Protein AF-0000000065777839 (afdb_homodimer)

Foldseek 3Di:
DKEWFWDDDPQQQWIKIWIADVVDFALVRTQDIDTDGDDPVLSVLLNCLLDDDDPVSQVVNLVVLQQRVLVRVVVCCVVRHHGQAYFYAARWSDFALPDVNGATDGGRPVVSNQVSPLHKYWYQFQGVLSVLSFRSPDPQQVSCCRHPAEQFWEKEWEQAQWIKIWIHHHVPRPDDIAIATLGGGQALQQLLCCVVVVNPGRHCQLQVLLVVAAEDVVVLVVVCPPPQLVDDPPYYDDCVVPHNVVSVVCVVPDDDDSNRVSNNVLLNRLQSVLSNCCVHPPGGAEYAYAYPRLSRNSSQVSNCVSHVNYHYDHNCVVSVDHRSCSVSVSSRVLSVCLLLFNWDDCCNPGNRPDTGRGTDIDRGNCNVVVNVVSCPDCSNVVDPDDDDPDDDD/DKEWFWDDEPQQQWIKIWIADVVDFALVRTQDIDTDGDDPVLSVLLNCLLDDDDPVSQVVNLVVLQLRVLVRVVVCCVVRHDGQAYFYAARWSDFALPDVNGATDGGHPVVSNQVSPLHKYWYDFQGVLSVLSFRSPDPQQVSCCRHPAEQFWEKEWEQAQWIKIWIHHHVPRPDDIAIATLGGGQALQQLLCCVVVVNPGRHCQLQVLLVVAAEDVVVLVVVCPPPQLVDDPPYYDDCVVPHNVVSVVCVVPDDDDSNRVSNNVLLNNLQSNLSRCVVHPPGGAEYAYAYPRLSRNSSQVSNCVNHVNYHYDHNCVVSVNHRSCSVSVSSRVLSVCQLLFHWDDCCNPGNRDDTGRGTDIDRGNCNVVVNVVSCPDCSNVVDPDDDDPDDDD

Organism: Acidithiobacillus ferrooxidans (strain ATCC 23270 / DSM 14882 / CIP 104768 / NCIMB 8455) (NCBI:txid243159)

Structure (mmCIF, N/CA/C/O backbone):
data_AF-0000000065777839-model_v1
#
loop_
_entity.id
_entity.type
_entity.pdbx_description
1 polymer 'Anhydro-N-acetylmuramic acid kinase'
#
loop_
_atom_site.group_PDB
_atom_site.id
_atom_site.type_symbol
_atom_site.label_atom_id
_atom_site.label_alt_id
_atom_site.label_comp_id
_atom_site.label_asym_id
_atom_site.label_entity_id
_atom_site.label_seq_id
_atom_site.pdbx_PDB_ins_code
_atom_site.Cartn_x
_atom_site.Cartn_y
_atom_site.Cartn_z
_atom_site.occupancy
_atom_site.B_iso_or_equiv
_atom_site.auth_seq_id
_atom_site.auth_comp_id
_atom_site.auth_asym_id
_atom_site.auth_atom_id
_atom_site.pdbx_PDB_model_num
ATOM 1 N N . MET A 1 1 ? -15.359 4.535 17.219 1 93.44 1 MET A N 1
ATOM 2 C CA . MET A 1 1 ? -14.062 4.105 16.719 1 93.44 1 MET A CA 1
ATOM 3 C C . MET A 1 1 ? -12.961 5.074 17.141 1 93.44 1 MET A C 1
ATOM 5 O O . MET A 1 1 ? -13.164 6.289 17.156 1 93.44 1 MET A O 1
ATOM 9 N N . ARG A 1 2 ? -11.883 4.551 17.609 1 97.31 2 ARG A N 1
ATOM 10 C CA . ARG A 1 2 ? -10.703 5.34 17.938 1 97.31 2 ARG A CA 1
ATOM 11 C C . ARG A 1 2 ? -9.562 5.051 16.969 1 97.31 2 ARG A C 1
ATOM 13 O O . ARG A 1 2 ? -9.289 3.891 16.656 1 97.31 2 ARG A O 1
ATOM 20 N N . GLY A 1 3 ? -9.008 6.121 16.484 1 98.25 3 GLY A N 1
ATOM 21 C CA . GLY A 1 3 ? -7.895 5.984 15.555 1 98.25 3 GLY A CA 1
ATOM 22 C C . GLY A 1 3 ? -6.605 6.582 16.078 1 98.25 3 GLY A C 1
ATOM 23 O O . GLY A 1 3 ? -6.621 7.633 16.719 1 98.25 3 GLY A O 1
ATOM 24 N N . LEU A 1 4 ? -5.516 5.906 15.883 1 98.75 4 LEU A N 1
ATOM 25 C CA . LEU A 1 4 ? -4.176 6.438 16.125 1 98.75 4 LEU A CA 1
ATOM 26 C C . LEU A 1 4 ? -3.555 6.957 14.836 1 98.75 4 LEU A C 1
ATOM 28 O O . LEU A 1 4 ? -3.396 6.207 13.875 1 98.75 4 LEU A O 1
ATOM 32 N N . GLY A 1 5 ? -3.246 8.234 14.789 1 98.5 5 GLY A N 1
ATOM 33 C CA . GLY A 1 5 ? -2.512 8.789 13.664 1 98.5 5 GLY A CA 1
ATOM 34 C C . GLY A 1 5 ? -1.014 8.844 13.898 1 98.5 5 GLY A C 1
ATOM 35 O O . GLY A 1 5 ? -0.562 9.211 14.984 1 98.5 5 GLY A O 1
ATOM 36 N N . LEU A 1 6 ? -0.233 8.383 12.938 1 98.25 6 LEU A N 1
ATOM 37 C CA . LEU A 1 6 ? 1.223 8.477 12.938 1 98.25 6 LEU A CA 1
ATOM 38 C C . LEU A 1 6 ? 1.708 9.422 11.844 1 98.25 6 LEU A C 1
ATOM 40 O O . LEU A 1 6 ? 1.378 9.234 10.664 1 98.25 6 LEU A O 1
ATOM 44 N N . MET A 1 7 ? 2.525 10.383 12.227 1 94.06 7 MET A N 1
ATOM 45 C CA . MET A 1 7 ? 2.992 11.383 11.281 1 94.06 7 MET A CA 1
ATOM 46 C C . MET A 1 7 ? 4.477 11.672 11.477 1 94.06 7 MET A C 1
ATOM 48 O O . MET A 1 7 ? 4.93 11.883 12.602 1 94.06 7 MET A O 1
ATOM 52 N N . SER A 1 8 ? 5.219 11.469 10.461 1 89.62 8 SER A N 1
ATOM 53 C CA . SER A 1 8 ? 6.586 11.977 10.422 1 89.62 8 SER A CA 1
ATOM 54 C C . SER A 1 8 ? 6.754 13.031 9.328 1 89.62 8 SER A C 1
ATOM 56 O O . SER A 1 8 ? 6.395 12.789 8.172 1 89.62 8 SER A O 1
ATOM 58 N N . GLY A 1 9 ? 7.141 14.18 9.625 1 74.69 9 GLY A N 1
ATOM 59 C CA . GLY A 1 9 ? 7.242 15.289 8.688 1 74.69 9 GLY A CA 1
ATOM 60 C C . GLY A 1 9 ? 8.578 15.352 7.977 1 74.69 9 GLY A C 1
ATOM 61 O O . GLY A 1 9 ? 9.477 14.555 8.258 1 74.69 9 GLY A O 1
ATOM 62 N N . THR A 1 10 ? 8.719 16.297 7.184 1 63.66 10 THR A N 1
ATOM 63 C CA . THR A 1 10 ? 9.891 16.469 6.328 1 63.66 10 THR A CA 1
ATOM 64 C C . THR A 1 10 ? 11.094 16.922 7.141 1 63.66 10 THR A C 1
ATOM 66 O O . THR A 1 10 ? 12.234 16.797 6.695 1 63.66 10 THR A O 1
ATOM 69 N N . SER A 1 11 ? 10.812 17.406 8.289 1 63.84 11 SER A N 1
ATOM 70 C CA . SER A 1 11 ? 11.922 17.828 9.141 1 63.84 11 SER A CA 1
ATOM 71 C C . SER A 1 11 ? 12.672 16.625 9.711 1 63.84 11 SER A C 1
ATOM 73 O O . SER A 1 11 ? 13.797 16.75 10.18 1 63.84 11 SER A O 1
ATOM 75 N N . ALA A 1 12 ? 12.062 15.492 9.586 1 68.5 12 ALA A N 1
ATOM 76 C CA . ALA A 1 12 ? 12.641 14.219 10.008 1 68.5 12 ALA A CA 1
ATOM 77 C C . ALA A 1 12 ? 13.078 14.266 11.469 1 68.5 12 ALA A C 1
ATOM 79 O O . ALA A 1 12 ? 14.125 13.719 11.828 1 68.5 12 ALA A O 1
ATOM 80 N N . ASP A 1 13 ? 12.281 14.922 12.266 1 77 13 ASP A N 1
ATOM 81 C CA . ASP A 1 13 ? 12.648 15.039 13.68 1 77 13 ASP A CA 1
ATOM 82 C C . ASP A 1 13 ? 12.164 13.828 14.469 1 77 13 ASP A C 1
ATOM 84 O O . ASP A 1 13 ? 12.711 13.508 15.531 1 77 13 ASP A O 1
ATOM 88 N N . GLY A 1 14 ? 11.172 13.297 14.016 1 89.38 14 GLY A N 1
ATOM 89 C CA . GLY A 1 14 ? 10.586 12.172 14.727 1 89.38 14 GLY A CA 1
ATOM 90 C C . GLY A 1 14 ? 9.188 11.82 14.25 1 89.38 14 GLY A C 1
ATOM 91 O O . GLY A 1 14 ? 8.844 12.07 13.094 1 89.38 14 GLY A O 1
ATOM 92 N N . VAL A 1 15 ? 8.555 11.07 15.125 1 95.06 15 VAL A N 1
ATOM 93 C CA . VAL A 1 15 ? 7.211 10.594 14.836 1 95.06 15 VAL A CA 1
ATOM 94 C C . VAL A 1 15 ? 6.238 11.117 15.898 1 95.06 15 VAL A C 1
ATOM 96 O O . VAL A 1 15 ? 6.512 11.031 17.094 1 95.06 15 VAL A O 1
ATOM 99 N N . ASP A 1 16 ? 5.211 11.789 15.438 1 94.94 16 ASP A N 1
ATOM 100 C CA . ASP A 1 16 ? 4.094 12.164 16.297 1 94.94 16 ASP A CA 1
ATOM 101 C C . ASP A 1 16 ? 2.963 11.141 16.203 1 94.94 16 ASP A C 1
ATOM 103 O O . ASP A 1 16 ? 2.555 10.758 15.109 1 94.94 16 ASP A O 1
ATOM 107 N N . ALA A 1 17 ? 2.553 10.625 17.344 1 98 17 ALA A N 1
ATOM 108 C CA . ALA A 1 17 ? 1.405 9.727 17.453 1 98 17 ALA A CA 1
ATOM 109 C C . ALA A 1 17 ? 0.279 10.383 18.25 1 98 17 ALA A C 1
ATOM 111 O O . ALA A 1 17 ? 0.5 10.875 19.359 1 98 17 ALA A O 1
ATOM 112 N N . ALA A 1 18 ? -0.917 10.445 17.688 1 97.81 18 ALA A N 1
ATOM 113 C CA . ALA A 1 18 ? -2.043 11.047 18.391 1 97.81 18 ALA A CA 1
ATOM 114 C C . ALA A 1 18 ? -3.307 10.211 18.234 1 97.81 18 ALA A C 1
ATOM 116 O O . ALA A 1 18 ? -3.504 9.562 17.203 1 97.81 18 ALA A O 1
ATOM 117 N N . VAL A 1 19 ? -4.145 10.203 19.219 1 98.44 19 VAL A N 1
ATOM 118 C CA . VAL A 1 19 ? -5.352 9.383 19.219 1 98.44 19 VAL A CA 1
ATOM 119 C C . VAL A 1 19 ? -6.582 10.273 19.109 1 98.44 19 VAL A C 1
ATOM 121 O O . VAL A 1 19 ? -6.691 11.289 19.797 1 98.44 19 VAL A O 1
ATOM 124 N N . LEU A 1 20 ? -7.469 9.945 18.203 1 98 20 LEU A N 1
ATOM 125 C CA . LEU A 1 20 ? -8.75 10.617 18 1 98 20 LEU A CA 1
ATOM 126 C C . LEU A 1 20 ? -9.906 9.672 18.281 1 98 20 LEU A C 1
ATOM 128 O O . LEU A 1 20 ? -9.984 8.586 17.703 1 98 20 LEU A O 1
ATOM 132 N N . ASP A 1 21 ? -10.75 10.047 19.188 1 97.94 21 ASP A N 1
ATOM 133 C CA . ASP A 1 21 ? -12.016 9.352 19.422 1 97.94 21 ASP A CA 1
ATOM 134 C C . ASP A 1 21 ? -13.109 9.891 18.5 1 97.94 21 ASP A C 1
ATOM 136 O O . ASP A 1 21 ? -13.617 11 18.703 1 97.94 21 ASP A O 1
ATOM 140 N N . LEU A 1 22 ? -13.523 9.109 17.547 1 94.69 22 LEU A N 1
ATOM 141 C CA . LEU A 1 22 ? -14.414 9.555 16.484 1 94.69 22 LEU A CA 1
ATOM 142 C C . LEU A 1 22 ? -15.867 9.539 16.953 1 94.69 22 LEU A C 1
ATOM 144 O O . LEU A 1 22 ? -16.766 9.992 16.234 1 94.69 22 LEU A O 1
ATOM 148 N N . ALA A 1 23 ? -16.125 9.062 18.109 1 93 23 ALA A N 1
ATOM 149 C CA . ALA A 1 23 ? -17.469 9.125 18.703 1 93 23 ALA A CA 1
ATOM 150 C C . ALA A 1 23 ? -17.766 10.523 19.234 1 93 23 ALA A C 1
ATOM 152 O O . ALA A 1 23 ? -18.938 10.867 19.469 1 93 23 ALA A O 1
ATOM 153 N N . VAL A 1 24 ? -16.703 11.266 19.453 1 93.38 24 VAL A N 1
ATOM 154 C CA 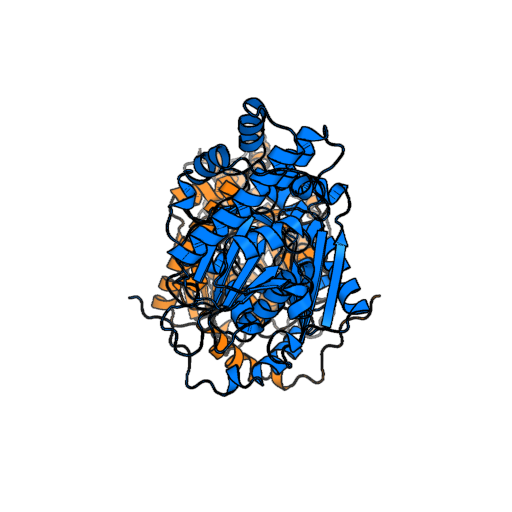. VAL A 1 24 ? -16.844 12.641 19.906 1 93.38 24 VAL A CA 1
ATOM 155 C C . VAL A 1 24 ? -16.656 13.602 18.734 1 93.38 24 VAL A C 1
ATOM 157 O O . VAL A 1 24 ? -15.734 13.445 17.938 1 93.38 24 VAL A O 1
ATOM 160 N N . ALA A 1 25 ? -17.484 14.562 18.562 1 87.38 25 ALA A N 1
ATOM 161 C CA . ALA A 1 25 ? -17.516 15.445 17.391 1 87.38 25 ALA A CA 1
ATOM 162 C C . ALA A 1 25 ? -16.312 16.375 17.391 1 87.38 25 ALA A C 1
ATOM 164 O O . ALA A 1 25 ? -15.93 16.922 18.422 1 87.38 25 ALA A O 1
ATOM 165 N N . GLY A 1 26 ? -15.688 16.484 16.297 1 87.31 26 GLY A N 1
ATOM 166 C CA . GLY A 1 26 ? -14.648 17.484 16.031 1 87.31 26 GLY A CA 1
ATOM 167 C C . GLY A 1 26 ? -13.445 17.344 16.953 1 87.31 26 GLY A C 1
ATOM 168 O O . GLY A 1 26 ? -12.984 16.234 17.203 1 87.31 26 GLY A O 1
ATOM 169 N N . CYS A 1 27 ? -12.875 18.484 17.422 1 80.75 27 CYS A N 1
ATOM 170 C CA . CYS A 1 27 ? -11.656 18.562 18.219 1 80.75 27 CYS A CA 1
ATOM 171 C C . CYS A 1 27 ? -11.875 17.953 19.609 1 80.75 27 CYS A C 1
ATOM 173 O O . CYS A 1 27 ? -10.914 17.641 20.312 1 80.75 27 CYS A O 1
ATOM 175 N N . GLY A 1 28 ? -13.117 17.766 19.984 1 92.38 28 GLY A N 1
ATOM 176 C CA . GLY A 1 28 ? -13.414 17.172 21.281 1 92.38 28 GLY A CA 1
ATOM 177 C C . GLY A 1 28 ? -12.969 15.734 21.391 1 92.38 28 GLY A C 1
ATOM 178 O O . GLY A 1 28 ? -12.859 15.195 22.5 1 92.38 28 GLY A O 1
ATOM 179 N N . GLY A 1 29 ? -12.664 15.133 20.344 1 96.25 29 GLY A N 1
ATOM 180 C CA . GLY A 1 29 ? -12.281 13.727 20.328 1 96.25 29 GLY A CA 1
ATOM 181 C C . GLY A 1 29 ? -10.805 13.508 20.609 1 96.25 29 GLY A C 1
ATOM 182 O O . GLY A 1 29 ? -10.352 12.367 20.703 1 96.25 29 GLY A O 1
ATOM 183 N N . TYR A 1 30 ? -10.055 14.625 20.75 1 97.19 30 TYR A N 1
ATOM 184 C CA . TYR A 1 30 ? -8.625 14.516 21.016 1 97.19 30 TYR A CA 1
ATOM 185 C C . TYR A 1 30 ? -8.375 13.789 22.344 1 97.19 30 TYR A C 1
ATOM 187 O O . TYR A 1 30 ? -8.93 14.164 23.375 1 97.19 30 TYR A O 1
ATOM 195 N N . ARG A 1 31 ? -7.441 12.703 22.344 1 97.44 31 ARG A N 1
ATOM 196 C CA . ARG A 1 31 ? -7.215 11.906 23.547 1 97.44 31 ARG A CA 1
ATOM 197 C C . ARG A 1 31 ? -5.758 11.984 24 1 97.44 31 ARG A C 1
ATOM 199 O O . ARG A 1 31 ? -5.395 11.461 25.047 1 97.44 31 ARG A O 1
ATOM 206 N N . GLY A 1 32 ? -4.934 12.594 23.172 1 97.12 32 GLY A N 1
ATOM 207 C CA . GLY A 1 32 ? -3.541 12.742 23.562 1 97.12 32 GLY A CA 1
ATOM 208 C C . GLY A 1 32 ? -2.57 12.586 22.406 1 97.12 32 GLY A C 1
ATOM 209 O O . GLY A 1 32 ? -2.963 12.172 21.312 1 97.12 32 GLY A O 1
ATOM 210 N N . VAL A 1 33 ? -1.342 12.969 22.688 1 96.31 33 VAL A N 1
ATOM 211 C CA . VAL A 1 33 ? -0.27 12.883 21.688 1 96.31 33 VAL A CA 1
ATOM 212 C C . VAL A 1 33 ? 0.992 12.32 22.359 1 96.31 33 VAL A C 1
ATOM 214 O O . VAL A 1 33 ? 1.21 12.516 23.547 1 96.31 33 VAL A O 1
ATOM 217 N N . PHE A 1 34 ? 1.682 11.531 21.656 1 95.25 34 PHE A N 1
ATOM 218 C CA . PHE A 1 34 ? 2.965 10.938 22.016 1 95.25 34 PHE A CA 1
ATOM 219 C C . PHE A 1 34 ? 3.994 11.172 20.922 1 95.25 34 PHE A C 1
ATOM 221 O O . PHE A 1 34 ? 3.756 10.828 19.766 1 95.25 34 PHE A O 1
ATOM 228 N N . THR A 1 35 ? 5.109 11.812 21.281 1 92.88 35 THR A N 1
ATOM 229 C CA . THR A 1 35 ? 6.148 12.102 20.297 1 92.88 35 THR A CA 1
ATOM 230 C C . THR A 1 35 ? 7.422 11.32 20.609 1 92.88 35 THR A C 1
ATOM 232 O O . THR A 1 35 ? 7.797 11.172 21.781 1 92.88 35 THR A O 1
ATOM 235 N N . HIS A 1 36 ? 7.988 10.805 19.578 1 94.31 36 HIS A N 1
ATOM 236 C CA . HIS A 1 36 ? 9.25 10.07 19.688 1 94.31 36 HIS A CA 1
ATOM 237 C C . HIS A 1 36 ? 10.25 10.539 18.625 1 94.31 36 HIS A C 1
ATOM 239 O O . HIS A 1 36 ? 9.953 10.508 17.438 1 94.31 36 HIS A O 1
ATOM 245 N N . ALA A 1 37 ? 11.445 10.891 19.094 1 92.38 37 ALA A N 1
ATOM 246 C CA . ALA A 1 37 ? 12.484 11.344 18.156 1 92.38 37 ALA A CA 1
ATOM 247 C C . ALA A 1 37 ? 13.086 10.172 17.391 1 92.38 37 ALA A C 1
ATOM 249 O O . ALA A 1 37 ? 13.25 9.078 17.953 1 92.38 37 ALA A O 1
ATOM 250 N N . PHE A 1 38 ? 13.414 10.406 16.141 1 93.25 38 PHE A N 1
ATOM 251 C CA . PHE A 1 38 ? 14.188 9.398 15.422 1 93.25 38 PHE A CA 1
ATOM 252 C C . PHE A 1 38 ? 15.547 9.188 16.078 1 93.25 38 PHE A C 1
ATOM 254 O O . PHE A 1 38 ? 16.188 10.148 16.516 1 93.25 38 PHE A O 1
ATOM 261 N N . GLU A 1 39 ? 15.984 7.941 16.156 1 95.12 39 GLU A N 1
ATOM 262 C CA . GLU A 1 39 ? 17.391 7.719 16.469 1 95.12 39 GLU A CA 1
ATOM 263 C C . GLU A 1 39 ? 18.297 8.422 15.453 1 95.12 39 GLU A C 1
ATOM 265 O O . GLU A 1 39 ? 17.969 8.5 14.266 1 95.12 39 GLU A O 1
ATOM 270 N N . PRO A 1 40 ? 19.406 8.891 15.914 1 93.25 40 PRO A N 1
ATOM 271 C CA . PRO A 1 40 ? 20.281 9.688 15.039 1 93.25 40 PRO A CA 1
ATOM 272 C C . PRO A 1 40 ? 20.609 8.977 13.734 1 93.25 40 PRO A C 1
ATOM 274 O O . PRO A 1 40 ? 20.578 9.602 12.664 1 93.25 40 PRO A O 1
ATOM 277 N N . ALA A 1 41 ? 20.875 7.727 13.797 1 95.38 41 ALA A N 1
ATOM 278 C CA . ALA A 1 41 ? 21.234 6.973 12.594 1 95.38 41 ALA A CA 1
ATOM 279 C C . ALA A 1 41 ? 20.062 6.945 11.609 1 95.38 41 ALA A C 1
ATOM 281 O O . ALA A 1 41 ? 20.25 7.121 10.406 1 95.38 41 ALA A O 1
ATOM 282 N N . LEU A 1 42 ? 18.906 6.699 12.125 1 95.81 42 LEU A N 1
ATOM 283 C CA . LEU A 1 42 ? 17.719 6.676 11.281 1 95.81 42 LEU A CA 1
ATOM 284 C C . LEU A 1 42 ? 17.438 8.055 10.703 1 95.81 42 LEU A C 1
ATOM 286 O O . LEU A 1 42 ? 17.078 8.18 9.523 1 95.81 42 LEU A O 1
ATOM 290 N N . ARG A 1 43 ? 17.562 9.07 11.523 1 92.69 43 ARG A N 1
ATOM 291 C CA . ARG A 1 43 ? 17.359 10.445 11.07 1 92.69 43 ARG A CA 1
ATOM 292 C C . ARG A 1 43 ? 18.281 10.773 9.898 1 92.69 43 ARG A C 1
ATOM 294 O O . ARG A 1 43 ? 17.859 11.375 8.914 1 92.69 43 ARG A O 1
ATOM 301 N N . THR A 1 44 ? 19.516 10.375 9.992 1 92.31 44 THR A N 1
ATOM 302 C CA . THR A 1 44 ? 20.5 10.609 8.938 1 92.31 44 THR A CA 1
ATOM 303 C C . THR A 1 44 ? 20.062 9.922 7.637 1 92.31 44 THR A C 1
ATOM 305 O O . THR A 1 44 ? 20.156 10.516 6.559 1 92.31 44 THR A O 1
ATOM 308 N N . GLU A 1 45 ? 19.594 8.734 7.75 1 94.62 45 GLU A N 1
ATOM 309 C CA . GLU A 1 45 ? 19.141 7.988 6.574 1 94.62 45 GLU A CA 1
ATOM 310 C C . GLU A 1 45 ? 17.938 8.656 5.93 1 94.62 45 GLU A C 1
ATOM 312 O O . GLU A 1 45 ? 17.844 8.742 4.699 1 94.62 45 GLU A O 1
ATOM 317 N N . VAL A 1 46 ? 17.016 9.055 6.754 1 93.06 46 VAL A N 1
ATOM 318 C CA . VAL A 1 46 ? 15.797 9.688 6.27 1 93.06 46 VAL A CA 1
ATOM 319 C C . VAL A 1 46 ? 16.141 10.961 5.508 1 93.06 46 VAL A C 1
ATOM 321 O O . VAL A 1 46 ? 15.617 11.203 4.418 1 93.06 46 VAL A O 1
ATOM 324 N N . LEU A 1 47 ? 17 11.766 6.039 1 85.75 47 LEU A N 1
ATOM 325 C CA . LEU A 1 47 ? 17.406 13.008 5.391 1 85.75 47 LEU A CA 1
ATOM 326 C C . LEU A 1 47 ? 18.125 12.727 4.078 1 85.75 47 LEU A C 1
ATOM 328 O O . LEU A 1 47 ? 17.891 13.406 3.076 1 85.75 47 LEU A O 1
ATOM 332 N N . ALA A 1 48 ? 18.953 11.719 4.047 1 90.12 48 ALA A N 1
ATOM 333 C CA . ALA A 1 48 ? 19.719 11.359 2.855 1 90.12 48 ALA A CA 1
ATOM 334 C C . ALA A 1 48 ? 18.797 10.859 1.748 1 90.12 48 ALA A C 1
ATOM 336 O O . ALA A 1 48 ? 19.109 10.984 0.562 1 90.12 48 ALA A O 1
ATOM 337 N N . ALA A 1 49 ? 17.672 10.336 2.123 1 92.88 49 ALA A N 1
ATOM 338 C CA . ALA A 1 49 ? 16.734 9.734 1.178 1 92.88 49 ALA A CA 1
ATOM 339 C C . ALA A 1 49 ? 16.094 10.797 0.292 1 92.88 49 ALA A C 1
ATOM 341 O O . ALA A 1 49 ? 15.484 10.477 -0.735 1 92.88 49 ALA A O 1
ATOM 342 N N . ASN A 1 50 ? 16.203 12.039 0.596 1 85.94 50 ASN A N 1
ATOM 343 C CA . ASN A 1 50 ? 15.68 13.125 -0.229 1 85.94 50 ASN A CA 1
ATOM 344 C C . ASN A 1 50 ? 16.562 13.375 -1.453 1 85.94 50 ASN A C 1
ATOM 346 O O . ASN A 1 50 ? 16.141 14.047 -2.396 1 85.94 50 ASN A O 1
ATOM 350 N N . GLY A 1 51 ? 17.797 12.883 -1.434 1 88.25 51 GLY A N 1
ATOM 351 C CA . GLY A 1 51 ? 18.688 12.93 -2.586 1 88.25 51 GLY A CA 1
ATOM 352 C C . GLY A 1 51 ? 18.625 11.68 -3.443 1 88.25 51 GLY A C 1
ATOM 353 O O . GLY A 1 51 ? 17.609 10.969 -3.434 1 88.25 51 GLY A O 1
ATOM 354 N N . PRO A 1 52 ? 19.656 11.508 -4.277 1 92.94 52 PRO A N 1
ATOM 355 C CA . PRO A 1 52 ? 19.656 10.297 -5.098 1 92.94 52 PRO A CA 1
ATOM 356 C C . PRO A 1 52 ? 19.547 9.016 -4.27 1 92.94 52 PRO A C 1
ATOM 358 O O . PRO A 1 52 ? 20.25 8.867 -3.266 1 92.94 52 PRO A O 1
ATOM 361 N N . LEU A 1 53 ? 18.656 8.148 -4.645 1 96.12 53 LEU A N 1
ATOM 362 C CA . LEU A 1 53 ? 18.359 6.953 -3.865 1 96.12 53 LEU A CA 1
ATOM 363 C C . LEU A 1 53 ? 18 5.785 -4.777 1 96.12 53 LEU A C 1
ATOM 365 O O . LEU A 1 53 ? 17.172 5.926 -5.676 1 96.12 53 LEU A O 1
ATOM 369 N N . GLY A 1 54 ? 18.641 4.609 -4.539 1 97.19 54 GLY A N 1
ATOM 370 C CA . GLY A 1 54 ? 18.297 3.385 -5.242 1 97.19 54 GLY A CA 1
ATOM 371 C C . GLY A 1 54 ? 17.094 2.678 -4.645 1 97.19 54 GLY A C 1
ATOM 372 O O . GLY A 1 54 ? 16.734 2.922 -3.49 1 97.19 54 GLY A O 1
ATOM 373 N N . VAL A 1 55 ? 16.531 1.758 -5.391 1 97.25 55 VAL A N 1
ATOM 374 C CA . VAL A 1 55 ? 15.297 1.096 -4.973 1 97.25 55 VAL A CA 1
ATOM 375 C C . VAL A 1 55 ? 15.578 0.178 -3.785 1 97.25 55 VAL A C 1
ATOM 377 O O . VAL A 1 55 ? 14.742 0.029 -2.893 1 97.25 55 VAL A O 1
ATOM 380 N N . GLU A 1 56 ? 16.734 -0.476 -3.721 1 95.81 56 GLU A N 1
ATOM 381 C CA . GLU A 1 56 ? 17.062 -1.362 -2.609 1 95.81 56 GLU A CA 1
ATOM 382 C C . GLU A 1 56 ? 17.25 -0.579 -1.312 1 95.81 56 GLU A C 1
ATOM 384 O O . GLU A 1 56 ? 16.734 -0.98 -0.263 1 95.81 56 GLU A O 1
ATOM 389 N N . ALA A 1 57 ? 17.984 0.507 -1.455 1 96.94 57 ALA A N 1
ATOM 390 C CA . ALA A 1 57 ? 18.172 1.358 -0.284 1 96.94 57 ALA A CA 1
ATOM 391 C C . ALA A 1 57 ? 16.844 1.901 0.228 1 96.94 57 ALA A C 1
ATOM 393 O O . ALA A 1 57 ? 16.625 1.987 1.439 1 96.94 57 ALA A O 1
ATOM 394 N N . MET A 1 58 ? 15.969 2.275 -0.664 1 97.75 58 MET A N 1
ATOM 395 C CA . MET A 1 58 ? 14.641 2.734 -0.284 1 97.75 58 MET A CA 1
ATOM 396 C C . MET A 1 58 ? 13.875 1.642 0.456 1 97.75 58 MET A C 1
ATOM 398 O O . MET A 1 58 ? 13.242 1.904 1.479 1 97.75 58 MET A O 1
ATOM 402 N N . ALA A 1 59 ? 13.914 0.438 -0.098 1 97.5 59 ALA A N 1
ATOM 403 C CA . ALA A 1 59 ? 13.172 -0.68 0.483 1 97.5 59 ALA A CA 1
ATOM 404 C C . ALA A 1 59 ? 13.664 -0.986 1.895 1 97.5 59 ALA A C 1
ATOM 406 O O . ALA A 1 59 ? 12.867 -1.282 2.787 1 97.5 59 ALA A O 1
ATOM 407 N N . GLN A 1 60 ? 14.93 -0.928 2.107 1 97.12 60 GLN A N 1
ATOM 408 C CA . GLN A 1 60 ? 15.492 -1.186 3.428 1 97.12 60 GLN A CA 1
ATOM 409 C C . GLN A 1 60 ? 15.133 -0.071 4.406 1 97.12 60 GLN A C 1
ATOM 411 O O . GLN A 1 60 ? 14.812 -0.336 5.566 1 97.12 60 GLN A O 1
ATOM 416 N N . LEU A 1 61 ? 15.242 1.152 3.939 1 97.56 61 LEU A N 1
ATOM 417 C CA . LEU A 1 61 ? 14.828 2.275 4.773 1 97.56 61 LEU A CA 1
ATOM 418 C C . LEU A 1 61 ? 13.352 2.178 5.121 1 97.56 61 LEU A C 1
ATOM 420 O O . LEU A 1 61 ? 12.945 2.494 6.246 1 97.56 61 LEU A O 1
ATOM 424 N N . ASP A 1 62 ? 12.547 1.777 4.152 1 98.06 62 ASP A N 1
ATOM 425 C CA . ASP A 1 62 ? 11.117 1.552 4.363 1 98.06 62 ASP A CA 1
ATOM 426 C C . ASP A 1 62 ? 10.883 0.617 5.547 1 98.06 62 ASP A C 1
ATOM 428 O O . ASP A 1 62 ? 10.07 0.914 6.426 1 98.06 62 ASP A O 1
ATOM 432 N N . ARG A 1 63 ? 11.602 -0.456 5.617 1 98 63 ARG A N 1
ATOM 433 C CA . ARG A 1 63 ? 11.477 -1.465 6.664 1 98 63 ARG A CA 1
ATOM 434 C C . ARG A 1 63 ? 11.945 -0.92 8.008 1 98 63 ARG A C 1
ATOM 436 O O . ARG A 1 63 ? 11.32 -1.188 9.039 1 98 63 ARG A O 1
ATOM 443 N N . ARG A 1 64 ? 13.031 -0.194 8.008 1 97.88 64 ARG A N 1
ATOM 444 C CA . ARG A 1 64 ? 13.539 0.376 9.25 1 97.88 64 ARG A CA 1
ATOM 445 C C . ARG A 1 64 ? 12.57 1.407 9.82 1 97.88 64 ARG A C 1
ATOM 447 O O . ARG A 1 64 ? 12.367 1.472 11.031 1 97.88 64 ARG A O 1
ATOM 454 N N . LEU A 1 65 ? 11.984 2.178 8.953 1 97.69 65 LEU A N 1
ATOM 455 C CA . LEU A 1 65 ? 10.953 3.121 9.383 1 97.69 65 LEU A CA 1
ATOM 456 C C . LEU A 1 65 ? 9.734 2.383 9.93 1 97.69 65 LEU A C 1
ATOM 458 O O . LEU A 1 65 ? 9.172 2.787 10.945 1 97.69 65 LEU A O 1
ATOM 462 N N . GLY A 1 66 ? 9.359 1.319 9.195 1 98.12 66 GLY A N 1
ATOM 463 C CA . GLY A 1 66 ? 8.25 0.516 9.672 1 98.12 66 GLY A CA 1
ATOM 464 C C . GLY A 1 66 ? 8.445 0.008 11.094 1 98.12 66 GLY A C 1
ATOM 465 O O . GLY A 1 66 ? 7.523 0.05 11.906 1 98.12 66 GLY A O 1
ATOM 466 N N . ALA A 1 67 ? 9.625 -0.484 11.375 1 97.44 67 ALA A N 1
ATOM 467 C CA . ALA A 1 67 ? 9.945 -0.961 12.719 1 97.44 67 ALA A CA 1
ATOM 468 C C . ALA A 1 67 ? 9.836 0.165 13.742 1 97.44 67 ALA A C 1
ATOM 470 O O . ALA A 1 67 ? 9.328 -0.039 14.844 1 97.44 67 ALA A O 1
ATOM 471 N N . CYS A 1 68 ? 10.32 1.331 13.406 1 97.62 68 CYS A N 1
ATOM 472 C CA . CYS A 1 68 ? 10.234 2.494 14.281 1 97.62 68 CYS A CA 1
ATOM 473 C C . CYS A 1 68 ? 8.789 2.881 14.539 1 97.62 68 CYS A C 1
ATOM 475 O O . CYS A 1 68 ? 8.383 3.068 15.688 1 97.62 68 CYS A O 1
ATOM 477 N N . TYR A 1 69 ? 7.973 2.975 13.484 1 98.19 69 TYR A N 1
ATOM 478 C CA . TYR A 1 69 ? 6.57 3.348 13.617 1 98.19 69 TYR A CA 1
ATOM 479 C C . TYR A 1 69 ? 5.812 2.328 14.453 1 98.19 69 TYR A C 1
ATOM 481 O O . TYR A 1 69 ? 4.926 2.689 15.227 1 98.19 69 TYR A O 1
ATOM 489 N N . ALA A 1 70 ? 6.172 1.036 14.289 1 98.19 70 ALA A N 1
ATOM 490 C CA . ALA A 1 70 ? 5.535 -0.02 15.078 1 98.19 70 ALA A CA 1
ATOM 491 C C . ALA A 1 70 ? 5.809 0.163 16.562 1 98.19 70 ALA A C 1
ATOM 493 O O . ALA A 1 70 ? 4.902 0.027 17.391 1 98.19 70 ALA A O 1
ATOM 494 N N . ARG A 1 71 ? 7.039 0.441 16.875 1 97.75 71 ARG A N 1
ATOM 495 C CA . ARG A 1 71 ? 7.41 0.673 18.266 1 97.75 71 ARG A CA 1
ATOM 496 C C . ARG A 1 71 ? 6.66 1.872 18.844 1 97.75 71 ARG A C 1
ATOM 498 O O . ARG A 1 71 ? 6.117 1.801 19.953 1 97.75 71 ARG A O 1
ATOM 505 N N . VAL A 1 72 ? 6.594 2.939 18.078 1 97.81 72 VAL A N 1
ATOM 506 C CA . VAL A 1 72 ? 5.938 4.164 18.531 1 97.81 72 VAL A CA 1
ATOM 507 C C . VAL A 1 72 ? 4.441 3.91 18.703 1 97.81 72 VAL A C 1
ATOM 509 O O . VAL A 1 72 ? 3.83 4.379 19.672 1 97.81 72 VAL A O 1
ATOM 512 N N . ALA A 1 73 ? 3.871 3.201 17.797 1 98.38 73 ALA A N 1
ATOM 513 C CA . ALA A 1 73 ? 2.447 2.885 17.875 1 98.38 73 ALA A CA 1
ATOM 514 C C . ALA A 1 73 ? 2.133 2.104 19.141 1 98.38 73 ALA A C 1
ATOM 516 O O . ALA A 1 73 ? 1.169 2.412 19.844 1 98.38 73 ALA A O 1
ATOM 517 N N . ARG A 1 74 ? 2.928 1.128 19.438 1 97.88 74 ARG A N 1
ATOM 518 C CA . ARG A 1 74 ? 2.709 0.315 20.641 1 97.88 74 ARG A CA 1
ATOM 519 C C . ARG A 1 74 ? 2.838 1.155 21.906 1 97.88 74 ARG A C 1
ATOM 521 O O . ARG A 1 74 ? 2.012 1.046 22.812 1 97.88 74 ARG A O 1
ATOM 528 N N . GLU A 1 75 ? 3.859 1.949 21.922 1 97.62 75 GLU A N 1
ATOM 529 C CA . GLU A 1 75 ? 4.062 2.816 23.078 1 97.62 75 GLU A CA 1
ATOM 530 C C . GLU A 1 75 ? 2.914 3.809 23.234 1 97.62 75 GLU A C 1
ATOM 532 O O . GLU A 1 75 ? 2.467 4.078 24.359 1 97.62 75 GLU A O 1
ATOM 537 N N . ALA A 1 76 ? 2.48 4.363 22.125 1 97.69 76 ALA A N 1
ATOM 538 C CA . ALA A 1 76 ? 1.373 5.312 22.156 1 97.69 76 ALA A CA 1
ATOM 539 C C . ALA A 1 76 ? 0.096 4.656 22.672 1 97.69 76 ALA A C 1
ATOM 541 O O . ALA A 1 76 ? -0.631 5.246 23.484 1 97.69 76 ALA A O 1
ATOM 542 N N . VAL A 1 77 ? -0.164 3.465 22.219 1 97 77 VAL A N 1
ATOM 543 C CA . VAL A 1 77 ? -1.359 2.742 22.641 1 97 77 VAL A CA 1
ATOM 544 C C . VAL A 1 77 ? -1.278 2.438 24.141 1 97 77 VAL A C 1
ATOM 546 O O . VAL A 1 77 ? -2.279 2.525 24.844 1 97 77 VAL A O 1
ATOM 549 N N . ASP A 1 78 ? -0.092 2.07 24.594 1 96.69 78 ASP A N 1
ATOM 550 C CA . ASP A 1 78 ? 0.117 1.796 26.016 1 96.69 78 ASP A CA 1
ATOM 551 C C . ASP A 1 78 ? -0.153 3.037 26.859 1 96.69 78 ASP A C 1
ATOM 553 O O . ASP A 1 78 ? -0.721 2.941 27.953 1 96.69 78 ASP A O 1
ATOM 557 N N . ARG A 1 79 ? 0.215 4.168 26.375 1 96.62 79 ARG A N 1
ATOM 558 C CA . ARG A 1 79 ? 0.157 5.406 27.141 1 96.62 79 ARG A CA 1
ATOM 559 C C . ARG A 1 79 ? -1.209 6.07 27.016 1 96.62 79 ARG A C 1
ATOM 561 O O . ARG A 1 79 ? -1.712 6.668 27.969 1 96.62 79 ARG A O 1
ATOM 568 N N . LEU A 1 80 ? -1.833 5.988 25.797 1 97.12 80 LEU A N 1
ATOM 569 C CA . LEU A 1 80 ? -3.01 6.801 25.516 1 97.12 80 LEU A CA 1
ATOM 570 C C . LEU A 1 80 ? -4.27 5.941 25.5 1 97.12 80 LEU A C 1
ATOM 572 O O . LEU A 1 80 ? -5.387 6.473 25.5 1 97.12 80 LEU A O 1
ATOM 576 N N . GLY A 1 81 ? -4.078 4.637 25.453 1 96.12 81 GLY A N 1
ATOM 577 C CA . GLY A 1 81 ? -5.219 3.736 25.469 1 96.12 81 GLY A CA 1
ATOM 578 C C . GLY A 1 81 ? -5.41 3.002 24.156 1 96.12 81 GLY A C 1
ATOM 579 O O . GLY A 1 81 ? -4.766 3.324 23.156 1 96.12 81 GLY A O 1
ATOM 580 N N . PRO A 1 82 ? -6.316 2.037 24.156 1 96.44 82 PRO A N 1
ATOM 581 C CA . PRO A 1 82 ? -6.52 1.19 22.984 1 96.44 82 PRO A CA 1
ATOM 582 C C . PRO A 1 82 ? -7.16 1.943 21.812 1 96.44 82 PRO A C 1
ATOM 584 O O . PRO A 1 82 ? -7.922 2.889 22.031 1 96.44 82 PRO A O 1
ATOM 587 N N . VAL A 1 83 ? -6.887 1.521 20.625 1 97.94 83 VAL A N 1
ATOM 588 C CA . VAL A 1 83 ? -7.453 2.092 19.422 1 97.94 83 VAL A CA 1
ATOM 589 C C . VAL A 1 83 ? -7.969 0.974 18.516 1 97.94 83 VAL A C 1
ATOM 591 O O . VAL A 1 83 ? -7.645 -0.199 18.719 1 97.94 83 VAL A O 1
ATOM 594 N N . ASP A 1 84 ? -8.797 1.324 17.531 1 97.31 84 ASP A N 1
ATOM 595 C CA . ASP A 1 84 ? -9.398 0.358 16.625 1 97.31 84 ASP A CA 1
ATOM 596 C C . ASP A 1 84 ? -8.578 0.225 15.344 1 97.31 84 ASP A C 1
ATOM 598 O O . ASP A 1 84 ? -8.625 -0.809 14.672 1 97.31 84 ASP A O 1
ATOM 602 N N . PHE A 1 85 ? -7.898 1.264 14.984 1 98.5 85 PHE A N 1
ATOM 603 C CA . PHE A 1 85 ? -7.059 1.228 13.789 1 98.5 85 PHE A CA 1
ATOM 604 C C . PHE A 1 85 ? -5.938 2.254 13.883 1 98.5 85 PHE A C 1
ATOM 606 O O . PHE A 1 85 ? -5.949 3.113 14.773 1 98.5 85 PHE A O 1
ATOM 613 N N . ILE A 1 86 ? -4.941 2.123 13.07 1 98.81 86 ILE A N 1
ATOM 614 C CA . ILE A 1 86 ? -3.814 3.043 12.953 1 98.81 86 ILE A CA 1
ATOM 615 C C . ILE A 1 86 ? -3.828 3.699 11.57 1 98.81 86 ILE A C 1
ATOM 617 O O . ILE A 1 86 ? -4.074 3.033 10.562 1 98.81 86 ILE A O 1
ATOM 621 N N . ALA A 1 87 ? -3.684 4.977 11.477 1 98.81 87 ALA A N 1
ATOM 622 C CA . ALA A 1 87 ? -3.482 5.707 10.227 1 98.81 87 ALA A CA 1
ATOM 623 C C . ALA A 1 87 ? -2.043 6.199 10.102 1 98.81 87 ALA A C 1
ATOM 625 O O . ALA A 1 87 ? -1.56 6.938 10.969 1 98.81 87 ALA A O 1
ATOM 626 N N . LEU A 1 88 ? -1.382 5.809 9.055 1 98.56 88 LEU A N 1
ATOM 627 C CA . LEU A 1 88 ? 0.034 6.102 8.859 1 98.56 88 LEU A CA 1
ATOM 628 C C . LEU A 1 88 ? 0.244 7.012 7.656 1 98.56 88 LEU A C 1
ATOM 630 O O . LEU A 1 88 ? -0.027 6.617 6.52 1 98.56 88 LEU A O 1
ATOM 634 N N . HIS A 1 89 ? 0.646 8.203 7.887 1 96 89 HIS A N 1
ATOM 635 C CA . HIS A 1 89 ? 1.038 9.055 6.77 1 96 89 HIS A CA 1
ATOM 636 C C . HIS A 1 89 ? 2.271 8.5 6.062 1 96 89 HIS A C 1
ATOM 638 O O . HIS A 1 89 ? 2.322 8.469 4.832 1 96 89 HIS A O 1
ATOM 644 N N . GLY A 1 90 ? 3.344 8.117 6.957 1 93.56 90 GLY A N 1
ATOM 645 C CA . GLY A 1 90 ? 4.633 7.711 6.426 1 93.56 90 GLY A CA 1
ATOM 646 C C . GLY A 1 90 ? 5.562 8.875 6.152 1 93.56 90 GLY A C 1
ATOM 647 O O . GLY A 1 90 ? 5.27 10.016 6.527 1 93.56 90 GLY A O 1
ATOM 648 N N . GLN A 1 91 ? 6.773 8.594 5.59 1 92.56 91 GLN A N 1
ATOM 649 C CA . GLN A 1 91 ? 7.793 9.594 5.273 1 92.56 91 GLN A CA 1
ATOM 650 C C . GLN A 1 91 ? 7.836 9.875 3.775 1 92.56 91 GLN A C 1
ATOM 652 O O . GLN A 1 91 ? 8.125 8.984 2.977 1 92.56 91 GLN A O 1
ATOM 657 N N . THR A 1 92 ? 7.52 11.125 3.4 1 90.75 92 THR A N 1
ATOM 658 C CA . THR A 1 92 ? 7.625 11.508 1.997 1 90.75 92 THR A CA 1
ATOM 659 C C . THR A 1 92 ? 9.086 11.594 1.571 1 90.75 92 THR A C 1
ATOM 661 O O . THR A 1 92 ? 9.867 12.344 2.16 1 90.75 92 THR A O 1
ATOM 664 N N . ILE A 1 93 ? 9.438 10.82 0.538 1 91 93 ILE A N 1
ATOM 665 C CA . ILE A 1 93 ? 10.828 10.883 0.088 1 91 93 ILE A CA 1
ATOM 666 C C . ILE A 1 93 ? 10.891 11.516 -1.298 1 91 93 ILE A C 1
ATOM 668 O O . ILE A 1 93 ? 11.953 11.977 -1.729 1 91 93 ILE A O 1
ATOM 672 N N . ARG A 1 94 ? 9.773 11.43 -2.018 1 90.81 94 ARG A N 1
ATOM 673 C CA . ARG A 1 94 ? 9.617 12.117 -3.297 1 90.81 94 ARG A CA 1
ATOM 674 C C . ARG A 1 94 ? 8.195 12.648 -3.465 1 90.81 94 ARG A C 1
ATOM 676 O O . ARG A 1 94 ? 7.227 11.984 -3.096 1 90.81 94 ARG A O 1
ATOM 683 N N . HIS A 1 95 ? 8.031 13.797 -3.965 1 88.62 95 HIS A N 1
ATOM 684 C CA . HIS A 1 95 ? 6.742 14.398 -4.277 1 88.62 95 HIS A CA 1
ATOM 685 C C . HIS A 1 95 ? 6.805 15.195 -5.578 1 88.62 95 HIS A C 1
ATOM 687 O O . HIS A 1 95 ? 7.27 16.328 -5.594 1 88.62 95 HIS A O 1
ATOM 693 N N . GLN A 1 96 ? 6.328 14.578 -6.66 1 89.25 96 GLN A N 1
ATOM 694 C CA . GLN A 1 96 ? 6.355 15.172 -7.992 1 89.25 96 GLN A CA 1
ATOM 695 C C . GLN A 1 96 ? 5.023 14.969 -8.711 1 89.25 96 GLN A C 1
ATOM 697 O O . GLN A 1 96 ? 4.973 14.352 -9.773 1 89.25 96 GLN A O 1
ATOM 702 N N . PRO A 1 97 ? 3.965 15.5 -8.188 1 89.31 97 PRO A N 1
ATOM 703 C CA . PRO A 1 97 ? 2.629 15.281 -8.742 1 89.31 97 PRO A CA 1
ATOM 704 C C . PRO A 1 97 ? 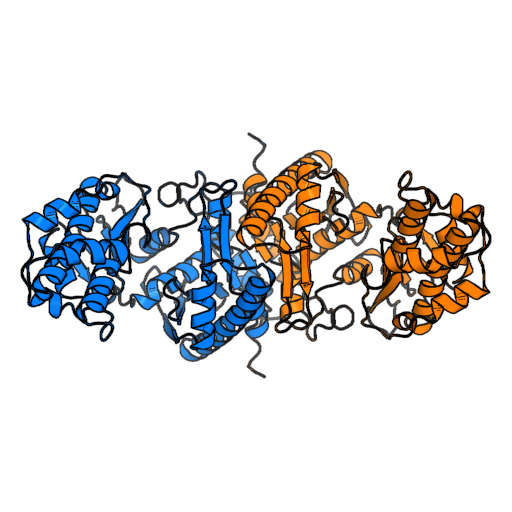2.484 15.82 -10.164 1 89.31 97 PRO A C 1
ATOM 706 O O . PRO A 1 97 ? 1.554 15.445 -10.883 1 89.31 97 PRO A O 1
ATOM 709 N N . ARG A 1 98 ? 3.354 16.734 -10.664 1 86.06 98 ARG A N 1
ATOM 710 C CA . ARG A 1 98 ? 3.273 17.328 -12 1 86.06 98 ARG A CA 1
ATOM 711 C C . ARG A 1 98 ? 4.305 16.703 -12.93 1 86.06 98 ARG A C 1
ATOM 713 O O . ARG A 1 98 ? 4.586 17.234 -14 1 86.06 98 ARG A O 1
ATOM 720 N N . GLY A 1 99 ? 4.891 15.617 -12.469 1 87.5 99 GLY A N 1
ATOM 721 C CA . GLY A 1 99 ? 5.773 14.875 -13.352 1 87.5 99 GLY A CA 1
ATOM 722 C C . GLY A 1 99 ? 5.043 14.234 -14.516 1 87.5 99 GLY A C 1
ATOM 723 O O . GLY A 1 99 ? 3.842 14.438 -14.695 1 87.5 99 GLY A O 1
ATOM 724 N N . GLU A 1 100 ? 5.824 13.508 -15.383 1 91.06 100 GLU A N 1
ATOM 725 C CA . GLU A 1 100 ? 5.242 12.797 -16.516 1 91.06 100 GLU A CA 1
ATOM 726 C C . GLU A 1 100 ? 5.625 11.32 -16.516 1 91.06 100 GLU A C 1
ATOM 728 O O . GLU A 1 100 ? 6.613 10.93 -17.125 1 91.06 100 GLU A O 1
ATOM 733 N N . PRO A 1 101 ? 4.766 10.492 -15.93 1 94.38 101 PRO A N 1
ATOM 734 C CA . PRO A 1 101 ? 3.555 10.812 -15.164 1 94.38 101 PRO A CA 1
ATOM 735 C C . PRO A 1 101 ? 3.857 11.312 -13.758 1 94.38 101 PRO A C 1
ATOM 737 O O . PRO A 1 101 ? 4.934 11.047 -13.219 1 94.38 101 PRO A O 1
ATOM 740 N N . GLY A 1 102 ? 2.973 12.047 -13.133 1 93.56 102 GLY A N 1
ATOM 741 C CA . GLY A 1 102 ? 3.109 12.531 -11.766 1 93.56 102 GLY A CA 1
ATOM 742 C C . GLY A 1 102 ? 3.09 11.422 -10.734 1 93.56 102 GLY A C 1
ATOM 743 O O . GLY A 1 102 ? 2.418 10.406 -10.914 1 93.56 102 GLY A O 1
ATOM 744 N N . PHE A 1 103 ? 3.854 11.633 -9.625 1 94.88 103 PHE A N 1
ATOM 745 C CA . PHE A 1 103 ? 3.879 10.609 -8.586 1 94.88 103 PHE A CA 1
ATOM 746 C C . PHE A 1 103 ? 4.262 11.211 -7.242 1 94.88 103 PHE A C 1
ATOM 748 O O . PHE A 1 103 ? 4.68 12.375 -7.168 1 94.88 103 PHE A O 1
ATOM 755 N N . THR A 1 104 ? 3.969 10.539 -6.246 1 93.69 104 THR A N 1
ATOM 756 C CA . THR A 1 104 ? 4.41 10.812 -4.883 1 93.69 104 THR A CA 1
ATOM 757 C C . THR A 1 104 ? 4.762 9.523 -4.156 1 93.69 104 THR A C 1
ATOM 759 O O . THR A 1 104 ? 4.18 8.469 -4.434 1 93.69 104 THR A O 1
ATOM 762 N N . LEU A 1 105 ? 5.805 9.57 -3.27 1 94.81 105 LEU A N 1
ATOM 763 C CA . LEU A 1 105 ? 6.266 8.359 -2.588 1 94.81 105 LEU A CA 1
ATOM 764 C C . LEU A 1 105 ? 6.383 8.602 -1.086 1 94.81 105 LEU A C 1
ATOM 766 O O . LEU A 1 105 ? 7.16 9.445 -0.646 1 94.81 105 LEU A O 1
ATOM 770 N N . GLN A 1 106 ? 5.559 7.961 -0.325 1 94.75 106 GLN A N 1
ATOM 771 C CA . GLN A 1 106 ? 5.676 7.855 1.125 1 94.75 106 GLN A CA 1
ATOM 772 C C . GLN A 1 106 ? 6.094 6.445 1.542 1 94.75 106 GLN A C 1
ATOM 774 O O . GLN A 1 106 ? 5.504 5.461 1.097 1 94.75 106 GLN A O 1
ATOM 779 N N . ILE A 1 107 ? 7.133 6.348 2.383 1 96.5 107 ILE A N 1
ATOM 780 C CA . ILE A 1 107 ? 7.578 5.035 2.844 1 96.5 107 ILE A CA 1
ATOM 781 C C . ILE A 1 107 ? 7.344 4.91 4.348 1 96.5 107 ILE A C 1
ATOM 783 O O . ILE A 1 107 ? 7.137 5.914 5.035 1 96.5 107 ILE A O 1
ATOM 787 N N . GLY A 1 108 ? 7.328 3.633 4.875 1 96.88 108 GLY A N 1
ATOM 788 C CA . GLY A 1 108 ? 7.098 3.395 6.289 1 96.88 108 GLY A CA 1
ATOM 789 C C . GLY A 1 108 ? 6.566 2.004 6.582 1 96.88 108 GLY A C 1
ATOM 790 O O . GLY A 1 108 ? 6.281 1.674 7.738 1 96.88 108 GLY A O 1
ATOM 791 N N . ALA A 1 109 ? 6.445 1.157 5.637 1 96.19 109 ALA A N 1
ATOM 792 C CA . ALA A 1 109 ? 6.125 -0.266 5.719 1 96.19 109 ALA A CA 1
ATOM 793 C C . ALA A 1 109 ? 4.934 -0.511 6.641 1 96.19 109 ALA A C 1
ATOM 795 O O . ALA A 1 109 ? 5.082 -1.111 7.707 1 96.19 109 ALA A O 1
ATOM 796 N N . ALA A 1 110 ? 3.762 -0.21 6.223 1 98.12 110 ALA A N 1
ATOM 797 C CA . ALA A 1 110 ? 2.525 -0.43 6.969 1 98.12 110 ALA A CA 1
ATOM 798 C C . ALA A 1 110 ? 2.404 -1.885 7.414 1 98.12 110 ALA A C 1
ATOM 800 O O . ALA A 1 110 ? 1.864 -2.172 8.484 1 98.12 110 ALA A O 1
ATOM 801 N N . ALA A 1 111 ? 2.947 -2.812 6.645 1 97.62 111 ALA A N 1
ATOM 802 C CA . ALA A 1 111 ? 2.881 -4.238 6.953 1 97.62 111 ALA A CA 1
ATOM 803 C C . ALA A 1 111 ? 3.594 -4.551 8.266 1 97.62 111 ALA A C 1
ATOM 805 O O . ALA A 1 111 ? 3.125 -5.375 9.055 1 97.62 111 ALA A O 1
ATOM 806 N N . ASP A 1 112 ? 4.742 -3.914 8.531 1 97.44 112 ASP A N 1
ATOM 807 C CA . ASP A 1 112 ? 5.473 -4.117 9.781 1 97.44 112 ASP A CA 1
ATOM 808 C C . ASP A 1 112 ? 4.629 -3.701 10.984 1 97.44 112 ASP A C 1
ATOM 810 O O . ASP A 1 112 ? 4.648 -4.363 12.023 1 97.44 112 ASP A O 1
ATOM 814 N N . ILE A 1 113 ? 3.914 -2.621 10.82 1 98.19 113 ILE A N 1
ATOM 815 C CA . ILE A 1 113 ? 3.086 -2.1 11.906 1 98.19 113 ILE A CA 1
ATOM 816 C C . ILE A 1 113 ? 1.925 -3.055 12.172 1 98.19 113 ILE A C 1
ATOM 818 O O . ILE A 1 113 ? 1.631 -3.377 13.328 1 98.19 113 ILE A O 1
ATOM 822 N N . ALA A 1 114 ? 1.265 -3.516 11.117 1 97.62 114 ALA A N 1
ATOM 823 C CA . ALA A 1 114 ? 0.137 -4.434 11.266 1 97.62 114 ALA A CA 1
ATOM 824 C C . ALA A 1 114 ? 0.573 -5.734 11.938 1 97.62 114 ALA A C 1
ATOM 826 O O . ALA A 1 114 ? -0.115 -6.242 12.82 1 97.62 114 ALA A O 1
ATOM 827 N N . VAL A 1 115 ? 1.704 -6.285 11.492 1 96.06 115 VAL A N 1
ATOM 828 C CA . VAL A 1 115 ? 2.205 -7.539 12.039 1 96.06 115 VAL A CA 1
ATOM 829 C C . VAL A 1 115 ? 2.572 -7.352 13.516 1 96.06 115 VAL A C 1
ATOM 831 O O . VAL A 1 115 ? 2.271 -8.211 14.352 1 96.06 115 VAL A O 1
ATOM 834 N N . ALA A 1 116 ? 3.16 -6.234 13.852 1 96.12 116 ALA A N 1
ATOM 835 C CA . ALA A 1 116 ? 3.662 -5.988 15.203 1 96.12 116 ALA A CA 1
ATOM 836 C C . ALA A 1 116 ? 2.52 -5.691 16.172 1 96.12 116 ALA A C 1
ATOM 838 O O . ALA A 1 116 ? 2.596 -6.027 17.344 1 96.12 116 ALA A O 1
ATOM 839 N N . THR A 1 117 ? 1.427 -5.043 15.688 1 96.44 117 THR A N 1
ATOM 840 C CA . THR A 1 117 ? 0.398 -4.547 16.594 1 96.44 117 THR A CA 1
ATOM 841 C C . THR A 1 117 ? -0.857 -5.41 16.516 1 96.44 117 THR A C 1
ATOM 843 O O . THR A 1 117 ? -1.704 -5.367 17.406 1 96.44 117 THR A O 1
ATOM 846 N N . GLY A 1 118 ? -0.991 -6.109 15.375 1 95.94 118 GLY A N 1
ATOM 847 C CA . GLY A 1 118 ? -2.223 -6.844 15.133 1 95.94 118 GLY A CA 1
ATOM 848 C C . GLY A 1 118 ? -3.375 -5.953 14.711 1 95.94 118 GLY A C 1
ATOM 849 O O . GLY A 1 118 ? -4.492 -6.43 14.5 1 95.94 118 GLY A O 1
ATOM 850 N N . LEU A 1 119 ? -3.139 -4.668 14.539 1 97.56 119 LEU A N 1
ATOM 851 C CA . LEU A 1 119 ? -4.188 -3.709 14.211 1 97.56 119 LEU A CA 1
ATOM 852 C C . LEU A 1 119 ? -4.215 -3.42 12.711 1 97.56 119 LEU A C 1
ATOM 854 O O . LEU A 1 119 ? -3.176 -3.471 12.047 1 97.56 119 LEU A O 1
ATOM 858 N N . THR A 1 120 ? -5.371 -3.146 12.211 1 98.31 120 THR A N 1
ATOM 859 C CA . THR A 1 120 ? -5.543 -2.678 10.844 1 98.31 120 THR A CA 1
ATOM 860 C C . THR A 1 120 ? -4.895 -1.311 10.656 1 98.31 120 THR A C 1
ATOM 862 O O . THR A 1 120 ? -5.004 -0.44 11.523 1 98.31 120 THR A O 1
ATOM 865 N N . VAL A 1 121 ? -4.172 -1.145 9.562 1 98.81 121 VAL A N 1
ATOM 866 C CA . VAL A 1 121 ? -3.461 0.097 9.281 1 98.81 121 VAL A CA 1
ATOM 867 C C . VAL A 1 121 ? -3.998 0.725 8 1 98.81 121 VAL A C 1
ATOM 869 O O . VAL A 1 121 ? -4.129 0.047 6.977 1 98.81 121 VAL A O 1
ATOM 872 N N . VAL A 1 122 ? -4.422 1.987 8.023 1 98.81 122 VAL A N 1
ATOM 873 C CA . VAL A 1 122 ? -4.738 2.762 6.832 1 98.81 122 VAL A CA 1
ATOM 874 C C . VAL A 1 122 ? -3.562 3.664 6.469 1 98.81 122 VAL A C 1
ATOM 876 O O . VAL A 1 122 ? -3.014 4.355 7.332 1 98.81 122 VAL A O 1
ATOM 879 N N . HIS A 1 123 ? -3.131 3.641 5.207 1 98.56 123 HIS A N 1
ATOM 880 C CA . HIS A 1 123 ? -1.92 4.359 4.824 1 98.56 123 HIS A CA 1
ATOM 881 C C . HIS A 1 123 ? -1.971 4.781 3.361 1 98.56 123 HIS A C 1
ATOM 883 O O . HIS A 1 123 ? -2.982 4.574 2.686 1 98.56 123 HIS A O 1
ATOM 889 N N . ASP A 1 124 ? -0.918 5.441 2.891 1 97.31 124 ASP A N 1
ATOM 890 C CA . ASP A 1 124 ? -0.761 5.82 1.489 1 97.31 124 ASP A CA 1
ATOM 891 C C . ASP A 1 124 ? -1.929 6.684 1.02 1 97.31 124 ASP A C 1
ATOM 893 O O . ASP A 1 124 ? -2.586 6.363 0.027 1 97.31 124 ASP A O 1
ATOM 897 N N . PHE A 1 125 ? -2.084 7.793 1.616 1 97.62 125 PHE A N 1
ATOM 898 C CA . PHE A 1 125 ? -3.262 8.633 1.448 1 97.62 125 PHE A CA 1
ATOM 899 C C . PHE A 1 125 ? -3.141 9.492 0.195 1 97.62 125 PHE A C 1
ATOM 901 O O . PHE A 1 125 ? -4.148 9.883 -0.4 1 97.62 125 PHE A O 1
ATOM 908 N N . ARG A 1 126 ? -1.939 9.789 -0.263 1 95.5 126 ARG A N 1
ATOM 909 C CA . ARG A 1 126 ? -1.726 10.836 -1.259 1 95.5 126 ARG A CA 1
ATOM 910 C C . ARG A 1 126 ? -1.864 10.281 -2.672 1 95.5 126 ARG A C 1
ATOM 912 O O . ARG A 1 126 ? -2.268 11 -3.59 1 95.5 126 ARG A O 1
ATOM 919 N N . ARG A 1 127 ? -1.576 9.023 -2.887 1 96 127 ARG A N 1
ATOM 920 C CA . ARG A 1 127 ? -1.359 8.477 -4.223 1 96 127 ARG A CA 1
ATOM 921 C C . ARG A 1 127 ? -2.648 8.492 -5.035 1 96 127 ARG A C 1
ATOM 923 O O . ARG A 1 127 ? -2.625 8.727 -6.246 1 96 127 ARG A O 1
ATOM 930 N N . THR A 1 128 ? -3.754 8.164 -4.402 1 96.94 128 THR A N 1
ATOM 931 C CA . THR A 1 128 ? -5.016 8.164 -5.137 1 96.94 128 THR A CA 1
ATOM 932 C C . THR A 1 128 ? -5.336 9.555 -5.668 1 96.94 128 THR A C 1
ATOM 934 O O . THR A 1 128 ? -5.828 9.703 -6.789 1 96.94 128 THR A O 1
ATOM 937 N N . ASP A 1 129 ? -5.086 10.586 -4.859 1 95 129 ASP A N 1
ATOM 938 C CA . ASP A 1 129 ? -5.293 11.961 -5.297 1 95 129 ASP A CA 1
ATOM 939 C C . ASP A 1 129 ? -4.41 12.289 -6.5 1 95 129 ASP A C 1
ATOM 941 O O . ASP A 1 129 ? -4.879 12.883 -7.477 1 95 129 ASP A O 1
ATOM 945 N N . VAL A 1 130 ? -3.176 11.906 -6.465 1 94.19 130 VAL A N 1
ATOM 946 C CA . VAL A 1 130 ? -2.238 12.164 -7.555 1 94.19 130 VAL A CA 1
ATOM 947 C C . VAL A 1 130 ? -2.672 11.398 -8.805 1 94.19 130 VAL A C 1
ATOM 949 O O . VAL A 1 130 ? -2.629 11.93 -9.914 1 94.19 130 VAL A O 1
ATOM 952 N N . ALA A 1 131 ? -3.107 10.164 -8.594 1 95.25 131 ALA A N 1
ATOM 953 C CA . ALA A 1 131 ? -3.59 9.352 -9.711 1 95.25 131 ALA A CA 1
ATOM 954 C C . ALA A 1 131 ? -4.793 10.008 -10.383 1 95.25 131 ALA A C 1
ATOM 956 O O . ALA A 1 131 ? -4.992 9.852 -11.594 1 95.25 131 ALA A O 1
ATOM 957 N N . ALA A 1 132 ? -5.512 10.766 -9.641 1 94.56 132 ALA A N 1
ATOM 958 C CA . ALA A 1 132 ? -6.711 11.422 -10.148 1 94.56 132 ALA A CA 1
ATOM 959 C C . ALA A 1 132 ? -6.391 12.82 -10.672 1 94.56 132 ALA A C 1
ATOM 961 O O . ALA A 1 132 ? -7.297 13.586 -11.008 1 94.56 132 ALA A O 1
ATOM 962 N N . GLY A 1 133 ? -5.133 13.156 -10.648 1 92 133 GLY A N 1
ATOM 963 C CA . GLY A 1 133 ? -4.711 14.422 -11.227 1 92 133 GLY A CA 1
ATOM 964 C C . GLY A 1 133 ? -4.508 15.516 -10.195 1 92 133 GLY A C 1
ATOM 965 O O . GLY A 1 133 ? -4.211 16.656 -10.547 1 92 133 GLY A O 1
ATOM 966 N N . GLY A 1 134 ? -4.664 15.242 -8.93 1 92.06 134 GLY A N 1
ATOM 967 C CA . GLY A 1 134 ? -4.434 16.203 -7.867 1 92.06 134 GLY A CA 1
ATOM 968 C C . GLY A 1 134 ? -2.967 16.344 -7.5 1 92.06 134 GLY A C 1
ATOM 969 O O . GLY A 1 134 ? -2.121 15.602 -7.996 1 92.06 134 GLY A O 1
ATOM 970 N N . GLU A 1 135 ? -2.715 17.266 -6.52 1 88.62 135 GLU A N 1
ATOM 971 C CA . GLU A 1 135 ? -1.353 17.562 -6.082 1 88.62 135 GLU A CA 1
ATOM 972 C C . GLU A 1 135 ? -0.914 16.609 -4.973 1 88.62 135 GLU A C 1
ATOM 974 O O . GLU A 1 135 ? 0.277 16.516 -4.668 1 88.62 135 GLU A O 1
ATOM 979 N N . GLY A 1 136 ? -1.816 15.883 -4.344 1 89.5 136 GLY A N 1
ATOM 980 C CA . GLY A 1 136 ? -1.488 14.984 -3.248 1 89.5 136 GLY A CA 1
ATOM 981 C C . GLY A 1 136 ? -1.214 15.711 -1.945 1 89.5 136 GLY A C 1
ATOM 982 O O . GLY A 1 136 ? -0.947 15.086 -0.921 1 89.5 136 GLY A O 1
ATOM 983 N N . ALA A 1 137 ? -1.188 17.047 -1.951 1 83.62 137 ALA A N 1
ATOM 984 C CA . ALA A 1 137 ? -0.992 17.906 -0.783 1 83.62 137 ALA A CA 1
ATOM 985 C C . ALA A 1 137 ? -1.577 19.297 -1.017 1 83.62 137 ALA A C 1
ATOM 987 O O . ALA A 1 137 ? -1.62 19.781 -2.152 1 83.62 137 ALA A O 1
ATOM 988 N N . PRO A 1 138 ? -2.021 19.922 0.019 1 86.88 138 PRO A N 1
ATOM 989 C CA . PRO A 1 138 ? -2.188 19.359 1.36 1 86.88 138 PRO A CA 1
ATOM 990 C C . PRO A 1 138 ? -3.416 18.453 1.474 1 86.88 138 PRO A C 1
ATOM 992 O O . PRO A 1 138 ? -4.312 18.531 0.631 1 86.88 138 PRO A O 1
ATOM 995 N N . LEU A 1 139 ? -3.445 17.547 2.529 1 91.12 139 LEU A N 1
ATOM 996 C CA . LEU A 1 139 ? -4.602 16.688 2.738 1 91.12 139 LEU A CA 1
ATOM 997 C C . LEU A 1 139 ? -5.293 17.016 4.059 1 91.12 139 LEU A C 1
ATOM 999 O O . LEU A 1 139 ? -6.355 16.469 4.363 1 91.12 139 LEU A O 1
ATOM 1003 N N . VAL A 1 140 ? -4.867 17.984 4.742 1 93.12 140 VAL A N 1
ATOM 1004 C CA . VAL A 1 140 ? -5.277 18.234 6.121 1 93.12 140 VAL A CA 1
ATOM 1005 C C . VAL A 1 140 ? -6.492 19.156 6.133 1 93.12 140 VAL A C 1
ATOM 1007 O O . VAL A 1 140 ? -7.27 19.156 7.09 1 93.12 140 VAL A O 1
ATOM 1010 N N . PRO A 1 141 ? -6.77 19.938 5.086 1 94.25 141 PRO A N 1
ATOM 1011 C CA . PRO A 1 141 ? -7.801 20.984 5.141 1 94.25 141 PRO A CA 1
ATOM 1012 C C . PRO A 1 141 ? -9.188 20.422 5.449 1 94.25 141 PRO A C 1
ATOM 1014 O O . PRO A 1 141 ? -9.93 21 6.25 1 94.25 141 PRO A O 1
ATOM 1017 N N . PRO A 1 142 ? -9.602 19.266 4.926 1 94.62 142 PRO A N 1
ATOM 1018 C CA . PRO A 1 142 ? -10.914 18.734 5.328 1 94.62 142 PRO A CA 1
ATOM 1019 C C . PRO A 1 142 ? -10.992 18.422 6.82 1 94.62 142 PRO A C 1
ATOM 1021 O O . PRO A 1 142 ? -12.062 18.547 7.422 1 94.62 142 PRO A O 1
ATOM 1024 N N . PHE A 1 143 ? -9.953 18.078 7.383 1 96.06 143 PHE A N 1
ATOM 1025 C CA . PHE A 1 143 ? -9.922 17.844 8.82 1 96.06 143 PHE A CA 1
ATOM 1026 C C . PHE A 1 143 ? -10.055 19.156 9.586 1 96.06 143 PHE A C 1
ATOM 1028 O O . PHE A 1 143 ? -10.719 19.203 10.625 1 96.06 143 PHE A O 1
ATOM 1035 N N . HIS A 1 144 ? -9.352 20.203 9.102 1 95.69 144 HIS A N 1
ATOM 1036 C CA . HIS A 1 144 ? -9.57 21.516 9.68 1 95.69 144 HIS A CA 1
ATOM 1037 C C . HIS A 1 144 ? -11.055 21.859 9.734 1 95.69 144 HIS A C 1
ATOM 1039 O O . HIS A 1 144 ? -11.539 22.375 10.75 1 95.69 144 HIS A O 1
ATOM 1045 N N . GLN A 1 145 ? -11.688 21.547 8.648 1 93.75 145 GLN A N 1
ATOM 1046 C CA . GLN A 1 145 ? -13.125 21.812 8.586 1 93.75 145 GLN A CA 1
ATOM 1047 C C . GLN A 1 145 ? -13.883 20.984 9.625 1 93.75 145 GLN A C 1
ATOM 1049 O O . GLN A 1 145 ? -14.758 21.5 10.312 1 93.75 145 GLN A O 1
ATOM 1054 N N . TYR A 1 146 ? -13.516 19.766 9.734 1 93.94 146 TYR A N 1
ATOM 1055 C CA . TYR A 1 146 ? -14.117 18.859 10.703 1 93.94 146 TYR A CA 1
ATOM 1056 C C . TYR A 1 146 ? -13.953 19.391 12.125 1 93.94 146 TYR A C 1
ATOM 1058 O O . TYR A 1 146 ? -14.883 19.328 12.93 1 93.94 146 TYR A O 1
ATOM 1066 N N . CYS A 1 147 ? -12.812 19.969 12.414 1 94.75 147 CYS A N 1
ATOM 1067 C CA . CYS A 1 147 ? -12.469 20.344 13.781 1 94.75 147 CYS A CA 1
ATOM 1068 C C . CYS A 1 147 ? -12.914 21.766 14.094 1 94.75 147 CYS A C 1
ATOM 1070 O O . CYS A 1 147 ? -13.297 22.078 15.227 1 94.75 147 CYS A O 1
ATOM 1072 N N . PHE A 1 148 ? -12.859 22.703 13.086 1 94.75 148 PHE A N 1
ATOM 1073 C CA . PHE A 1 148 ? -12.867 24.109 13.461 1 94.75 148 PHE A CA 1
ATOM 1074 C C . PHE A 1 148 ? -13.961 24.859 12.703 1 94.75 148 PHE A C 1
ATOM 1076 O O . PHE A 1 148 ? -13.992 26.094 12.711 1 94.75 148 PHE A O 1
ATOM 1083 N N . GLN A 1 149 ? -14.797 24.109 12.062 1 93.19 149 GLN A N 1
ATOM 1084 C CA . GLN A 1 149 ? -15.914 24.766 11.398 1 93.19 149 GLN A CA 1
ATOM 1085 C C . GLN A 1 149 ? -16.703 25.641 12.375 1 93.19 149 GLN A C 1
ATOM 1087 O O . GLN A 1 149 ? -16.891 25.266 13.531 1 93.19 149 GLN A O 1
ATOM 1092 N N . ASP A 1 150 ? -17.078 26.844 11.906 1 92.62 150 ASP A N 1
ATOM 1093 C CA . ASP A 1 150 ? -17.859 27.766 12.703 1 92.62 150 ASP A CA 1
ATOM 1094 C C . ASP A 1 150 ? -18.875 28.531 11.844 1 92.62 150 ASP A C 1
ATOM 1096 O O . ASP A 1 150 ? -18.922 28.344 10.625 1 92.62 150 ASP A O 1
ATOM 1100 N N . GLU A 1 151 ? -19.75 29.266 12.547 1 94.44 151 GLU A N 1
ATOM 1101 C CA . GLU A 1 151 ? -20.719 30.094 11.836 1 94.44 151 GLU A CA 1
ATOM 1102 C C . GLU A 1 151 ? -20.031 31.188 11.023 1 94.44 151 GLU A C 1
ATOM 1104 O O . GLU A 1 151 ? -20.469 31.5 9.906 1 94.44 151 GLU A O 1
ATOM 1109 N N . GLN A 1 152 ? -19.016 31.719 11.539 1 95 152 GLN A N 1
ATOM 1110 C CA . GLN A 1 152 ? -18.234 32.719 10.836 1 95 152 GLN A CA 1
ATOM 1111 C C . GLN A 1 152 ? -17.031 32.094 10.133 1 95 152 GLN A C 1
ATOM 1113 O O . GLN A 1 152 ? -16.5 31.094 10.594 1 95 152 GLN A O 1
ATOM 1118 N N . PRO A 1 153 ? -16.656 32.688 9.008 1 95.88 153 PRO A N 1
ATOM 1119 C CA . PRO A 1 153 ? -15.461 32.156 8.328 1 95.88 153 PRO A CA 1
ATOM 1120 C C . PRO A 1 153 ? -14.219 32.219 9.211 1 95.88 153 PRO A C 1
ATOM 1122 O O . PRO A 1 153 ? -14.031 33.156 9.984 1 95.88 153 PRO A O 1
ATOM 1125 N N . ARG A 1 154 ? -13.414 31.188 9.031 1 96.5 154 ARG A N 1
ATOM 1126 C CA . ARG A 1 154 ? -12.211 31.031 9.844 1 96.5 154 ARG A CA 1
ATOM 1127 C C . ARG A 1 154 ? -11.023 30.609 8.984 1 96.5 154 ARG A C 1
ATOM 1129 O O . ARG A 1 154 ? -11.203 30.031 7.914 1 96.5 154 ARG A O 1
ATOM 1136 N N . LEU A 1 155 ? -9.883 30.984 9.5 1 97.69 155 LEU A N 1
ATOM 1137 C CA . LEU A 1 155 ? -8.633 30.531 8.891 1 97.69 155 LEU A CA 1
ATOM 1138 C C . LEU A 1 155 ? -7.863 29.625 9.852 1 97.69 155 LEU A C 1
ATOM 1140 O O . LEU A 1 155 ? -7.887 29.844 11.062 1 97.69 155 LEU A O 1
ATOM 1144 N N . VAL A 1 156 ? -7.297 28.625 9.297 1 97.38 156 VAL A N 1
ATOM 1145 C CA . VAL A 1 156 ? -6.293 27.844 10.008 1 97.38 156 VAL A CA 1
ATOM 1146 C C . VAL A 1 156 ? -4.934 28 9.336 1 97.38 156 VAL A C 1
ATOM 1148 O O . VAL A 1 156 ? -4.773 27.688 8.156 1 97.38 156 VAL A O 1
ATOM 1151 N N . LEU A 1 157 ? -3.996 28.547 10.062 1 97.31 157 LEU A N 1
ATOM 1152 C CA . LEU A 1 157 ? -2.662 28.812 9.531 1 97.31 157 LEU A CA 1
ATOM 1153 C C . LEU A 1 157 ? -1.629 27.906 10.195 1 97.31 157 LEU A C 1
ATOM 1155 O O . LEU A 1 157 ? -1.518 27.875 11.422 1 97.31 157 LEU A O 1
ATOM 1159 N N . ASN A 1 158 ? -0.965 27.125 9.414 1 93.5 158 ASN A N 1
ATOM 1160 C CA . ASN A 1 158 ? 0.19 26.375 9.898 1 93.5 158 ASN A CA 1
ATOM 1161 C C . ASN A 1 158 ? 1.498 27.094 9.578 1 93.5 158 ASN A C 1
ATOM 1163 O O . ASN A 1 158 ? 1.826 27.297 8.414 1 93.5 158 ASN A O 1
ATOM 1167 N N . LEU A 1 159 ? 2.217 27.438 10.625 1 93.81 159 LEU A N 1
ATOM 1168 C CA . LEU A 1 159 ? 3.498 28.109 10.461 1 93.81 159 LEU A CA 1
ATOM 1169 C C . LEU A 1 159 ? 4.656 27.172 10.773 1 93.81 159 LEU A C 1
ATOM 1171 O O . LEU A 1 159 ? 5.246 27.234 11.852 1 93.81 159 LEU A O 1
ATOM 1175 N N . GLY A 1 160 ? 4.969 26.312 9.859 1 87.75 160 GLY A N 1
ATOM 1176 C CA . GLY A 1 160 ? 6.203 25.547 9.875 1 87.75 160 GLY A CA 1
ATOM 1177 C C . GLY A 1 160 ? 7.332 26.203 9.109 1 87.75 160 GLY A C 1
ATOM 1178 O O . GLY A 1 160 ? 7.609 27.391 9.305 1 87.75 160 GLY A O 1
ATOM 1179 N N . GLY A 1 161 ? 8.039 25.359 8.297 1 83.62 161 GLY A N 1
ATOM 1180 C CA . GLY A 1 161 ? 8.969 26 7.383 1 83.62 161 GLY A CA 1
ATOM 1181 C C . GLY A 1 161 ? 8.289 26.953 6.426 1 83.62 161 GLY A C 1
ATOM 1182 O O . GLY A 1 161 ? 8.766 28.078 6.219 1 83.62 161 GLY A O 1
ATOM 1183 N N . MET A 1 162 ? 7.242 26.453 5.934 1 88.94 162 MET A N 1
ATOM 1184 C CA . MET A 1 162 ? 6.391 27.281 5.098 1 88.94 162 MET A CA 1
ATOM 1185 C C . MET A 1 162 ? 5.105 27.656 5.832 1 88.94 162 MET A C 1
ATOM 1187 O O . MET A 1 162 ? 4.812 27.109 6.898 1 88.94 162 MET A O 1
ATOM 1191 N N . ALA A 1 163 ? 4.426 28.625 5.309 1 93.94 163 ALA A N 1
ATOM 1192 C CA . ALA A 1 163 ? 3.123 29.031 5.824 1 93.94 163 ALA A CA 1
ATOM 1193 C C . ALA A 1 163 ? 1.995 28.531 4.926 1 93.94 163 ALA A C 1
ATOM 1195 O O . ALA A 1 163 ? 1.925 28.906 3.748 1 93.94 163 ALA A O 1
ATOM 1196 N N . ASN A 1 164 ? 1.176 27.688 5.484 1 92.75 164 ASN A N 1
ATOM 1197 C CA . ASN A 1 164 ? 0.02 27.141 4.773 1 92.75 164 ASN A CA 1
ATOM 1198 C C . ASN A 1 164 ? -1.289 27.562 5.441 1 92.75 164 ASN A C 1
ATOM 1200 O O . ASN A 1 164 ? -1.425 27.453 6.664 1 92.75 164 ASN A O 1
ATOM 1204 N N . VAL A 1 165 ? -2.254 28.016 4.609 1 96.12 165 VAL A N 1
ATOM 1205 C CA . VAL A 1 165 ? -3.502 28.5 5.191 1 96.12 165 VAL A CA 1
ATOM 1206 C C . VAL A 1 165 ? -4.676 27.688 4.648 1 96.12 165 VAL A C 1
ATOM 1208 O O . VAL A 1 165 ? -4.672 27.281 3.484 1 96.12 165 VAL A O 1
ATOM 1211 N N . THR A 1 166 ? -5.578 27.391 5.516 1 96.44 166 THR A N 1
ATOM 1212 C CA . THR A 1 166 ? -6.863 26.797 5.16 1 96.44 166 THR A CA 1
ATOM 1213 C C . THR A 1 166 ? -8 27.781 5.418 1 96.44 166 THR A C 1
ATOM 1215 O O . THR A 1 166 ? -8.141 28.297 6.527 1 96.44 166 THR A O 1
ATOM 1218 N N . TRP A 1 167 ? -8.781 28.078 4.387 1 96.69 167 TRP A N 1
ATOM 1219 C CA . TRP A 1 167 ? -10.016 28.844 4.496 1 96.69 167 TRP A CA 1
ATOM 1220 C C . TRP A 1 167 ? -11.203 27.938 4.805 1 96.69 167 TRP A C 1
ATOM 1222 O O . TRP A 1 167 ? -11.5 27.016 4.043 1 96.69 167 TRP A O 1
ATOM 1232 N N . LEU A 1 168 ? -11.836 28.203 5.902 1 96.5 168 LEU A N 1
ATOM 1233 C CA . LEU A 1 168 ? -13.078 27.531 6.285 1 96.5 168 LEU A CA 1
ATOM 1234 C C . LEU A 1 168 ? -14.273 28.453 6.102 1 96.5 168 LEU A C 1
ATOM 1236 O O . LEU A 1 168 ? -14.461 29.391 6.871 1 96.5 168 LEU A O 1
ATOM 1240 N N . PRO A 1 169 ? -15.102 28.094 5.137 1 94.5 169 PRO A N 1
ATOM 1241 C CA . PRO A 1 169 ? -16.25 28.969 4.918 1 94.5 169 PRO A CA 1
ATOM 1242 C C . PRO A 1 169 ? -17.25 28.938 6.07 1 94.5 169 PRO A C 1
ATOM 1244 O O . PRO A 1 169 ? -17.484 27.875 6.656 1 94.5 169 PRO A O 1
ATOM 1247 N N . GLY A 1 170 ? -17.75 30.109 6.434 1 92.31 170 GLY A N 1
ATOM 1248 C CA . GLY A 1 170 ? -18.828 30.141 7.41 1 92.31 170 GLY A CA 1
ATOM 1249 C C . GLY A 1 170 ? -20.156 29.656 6.852 1 92.31 170 GLY A C 1
ATOM 1250 O O . GLY A 1 170 ? -20.234 29.297 5.676 1 92.31 170 GLY A O 1
ATOM 1251 N N . THR A 1 171 ? -21.094 29.672 7.781 1 88.44 171 THR A N 1
ATOM 1252 C CA . THR A 1 171 ? -22.438 29.281 7.355 1 88.44 171 THR A CA 1
ATOM 1253 C C . THR A 1 171 ? -22.938 30.188 6.25 1 88.44 171 THR A C 1
ATOM 1255 O O . THR A 1 171 ? -22.953 31.422 6.41 1 88.44 171 THR A O 1
ATOM 1258 N N . GLY A 1 172 ? -23.312 29.719 5.203 1 86.44 172 GLY A N 1
ATOM 1259 C CA . GLY A 1 172 ? -23.906 30.469 4.113 1 86.44 172 GLY A CA 1
ATOM 1260 C C . GLY A 1 172 ? -22.875 31.109 3.197 1 86.44 172 GLY A C 1
ATOM 1261 O O . GLY A 1 172 ? -23.234 31.734 2.195 1 86.44 172 GLY A O 1
ATOM 1262 N N . ASP A 1 173 ? -21.609 31.047 3.566 1 90.31 173 ASP A N 1
ATOM 1263 C CA . ASP A 1 173 ? -20.562 31.531 2.664 1 90.31 173 ASP A CA 1
ATOM 1264 C C . ASP A 1 173 ? -20.469 30.656 1.417 1 90.31 173 ASP A C 1
ATOM 1266 O O . ASP A 1 173 ? -20.312 29.438 1.519 1 90.31 173 ASP A O 1
ATOM 1270 N N . PRO A 1 174 ? -20.609 31.25 0.261 1 90.69 174 PRO A N 1
ATOM 1271 C CA . PRO A 1 174 ? -20.641 30.453 -0.968 1 90.69 174 PRO A CA 1
ATOM 1272 C C . PRO A 1 174 ? -19.266 29.938 -1.383 1 90.69 174 PRO A C 1
ATOM 1274 O O . PRO A 1 174 ? -19.156 29.062 -2.24 1 90.69 174 PRO A O 1
ATOM 1277 N N . ARG A 1 175 ? -18.281 30.562 -0.896 1 91.44 175 ARG A N 1
ATOM 1278 C CA . ARG A 1 175 ? -16.922 30.109 -1.252 1 91.44 175 ARG A CA 1
ATOM 1279 C C . ARG A 1 175 ? -16.641 28.719 -0.707 1 91.44 175 ARG A C 1
ATOM 1281 O O . ARG A 1 175 ? -17.047 28.391 0.414 1 91.44 175 ARG A O 1
ATOM 1288 N N . PRO A 1 176 ? -15.969 27.875 -1.427 1 90.69 176 PRO A N 1
ATOM 1289 C CA . PRO A 1 176 ? -15.641 26.531 -0.979 1 90.69 176 PRO A CA 1
ATOM 1290 C C . PRO A 1 176 ? -14.422 26.484 -0.053 1 90.69 176 PRO A C 1
ATOM 1292 O O . PRO A 1 176 ? -13.727 27.5 0.097 1 90.69 176 PRO A O 1
ATOM 1295 N N . LEU A 1 177 ? -14.234 25.375 0.607 1 93.44 177 LEU A N 1
ATOM 1296 C CA . LEU A 1 177 ? -12.977 25.109 1.291 1 93.44 177 LEU A CA 1
ATOM 1297 C C . LEU A 1 177 ? -11.789 25.359 0.371 1 93.44 177 LEU A C 1
ATOM 1299 O O . LEU A 1 177 ? -11.82 25.016 -0.809 1 93.44 177 LEU A O 1
ATOM 1303 N N . LEU A 1 178 ? -10.789 26.062 0.893 1 93.75 178 LEU A N 1
ATOM 1304 C CA . LEU A 1 178 ? -9.617 26.438 0.104 1 93.75 178 LEU A CA 1
ATOM 1305 C C . LEU A 1 178 ? -8.344 26.328 0.938 1 93.75 178 LEU A C 1
ATOM 1307 O O . LEU A 1 178 ? -8.359 26.641 2.133 1 93.75 178 LEU A O 1
ATOM 1311 N N . ALA A 1 179 ? -7.27 25.891 0.335 1 94.12 179 ALA A N 1
ATOM 1312 C CA . ALA A 1 179 ? -5.977 25.859 1.016 1 94.12 179 ALA A CA 1
ATOM 1313 C C . ALA A 1 179 ? -4.84 26.141 0.045 1 94.12 179 ALA A C 1
ATOM 1315 O O . ALA A 1 179 ? -4.902 25.766 -1.129 1 94.12 179 ALA A O 1
ATOM 1316 N N . PHE A 1 180 ? -3.801 26.859 0.504 1 90.5 180 PHE A N 1
ATOM 1317 C CA . PHE A 1 180 ? -2.648 27.188 -0.326 1 90.5 180 PHE A CA 1
ATOM 1318 C C . PHE A 1 180 ? -1.482 27.672 0.531 1 90.5 180 PHE A C 1
ATOM 1320 O O . PHE A 1 180 ? -1.654 27.953 1.717 1 90.5 180 PHE A O 1
ATOM 1327 N N . ASP A 1 181 ? -0.298 27.719 -0.044 1 90.19 181 ASP A N 1
ATOM 1328 C CA . ASP A 1 181 ? 0.865 28.297 0.62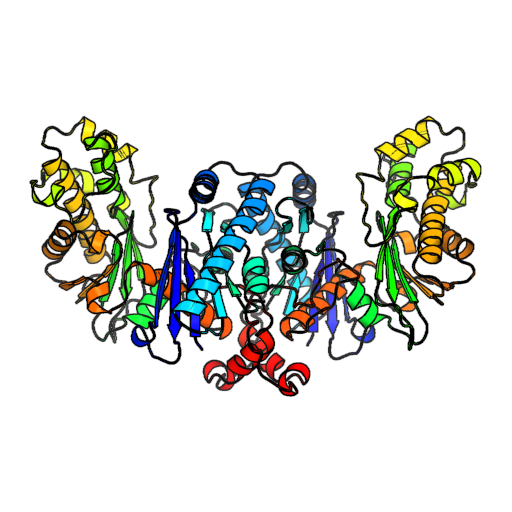3 1 90.19 181 ASP A CA 1
ATOM 1329 C C . ASP A 1 181 ? 0.874 29.812 0.495 1 90.19 181 ASP A C 1
ATOM 1331 O O . ASP A 1 181 ? 0.611 30.359 -0.582 1 90.19 181 ASP A O 1
ATOM 1335 N N . CYS A 1 182 ? 1.156 30.484 1.577 1 95.06 182 CYS A N 1
ATOM 1336 C CA . CYS A 1 182 ? 1.245 31.938 1.569 1 95.06 182 CYS A CA 1
ATOM 1337 C C . CYS A 1 182 ? 2.676 32.406 1.313 1 95.06 182 CYS A C 1
ATOM 1339 O O . CYS A 1 182 ? 2.902 33.531 0.89 1 95.06 182 CYS A O 1
ATOM 1341 N N . GLY A 1 183 ? 3.6 31.516 1.577 1 93.12 183 GLY A N 1
ATOM 1342 C CA . GLY A 1 183 ? 5.016 31.844 1.517 1 93.12 183 GLY A CA 1
ATOM 1343 C C . GLY A 1 183 ? 5.828 31.188 2.609 1 93.12 183 GLY A C 1
ATOM 1344 O O . GLY A 1 183 ? 5.512 30.078 3.043 1 93.12 183 GLY A O 1
ATOM 1345 N N . PRO A 1 184 ? 6.965 31.891 2.939 1 94.56 184 PRO A N 1
ATOM 1346 C CA . PRO A 1 184 ? 7.793 31.312 3.998 1 94.56 184 PRO A CA 1
ATOM 1347 C C . PRO A 1 184 ? 7.148 31.406 5.379 1 94.56 184 PRO A C 1
ATOM 1349 O O . PRO A 1 184 ? 6.48 32.406 5.676 1 94.56 184 PRO A O 1
ATOM 1352 N N . GLY A 1 185 ? 7.273 30.344 6.148 1 94.56 185 GLY A N 1
ATOM 1353 C CA . GLY A 1 185 ? 7 30.375 7.574 1 94.56 185 GLY A CA 1
ATOM 1354 C C . GLY A 1 185 ? 8.219 30.734 8.406 1 94.56 185 GLY A C 1
ATOM 1355 O O . GLY A 1 185 ? 8.766 31.828 8.289 1 94.56 185 GLY A O 1
ATOM 1356 N N . ASN A 1 186 ? 8.75 29.641 9.062 1 93.38 186 ASN A N 1
ATOM 1357 C CA . ASN A 1 186 ? 9.914 29.859 9.906 1 93.38 186 ASN A CA 1
ATOM 1358 C C . ASN A 1 186 ? 11.219 29.641 9.141 1 93.38 186 ASN A C 1
ATOM 1360 O O . ASN A 1 186 ? 12.297 29.984 9.625 1 93.38 186 ASN A O 1
ATOM 1364 N N . VAL A 1 187 ? 11.164 29.156 7.934 1 91.62 187 VAL A N 1
ATOM 1365 C CA . VAL A 1 187 ? 12.328 28.625 7.23 1 91.62 187 VAL A CA 1
ATOM 1366 C C . VAL A 1 187 ? 13.383 29.719 7.074 1 91.62 187 VAL A C 1
ATOM 1368 O O . VAL A 1 187 ? 14.57 29.484 7.262 1 91.62 187 VAL A O 1
ATOM 1371 N N . LEU A 1 188 ? 13 30.938 6.695 1 95.25 188 LEU A N 1
ATOM 1372 C CA . LEU A 1 188 ? 13.961 32 6.473 1 95.25 188 LEU A CA 1
ATOM 1373 C C . LEU A 1 188 ? 14.508 32.531 7.797 1 95.25 188 LEU A C 1
ATOM 1375 O O . LEU A 1 188 ? 15.695 32.844 7.895 1 95.25 188 LEU A O 1
ATOM 1379 N N . MET A 1 189 ? 13.656 32.625 8.781 1 96.56 189 MET A N 1
ATOM 1380 C CA . MET A 1 189 ? 14.102 33.031 10.109 1 96.56 189 MET A CA 1
ATOM 1381 C C . MET A 1 189 ? 15.102 32.031 10.688 1 96.56 189 MET A C 1
ATOM 1383 O O . MET A 1 189 ? 16.125 32.438 11.234 1 96.56 189 MET A O 1
ATOM 1387 N N . ASP A 1 190 ? 14.789 30.75 10.609 1 93.06 190 ASP A N 1
ATOM 1388 C CA . ASP A 1 190 ? 15.688 29.703 11.094 1 93.06 190 ASP A CA 1
ATOM 1389 C C . ASP A 1 190 ? 17.031 29.75 10.375 1 93.06 190 ASP A C 1
ATOM 1391 O O . ASP A 1 190 ? 18.078 29.656 11.008 1 93.06 190 ASP A O 1
ATOM 1395 N N . ALA A 1 191 ? 16.984 29.875 9.086 1 93 191 ALA A N 1
ATOM 1396 C CA . ALA A 1 191 ? 18.219 29.984 8.289 1 93 191 ALA A CA 1
ATOM 1397 C C . ALA A 1 191 ? 19.047 31.188 8.727 1 93 191 ALA A C 1
ATOM 1399 O O . ALA A 1 191 ? 20.266 31.109 8.82 1 93 191 ALA A O 1
ATOM 1400 N N . ALA A 1 192 ? 18.438 32.312 8.945 1 96.81 192 ALA A N 1
ATOM 1401 C CA . ALA A 1 192 ? 19.109 33.562 9.367 1 96.81 192 ALA A CA 1
ATOM 1402 C C . ALA A 1 192 ? 19.797 33.375 10.719 1 96.81 192 ALA A C 1
ATOM 1404 O O . ALA A 1 192 ? 20.922 33.812 10.922 1 96.81 192 ALA A O 1
ATOM 1405 N N . VAL A 1 193 ? 19.047 32.75 11.633 1 96.12 193 VAL A N 1
ATOM 1406 C CA . VAL A 1 193 ? 19.594 32.531 12.961 1 96.12 193 VAL A CA 1
ATOM 1407 C C . VAL A 1 193 ? 20.828 31.625 12.852 1 96.12 193 VAL A C 1
ATOM 1409 O O . VAL A 1 193 ? 21.844 31.875 13.492 1 96.12 193 VAL A O 1
ATOM 1412 N N . GLU A 1 194 ? 20.703 30.578 12.086 1 93.44 194 GLU A N 1
ATOM 1413 C CA . GLU A 1 194 ? 21.828 29.688 11.867 1 93.44 194 GLU A CA 1
ATOM 1414 C C . GLU A 1 194 ? 23.031 30.438 11.289 1 93.44 194 GLU A C 1
ATOM 1416 O O . GLU A 1 194 ? 24.156 30.281 11.766 1 93.44 194 GLU A O 1
ATOM 1421 N N . LEU A 1 195 ? 22.797 31.188 10.273 1 93.56 195 LEU A N 1
ATOM 1422 C CA . LEU A 1 195 ? 23.828 31.953 9.594 1 93.56 195 LEU A CA 1
ATOM 1423 C C . LEU A 1 195 ? 24.484 32.938 10.547 1 93.56 195 LEU A C 1
ATOM 1425 O O . LEU A 1 195 ? 25.703 33 10.656 1 93.56 195 LEU A O 1
ATOM 1429 N N . CYS A 1 196 ? 23.688 33.719 11.242 1 94.25 196 CYS A N 1
ATOM 1430 C CA . CYS A 1 196 ? 24.172 34.844 12.07 1 94.25 196 CYS A CA 1
ATOM 1431 C C . CYS A 1 196 ? 24.859 34.312 13.32 1 94.25 196 CYS A C 1
ATOM 1433 O O . CYS A 1 196 ? 25.688 35 13.922 1 94.25 196 CYS A O 1
ATOM 1435 N N . SER A 1 197 ? 24.484 33.125 13.75 1 94 197 SER A N 1
ATOM 1436 C CA . SER A 1 197 ? 25.062 32.562 14.953 1 94 197 SER A CA 1
ATOM 1437 C C . SER A 1 197 ? 26.203 31.594 14.617 1 94 197 SER A C 1
ATOM 1439 O O . SER A 1 197 ? 26.75 30.922 15.5 1 94 197 SER A O 1
ATOM 1441 N N . ALA A 1 198 ? 26.531 31.438 13.461 1 91.44 198 ALA A N 1
ATOM 1442 C CA . ALA A 1 198 ? 27.547 30.5 12.992 1 91.44 198 ALA A CA 1
ATOM 1443 C C . ALA A 1 198 ? 27.234 29.078 13.438 1 91.44 198 ALA A C 1
ATOM 1445 O O . ALA A 1 198 ? 28.109 28.359 13.93 1 91.44 198 ALA A O 1
ATOM 1446 N N . GLY A 1 199 ? 25.922 28.797 13.391 1 87.62 199 GLY A N 1
ATOM 1447 C CA . GLY A 1 199 ? 25.469 27.438 13.641 1 87.62 199 GLY A CA 1
ATOM 1448 C C . GLY A 1 199 ? 25.203 27.141 15.102 1 87.62 199 GLY A C 1
ATOM 1449 O O . GLY A 1 199 ? 24.781 26.047 15.461 1 87.62 199 GLY A O 1
ATOM 1450 N N . GLN A 1 200 ? 25.328 28.062 15.984 1 89.69 200 GLN A N 1
ATOM 1451 C CA . GLN A 1 200 ? 25.188 27.859 17.422 1 89.69 200 GLN A CA 1
ATOM 1452 C C . GLN A 1 200 ? 23.703 27.766 17.812 1 89.69 200 GLN A C 1
ATOM 1454 O O . GLN A 1 200 ? 23.359 27.188 18.844 1 89.69 200 GLN A O 1
ATOM 1459 N N . ALA A 1 201 ? 22.906 28.469 17.078 1 89.81 201 ALA A N 1
ATOM 1460 C CA . ALA A 1 201 ? 21.469 28.422 17.25 1 89.81 201 ALA A CA 1
ATOM 1461 C C . ALA A 1 201 ? 20.766 28.094 15.938 1 89.81 201 ALA A C 1
ATOM 1463 O O . ALA A 1 201 ? 21.297 28.359 14.859 1 89.81 201 ALA A O 1
ATOM 1464 N N . THR A 1 202 ? 19.531 27.469 16.109 1 88.38 202 THR A N 1
ATOM 1465 C CA . THR A 1 202 ? 18.859 27.016 14.891 1 88.38 202 THR A CA 1
ATOM 1466 C C . THR A 1 202 ? 17.516 27.703 14.719 1 88.38 202 THR A C 1
ATOM 1468 O O . THR A 1 202 ? 16.875 27.578 13.672 1 88.38 202 THR A O 1
ATOM 1471 N N . CYS A 1 203 ? 17.062 28.422 15.742 1 91.25 203 CYS A N 1
ATOM 1472 C CA . CYS A 1 203 ? 15.805 29.141 15.633 1 91.25 203 CYS A CA 1
ATOM 1473 C C . CYS A 1 203 ? 15.75 30.312 16.594 1 91.25 203 CYS A C 1
ATOM 1475 O O . CYS A 1 203 ? 16.562 30.391 17.516 1 91.25 203 CYS A O 1
ATOM 1477 N N . ASP A 1 204 ? 14.914 31.281 16.312 1 92.62 204 ASP A N 1
ATOM 1478 C CA . ASP A 1 204 ? 14.664 32.406 17.203 1 92.62 204 ASP A CA 1
ATOM 1479 C C . ASP A 1 204 ? 13.648 32.031 18.281 1 92.62 204 ASP A C 1
ATOM 1481 O O . ASP A 1 204 ? 12.461 32.344 18.141 1 92.62 204 ASP A O 1
ATOM 1485 N N . VAL A 1 205 ? 14.141 31.531 19.344 1 90.19 205 VAL A N 1
ATOM 1486 C CA . VAL A 1 205 ? 13.289 31.016 20.422 1 90.19 205 VAL A CA 1
ATOM 1487 C C . VAL A 1 205 ? 12.398 32.156 20.953 1 90.19 205 VAL A C 1
ATOM 1489 O O . VAL A 1 205 ? 12.898 33.188 21.359 1 90.19 205 VAL A O 1
ATOM 1492 N N . ASP A 1 206 ? 11.102 31.953 20.859 1 90.62 206 ASP A N 1
ATOM 1493 C CA . ASP A 1 206 ? 10.086 32.875 21.359 1 90.62 206 ASP A CA 1
ATOM 1494 C C . ASP A 1 206 ? 10.094 34.188 20.578 1 90.62 206 ASP A C 1
ATOM 1496 O O . ASP A 1 206 ? 9.43 35.156 20.969 1 90.62 206 ASP A O 1
ATOM 1500 N N . GLY A 1 207 ? 10.891 34.281 19.562 1 94.38 207 GLY A N 1
ATOM 1501 C CA . GLY A 1 207 ? 10.992 35.5 18.766 1 94.38 207 GLY A CA 1
ATOM 1502 C C . GLY A 1 207 ? 11.781 36.594 19.453 1 94.38 207 GLY A C 1
ATOM 1503 O O . GLY A 1 207 ? 11.57 37.781 19.172 1 94.38 207 GLY A O 1
ATOM 1504 N N . ARG A 1 208 ? 12.656 36.25 20.359 1 95 208 ARG A N 1
ATOM 1505 C CA . ARG A 1 208 ? 13.359 37.188 21.203 1 95 208 ARG A CA 1
ATOM 1506 C C . ARG A 1 208 ? 14.305 38.062 20.375 1 95 208 ARG A C 1
ATOM 1508 O O . ARG A 1 208 ? 14.422 39.281 20.609 1 95 208 ARG A O 1
ATOM 1515 N N . LEU A 1 209 ? 15.008 37.438 19.469 1 95.44 209 LEU A N 1
ATOM 1516 C CA . LEU A 1 209 ? 15.953 38.188 18.641 1 95.44 209 LEU A CA 1
ATOM 1517 C C . LEU A 1 209 ? 15.219 39.188 17.75 1 95.44 209 LEU A C 1
ATOM 1519 O O . LEU A 1 209 ? 15.641 40.344 17.641 1 95.44 209 LEU A O 1
ATOM 1523 N N . ALA A 1 210 ? 14.188 38.781 17.141 1 96.5 210 ALA A N 1
ATOM 1524 C CA . ALA A 1 210 ? 13.398 39.656 16.281 1 96.5 210 ALA A CA 1
ATOM 1525 C C . ALA A 1 210 ? 12.789 40.812 17.078 1 96.5 210 ALA A C 1
ATOM 1527 O O . ALA A 1 210 ? 12.727 41.938 16.609 1 96.5 210 ALA A O 1
ATOM 1528 N N . ALA A 1 211 ? 12.328 40.5 18.281 1 96.19 211 ALA A N 1
ATOM 1529 C CA . ALA A 1 211 ? 11.688 41.5 19.125 1 96.19 211 ALA A CA 1
ATOM 1530 C C . ALA A 1 211 ? 12.672 42.625 19.5 1 96.19 211 ALA A C 1
ATOM 1532 O O . ALA A 1 211 ? 12.266 43.75 19.797 1 96.19 211 ALA A O 1
ATOM 1533 N N . ALA A 1 212 ? 13.906 42.281 19.484 1 96.56 212 ALA A N 1
ATOM 1534 C CA . ALA A 1 212 ? 14.953 43.25 19.844 1 96.56 212 ALA A CA 1
ATOM 1535 C C . ALA A 1 212 ? 15.352 44.125 18.656 1 96.56 212 ALA A C 1
ATOM 1537 O O . ALA A 1 212 ? 16.109 45.062 18.812 1 96.56 212 ALA A O 1
ATOM 1538 N N . GLY A 1 213 ? 14.773 43.812 17.5 1 97.19 213 GLY A N 1
ATOM 1539 C CA . GLY A 1 213 ? 15.148 44.531 16.281 1 97.19 213 GLY A CA 1
ATOM 1540 C C . GLY A 1 213 ? 14.039 45.406 15.75 1 97.19 213 GLY A C 1
ATOM 1541 O O . GLY A 1 213 ? 12.961 45.5 16.344 1 97.19 213 GLY A O 1
ATOM 1542 N N . GLN A 1 214 ? 14.461 46.156 14.703 1 97.12 214 GLN A N 1
ATOM 1543 C CA . GLN A 1 214 ? 13.516 47 13.992 1 97.12 214 GLN A CA 1
ATOM 1544 C C . GLN A 1 214 ? 13.391 46.594 12.531 1 97.12 214 GLN A C 1
ATOM 1546 O O . GLN A 1 214 ? 14.398 46.406 11.852 1 97.12 214 GLN A O 1
ATOM 1551 N N . CYS A 1 215 ? 12.172 46.469 12.086 1 97.81 215 CYS A N 1
ATOM 1552 C CA . CYS A 1 215 ? 11.906 46.094 10.711 1 97.81 215 CYS A CA 1
ATOM 1553 C C . CYS A 1 215 ? 12.375 47.156 9.727 1 97.81 215 CYS A C 1
ATOM 1555 O O . CYS A 1 215 ? 12.102 48.312 9.906 1 97.81 215 CYS A O 1
ATOM 1557 N N . ASP A 1 216 ? 13.133 46.781 8.766 1 98.12 216 ASP A N 1
ATOM 1558 C CA . ASP A 1 216 ? 13.461 47.625 7.625 1 98.12 216 ASP A CA 1
ATOM 1559 C C . ASP A 1 216 ? 12.352 47.594 6.582 1 98.12 216 ASP A C 1
ATOM 1561 O O . ASP A 1 216 ? 12.336 46.719 5.699 1 98.12 216 ASP A O 1
ATOM 1565 N N . VAL A 1 217 ? 11.539 48.625 6.469 1 97.5 217 VAL A N 1
ATOM 1566 C CA . VAL A 1 217 ? 10.32 48.656 5.672 1 97.5 217 VAL A CA 1
ATOM 1567 C C . VAL A 1 217 ? 10.672 48.656 4.184 1 97.5 217 VAL A C 1
ATOM 1569 O O . VAL A 1 217 ? 9.953 48.062 3.369 1 97.5 217 VAL A O 1
ATOM 1572 N N . VAL A 1 218 ? 11.742 49.312 3.848 1 97.19 218 VAL A N 1
ATOM 1573 C CA . VAL A 1 218 ? 12.148 49.406 2.449 1 97.19 218 VAL A CA 1
ATOM 1574 C C . VAL A 1 218 ? 12.539 48 1.933 1 97.19 218 VAL A C 1
ATOM 1576 O O . VAL A 1 218 ? 12.094 47.594 0.861 1 97.19 218 VAL A O 1
ATOM 1579 N N . ARG A 1 219 ? 13.328 47.312 2.703 1 97.56 219 ARG A N 1
ATOM 1580 C CA . ARG A 1 219 ? 13.734 45.938 2.318 1 97.56 219 ARG A CA 1
ATOM 1581 C C . ARG A 1 219 ? 12.547 45 2.324 1 97.56 219 ARG A C 1
ATOM 1583 O O . ARG A 1 219 ? 12.445 44.125 1.465 1 97.56 219 ARG A O 1
ATOM 1590 N N . LEU A 1 220 ? 11.727 45.188 3.291 1 98.06 220 LEU A N 1
ATOM 1591 C CA . LEU A 1 220 ? 10.531 44.344 3.371 1 98.06 220 LEU A CA 1
ATOM 1592 C C . LEU A 1 220 ? 9.711 44.469 2.092 1 98.06 220 LEU A C 1
ATOM 1594 O O . LEU A 1 220 ? 9.297 43.438 1.524 1 98.06 220 LEU A O 1
ATOM 1598 N N . GLU A 1 221 ? 9.469 45.656 1.649 1 97.69 221 GLU A N 1
ATOM 1599 C CA . GLU A 1 221 ? 8.68 45.875 0.441 1 97.69 221 GLU A CA 1
ATOM 1600 C C . GLU A 1 221 ? 9.359 45.25 -0.78 1 97.69 221 GLU A C 1
ATOM 1602 O O . GLU A 1 221 ? 8.688 44.688 -1.657 1 97.69 221 GLU A O 1
ATOM 1607 N N . GLU A 1 222 ? 10.609 45.344 -0.822 1 97.12 222 GLU A N 1
ATOM 1608 C CA . GLU A 1 222 ? 11.375 44.75 -1.9 1 97.12 222 GLU A CA 1
ATOM 1609 C C . GLU A 1 222 ? 11.203 43.219 -1.905 1 97.12 222 GLU A C 1
ATOM 1611 O O . GLU A 1 222 ? 11.016 42.625 -2.963 1 97.12 222 GLU A O 1
ATOM 1616 N N . TRP A 1 223 ? 11.305 42.625 -0.762 1 97.69 223 TRP A N 1
ATOM 1617 C CA . TRP A 1 223 ? 11.195 41.188 -0.646 1 97.69 223 TRP A CA 1
ATOM 1618 C C . TRP A 1 223 ? 9.789 40.719 -0.994 1 97.69 223 TRP A C 1
ATOM 1620 O O . TRP A 1 223 ? 9.609 39.625 -1.565 1 97.69 223 TRP A O 1
ATOM 1630 N N . LEU A 1 224 ? 8.812 41.469 -0.689 1 97.75 224 LEU A N 1
ATOM 1631 C CA . LEU A 1 224 ? 7.414 41.125 -0.922 1 97.75 224 LEU A CA 1
ATOM 1632 C C . LEU A 1 224 ? 7.074 41.219 -2.406 1 97.75 224 LEU A C 1
ATOM 1634 O O . LEU A 1 224 ? 6.02 40.75 -2.834 1 97.75 224 LEU A O 1
ATOM 1638 N N . ASP A 1 225 ? 7.984 41.719 -3.215 1 96.56 225 ASP A N 1
ATOM 1639 C CA . ASP A 1 225 ? 7.773 41.812 -4.656 1 96.56 225 ASP A CA 1
ATOM 1640 C C . ASP A 1 225 ? 8.117 40.5 -5.359 1 96.56 225 ASP A C 1
ATOM 1642 O O . ASP A 1 225 ? 7.941 40.375 -6.57 1 96.56 225 ASP A O 1
ATOM 1646 N N . HIS A 1 226 ? 8.562 39.594 -4.625 1 95.25 226 HIS A N 1
ATOM 1647 C CA . HIS A 1 226 ? 8.844 38.281 -5.191 1 95.25 226 HIS A CA 1
ATOM 1648 C C . HIS A 1 226 ? 7.621 37.719 -5.918 1 95.25 226 HIS A C 1
ATOM 1650 O O . HIS A 1 226 ? 6.496 37.844 -5.43 1 95.25 226 HIS A O 1
ATOM 1656 N N . VAL A 1 227 ? 7.77 37.031 -6.98 1 94.94 227 VAL A N 1
ATOM 1657 C CA . VAL A 1 227 ? 6.734 36.625 -7.93 1 94.94 227 VAL A CA 1
ATOM 1658 C C . VAL A 1 227 ? 5.773 35.656 -7.266 1 94.94 227 VAL A C 1
ATOM 1660 O O . VAL A 1 227 ? 4.578 35.625 -7.574 1 94.94 227 VAL A O 1
ATOM 1663 N N . PHE A 1 228 ? 6.281 34.938 -6.359 1 92.44 228 PHE A N 1
ATOM 1664 C CA . PHE A 1 228 ? 5.441 33.906 -5.715 1 92.44 228 PHE A CA 1
ATOM 1665 C C . PHE A 1 228 ? 4.246 34.562 -5.031 1 92.44 228 PHE A C 1
ATOM 1667 O O . PHE A 1 228 ? 3.148 34 -5.027 1 92.44 228 PHE A O 1
ATOM 1674 N N . PHE A 1 229 ? 4.41 35.688 -4.445 1 95.69 229 PHE A N 1
ATOM 1675 C CA . PHE A 1 229 ? 3.391 36.312 -3.611 1 95.69 229 PHE A CA 1
ATOM 1676 C C . PHE A 1 229 ? 2.254 36.844 -4.465 1 95.69 229 PHE A C 1
ATOM 1678 O O . PHE A 1 229 ? 1.188 37.188 -3.943 1 95.69 229 PHE A O 1
ATOM 1685 N N . ARG A 1 230 ? 2.439 36.812 -5.77 1 93.25 230 ARG A N 1
ATOM 1686 C CA . ARG A 1 230 ? 1.427 37.312 -6.688 1 93.25 230 ARG A CA 1
ATOM 1687 C C . ARG A 1 230 ? 0.651 36.156 -7.34 1 93.25 230 ARG A C 1
ATOM 1689 O O . ARG A 1 230 ? -0.364 36.406 -8 1 93.25 230 ARG A O 1
ATOM 1696 N N . GLN A 1 231 ? 1.075 35.031 -7.113 1 91.75 231 GLN A N 1
ATOM 1697 C CA . GLN A 1 231 ? 0.441 33.875 -7.73 1 91.75 231 GLN A CA 1
ATOM 1698 C C . GLN A 1 231 ? -0.877 33.531 -7.043 1 91.75 231 GLN A C 1
ATOM 1700 O O . GLN A 1 231 ? -0.98 33.625 -5.816 1 91.75 231 GLN A O 1
ATOM 1705 N N . ALA A 1 232 ? -1.857 33.156 -7.859 1 90.12 232 ALA A N 1
ATOM 1706 C CA . ALA A 1 232 ? -3.152 32.719 -7.332 1 90.12 232 ALA A CA 1
ATOM 1707 C C . ALA A 1 232 ? -3.125 31.25 -6.914 1 90.12 232 ALA A C 1
ATOM 1709 O O . ALA A 1 232 ? -2.348 30.469 -7.453 1 90.12 232 ALA A O 1
ATOM 1710 N N . PRO A 1 233 ? -4.062 30.891 -5.934 1 86.31 233 PRO A N 1
ATOM 1711 C CA . PRO A 1 233 ? -4.238 29.469 -5.645 1 86.31 233 PRO A CA 1
ATOM 1712 C C . PRO A 1 233 ? -4.883 28.703 -6.805 1 86.31 233 PRO A C 1
ATOM 1714 O O . PRO A 1 233 ? -5.633 29.281 -7.59 1 86.31 233 PRO A O 1
ATOM 1717 N N . PRO A 1 234 ? -4.629 27.438 -6.836 1 80.12 234 PRO A N 1
ATOM 1718 C CA . PRO A 1 234 ? -3.762 26.594 -6.016 1 80.12 234 PRO A CA 1
ATOM 1719 C C . PRO A 1 234 ? -2.277 26.891 -6.215 1 80.12 234 PRO A C 1
ATOM 1721 O O . PRO A 1 234 ? -1.839 27.125 -7.344 1 80.12 234 PRO A O 1
ATOM 1724 N N . LYS A 1 235 ? -1.519 27.031 -5.133 1 81.62 235 LYS A N 1
ATOM 1725 C CA . LYS A 1 235 ? -0.086 27.312 -5.18 1 81.62 235 LYS A CA 1
ATOM 1726 C C . LYS A 1 235 ? 0.638 26.688 -3.992 1 81.62 235 LYS A C 1
ATOM 1728 O O . LYS A 1 235 ? 0.084 26.609 -2.893 1 81.62 235 LYS A O 1
ATOM 1733 N N . SER A 1 236 ? 1.837 26.188 -4.312 1 81.25 236 SER A N 1
ATOM 1734 C CA . SER A 1 236 ? 2.703 25.609 -3.293 1 81.25 236 SER A CA 1
ATOM 1735 C C . SER A 1 236 ? 4.145 26.062 -3.461 1 81.25 236 SER A C 1
ATOM 1737 O O . SER A 1 236 ? 4.523 26.562 -4.523 1 81.25 236 SER A O 1
ATOM 1739 N N . THR A 1 237 ? 4.918 26.094 -2.404 1 82.62 237 THR A N 1
ATOM 1740 C CA . THR A 1 237 ? 6.324 26.469 -2.443 1 82.62 237 THR A CA 1
ATOM 1741 C C . THR A 1 237 ? 7.129 25.672 -1.422 1 82.62 237 THR A C 1
ATOM 1743 O O . THR A 1 237 ? 6.586 24.797 -0.737 1 82.62 237 THR A O 1
ATOM 1746 N N . GLY A 1 238 ? 8.477 25.828 -1.469 1 78.06 238 GLY A N 1
ATOM 1747 C CA . GLY A 1 238 ? 9.359 25.094 -0.584 1 78.06 238 GLY A CA 1
ATOM 1748 C C . GLY A 1 238 ? 10.711 25.75 -0.4 1 78.06 238 GLY A C 1
ATOM 1749 O O . GLY A 1 238 ? 10.867 26.953 -0.671 1 78.06 238 GLY A O 1
ATOM 1750 N N . ARG A 1 239 ? 11.617 24.938 0.061 1 78.75 239 ARG A N 1
ATOM 1751 C CA . ARG A 1 239 ? 12.953 25.422 0.414 1 78.75 239 ARG A CA 1
ATOM 1752 C C . ARG A 1 239 ? 13.742 25.812 -0.832 1 78.75 239 ARG A C 1
ATOM 1754 O O . ARG A 1 239 ? 14.711 26.562 -0.748 1 78.75 239 ARG A O 1
ATOM 1761 N N . GLU A 1 240 ? 13.258 25.234 -1.934 1 76.5 240 GLU A N 1
ATOM 1762 C CA . GLU A 1 240 ? 13.914 25.578 -3.193 1 76.5 240 GLU A CA 1
ATOM 1763 C C . GLU A 1 240 ? 13.742 27.047 -3.525 1 76.5 240 GLU A C 1
ATOM 1765 O O . GLU A 1 240 ? 14.602 27.656 -4.176 1 76.5 240 GLU A O 1
ATOM 1770 N N . THR A 1 241 ? 12.617 27.578 -3.168 1 86.25 241 THR A N 1
ATOM 1771 C CA . THR A 1 241 ? 12.328 28.984 -3.418 1 86.25 241 THR A CA 1
ATOM 1772 C C . THR A 1 241 ? 12.742 29.844 -2.227 1 86.25 241 THR A C 1
ATOM 1774 O O . THR A 1 241 ? 13.352 30.906 -2.398 1 86.25 241 THR A O 1
ATOM 1777 N N . PHE A 1 242 ? 12.406 29.422 -1.093 1 92.19 242 PHE A N 1
ATOM 1778 C CA . PHE A 1 242 ? 12.68 30.141 0.143 1 92.19 242 PHE A CA 1
ATOM 1779 C C . PHE A 1 242 ? 13.57 29.312 1.067 1 92.19 242 PHE A C 1
ATOM 1781 O O . PHE A 1 242 ? 13.109 28.359 1.684 1 92.19 242 PHE A O 1
ATOM 1788 N N . GLY A 1 243 ? 14.836 29.641 1.074 1 89.81 243 GLY A N 1
ATOM 1789 C CA . GLY A 1 243 ? 15.758 28.891 1.911 1 89.81 243 GLY A CA 1
ATOM 1790 C C . GLY A 1 243 ? 17.078 29.594 2.145 1 89.81 243 GLY A C 1
ATOM 1791 O O . GLY A 1 243 ? 17.156 30.812 2.027 1 89.81 243 GLY A O 1
ATOM 1792 N N . MET A 1 244 ? 18.078 28.797 2.531 1 90.75 244 MET A N 1
ATOM 1793 C CA . MET A 1 244 ? 19.391 29.312 2.961 1 90.75 244 MET A CA 1
ATOM 1794 C C . MET A 1 244 ? 20.031 30.141 1.859 1 90.75 244 MET A C 1
ATOM 1796 O O . MET A 1 244 ? 20.594 31.203 2.127 1 90.75 244 MET A O 1
ATOM 1800 N N . PRO A 1 245 ? 19.891 29.703 0.61 1 92.44 245 PRO A N 1
ATOM 1801 C CA . PRO A 1 245 ? 20.531 30.516 -0.432 1 92.44 245 PRO A CA 1
ATOM 1802 C C . PRO A 1 245 ? 19.969 31.922 -0.494 1 92.44 245 PRO A C 1
ATOM 1804 O O . PRO A 1 245 ? 20.719 32.875 -0.687 1 92.44 245 PRO A O 1
ATOM 1807 N N . LEU A 1 246 ? 18.688 32.062 -0.376 1 94.75 246 LEU A N 1
ATOM 1808 C CA . LEU A 1 246 ? 18.047 33.344 -0.426 1 94.75 246 LEU A CA 1
ATOM 1809 C C . LEU A 1 246 ? 18.469 34.219 0.757 1 94.75 246 LEU A C 1
ATOM 1811 O O . LEU A 1 246 ? 18.781 35.406 0.589 1 94.75 246 LEU A O 1
ATOM 1815 N N . VAL A 1 247 ? 18.5 33.656 1.954 1 96.5 247 VAL A N 1
ATOM 1816 C CA . VAL A 1 247 ? 18.891 34.344 3.176 1 96.5 247 VAL A CA 1
ATOM 1817 C C . VAL A 1 247 ? 20.344 34.812 3.078 1 96.5 247 VAL A C 1
ATOM 1819 O O . VAL A 1 247 ? 20.672 35.938 3.486 1 96.5 247 VAL A O 1
ATOM 1822 N N . THR A 1 248 ? 21.156 33.938 2.547 1 96.31 248 THR A N 1
ATOM 1823 C CA . THR A 1 248 ? 22.578 34.281 2.387 1 96.31 248 THR A CA 1
ATOM 1824 C C . THR A 1 248 ? 22.75 35.469 1.469 1 96.31 248 THR A C 1
ATOM 1826 O O . THR A 1 248 ? 23.531 36.375 1.759 1 96.31 248 THR A O 1
ATOM 1829 N N . ARG A 1 249 ? 22.047 35.469 0.443 1 96.69 249 ARG A N 1
ATOM 1830 C CA . ARG A 1 249 ? 22.109 36.562 -0.501 1 96.69 249 ARG A CA 1
ATOM 1831 C C . ARG A 1 249 ? 21.625 37.875 0.151 1 96.69 249 ARG A C 1
ATOM 1833 O O . ARG A 1 249 ? 22.281 38.906 0.013 1 96.69 249 ARG A O 1
ATOM 1840 N N . TRP A 1 250 ? 20.5 37.875 0.87 1 97.31 250 TRP A N 1
ATOM 1841 C CA . TRP A 1 250 ? 19.938 39.031 1.503 1 97.31 250 TRP A CA 1
ATOM 1842 C C . TRP A 1 250 ? 20.844 39.562 2.621 1 97.31 250 TRP A C 1
ATOM 1844 O O . TRP A 1 250 ? 20.969 40.75 2.82 1 97.31 250 TRP A O 1
ATOM 1854 N N . TRP A 1 251 ? 21.438 38.625 3.346 1 96.56 251 TRP A N 1
ATOM 1855 C CA . TRP A 1 251 ? 22.328 38.969 4.441 1 96.56 251 TRP A CA 1
ATOM 1856 C C . TRP A 1 251 ? 23.578 39.656 3.914 1 96.56 251 TRP A C 1
ATOM 1858 O O . TRP A 1 251 ? 24.109 40.594 4.539 1 96.56 251 TRP A O 1
ATOM 1868 N N . SER A 1 252 ? 24.078 39.156 2.797 1 96.06 252 SER A N 1
ATOM 1869 C CA . SER A 1 252 ? 25.312 39.688 2.227 1 96.06 252 SER A CA 1
ATOM 1870 C C . SER A 1 252 ? 25.172 41.156 1.897 1 96.06 252 SER A C 1
ATOM 1872 O O . SER A 1 252 ? 26.156 41.906 1.952 1 96.06 252 SER A O 1
ATOM 1874 N N . SER A 1 253 ? 24.016 41.562 1.58 1 95.06 253 SER A N 1
ATOM 1875 C CA . SER A 1 253 ? 23.781 42.969 1.222 1 95.06 253 SER A CA 1
ATOM 1876 C C . SER A 1 253 ? 23.172 43.75 2.385 1 95.06 253 SER A C 1
ATOM 1878 O O . SER A 1 253 ? 22.891 44.938 2.26 1 95.06 253 SER A O 1
ATOM 1880 N N . TRP A 1 254 ? 22.984 43.125 3.477 1 96.25 254 TRP A N 1
ATOM 1881 C CA . TRP A 1 254 ? 22.344 43.719 4.641 1 96.25 254 TRP A CA 1
ATOM 1882 C C . TRP A 1 254 ? 23.312 44.594 5.414 1 96.25 254 TRP A C 1
ATOM 1884 O O . TRP A 1 254 ? 24.469 44.188 5.648 1 96.25 254 TRP A O 1
ATOM 1894 N N . ARG A 1 255 ? 22.953 45.781 5.801 1 93.25 255 ARG A N 1
ATOM 1895 C CA . ARG A 1 255 ? 23.828 46.719 6.496 1 93.25 255 ARG A CA 1
ATOM 1896 C C . ARG A 1 255 ? 23.391 46.938 7.941 1 93.25 255 ARG A C 1
ATOM 1898 O O . ARG A 1 255 ? 24.125 47.5 8.75 1 93.25 255 ARG A O 1
ATOM 1905 N N . GLY A 1 256 ? 22.281 46.406 8.336 1 94.12 256 GLY A N 1
ATOM 1906 C CA . GLY A 1 256 ? 21.781 46.562 9.688 1 94.12 256 GLY A CA 1
ATOM 1907 C C . GLY A 1 256 ? 22.172 45.438 10.609 1 94.12 256 GLY A C 1
ATOM 1908 O O . GLY A 1 256 ? 23 44.594 10.25 1 94.12 256 GLY A O 1
ATOM 1909 N N . SER A 1 257 ? 21.672 45.438 11.836 1 96.69 257 SER A N 1
ATOM 1910 C CA . SER A 1 257 ? 21.984 44.406 12.828 1 96.69 257 SER A CA 1
ATOM 1911 C C . SER A 1 257 ? 21.281 43.094 12.5 1 96.69 257 SER A C 1
ATOM 1913 O O . SER A 1 257 ? 20.359 43.062 11.688 1 96.69 257 SER A O 1
ATOM 1915 N 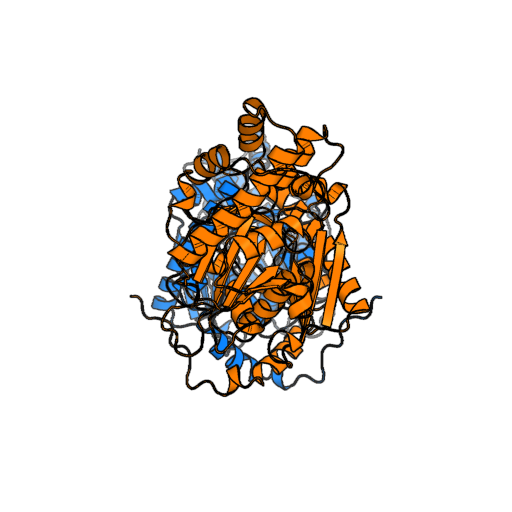N . ALA A 1 258 ? 21.812 42.031 13.133 1 96.38 258 ALA A N 1
ATOM 1916 C CA . ALA A 1 258 ? 21.156 40.719 13 1 96.38 258 ALA A CA 1
ATOM 1917 C C . ALA A 1 258 ? 19.734 40.781 13.539 1 96.38 258 ALA A C 1
ATOM 1919 O O . ALA A 1 258 ? 18.828 40.125 12.984 1 96.38 258 ALA A O 1
ATOM 1920 N N . ALA A 1 259 ? 19.562 41.5 14.57 1 97.12 259 ALA A N 1
ATOM 1921 C CA . ALA A 1 259 ? 18.234 41.656 15.164 1 97.12 259 ALA A CA 1
ATOM 1922 C C . ALA A 1 259 ? 17.266 42.344 14.195 1 97.12 259 ALA A C 1
ATOM 1924 O O . ALA A 1 259 ? 16.109 41.938 14.078 1 97.12 259 ALA A O 1
ATOM 1925 N N . ASP A 1 260 ? 17.75 43.375 13.5 1 98.06 260 ASP A N 1
ATOM 1926 C CA . ASP A 1 260 ? 16.938 44.062 12.508 1 98.06 260 ASP A CA 1
ATOM 1927 C C . ASP A 1 260 ? 16.609 43.156 11.328 1 98.06 260 ASP A C 1
ATOM 1929 O O . ASP A 1 260 ? 15.516 43.219 10.773 1 98.06 260 ASP A O 1
ATOM 1933 N N . PHE A 1 261 ? 17.578 42.375 10.977 1 98.19 261 PHE A N 1
ATOM 1934 C CA . PHE A 1 261 ? 17.391 41.406 9.891 1 98.19 261 PHE A CA 1
ATOM 1935 C C . PHE A 1 261 ? 16.297 40.406 10.234 1 98.19 261 PHE A C 1
ATOM 1937 O O . PHE A 1 261 ? 15.391 40.188 9.43 1 98.19 261 PHE A O 1
ATOM 1944 N N . LEU A 1 262 ? 16.328 39.906 11.43 1 97.88 262 LEU A N 1
ATOM 1945 C CA . LEU A 1 262 ? 15.352 38.938 11.883 1 97.88 262 LEU A CA 1
ATOM 1946 C C . LEU A 1 262 ? 13.977 39.562 12.031 1 97.88 262 LEU A C 1
ATOM 1948 O O . LEU A 1 262 ? 12.961 38.938 11.719 1 97.88 262 LEU A O 1
ATOM 1952 N N . ALA A 1 263 ? 13.969 40.781 12.523 1 98.12 263 ALA A N 1
ATOM 1953 C CA . ALA A 1 263 ? 12.711 41.531 12.617 1 98.12 263 ALA A CA 1
ATOM 1954 C C . ALA A 1 263 ? 12.07 41.688 11.25 1 98.12 263 ALA A C 1
ATOM 1956 O O . ALA A 1 263 ? 10.852 41.594 11.102 1 98.12 263 ALA A O 1
ATOM 1957 N N . THR A 1 264 ? 12.875 41.969 10.273 1 98.5 264 THR A N 1
ATOM 1958 C CA . THR A 1 264 ? 12.391 42.188 8.914 1 98.5 264 THR A CA 1
ATOM 1959 C C . THR A 1 264 ? 11.891 40.906 8.305 1 98.5 264 THR A C 1
ATOM 1961 O O . THR A 1 264 ? 10.859 40.875 7.621 1 98.5 264 THR A O 1
ATOM 1964 N N . LEU A 1 265 ? 12.578 39.781 8.562 1 98.38 265 LEU A N 1
ATOM 1965 C CA . LEU A 1 265 ? 12.148 38.469 8.086 1 98.38 265 LEU A CA 1
ATOM 1966 C C . LEU A 1 265 ? 10.844 38.062 8.758 1 98.38 265 LEU A C 1
ATOM 1968 O O . LEU A 1 265 ? 9.984 37.438 8.125 1 98.38 265 LEU A O 1
ATOM 1972 N N . THR A 1 266 ? 10.719 38.312 10 1 98.31 266 THR A N 1
ATOM 1973 C CA . THR A 1 266 ? 9.492 38.062 10.734 1 98.31 266 THR A CA 1
ATOM 1974 C C . THR A 1 266 ? 8.32 38.812 10.125 1 98.31 266 THR A C 1
ATOM 1976 O O . THR A 1 266 ? 7.238 38.25 9.922 1 98.31 266 THR A O 1
ATOM 1979 N N . ALA A 1 267 ? 8.578 40.062 9.82 1 98.38 267 ALA A N 1
ATOM 1980 C CA . ALA A 1 267 ? 7.566 40.875 9.164 1 98.38 267 ALA A CA 1
ATOM 1981 C C . ALA A 1 267 ? 7.223 40.312 7.781 1 98.38 267 ALA A C 1
ATOM 1983 O O . ALA A 1 267 ? 6.074 40.375 7.348 1 98.38 267 ALA A O 1
ATOM 1984 N N . LEU A 1 268 ? 8.195 39.812 7.105 1 98.44 268 LEU A N 1
ATOM 1985 C CA . LEU A 1 268 ? 7.961 39.25 5.785 1 98.44 268 LEU A CA 1
ATOM 1986 C C . LEU A 1 268 ? 6.969 38.094 5.863 1 98.44 268 LEU A C 1
ATOM 1988 O O . LEU A 1 268 ? 6.043 38 5.051 1 98.44 268 LEU A O 1
ATOM 1992 N N . THR A 1 269 ? 7.168 37.188 6.816 1 97.94 269 THR A N 1
ATOM 1993 C CA . THR A 1 269 ? 6.25 36.062 7.004 1 97.94 269 THR A CA 1
ATOM 1994 C C . THR A 1 269 ? 4.84 36.562 7.312 1 97.94 269 THR A C 1
ATOM 1996 O O . THR A 1 269 ? 3.871 36.125 6.684 1 97.94 269 THR A O 1
ATOM 1999 N N . ALA A 1 270 ? 4.73 37.5 8.203 1 98.38 270 ALA A N 1
ATOM 2000 C CA . ALA A 1 270 ? 3.43 38 8.625 1 98.38 270 ALA A CA 1
ATOM 2001 C C . ALA A 1 270 ? 2.725 38.719 7.477 1 98.38 270 ALA A C 1
ATOM 2003 O O . ALA A 1 270 ? 1.543 38.5 7.219 1 98.38 270 ALA A O 1
ATOM 2004 N N . GLU A 1 271 ? 3.445 39.562 6.789 1 98.25 271 GLU A N 1
ATOM 2005 C CA . GLU A 1 271 ? 2.859 40.375 5.727 1 98.25 271 GLU A CA 1
ATOM 2006 C C . GLU A 1 271 ? 2.494 39.531 4.516 1 98.25 271 GLU A C 1
ATOM 2008 O O . GLU A 1 271 ? 1.508 39.812 3.83 1 98.25 271 GLU A O 1
ATOM 2013 N N . SER A 1 272 ? 3.332 38.562 4.215 1 98 272 SER A N 1
ATOM 2014 C CA . SER A 1 272 ? 3.01 37.656 3.098 1 98 272 SER A CA 1
ATOM 2015 C C . SER A 1 272 ? 1.731 36.875 3.367 1 98 272 SER A C 1
ATOM 2017 O O . SER A 1 272 ? 0.905 36.719 2.469 1 98 272 SER A O 1
ATOM 2019 N N . VAL A 1 273 ? 1.561 36.438 4.578 1 97.88 273 VAL A N 1
ATOM 2020 C CA . VAL A 1 273 ? 0.333 35.75 4.969 1 97.88 273 VAL A CA 1
ATOM 2021 C C . VAL A 1 273 ? -0.852 36.688 4.859 1 97.88 273 VAL A C 1
ATOM 2023 O O . VAL A 1 273 ? -1.876 36.344 4.258 1 97.88 273 VAL A O 1
ATOM 2026 N N . ALA A 1 274 ? -0.706 37.875 5.387 1 97.94 274 ALA A N 1
ATOM 2027 C CA . ALA A 1 274 ? -1.779 38.875 5.398 1 97.94 274 ALA A CA 1
ATOM 2028 C C . ALA A 1 274 ? -2.203 39.25 3.979 1 97.94 274 ALA A C 1
ATOM 2030 O O . ALA A 1 274 ? -3.396 39.312 3.682 1 97.94 274 ALA A O 1
ATOM 2031 N N . ARG A 1 275 ? -1.248 39.469 3.164 1 97.06 275 ARG A N 1
ATOM 2032 C CA . ARG A 1 275 ? -1.538 39.844 1.782 1 97.06 275 ARG A CA 1
ATOM 2033 C C . ARG A 1 275 ? -2.273 38.719 1.059 1 97.06 275 ARG A C 1
ATOM 2035 O O . ARG A 1 275 ? -3.219 38.969 0.309 1 97.06 275 ARG A O 1
ATOM 2042 N N . ALA A 1 276 ? -1.812 37.5 1.229 1 96.5 276 ALA A N 1
ATOM 2043 C CA . ALA A 1 276 ? -2.453 36.344 0.595 1 96.5 276 ALA A CA 1
ATOM 2044 C C . ALA A 1 276 ? -3.893 36.188 1.073 1 96.5 276 ALA A C 1
ATOM 2046 O O . ALA A 1 276 ? -4.797 35.969 0.27 1 96.5 276 ALA A O 1
ATOM 2047 N N . VAL A 1 277 ? -4.098 36.344 2.365 1 96.38 277 VAL A N 1
ATOM 2048 C CA . VAL A 1 277 ? -5.422 36.188 2.959 1 96.38 277 VAL A CA 1
ATOM 2049 C C . VAL A 1 277 ? -6.355 37.25 2.426 1 96.38 277 VAL A C 1
ATOM 2051 O O . VAL A 1 277 ? -7.496 36.969 2.049 1 96.38 277 VAL A O 1
ATOM 2054 N N . ARG A 1 278 ? -5.934 38.438 2.336 1 96.19 278 ARG A N 1
ATOM 2055 C CA . ARG A 1 278 ? -6.75 39.531 1.844 1 96.19 278 ARG A CA 1
ATOM 2056 C C . ARG A 1 278 ? -7.109 39.344 0.375 1 96.19 278 ARG A C 1
ATOM 2058 O O . ARG A 1 278 ? -8.203 39.719 -0.054 1 96.19 278 ARG A O 1
ATOM 2065 N N . ALA A 1 279 ? -6.18 38.781 -0.295 1 95.5 279 ALA A N 1
ATOM 2066 C CA . ALA A 1 279 ? -6.367 38.656 -1.736 1 95.5 279 ALA A CA 1
ATOM 2067 C C . ALA A 1 279 ? -7.305 37.5 -2.061 1 95.5 279 ALA A C 1
ATOM 2069 O O . ALA A 1 279 ? -8.125 37.594 -2.975 1 95.5 279 ALA A O 1
ATOM 2070 N N . TRP A 1 280 ? -7.227 36.438 -1.276 1 93.62 280 TRP A N 1
ATOM 2071 C CA . TRP A 1 280 ? -7.852 35.219 -1.784 1 93.62 280 TRP A CA 1
ATOM 2072 C C . TRP A 1 280 ? -8.883 34.688 -0.798 1 93.62 280 TRP A C 1
ATOM 2074 O O . TRP A 1 280 ? -9.758 33.875 -1.168 1 93.62 280 TRP A O 1
ATOM 2084 N N . THR A 1 281 ? -8.797 35.094 0.458 1 92.75 281 THR A N 1
ATOM 2085 C CA . THR A 1 281 ? -9.734 34.594 1.459 1 92.75 281 THR A CA 1
ATOM 2086 C C . THR A 1 281 ? -10.109 35.719 2.441 1 92.75 281 THR A C 1
ATOM 2088 O O . THR A 1 281 ? -9.961 35.531 3.654 1 92.75 281 THR A O 1
ATOM 2091 N N . PRO A 1 282 ? -10.625 36.75 1.89 1 93 282 PRO A N 1
ATOM 2092 C CA . PRO A 1 282 ? -10.984 37.844 2.781 1 93 282 PRO A CA 1
ATOM 2093 C C . PRO A 1 282 ? -12.195 37.531 3.658 1 93 282 PRO A C 1
ATOM 2095 O O . PRO A 1 282 ? -13 36.656 3.312 1 93 282 PRO A O 1
ATOM 2098 N N . GLY A 1 283 ? -12.234 38.219 4.824 1 93.56 283 GLY A N 1
ATOM 2099 C CA . GLY A 1 283 ? -13.477 38.25 5.586 1 93.56 283 GLY A CA 1
ATOM 2100 C C . GLY A 1 283 ? -13.484 37.219 6.723 1 93.56 283 GLY A C 1
ATOM 2101 O O . GLY A 1 283 ? -14.523 37 7.34 1 93.56 283 GLY A O 1
ATOM 2102 N N . ALA A 1 284 ? -12.328 36.688 7.027 1 94.88 284 ALA A N 1
ATOM 2103 C CA . ALA A 1 284 ? -12.289 35.75 8.148 1 94.88 284 ALA A CA 1
ATOM 2104 C C . ALA A 1 284 ? -12.336 36.469 9.484 1 94.88 284 ALA A C 1
ATOM 2106 O O . ALA A 1 284 ? -11.68 37.5 9.656 1 94.88 284 ALA A O 1
ATOM 2107 N N . ALA A 1 285 ? -13.086 35.938 10.375 1 95.12 285 ALA A N 1
ATOM 2108 C CA . ALA A 1 285 ? -13.211 36.531 11.695 1 95.12 285 ALA A CA 1
ATOM 2109 C C . ALA A 1 285 ? -12.023 36.188 12.578 1 95.12 285 ALA A C 1
ATOM 2111 O O . ALA A 1 285 ? -11.555 37 13.375 1 95.12 285 ALA A O 1
ATOM 2112 N N . GLU A 1 286 ? -11.617 34.938 12.438 1 97.19 286 GLU A N 1
ATOM 2113 C CA . GLU A 1 286 ? -10.555 34.406 13.281 1 97.19 286 GLU A CA 1
ATOM 2114 C C . GLU A 1 286 ? -9.547 33.625 12.461 1 97.19 286 GLU A C 1
ATOM 2116 O O . GLU A 1 286 ? -9.883 33.062 11.414 1 97.19 286 GLU A O 1
ATOM 2121 N N . MET A 1 287 ? -8.352 33.656 12.969 1 98 287 MET A N 1
ATOM 2122 C CA . MET A 1 287 ? -7.273 32.812 12.438 1 98 287 MET A CA 1
ATOM 2123 C C . MET A 1 287 ? -6.625 32 13.547 1 98 287 MET A C 1
ATOM 2125 O O . MET A 1 287 ? -6.09 32.562 14.508 1 98 287 MET A O 1
ATOM 2129 N N . LEU A 1 288 ? -6.758 30.703 13.422 1 97.56 288 LEU A N 1
ATOM 2130 C CA . LEU A 1 288 ? -6.07 29.797 14.336 1 97.56 288 LEU A CA 1
ATOM 2131 C C . LEU A 1 288 ? -4.684 29.438 13.812 1 97.56 288 LEU A C 1
ATOM 2133 O O . LEU A 1 288 ? -4.559 28.828 12.742 1 97.56 288 LEU A O 1
ATOM 2137 N N . VAL A 1 289 ? -3.664 29.812 14.578 1 97.75 289 VAL A N 1
ATOM 2138 C CA . VAL A 1 289 ? -2.293 29.609 14.125 1 97.75 289 VAL A CA 1
ATOM 2139 C C . VAL A 1 289 ? -1.692 28.391 14.828 1 97.75 289 VAL A C 1
ATOM 2141 O O . VAL A 1 289 ? -1.75 28.281 16.062 1 97.75 289 VAL A O 1
ATOM 2144 N N . PHE A 1 290 ? -1.176 27.469 14.023 1 94.94 290 PHE A N 1
ATOM 2145 C CA . PHE A 1 290 ? -0.483 26.281 14.508 1 94.94 290 PHE A CA 1
ATOM 2146 C C . PHE A 1 290 ? 0.955 26.25 14 1 94.94 290 PHE A C 1
ATOM 2148 O O . PHE A 1 290 ? 1.374 27.141 13.25 1 94.94 290 PHE A O 1
ATOM 2155 N N . GLY A 1 291 ? 1.756 25.219 14.555 1 89.31 291 GLY A N 1
ATOM 2156 C CA . GLY A 1 291 ? 3.145 25.078 14.148 1 89.31 291 GLY A CA 1
ATOM 2157 C C . GLY A 1 291 ? 4.113 25.797 15.062 1 89.31 291 GLY A C 1
ATOM 2158 O O . GLY A 1 291 ? 3.701 26.469 16.016 1 89.31 291 GLY A O 1
ATOM 2159 N N . GLY A 1 292 ? 5.398 25.688 14.695 1 87.31 292 GLY A N 1
ATOM 2160 C CA . GLY A 1 292 ? 6.418 26.344 15.5 1 87.31 292 GLY A CA 1
ATOM 2161 C C . GLY A 1 292 ? 6.254 27.859 15.562 1 87.31 292 GLY A C 1
ATOM 2162 O O . GLY A 1 292 ? 6.594 28.484 16.562 1 87.31 292 GLY A O 1
ATOM 2163 N N . GLY A 1 293 ? 5.715 28.406 14.531 1 92.25 293 GLY A N 1
ATOM 2164 C CA . GLY A 1 293 ? 5.512 29.844 14.477 1 92.25 293 GLY A CA 1
ATOM 2165 C C . GLY A 1 293 ? 4.512 30.359 15.5 1 92.25 293 GLY A C 1
ATOM 2166 O O . GLY A 1 293 ? 4.547 31.516 15.898 1 92.25 293 GLY A O 1
ATOM 2167 N N . ALA A 1 294 ? 3.625 29.516 15.875 1 94.81 294 ALA A N 1
ATOM 2168 C CA . ALA A 1 294 ? 2.641 29.891 16.891 1 94.81 294 ALA A CA 1
ATOM 2169 C C . ALA A 1 294 ? 3.309 30.125 18.234 1 94.81 294 ALA A C 1
ATOM 2171 O O . ALA A 1 294 ? 2.748 30.812 19.094 1 94.81 294 ALA A O 1
ATOM 2172 N N . GLU A 1 295 ? 4.465 29.578 18.391 1 92.88 295 GLU A N 1
ATOM 2173 C CA . GLU A 1 295 ? 5.199 29.734 19.641 1 92.88 295 GLU A CA 1
ATOM 2174 C C . GLU A 1 295 ? 6.086 30.969 19.625 1 92.88 295 GLU A C 1
ATOM 2176 O O . GLU A 1 295 ? 6.711 31.312 20.625 1 92.88 295 GLU A O 1
ATOM 2181 N N . ASN A 1 296 ? 6.195 31.609 18.516 1 95.06 296 ASN A N 1
ATOM 2182 C CA . ASN A 1 296 ? 6.949 32.844 18.328 1 95.06 296 ASN A CA 1
ATOM 2183 C C . ASN A 1 296 ? 6.082 34.062 18.594 1 95.06 296 ASN A C 1
ATOM 2185 O O . ASN A 1 296 ? 5.391 34.562 17.688 1 95.06 296 ASN A O 1
ATOM 2189 N N . GLN A 1 297 ? 6.273 34.625 19.734 1 95.44 297 GLN A N 1
ATOM 2190 C CA . GLN A 1 297 ? 5.398 35.719 20.156 1 95.44 297 GLN A CA 1
ATOM 2191 C C . GLN A 1 297 ? 5.559 36.938 19.234 1 95.44 297 GLN A C 1
ATOM 2193 O O . GLN A 1 297 ? 4.59 37.656 18.969 1 95.44 297 GLN A O 1
ATOM 2198 N N . ALA A 1 298 ? 6.754 37.188 18.828 1 96.56 298 ALA A N 1
ATOM 2199 C CA . ALA A 1 298 ? 6.988 38.312 17.922 1 96.56 298 ALA A CA 1
ATOM 2200 C C . ALA A 1 298 ? 6.25 38.094 16.609 1 96.56 298 ALA A C 1
ATOM 2202 O O . ALA A 1 298 ? 5.68 39.031 16.047 1 96.56 298 ALA A O 1
ATOM 2203 N N . LEU A 1 299 ? 6.285 36.906 16.125 1 97.56 299 LEU A N 1
ATOM 2204 C CA . LEU A 1 299 ? 5.613 36.594 14.867 1 97.56 299 LEU A CA 1
ATOM 2205 C C . LEU A 1 299 ? 4.098 36.688 15.023 1 97.56 299 LEU A C 1
ATOM 2207 O O . LEU A 1 299 ? 3.414 37.219 14.148 1 97.56 299 LEU A O 1
ATOM 2211 N N . MET A 1 300 ? 3.549 36.219 16.094 1 97.75 300 MET A N 1
ATOM 2212 C CA . MET A 1 300 ? 2.115 36.281 16.359 1 97.75 300 MET A CA 1
ATOM 2213 C C . MET A 1 300 ? 1.635 37.719 16.422 1 97.75 300 MET A C 1
ATOM 2215 O O . MET A 1 300 ? 0.572 38.062 15.891 1 97.75 300 MET A O 1
ATOM 2219 N N . GLN A 1 301 ? 2.428 38.5 17.078 1 97.06 301 GLN A N 1
ATOM 2220 C CA . GLN A 1 301 ? 2.088 39.938 17.172 1 97.06 301 GLN A CA 1
ATOM 2221 C C . GLN A 1 301 ? 2.146 40.594 15.789 1 97.06 301 GLN A C 1
ATOM 2223 O O . GLN A 1 301 ? 1.277 41.406 15.445 1 97.06 301 GLN A O 1
ATOM 2228 N N . ALA A 1 302 ? 3.18 40.281 15.055 1 97.69 302 ALA A N 1
ATOM 2229 C CA . ALA A 1 302 ? 3.309 40.812 13.703 1 97.69 302 ALA A CA 1
ATOM 2230 C C . ALA A 1 302 ? 2.115 40.406 12.844 1 97.69 302 ALA A C 1
ATOM 2232 O O . ALA A 1 302 ? 1.631 41.219 12.039 1 97.69 302 ALA A O 1
ATOM 2233 N N . LEU A 1 303 ? 1.658 39.188 12.961 1 98.19 303 LEU A N 1
ATOM 2234 C CA . LEU A 1 303 ? 0.495 38.688 12.227 1 98.19 303 LEU A CA 1
ATOM 2235 C C . LEU A 1 303 ? -0.752 39.5 12.594 1 98.19 303 LEU A C 1
ATOM 2237 O O . LEU A 1 303 ? -1.507 39.906 11.711 1 98.19 303 LEU A O 1
ATOM 2241 N N . GLN A 1 304 ? -0.924 39.688 13.906 1 97.94 304 GLN A N 1
ATOM 2242 C CA . GLN A 1 304 ? -2.08 40.438 14.375 1 97.94 304 GLN A CA 1
ATOM 2243 C C . GLN A 1 304 ? -2.039 41.875 13.859 1 97.94 304 GLN A C 1
ATOM 2245 O O . GLN A 1 304 ? -3.068 42.438 13.461 1 97.94 304 GLN A O 1
ATOM 2250 N N . ASP A 1 305 ? -0.882 42.469 13.883 1 97.38 305 ASP A N 1
ATOM 2251 C CA . ASP A 1 305 ? -0.717 43.844 13.406 1 97.38 305 ASP A CA 1
ATOM 2252 C C . ASP A 1 305 ? -1.012 43.938 11.914 1 97.38 305 ASP A C 1
ATOM 2254 O O . ASP A 1 305 ? -1.534 44.938 11.445 1 97.38 305 ASP A O 1
ATOM 2258 N N . ALA A 1 306 ? -0.649 42.938 11.211 1 97.06 306 ALA A N 1
ATOM 2259 C CA . ALA A 1 306 ? -0.826 42.938 9.766 1 97.06 306 ALA A CA 1
ATOM 2260 C C . ALA A 1 306 ? -2.277 42.625 9.391 1 97.06 306 ALA A C 1
ATOM 2262 O O . ALA A 1 306 ? -2.734 43.031 8.312 1 97.06 306 ALA A O 1
ATOM 2263 N N . MET A 1 307 ? -2.992 41.938 10.258 1 96.56 307 MET A N 1
ATOM 2264 C CA . MET A 1 307 ? -4.363 41.5 9.969 1 96.56 307 MET A CA 1
ATOM 2265 C C . MET A 1 307 ? -5.328 42.062 11.016 1 96.56 307 MET A C 1
ATOM 2267 O O . MET A 1 307 ? -5.969 41.281 11.742 1 96.56 307 MET A O 1
ATOM 2271 N N . LYS A 1 308 ? -5.637 43.312 10.961 1 93.94 308 LYS A N 1
ATOM 2272 C CA . LYS A 1 308 ? -6.422 44 11.984 1 93.94 308 LYS A CA 1
ATOM 2273 C C . LYS A 1 308 ? -7.879 43.531 11.953 1 93.94 308 LYS A C 1
ATOM 2275 O O . LYS A 1 308 ? -8.57 43.562 12.977 1 93.94 308 LYS A O 1
ATOM 2280 N N . GLU A 1 309 ? -8.32 43.062 10.844 1 94.31 309 GLU A N 1
ATOM 2281 C CA . GLU A 1 309 ? -9.711 42.688 10.656 1 94.31 309 GLU A CA 1
ATOM 2282 C C . GLU A 1 309 ? -9.969 41.25 11.109 1 94.31 309 GLU A C 1
ATOM 2284 O O . GLU A 1 309 ? -11.117 40.812 11.172 1 94.31 309 GLU A O 1
ATOM 2289 N N . THR A 1 310 ? -8.945 40.5 11.367 1 96.56 310 THR A N 1
ATOM 2290 C CA . THR A 1 310 ? -9.016 39.094 11.758 1 96.56 310 THR A CA 1
ATOM 2291 C C . THR A 1 310 ? -8.344 38.875 13.117 1 96.56 310 THR A C 1
ATOM 2293 O O . THR A 1 310 ? -7.203 39.281 13.32 1 96.56 310 THR A O 1
ATOM 2296 N N . ARG A 1 311 ? -9.008 38.312 14.039 1 97.5 311 ARG A N 1
ATOM 2297 C CA . ARG A 1 311 ? -8.406 38 15.328 1 97.5 311 ARG A CA 1
ATOM 2298 C C . ARG A 1 311 ? -7.457 36.812 15.219 1 97.5 311 ARG A C 1
ATOM 2300 O O . ARG A 1 311 ? -7.871 35.719 14.844 1 97.5 311 ARG A O 1
ATOM 2307 N N . VAL A 1 312 ? -6.191 37 15.539 1 98.12 312 VAL A N 1
ATOM 2308 C CA . VAL A 1 312 ? -5.176 35.969 15.438 1 98.12 312 VAL A CA 1
ATOM 2309 C C . VAL A 1 312 ? -5.051 35.25 16.781 1 98.12 312 VAL A C 1
ATOM 2311 O O . VAL A 1 312 ? -4.773 35.844 17.812 1 98.12 312 VAL A O 1
ATOM 2314 N N . LEU A 1 313 ? -5.301 33.969 16.766 1 97.5 313 LEU A N 1
ATOM 2315 C CA . LEU A 1 313 ? -5.309 33.188 17.984 1 97.5 313 LEU A CA 1
ATOM 2316 C C . LEU A 1 313 ? -4.297 32.031 17.906 1 97.5 313 LEU A C 1
ATOM 2318 O O . LEU A 1 313 ? -4.043 31.5 16.812 1 97.5 313 LEU A O 1
ATOM 2322 N N . HIS A 1 314 ? -3.723 31.766 19.047 1 96.88 314 HIS A N 1
ATOM 2323 C CA . HIS A 1 314 ? -2.951 30.531 19.156 1 96.88 314 HIS A CA 1
ATOM 2324 C C . HIS A 1 314 ? -3.854 29.297 19.047 1 96.88 314 HIS A C 1
ATOM 2326 O O . HIS A 1 314 ? -4.621 29 19.969 1 96.88 314 HIS A O 1
ATOM 2332 N N . GLY A 1 315 ? -3.686 28.562 18.016 1 95.12 315 GLY A N 1
ATOM 2333 C CA . GLY A 1 315 ? -4.582 27.453 17.719 1 95.12 315 GLY A CA 1
ATOM 2334 C C . GLY A 1 315 ? -4.598 26.391 18.812 1 95.12 315 GLY A C 1
ATOM 2335 O O . GLY A 1 315 ? -5.66 25.891 19.188 1 95.12 315 GLY A O 1
ATOM 2336 N N . GLY A 1 316 ? -3.436 26.062 19.312 1 93.69 316 GLY A N 1
ATOM 2337 C CA . GLY A 1 316 ? -3.328 25.078 20.375 1 93.69 316 GLY A CA 1
ATOM 2338 C C . GLY A 1 316 ? -4.035 25.484 21.641 1 93.69 316 GLY A C 1
ATOM 2339 O O . GLY A 1 316 ? -4.766 24.688 22.25 1 93.69 316 GLY A O 1
ATOM 2340 N N . ARG A 1 317 ? -3.82 26.719 22.078 1 92.94 317 ARG A N 1
ATOM 2341 C CA . ARG A 1 317 ? -4.457 27.234 23.281 1 92.94 317 ARG A CA 1
ATOM 2342 C C . ARG A 1 317 ? -5.969 27.328 23.109 1 92.94 317 ARG A C 1
ATOM 2344 O O . ARG A 1 317 ? -6.727 27.078 24.047 1 92.94 317 ARG A O 1
ATOM 2351 N N . HIS A 1 318 ? -6.344 27.641 21.953 1 92.75 318 HIS A N 1
ATOM 2352 C CA . HIS A 1 318 ? -7.758 27.812 21.656 1 92.75 318 HIS A CA 1
ATOM 2353 C C . HIS A 1 318 ? -8.492 26.484 21.609 1 92.75 318 HIS A C 1
ATOM 2355 O O . HIS A 1 318 ? -9.594 26.359 22.156 1 92.75 318 HIS A O 1
ATOM 2361 N N . SER A 1 319 ? -7.91 25.5 21.016 1 92.69 319 SER A N 1
ATOM 2362 C CA . SER A 1 319 ? -8.602 24.25 20.719 1 92.69 319 SER A CA 1
ATOM 2363 C C . SER A 1 319 ? -8.25 23.172 21.734 1 92.69 319 SER A C 1
ATOM 2365 O O . SER A 1 319 ? -8.93 22.156 21.828 1 92.69 319 SER A O 1
ATOM 2367 N N . GLY A 1 320 ? -7.102 23.391 22.438 1 92.94 320 GLY A N 1
ATOM 2368 C CA . GLY A 1 320 ? -6.594 22.344 23.312 1 92.94 320 GLY A CA 1
ATOM 2369 C C . GLY A 1 320 ? -5.789 21.281 22.578 1 92.94 320 GLY A C 1
ATOM 2370 O O . GLY A 1 320 ? -5.293 20.344 23.188 1 92.94 320 GLY A O 1
ATOM 2371 N N . ILE A 1 321 ? -5.617 21.422 21.328 1 94.75 321 ILE A N 1
ATOM 2372 C CA . ILE A 1 321 ? -4.852 20.469 20.516 1 94.75 321 ILE A CA 1
ATOM 2373 C C . ILE A 1 321 ? -3.457 21.047 20.25 1 94.75 321 ILE A C 1
ATOM 2375 O O . ILE A 1 321 ? -3.311 22.031 19.547 1 94.75 321 ILE A O 1
ATOM 2379 N N . PRO A 1 322 ? -2.471 20.406 20.828 1 92.06 322 PRO A N 1
ATOM 2380 C CA . PRO A 1 322 ? -1.118 20.875 20.516 1 92.06 322 PRO A CA 1
ATOM 2381 C C . PRO A 1 322 ? -0.8 20.812 19.016 1 92.06 322 PRO A C 1
ATOM 2383 O O . PRO A 1 322 ? -1.252 19.891 18.328 1 92.06 322 PRO A O 1
ATOM 2386 N N . GLY A 1 323 ? 0.015 21.75 18.516 1 87.75 323 GLY A N 1
ATOM 2387 C CA . GLY A 1 323 ? 0.385 21.812 17.125 1 87.75 323 GLY A CA 1
ATOM 2388 C C . GLY A 1 323 ? 0.976 20.516 16.609 1 87.75 323 GLY A C 1
ATOM 2389 O O . GLY A 1 323 ? 0.712 20.109 15.469 1 87.75 323 GLY A O 1
ATOM 2390 N N . GLN A 1 324 ? 1.691 19.859 17.469 1 86.12 324 GLN A N 1
ATOM 2391 C CA . GLN A 1 324 ? 2.373 18.625 17.094 1 86.12 324 GLN A CA 1
ATOM 2392 C C . GLN A 1 324 ? 1.373 17.5 16.844 1 86.12 324 GLN A C 1
ATOM 2394 O O . GLN A 1 324 ? 1.672 16.547 16.125 1 86.12 324 GLN A O 1
ATOM 2399 N N . ALA A 1 325 ? 0.213 17.625 17.375 1 93.56 325 ALA A N 1
ATOM 2400 C CA . ALA A 1 325 ? -0.784 16.562 17.281 1 93.56 325 ALA A CA 1
ATOM 2401 C C . ALA A 1 325 ? -1.657 16.734 16.047 1 93.56 325 ALA A C 1
ATOM 2403 O O . ALA A 1 325 ? -2.277 15.773 15.578 1 93.56 325 ALA A O 1
ATOM 2404 N N . LEU A 1 326 ? -1.723 17.906 15.57 1 92.81 326 LEU A N 1
ATOM 2405 C CA . LEU A 1 326 ? -2.75 18.281 14.602 1 92.81 326 LEU A CA 1
ATOM 2406 C C . LEU A 1 326 ? -2.654 17.406 13.352 1 92.81 326 LEU A C 1
ATOM 2408 O O . LEU A 1 326 ? -3.658 16.844 12.906 1 92.81 326 LEU A O 1
ATOM 2412 N N . GLU A 1 327 ? -1.488 17.266 12.82 1 92 327 GLU A N 1
ATOM 2413 C CA . GLU A 1 327 ? -1.346 16.5 11.586 1 92 327 GLU A CA 1
ATOM 2414 C C . GLU A 1 327 ? -1.59 15.016 11.836 1 92 327 GLU A C 1
ATOM 2416 O O . GLU A 1 327 ? -2.229 14.344 11.023 1 92 327 GLU A O 1
ATOM 2421 N N . ALA A 1 328 ? -1.049 14.523 12.945 1 95.75 328 ALA A N 1
ATOM 2422 C CA . ALA A 1 328 ? -1.304 13.125 13.289 1 95.75 328 ALA A CA 1
ATOM 2423 C C . ALA A 1 328 ? -2.799 12.859 13.438 1 95.75 328 ALA A C 1
ATOM 2425 O O . ALA A 1 328 ? -3.307 11.836 12.977 1 95.75 328 ALA A O 1
ATOM 2426 N N . LEU A 1 329 ? -3.467 13.812 14.062 1 97.12 329 LEU A N 1
ATOM 2427 C CA . LEU A 1 329 ? -4.91 13.68 14.219 1 97.12 329 LEU A CA 1
ATOM 2428 C C . LEU A 1 329 ? -5.613 13.719 12.867 1 97.12 329 LEU A C 1
ATOM 2430 O O . LEU A 1 329 ? -6.59 12.992 12.648 1 97.12 329 LEU A O 1
ATOM 2434 N N . ALA A 1 330 ? -5.141 14.539 12 1 96.31 330 ALA A N 1
ATOM 2435 C CA . ALA A 1 330 ? -5.723 14.625 10.664 1 96.31 330 ALA A CA 1
ATOM 2436 C C . ALA A 1 330 ? -5.664 13.273 9.953 1 96.31 330 ALA A C 1
ATOM 2438 O O . ALA A 1 330 ? -6.629 12.867 9.305 1 96.31 330 ALA A O 1
ATOM 2439 N N . PHE A 1 331 ? -4.605 12.594 10.102 1 97.38 331 PHE A N 1
ATOM 2440 C CA . PHE A 1 331 ? -4.473 11.312 9.43 1 97.38 331 PHE A CA 1
ATOM 2441 C C . PHE A 1 331 ? -5.332 10.25 10.109 1 97.38 331 PHE A C 1
ATOM 2443 O O . PHE A 1 331 ? -5.883 9.375 9.445 1 97.38 331 PHE A O 1
ATOM 2450 N N . ALA A 1 332 ? -5.418 10.297 11.453 1 98.25 332 ALA A N 1
ATOM 2451 C CA . ALA A 1 332 ? -6.383 9.422 12.117 1 98.25 332 ALA A CA 1
ATOM 2452 C C . ALA A 1 332 ? -7.785 9.625 11.562 1 98.25 332 ALA A C 1
ATOM 2454 O O . ALA A 1 332 ? -8.5 8.664 11.273 1 98.25 332 ALA A O 1
ATOM 2455 N N . TRP A 1 333 ? -8.156 10.875 11.406 1 97.94 333 TRP A N 1
ATOM 2456 C CA . TRP A 1 333 ? -9.469 11.203 10.859 1 97.94 333 TRP A CA 1
ATOM 2457 C C . TRP A 1 333 ? -9.602 10.711 9.422 1 97.94 333 TRP A C 1
ATOM 2459 O O . TRP A 1 333 ? -10.609 10.102 9.055 1 97.94 333 TRP A O 1
ATOM 2469 N N . LEU A 1 334 ? -8.586 10.938 8.57 1 98 334 LEU A N 1
ATOM 2470 C CA . LEU A 1 334 ? -8.594 10.469 7.184 1 98 334 LEU A CA 1
ATOM 2471 C C . LEU A 1 334 ? -8.734 8.945 7.125 1 98 334 LEU A C 1
ATOM 2473 O O . LEU A 1 334 ? -9.43 8.422 6.254 1 98 334 LEU A O 1
ATOM 2477 N N . GLY A 1 335 ? -8.008 8.273 8.047 1 98.5 335 GLY A N 1
ATOM 2478 C CA . GLY A 1 335 ? -8.164 6.828 8.125 1 98.5 335 GLY A CA 1
ATOM 2479 C C . GLY A 1 335 ? -9.602 6.398 8.344 1 98.5 335 GLY A C 1
ATOM 2480 O O . GLY A 1 335 ? -10.078 5.453 7.707 1 98.5 335 GLY A O 1
ATOM 2481 N N . SER A 1 336 ? -10.32 7.094 9.219 1 97.25 336 SER A N 1
ATOM 2482 C CA . SER A 1 336 ? -11.719 6.766 9.469 1 97.25 336 SER A CA 1
ATOM 2483 C C . SER A 1 336 ? -12.578 7.031 8.234 1 97.25 336 SER A C 1
ATOM 2485 O O . SER A 1 336 ? -13.508 6.27 7.945 1 97.25 336 SER A O 1
ATOM 2487 N N . GLN A 1 337 ? -12.273 8.133 7.512 1 96.81 337 GLN A N 1
ATOM 2488 C CA . GLN A 1 337 ? -13.008 8.422 6.285 1 96.81 337 GLN A CA 1
ATOM 2489 C C . GLN A 1 337 ? -12.82 7.309 5.258 1 96.81 337 GLN A C 1
ATOM 2491 O O . GLN A 1 337 ? -13.773 6.918 4.582 1 96.81 337 GLN A O 1
ATOM 2496 N N . CYS A 1 338 ? -11.617 6.801 5.164 1 97.62 338 CYS A N 1
ATOM 2497 C CA . CYS A 1 338 ? -11.305 5.707 4.254 1 97.62 338 CYS A CA 1
ATOM 2498 C C . CYS A 1 338 ? -12.109 4.457 4.609 1 97.62 338 CYS A C 1
ATOM 2500 O O . CYS A 1 338 ? -12.789 3.887 3.754 1 97.62 338 CYS A O 1
ATOM 2502 N N . LEU A 1 339 ? -12 4.066 5.867 1 97.44 339 LEU A N 1
ATOM 2503 C CA . LEU A 1 339 ? -12.664 2.861 6.355 1 97.44 339 LEU A CA 1
ATOM 2504 C C . LEU A 1 339 ? -14.172 2.932 6.113 1 97.44 339 LEU A C 1
ATOM 2506 O O . LEU A 1 339 ? -14.789 1.93 5.754 1 97.44 339 LEU A O 1
ATOM 2510 N N . LEU A 1 340 ? -14.742 4.121 6.219 1 94.25 340 LEU A N 1
ATOM 2511 C CA . LEU A 1 340 ? -16.188 4.309 6.102 1 94.25 340 LEU A CA 1
ATOM 2512 C C . LEU A 1 340 ? -16.594 4.559 4.652 1 94.25 340 LEU A C 1
ATOM 2514 O O . LEU A 1 340 ? -17.781 4.68 4.344 1 94.25 340 LEU A O 1
ATOM 2518 N N . GLY A 1 341 ? -15.602 4.699 3.756 1 94.25 341 GLY A N 1
ATOM 2519 C CA . GLY A 1 341 ? -15.875 4.898 2.342 1 94.25 341 GLY A CA 1
ATOM 2520 C C . GLY A 1 341 ? -16.359 6.301 2.021 1 94.25 341 GLY A C 1
ATOM 2521 O O . GLY A 1 341 ? -17.141 6.492 1.085 1 94.25 341 GLY A O 1
ATOM 2522 N N . LYS A 1 342 ? -15.992 7.25 2.834 1 94 342 LYS A N 1
ATOM 2523 C CA . LYS A 1 342 ? -16.406 8.633 2.598 1 94 342 LYS A CA 1
ATOM 2524 C C . LYS A 1 342 ? -15.516 9.289 1.544 1 94 342 LYS A C 1
ATOM 2526 O O . LYS A 1 342 ? -14.289 9.312 1.678 1 94 342 LYS A O 1
ATOM 2531 N N . ARG A 1 343 ? -16.156 9.844 0.562 1 93.81 343 ARG A N 1
ATOM 2532 C CA . ARG A 1 343 ? -15.445 10.562 -0.49 1 93.81 343 ARG A CA 1
ATOM 2533 C C . ARG A 1 343 ? -15.156 12 -0.079 1 93.81 343 ARG A C 1
ATOM 2535 O O . ARG A 1 343 ? -16.031 12.672 0.483 1 93.81 343 ARG A O 1
ATOM 2542 N N . LEU A 1 344 ? -13.938 12.438 -0.296 1 93.88 344 LEU A N 1
ATOM 2543 C CA . LEU A 1 344 ? -13.547 13.812 0.016 1 93.88 344 LEU A CA 1
ATOM 2544 C C . LEU A 1 344 ? -13.445 14.648 -1.254 1 93.88 344 LEU A C 1
ATOM 2546 O O . LEU A 1 344 ? -12.922 14.188 -2.268 1 93.88 344 LEU A O 1
ATOM 2550 N N . ASP A 1 345 ? -14.039 15.828 -1.238 1 91.62 345 ASP A N 1
ATOM 2551 C CA . ASP A 1 345 ? -13.898 16.781 -2.33 1 91.62 345 ASP A CA 1
ATOM 2552 C C . ASP A 1 345 ? -12.664 17.656 -2.133 1 91.62 345 ASP A C 1
ATOM 2554 O O . ASP A 1 345 ? -12.648 18.531 -1.263 1 91.62 345 ASP A O 1
ATOM 2558 N N . LEU A 1 346 ? -11.664 17.438 -3.02 1 91.56 346 LEU A N 1
ATOM 2559 C CA . LEU A 1 346 ? -10.391 18.141 -2.871 1 91.56 346 LEU A CA 1
ATOM 2560 C C . LEU A 1 346 ? -10.109 19.016 -4.082 1 91.56 346 LEU A C 1
ATOM 2562 O O . LEU A 1 346 ? -8.953 19.391 -4.336 1 91.56 346 LEU A O 1
ATOM 2566 N N . GLU A 1 347 ? -11.117 19.344 -4.832 1 89.25 347 GLU A N 1
ATOM 2567 C CA . GLU A 1 347 ? -10.953 20.094 -6.07 1 89.25 347 GLU A CA 1
ATOM 2568 C C . GLU A 1 347 ? -10.25 21.422 -5.816 1 89.25 347 GLU A C 1
ATOM 2570 O O . GLU A 1 347 ? -9.328 21.797 -6.551 1 89.25 347 GLU A O 1
ATOM 2575 N N . ARG A 1 348 ? -10.641 22.047 -4.734 1 87.12 348 ARG A N 1
ATOM 2576 C CA . ARG A 1 348 ? -10.102 23.375 -4.461 1 87.12 348 ARG A CA 1
ATOM 2577 C C . ARG A 1 348 ? -8.945 23.312 -3.467 1 87.12 348 ARG A C 1
ATOM 2579 O O . ARG A 1 348 ? -8.508 24.328 -2.939 1 87.12 348 ARG A O 1
ATOM 2586 N N . VAL A 1 349 ? -8.484 22.188 -3.215 1 88.5 349 VAL A N 1
ATOM 2587 C CA . VAL A 1 349 ? -7.383 21.984 -2.281 1 88.5 349 VAL A CA 1
ATOM 2588 C C . VAL A 1 349 ? -6.172 21.422 -3.021 1 88.5 349 VAL A C 1
ATOM 2590 O O . VAL A 1 349 ? -5.121 22.078 -3.086 1 88.5 349 VAL A O 1
ATOM 2593 N N . THR A 1 350 ? -6.445 20.312 -3.693 1 89.31 350 THR A N 1
ATOM 2594 C CA . THR A 1 350 ? -5.336 19.688 -4.398 1 89.31 350 THR A CA 1
ATOM 2595 C C . THR A 1 350 ? -5.527 19.781 -5.906 1 89.31 350 THR A C 1
ATOM 2597 O O . THR A 1 350 ? -4.586 19.562 -6.672 1 89.31 350 THR A O 1
ATOM 2600 N N . GLY A 1 351 ? -6.781 20.047 -6.348 1 88.12 351 GLY A N 1
ATOM 2601 C CA . GLY A 1 351 ? -7.059 20.156 -7.77 1 88.12 351 GLY A CA 1
ATOM 2602 C C . GLY A 1 351 ? -7.656 18.875 -8.352 1 88.12 351 GLY A C 1
ATOM 2603 O O . GLY A 1 351 ? -8.008 18.844 -9.531 1 88.12 351 GLY A O 1
ATOM 2604 N N . ALA A 1 352 ? -7.84 17.844 -7.578 1 88.06 352 ALA A N 1
ATOM 2605 C CA . ALA A 1 352 ? -8.477 16.625 -8.078 1 88.06 352 ALA A CA 1
ATOM 2606 C C . ALA A 1 352 ? -9.914 16.906 -8.516 1 88.06 352 ALA A C 1
ATOM 2608 O O . ALA A 1 352 ? -10.688 17.516 -7.777 1 88.06 352 ALA A O 1
ATOM 2609 N N . GLN A 1 353 ? -10.289 16.406 -9.625 1 85.06 353 GLN A N 1
ATOM 2610 C CA . GLN A 1 353 ? -11.523 16.875 -10.258 1 85.06 353 GLN A CA 1
ATOM 2611 C C . GLN A 1 353 ? -12.742 16.156 -9.688 1 85.06 353 GLN A C 1
ATOM 2613 O O . GLN A 1 353 ? -13.867 16.641 -9.805 1 85.06 353 GLN A O 1
ATOM 2618 N N . HIS A 1 354 ? -12.609 14.984 -9.094 1 90.38 354 HIS A N 1
ATOM 2619 C CA . HIS A 1 354 ? -13.734 14.242 -8.555 1 90.38 354 HIS A CA 1
ATOM 2620 C C . HIS A 1 354 ? -13.477 13.805 -7.113 1 90.38 354 HIS A C 1
ATOM 2622 O O . HIS A 1 354 ? -12.336 13.531 -6.746 1 90.38 354 HIS A O 1
ATOM 2628 N N . PRO A 1 355 ? -14.602 13.859 -6.316 1 92.94 355 PRO A N 1
ATOM 2629 C CA . PRO A 1 355 ? -14.438 13.32 -4.965 1 92.94 355 PRO A CA 1
ATOM 2630 C C . PRO A 1 355 ? -13.969 11.867 -4.957 1 92.94 355 PRO A C 1
ATOM 2632 O O . PRO A 1 355 ? -14.367 11.086 -5.82 1 92.94 355 PRO A O 1
ATOM 2635 N N . MET A 1 356 ? -13.148 11.492 -3.979 1 93.69 356 MET A N 1
ATOM 2636 C CA . MET A 1 356 ? -12.602 10.133 -3.953 1 93.69 356 MET A CA 1
ATOM 2637 C C . MET A 1 356 ? -12.312 9.695 -2.523 1 93.69 356 MET A C 1
ATOM 2639 O O . MET A 1 356 ? -12.281 10.516 -1.607 1 93.69 356 MET A O 1
ATOM 2643 N N . ILE A 1 357 ? -12.203 8.438 -2.322 1 96.19 357 ILE A N 1
ATOM 2644 C CA . ILE A 1 357 ? -11.766 7.852 -1.061 1 96.19 357 ILE A CA 1
ATOM 2645 C C . ILE A 1 357 ? -10.242 7.789 -1.021 1 96.19 357 ILE A C 1
ATOM 2647 O O . ILE A 1 357 ? -9.609 7.32 -1.97 1 96.19 357 ILE A O 1
ATOM 2651 N N . LEU A 1 358 ? -9.633 8.328 0.052 1 97.38 358 LEU A N 1
ATOM 2652 C CA . LEU A 1 358 ? -8.18 8.328 0.173 1 97.38 358 LEU A CA 1
ATOM 2653 C C . LEU A 1 358 ? -7.715 7.238 1.132 1 97.38 358 LEU A C 1
ATOM 2655 O O . LEU A 1 358 ? -8.359 6.984 2.152 1 97.38 358 LEU A O 1
ATOM 2659 N N . GLY A 1 359 ? -6.559 6.562 0.742 1 97.75 359 GLY A N 1
ATOM 2660 C CA . GLY A 1 359 ? -5.918 5.637 1.661 1 97.75 359 GLY A CA 1
ATOM 2661 C C . GLY A 1 359 ? -6.035 4.188 1.228 1 97.75 359 GLY A C 1
ATOM 2662 O O . GLY A 1 359 ? -6.91 3.844 0.43 1 97.75 359 GLY A O 1
ATOM 2663 N N . ASN A 1 360 ? -5.074 3.344 1.729 1 97.62 360 ASN A N 1
ATOM 2664 C CA . ASN A 1 360 ? -5.043 1.891 1.607 1 97.62 360 ASN A CA 1
ATOM 2665 C C . ASN A 1 360 ? -5.309 1.21 2.947 1 97.62 360 ASN A C 1
ATOM 2667 O O . ASN A 1 360 ? -4.676 1.536 3.953 1 97.62 360 ASN A O 1
ATOM 2671 N N . ILE A 1 361 ? -6.285 0.281 2.928 1 98.69 361 ILE A N 1
ATOM 2672 C CA . ILE A 1 361 ? -6.578 -0.473 4.141 1 98.69 361 ILE A CA 1
ATOM 2673 C C . ILE A 1 361 ? -5.746 -1.751 4.168 1 98.69 361 ILE A C 1
ATOM 2675 O O . ILE A 1 361 ? -5.898 -2.619 3.307 1 98.69 361 ILE A O 1
ATOM 2679 N N . LEU A 1 362 ? -4.816 -1.852 5.062 1 98.62 362 LEU A N 1
ATOM 2680 C CA . LEU A 1 362 ? -4.066 -3.076 5.312 1 98.62 362 LEU A CA 1
ATOM 2681 C C . LEU A 1 362 ? -4.621 -3.816 6.523 1 98.62 362 LEU A C 1
ATOM 2683 O O . LEU A 1 362 ? -4.324 -3.455 7.668 1 98.62 362 LEU A O 1
ATOM 2687 N N . PRO A 1 363 ? -5.332 -4.887 6.324 1 97.69 363 PRO A N 1
ATOM 2688 C CA . PRO A 1 363 ? -5.977 -5.617 7.418 1 97.69 363 PRO A CA 1
ATOM 2689 C C . PRO A 1 363 ? -4.973 -6.18 8.422 1 97.69 363 PRO A C 1
ATOM 2691 O O . PRO A 1 363 ? -3.955 -6.758 8.031 1 97.69 363 PRO A O 1
ATOM 2694 N N . GLY A 1 364 ? -5.195 -5.871 9.68 1 96.19 364 GLY A N 1
ATOM 2695 C CA . GLY A 1 364 ? -4.551 -6.598 10.758 1 96.19 364 GLY A CA 1
ATOM 2696 C C . GLY A 1 364 ? -5.379 -7.762 11.273 1 96.19 364 GLY A C 1
ATOM 2697 O O . GLY A 1 364 ? -6.375 -8.141 10.656 1 96.19 364 GLY A O 1
ATOM 2698 N N . ASP A 1 365 ? -4.934 -8.352 12.32 1 93 365 ASP A N 1
ATOM 2699 C CA . ASP A 1 365 ? -5.664 -9.469 12.922 1 93 365 ASP A CA 1
ATOM 2700 C C . ASP A 1 365 ? -7.062 -9.031 13.359 1 93 365 ASP A C 1
ATOM 2702 O O . ASP A 1 365 ? -7.984 -9.852 13.398 1 93 365 ASP A O 1
ATOM 2706 N N . ASN A 1 366 ? -7.309 -7.809 13.594 1 94.56 366 ASN A N 1
ATOM 2707 C CA . ASN A 1 366 ? -8.57 -7.293 14.117 1 94.56 366 ASN A CA 1
ATOM 2708 C C . ASN A 1 366 ? -9.547 -6.953 12.992 1 94.56 366 ASN A C 1
ATOM 2710 O O . ASN A 1 366 ? -10.641 -6.453 13.25 1 94.56 366 ASN A O 1
ATOM 2714 N N . TRP A 1 367 ? -9.195 -7.152 11.75 1 94.94 367 TRP A N 1
ATOM 2715 C CA . TRP A 1 367 ? -9.961 -6.699 10.594 1 94.94 367 TRP A CA 1
ATOM 2716 C C . TRP A 1 367 ? -11.383 -7.25 10.625 1 94.94 367 TRP A C 1
ATOM 2718 O O . TRP A 1 367 ? -12.344 -6.504 10.438 1 94.94 367 TRP A O 1
ATOM 2728 N N . PRO A 1 368 ? -11.617 -8.547 10.93 1 90.69 368 PRO A N 1
ATOM 2729 C CA . PRO A 1 368 ? -13 -9.039 10.953 1 90.69 368 PRO A CA 1
ATOM 2730 C C . PRO A 1 368 ? -13.867 -8.297 11.969 1 90.69 368 PRO A C 1
ATOM 2732 O O . PRO A 1 368 ? -15.031 -7.996 11.68 1 90.69 368 PRO A O 1
ATOM 2735 N N . ASP A 1 369 ? -13.273 -7.98 13.125 1 91.12 369 ASP A N 1
ATOM 2736 C CA . ASP A 1 369 ? -14.008 -7.223 14.133 1 91.12 369 ASP A CA 1
ATOM 2737 C C . ASP A 1 369 ? -14.297 -5.805 13.648 1 91.12 369 ASP A C 1
ATOM 2739 O O . ASP A 1 369 ? -15.391 -5.281 13.867 1 91.12 369 ASP A O 1
ATOM 2743 N N . LEU A 1 370 ? -13.305 -5.215 13.055 1 93.75 370 LEU A N 1
ATOM 2744 C CA . LEU A 1 370 ? -13.469 -3.854 12.555 1 93.75 370 LEU A CA 1
ATOM 2745 C C . LEU A 1 370 ? -14.508 -3.803 11.445 1 93.75 370 LEU A C 1
ATOM 2747 O O . LEU A 1 370 ? -15.289 -2.852 11.359 1 93.75 370 LEU A O 1
ATOM 2751 N N . LEU A 1 371 ? -14.477 -4.805 10.562 1 91.12 371 LEU A N 1
ATOM 2752 C CA . LEU A 1 371 ? -15.445 -4.902 9.477 1 91.12 371 LEU A CA 1
ATOM 2753 C C . LEU A 1 371 ? -16.875 -4.918 10.016 1 91.12 371 LEU A C 1
ATOM 2755 O O . LEU A 1 371 ? -17.75 -4.25 9.469 1 91.12 371 LEU A O 1
ATOM 2759 N N . VAL A 1 372 ? -17.125 -5.66 11.055 1 88.12 372 VAL A N 1
ATOM 2760 C CA . VAL A 1 372 ? -18.438 -5.723 11.688 1 88.12 372 VAL A CA 1
ATOM 2761 C C . VAL A 1 372 ? -18.797 -4.355 12.266 1 88.12 372 VAL A C 1
ATOM 2763 O O . VAL A 1 372 ? -19.922 -3.881 12.102 1 88.12 372 VAL A O 1
ATOM 2766 N N . GLN A 1 373 ? -17.859 -3.777 12.922 1 89.75 373 GLN A N 1
ATOM 2767 C CA . GLN A 1 373 ? -18.094 -2.455 13.5 1 89.75 373 GLN A CA 1
ATOM 2768 C C . GLN A 1 373 ? -18.453 -1.438 12.422 1 89.75 373 GLN A C 1
ATOM 2770 O O . GLN A 1 373 ? -19.359 -0.628 12.609 1 89.75 373 GLN A O 1
ATOM 2775 N N . LEU A 1 374 ? -17.719 -1.471 11.305 1 91.44 374 LEU A N 1
ATOM 2776 C CA . LEU A 1 374 ? -17.922 -0.538 10.203 1 91.44 374 LEU A CA 1
ATOM 2777 C C . LEU A 1 374 ? -19.297 -0.743 9.57 1 91.44 374 LEU A C 1
ATOM 2779 O O . LEU A 1 374 ? -19.969 0.225 9.219 1 91.44 374 LEU A O 1
ATOM 2783 N N . SER A 1 375 ? -19.734 -1.944 9.461 1 84.12 375 SER A N 1
ATOM 2784 C CA . SER A 1 375 ? -21 -2.266 8.789 1 84.12 375 SER A CA 1
ATOM 2785 C C . SER A 1 375 ? -22.188 -1.767 9.594 1 84.12 375 SER A C 1
ATOM 2787 O O . SER A 1 375 ? -23.297 -1.651 9.062 1 84.12 375 SER A O 1
ATOM 2789 N N . GLN A 1 376 ? -21.969 -1.488 10.844 1 84.31 376 GLN A N 1
ATOM 2790 C CA . GLN A 1 376 ? -23.047 -1.053 11.727 1 84.31 376 GLN A CA 1
ATOM 2791 C C . GLN A 1 376 ? -23.125 0.47 11.789 1 84.31 376 GLN A C 1
ATOM 2793 O O . GLN A 1 376 ? -24.047 1.025 12.383 1 84.31 376 GLN A O 1
ATOM 2798 N N . GLN A 1 377 ? -22.203 1.112 11.156 1 86.12 377 GLN A N 1
ATOM 2799 C CA . GLN A 1 377 ? -22.203 2.57 11.188 1 86.12 377 GLN A CA 1
ATOM 2800 C C . GLN A 1 377 ? -23.328 3.143 10.344 1 86.12 377 GLN A C 1
ATOM 2802 O O . GLN A 1 377 ? -23.625 2.631 9.258 1 86.12 377 GLN A O 1
ATOM 2807 N N . PRO A 1 378 ? -23.984 4.207 10.781 1 78.88 378 PRO A N 1
ATOM 2808 C CA . PRO A 1 378 ? -25.109 4.809 10.055 1 78.88 378 PRO A CA 1
ATOM 2809 C C . PRO A 1 378 ? -24.734 5.242 8.641 1 78.88 378 PRO A C 1
ATOM 2811 O O . PRO A 1 378 ? -25.562 5.188 7.734 1 78.88 378 PRO A O 1
ATOM 2814 N N . GLU A 1 379 ? -23.531 5.617 8.406 1 77.88 379 GLU A N 1
ATOM 2815 C CA . GLU A 1 379 ? -23.047 6.047 7.094 1 77.88 379 GLU A CA 1
ATOM 2816 C C . GLU A 1 379 ? -23.125 4.914 6.074 1 77.88 379 GLU A C 1
ATOM 2818 O O . GLU A 1 379 ? -23.219 5.16 4.871 1 77.88 379 GLU A O 1
ATOM 2823 N N . ILE A 1 380 ? -23.031 3.725 6.57 1 75.56 380 ILE A N 1
ATOM 2824 C CA . ILE A 1 380 ? -23.016 2.549 5.707 1 75.56 380 ILE A CA 1
ATOM 2825 C C . ILE A 1 380 ? -24.438 1.988 5.582 1 75.56 380 ILE A C 1
ATOM 2827 O O . ILE A 1 380 ? -24.875 1.643 4.484 1 75.56 380 ILE A O 1
ATOM 2831 N N . THR A 1 381 ? -25.188 1.961 6.668 1 71.69 381 THR A N 1
ATOM 2832 C CA . THR A 1 381 ? -26.5 1.323 6.684 1 71.69 381 THR A CA 1
ATOM 2833 C C . THR A 1 381 ? -27.547 2.227 6.039 1 71.69 381 THR A C 1
ATOM 2835 O O . THR A 1 381 ? -28.578 1.749 5.562 1 71.69 381 THR A O 1
ATOM 2838 N N . ALA A 1 382 ? -27.359 3.531 6.008 1 68.81 382 ALA A N 1
ATOM 2839 C CA . ALA A 1 382 ? -28.359 4.473 5.512 1 68.81 382 ALA A CA 1
ATOM 2840 C C . ALA A 1 382 ? -28.172 4.738 4.02 1 68.81 382 ALA A C 1
ATOM 2842 O O . ALA A 1 382 ? -28.859 5.574 3.439 1 68.81 382 ALA A O 1
ATOM 2843 N N . ARG A 1 383 ? -27.344 4.039 3.4 1 66.75 383 ARG A N 1
ATOM 2844 C CA . ARG A 1 383 ? -27.047 4.324 2.002 1 66.75 383 ARG A CA 1
ATOM 2845 C C . ARG A 1 383 ? -28.172 3.873 1.087 1 66.75 383 ARG A C 1
ATOM 2847 O O . ARG A 1 383 ? -28.734 2.787 1.265 1 66.75 383 ARG A O 1
ATOM 2854 N N . GLU A 1 384 ? -28.594 4.965 0.307 1 55.5 384 GLU A N 1
ATOM 2855 C CA . GLU A 1 384 ? -29.781 4.859 -0.54 1 55.5 384 GLU A CA 1
ATOM 2856 C C . GLU A 1 384 ? -29.469 4.141 -1.848 1 55.5 384 GLU A C 1
ATOM 2858 O O . GLU A 1 384 ? -30.312 4.066 -2.746 1 55.5 384 GLU A O 1
ATOM 2863 N N . GLY A 1 385 ? -28.391 3.244 -2.053 1 58.81 385 GLY A N 1
ATOM 2864 C CA . GLY A 1 385 ? -28.328 2.492 -3.295 1 58.81 385 GLY A CA 1
ATOM 2865 C C . GLY A 1 385 ? -26.938 2.029 -3.648 1 58.81 385 GLY A C 1
ATOM 2866 O O . GLY A 1 385 ? -25.953 2.52 -3.086 1 58.81 385 GLY A O 1
ATOM 2867 N N . PRO A 1 386 ? -26.875 0.897 -4.5 1 55.97 386 PRO A N 1
ATOM 2868 C CA . PRO A 1 386 ? -25.609 0.265 -4.895 1 55.97 386 PRO A CA 1
ATOM 2869 C C . PRO A 1 386 ? -24.797 1.134 -5.844 1 55.97 386 PRO A C 1
ATOM 2871 O O . PRO A 1 386 ? -25.344 1.953 -6.578 1 55.97 386 PRO A O 1
ATOM 2874 N N . TYR A 1 387 ? -23.469 1.142 -5.605 1 53.59 387 TYR A N 1
ATOM 2875 C CA . TYR A 1 387 ? -22.547 1.777 -6.535 1 53.59 387 TYR A CA 1
ATOM 2876 C C . TYR A 1 387 ? -22.703 1.198 -7.938 1 53.59 387 TYR A C 1
ATOM 2878 O O . TYR A 1 387 ? -22.812 -0.019 -8.102 1 53.59 387 TYR A O 1
ATOM 2886 N N . ARG A 1 388 ? -23.203 1.869 -8.891 1 50.06 388 ARG A N 1
ATOM 2887 C CA . ARG A 1 388 ? -23.141 1.485 -10.297 1 50.06 388 ARG A CA 1
ATOM 2888 C C . ARG A 1 388 ? -21.844 1.956 -10.945 1 50.06 388 ARG A C 1
ATOM 2890 O O . ARG A 1 388 ? -21.5 3.141 -10.891 1 50.06 388 ARG A O 1
ATOM 2897 N N . ALA A 1 389 ? -20.797 0.925 -11.172 1 45.12 389 ALA A N 1
ATOM 2898 C CA . ALA A 1 389 ? -19.516 1.175 -11.82 1 45.12 389 ALA A CA 1
ATOM 2899 C C . ALA A 1 389 ? -19.672 2.115 -13.008 1 45.12 389 ALA A C 1
ATOM 2901 O O . ALA A 1 389 ? -20.656 2.027 -13.75 1 45.12 389 ALA A O 1
ATOM 2902 N N . LEU A 1 390 ? -18.875 3.23 -13.016 1 36.97 390 LEU A N 1
ATOM 2903 C CA . LEU A 1 390 ? -18.891 4.27 -14.039 1 36.97 390 LEU A CA 1
ATOM 2904 C C . LEU A 1 390 ? -18.812 3.658 -15.43 1 36.97 390 LEU A C 1
ATOM 2906 O O . LEU A 1 390 ? -17.969 2.812 -15.703 1 36.97 390 LEU A O 1
ATOM 2910 N N . ARG A 1 391 ? -19.891 3.398 -16.297 1 35.03 391 ARG A N 1
ATOM 2911 C CA . ARG A 1 391 ? -19.844 3.4 -17.75 1 35.03 391 ARG A CA 1
ATOM 2912 C C . ARG A 1 391 ? -18.875 4.457 -18.266 1 35.03 391 ARG A C 1
ATOM 2914 O O . ARG A 1 391 ? -18.688 5.5 -17.625 1 35.03 391 ARG A O 1
ATOM 2921 N N . SER A 1 392 ? -17.781 3.984 -18.984 1 31.19 392 SER A N 1
ATOM 2922 C CA . SER A 1 392 ? -17.016 4.879 -19.859 1 31.19 392 SER A CA 1
ATOM 2923 C C . SER A 1 392 ? -17.859 6.07 -20.297 1 31.19 392 SER A C 1
ATOM 2925 O O . SER A 1 392 ? -18.953 5.902 -20.812 1 31.19 392 SER A O 1
ATOM 2927 N N . VAL A 1 393 ? -17.672 7.223 -19.781 1 24.89 393 VAL A N 1
ATOM 2928 C CA . VAL A 1 393 ? -17.734 8.414 -20.609 1 24.89 393 VAL A CA 1
ATOM 2929 C C . VAL A 1 393 ? -16.859 8.211 -21.859 1 24.89 393 VAL A C 1
ATOM 2931 O O . VAL A 1 393 ? -15.742 7.691 -21.766 1 24.89 393 VAL A O 1
ATOM 2934 N N . MET B 1 1 ? -19.641 -12.969 -4.73 1 93.44 1 MET B N 1
ATOM 2935 C CA . MET B 1 1 ? -18.625 -11.992 -5.113 1 93.44 1 MET B CA 1
ATOM 2936 C C . MET B 1 1 ? -17.797 -12.492 -6.289 1 93.44 1 MET B C 1
ATOM 2938 O O . MET B 1 1 ? -17.469 -13.68 -6.352 1 93.44 1 MET B O 1
ATOM 2942 N N . ARG B 1 2 ? -17.609 -11.672 -7.246 1 97.31 2 ARG B N 1
ATOM 2943 C CA . ARG B 1 2 ? -16.719 -11.961 -8.375 1 97.31 2 ARG B CA 1
ATOM 2944 C C . ARG B 1 2 ? -15.469 -11.102 -8.328 1 97.31 2 ARG B C 1
ATOM 2946 O O . ARG B 1 2 ? -15.547 -9.891 -8.086 1 97.31 2 ARG B O 1
ATOM 2953 N N . GLY B 1 3 ? -14.352 -11.781 -8.484 1 98.25 3 GLY B N 1
ATOM 2954 C CA . GLY B 1 3 ? -13.086 -11.07 -8.469 1 98.25 3 GLY B CA 1
ATOM 2955 C C . GLY B 1 3 ? -12.328 -11.188 -9.781 1 98.25 3 GLY B C 1
ATOM 2956 O O . GLY B 1 3 ? -12.328 -12.25 -10.414 1 98.25 3 GLY B O 1
ATOM 2957 N N . LEU B 1 4 ? -11.758 -10.117 -10.227 1 98.75 4 LEU B N 1
ATOM 2958 C CA . LEU B 1 4 ? -10.82 -10.102 -11.352 1 98.75 4 LEU B CA 1
ATOM 2959 C C . LEU B 1 4 ? -9.375 -10.133 -10.852 1 98.75 4 LEU B C 1
ATOM 2961 O O . LEU B 1 4 ? -8.953 -9.25 -10.109 1 98.75 4 LEU B O 1
ATOM 2965 N N . GLY B 1 5 ? -8.633 -11.164 -11.211 1 98.5 5 GLY B N 1
ATOM 2966 C CA . GLY B 1 5 ? -7.207 -11.211 -10.914 1 98.5 5 GLY B CA 1
ATOM 2967 C C . GLY B 1 5 ? -6.344 -10.703 -12.055 1 98.5 5 GLY B C 1
ATOM 2968 O O . GLY B 1 5 ? -6.598 -11.023 -13.219 1 98.5 5 GLY B O 1
ATOM 2969 N N . LEU B 1 6 ? -5.406 -9.812 -11.758 1 98.25 6 LEU B N 1
ATOM 2970 C CA . LEU B 1 6 ? -4.41 -9.32 -12.703 1 98.25 6 LEU B CA 1
ATOM 2971 C C . LEU B 1 6 ? -3.018 -9.82 -12.328 1 98.25 6 LEU B C 1
ATOM 2973 O O . LEU B 1 6 ? -2.557 -9.602 -11.211 1 98.25 6 LEU B O 1
ATOM 2977 N N . MET B 1 7 ? -2.342 -10.438 -13.305 1 93.88 7 MET B N 1
ATOM 2978 C CA . MET B 1 7 ? -1.029 -11.023 -13.039 1 93.88 7 MET B CA 1
ATOM 2979 C C . MET B 1 7 ? -0.06 -10.719 -14.18 1 93.88 7 MET B C 1
ATOM 2981 O O . MET B 1 7 ? -0.399 -10.891 -15.352 1 93.88 7 MET B O 1
ATOM 2985 N N . SER B 1 8 ? 0.994 -10.07 -13.844 1 89.69 8 SER B N 1
ATOM 2986 C CA . SER B 1 8 ? 2.125 -9.977 -14.766 1 89.69 8 SER B CA 1
ATOM 2987 C C . SER B 1 8 ? 3.35 -10.695 -14.203 1 89.69 8 SER B C 1
ATOM 2989 O O . SER B 1 8 ? 3.762 -10.438 -13.07 1 89.69 8 SER B O 1
ATOM 2991 N N . GLY B 1 9 ? 3.871 -11.648 -14.852 1 74.88 9 GLY B N 1
ATOM 2992 C CA . GLY B 1 9 ? 4.973 -12.461 -14.367 1 74.88 9 GLY B CA 1
ATOM 2993 C C . GLY B 1 9 ? 6.336 -11.891 -14.711 1 74.88 9 GLY B C 1
ATOM 2994 O O . GLY B 1 9 ? 6.43 -10.852 -15.367 1 74.88 9 GLY B O 1
ATOM 2995 N N . THR B 1 10 ? 7.309 -12.57 -14.352 1 63.94 10 THR B N 1
ATOM 2996 C CA . THR B 1 10 ? 8.695 -12.125 -14.477 1 63.94 10 THR B CA 1
ATOM 2997 C C . THR B 1 10 ? 9.148 -12.203 -15.93 1 63.94 10 THR B C 1
ATOM 2999 O O . THR B 1 10 ? 10.141 -11.57 -16.312 1 63.94 10 THR B O 1
ATOM 3002 N N . SER B 1 11 ? 8.422 -12.914 -16.688 1 63.81 11 SER B N 1
ATOM 3003 C CA . SER B 1 11 ? 8.773 -12.992 -18.109 1 63.81 11 SER B CA 1
ATOM 3004 C C . SER B 1 11 ? 8.43 -11.695 -18.828 1 63.81 11 SER B C 1
ATOM 3006 O O . SER B 1 11 ? 8.914 -11.438 -19.938 1 63.81 11 SER B O 1
ATOM 3008 N N . ALA B 1 12 ? 7.652 -10.883 -18.188 1 68.44 12 ALA B N 1
ATOM 3009 C CA . ALA B 1 12 ? 7.258 -9.57 -18.672 1 68.44 12 ALA B CA 1
ATOM 3010 C C . ALA B 1 12 ? 6.633 -9.664 -20.062 1 68.44 12 ALA B C 1
ATOM 3012 O O . ALA B 1 12 ? 6.883 -8.812 -20.922 1 68.44 12 ALA B O 1
ATOM 3013 N N . ASP B 1 13 ? 5.855 -10.688 -20.25 1 77.12 13 ASP B N 1
ATOM 3014 C CA . ASP B 1 13 ? 5.238 -10.867 -21.562 1 77.12 13 ASP B CA 1
ATOM 3015 C C . ASP B 1 13 ? 3.934 -10.086 -21.672 1 77.12 13 ASP B C 1
ATOM 3017 O O . ASP B 1 13 ? 3.482 -9.758 -22.766 1 77.12 13 ASP B O 1
ATOM 3021 N N . GLY B 1 14 ? 3.369 -9.914 -20.609 1 89.62 14 GLY B N 1
ATOM 3022 C CA . GLY B 1 14 ? 2.084 -9.234 -20.594 1 89.62 14 GLY B CA 1
ATOM 3023 C C . GLY B 1 14 ? 1.327 -9.398 -19.297 1 89.62 14 GLY B C 1
ATOM 3024 O O . GLY B 1 14 ? 1.935 -9.578 -18.234 1 89.62 14 GLY B O 1
ATOM 3025 N N . VAL B 1 15 ? 0.063 -9.117 -19.438 1 95.12 15 VAL B N 1
ATOM 3026 C CA . VAL B 1 15 ? -0.832 -9.18 -18.281 1 95.12 15 VAL B CA 1
ATOM 3027 C C . VAL B 1 15 ? -1.939 -10.195 -18.547 1 95.12 15 VAL B C 1
ATOM 3029 O O . VAL B 1 15 ? -2.562 -10.188 -19.609 1 95.12 15 VAL B O 1
ATOM 3032 N N . ASP B 1 16 ? -2.068 -11.125 -17.641 1 94.94 16 ASP B N 1
ATOM 3033 C CA . ASP B 1 16 ? -3.209 -12.031 -17.641 1 94.94 16 ASP B CA 1
ATOM 3034 C C . ASP B 1 16 ? -4.297 -11.547 -16.688 1 94.94 16 ASP B C 1
ATOM 3036 O O . ASP B 1 16 ? -4.016 -11.195 -15.539 1 94.94 16 ASP B O 1
ATOM 3040 N N . ALA B 1 17 ? -5.488 -11.422 -17.203 1 98 17 ALA B N 1
ATOM 3041 C CA . ALA B 1 17 ? -6.676 -11.078 -16.422 1 98 17 ALA B CA 1
ATOM 3042 C C . ALA B 1 17 ? -7.672 -12.234 -16.406 1 98 17 ALA B C 1
ATOM 3044 O O . ALA B 1 17 ? -8.039 -12.758 -17.453 1 98 17 ALA B O 1
ATOM 3045 N N . ALA B 1 18 ? -8.078 -12.664 -15.219 1 97.81 18 ALA B N 1
ATOM 3046 C CA . ALA B 1 18 ? -9.039 -13.766 -15.125 1 97.81 18 ALA B CA 1
ATOM 3047 C C . ALA B 1 18 ? -10.102 -13.477 -14.07 1 97.81 18 ALA B C 1
ATOM 3049 O O . ALA B 1 18 ? -9.828 -12.812 -13.062 1 97.81 18 ALA B O 1
ATOM 3050 N N . VAL B 1 19 ? -11.289 -13.969 -14.281 1 98.5 19 VAL B N 1
ATOM 3051 C CA . VAL B 1 19 ? -12.406 -13.703 -13.383 1 98.5 19 VAL B CA 1
ATOM 3052 C C . VAL B 1 19 ? -12.797 -14.977 -12.648 1 98.5 19 VAL B C 1
ATOM 3054 O O . VAL B 1 19 ? -12.906 -16.047 -13.258 1 98.5 19 VAL B O 1
ATOM 3057 N N . LEU B 1 20 ? -12.93 -14.891 -11.352 1 98 20 LEU B N 1
ATOM 3058 C CA . LEU B 1 20 ? -13.375 -15.977 -10.477 1 98 20 LEU B CA 1
ATOM 3059 C C . LEU B 1 20 ? -14.703 -15.625 -9.805 1 98 20 LEU B C 1
ATOM 3061 O O . LEU B 1 20 ? -14.812 -14.578 -9.156 1 98 20 LEU B O 1
ATOM 3065 N N . ASP B 1 21 ? -15.695 -16.438 -10.016 1 97.94 21 ASP B N 1
ATOM 3066 C CA . ASP B 1 21 ? -16.953 -16.344 -9.273 1 97.94 21 ASP B CA 1
ATOM 3067 C C . ASP B 1 21 ? -16.875 -17.125 -7.965 1 97.94 21 ASP B C 1
ATOM 3069 O O . ASP B 1 21 ? -16.906 -18.359 -7.969 1 97.94 21 ASP B O 1
ATOM 3073 N N . LEU B 1 22 ? -16.844 -16.438 -6.863 1 94.69 22 LEU B N 1
ATOM 3074 C CA . LEU B 1 22 ? -16.562 -17.031 -5.559 1 94.69 22 LEU B CA 1
ATOM 3075 C C . LEU B 1 22 ? -17.828 -17.656 -4.973 1 94.69 22 LEU B C 1
ATOM 3077 O O . LEU B 1 22 ? -17.781 -18.328 -3.932 1 94.69 22 LEU B O 1
ATOM 3081 N N . ALA B 1 23 ? -18.938 -17.5 -5.617 1 93.06 23 ALA B N 1
ATOM 3082 C CA . ALA B 1 23 ? -20.172 -18.188 -5.215 1 93.06 23 ALA B CA 1
ATOM 3083 C C . ALA B 1 23 ? -20.156 -19.656 -5.633 1 93.06 23 ALA B C 1
ATOM 3085 O O . ALA B 1 23 ? -20.938 -20.453 -5.121 1 93.06 23 ALA B O 1
ATOM 3086 N N . VAL B 1 24 ? -19.297 -19.938 -6.59 1 93.5 24 VAL B N 1
ATOM 3087 C CA . VAL B 1 24 ? -19.141 -21.312 -7.059 1 93.5 24 VAL B CA 1
ATOM 3088 C C . VAL B 1 24 ? -17.891 -21.938 -6.449 1 93.5 24 VAL B C 1
ATOM 3090 O O . VAL B 1 24 ? -16.828 -21.297 -6.414 1 93.5 24 VAL B O 1
ATOM 3093 N N . ALA B 1 25 ? -17.938 -23.109 -5.934 1 87.44 25 ALA B N 1
ATOM 3094 C CA . ALA B 1 25 ? -16.859 -23.734 -5.184 1 87.44 25 ALA B CA 1
ATOM 3095 C C . ALA B 1 25 ? -15.703 -24.109 -6.098 1 87.44 25 ALA B C 1
ATOM 3097 O O . ALA B 1 25 ? -15.906 -24.609 -7.207 1 87.44 25 ALA B O 1
ATOM 3098 N N . GLY B 1 26 ? -14.539 -23.797 -5.691 1 87.38 26 GLY B N 1
ATOM 3099 C CA . GLY B 1 26 ? -13.305 -24.25 -6.312 1 87.38 26 GLY B CA 1
ATOM 3100 C C . GLY B 1 26 ? -13.164 -23.797 -7.754 1 87.38 26 GLY B C 1
ATOM 3101 O O . GLY B 1 26 ? -13.461 -22.641 -8.086 1 87.38 26 GLY B O 1
ATOM 3102 N N . CYS B 1 27 ? -12.641 -24.688 -8.648 1 81.19 27 CYS B N 1
ATOM 3103 C CA . CYS B 1 27 ? -12.328 -24.422 -10.047 1 81.19 27 CYS B CA 1
ATOM 3104 C C . CYS B 1 27 ? -13.602 -24.125 -10.836 1 81.19 27 CYS B C 1
ATOM 3106 O O . CYS B 1 27 ? -13.539 -23.562 -11.93 1 81.19 27 CYS B O 1
ATOM 3108 N N . GLY B 1 28 ? -14.734 -24.5 -10.305 1 92.56 28 GLY B N 1
ATOM 3109 C CA . GLY B 1 28 ? -15.992 -24.266 -10.992 1 92.56 28 GLY B CA 1
ATOM 3110 C C . GLY B 1 28 ? -16.328 -22.797 -11.125 1 92.56 28 GLY B C 1
ATOM 3111 O O . GLY B 1 28 ? -17.188 -22.422 -11.945 1 92.56 28 GLY B O 1
ATOM 3112 N N . GLY B 1 29 ? -15.688 -21.984 -10.438 1 96.31 29 GLY B N 1
ATOM 3113 C CA . GLY B 1 29 ? -15.969 -20.562 -10.445 1 96.31 29 GLY B CA 1
ATOM 3114 C C . GLY B 1 29 ? -15.258 -19.812 -11.57 1 96.31 29 GLY B C 1
ATOM 3115 O O . GLY B 1 29 ? -15.477 -18.609 -11.758 1 96.31 29 GLY B O 1
ATOM 3116 N N . TYR B 1 30 ? -14.422 -20.547 -12.336 1 97.25 30 TYR B N 1
ATOM 3117 C CA . TYR B 1 30 ? -13.695 -19.922 -13.438 1 97.25 30 TYR B CA 1
ATOM 3118 C C . TYR B 1 30 ? -14.656 -19.359 -14.477 1 97.25 30 TYR B C 1
ATOM 3120 O O . TYR B 1 30 ? -15.547 -20.078 -14.961 1 97.25 30 TYR B O 1
ATOM 3128 N N . ARG B 1 31 ? -14.484 -18.016 -14.906 1 97.44 31 ARG B N 1
ATOM 3129 C CA . ARG B 1 31 ? -15.422 -17.375 -15.836 1 97.44 31 ARG B CA 1
ATOM 3130 C C . ARG B 1 31 ? -14.711 -16.938 -17.109 1 97.44 31 ARG B C 1
ATOM 3132 O O . ARG B 1 31 ? -15.352 -16.484 -18.062 1 97.44 31 ARG B O 1
ATOM 3139 N N . GLY B 1 32 ? -13.398 -17.047 -17.109 1 97.19 32 GLY B N 1
ATOM 3140 C CA . GLY B 1 32 ? -12.672 -16.688 -18.328 1 97.19 32 GLY B CA 1
ATOM 3141 C C . GLY B 1 32 ? -11.352 -15.984 -18.047 1 97.19 32 GLY B C 1
ATOM 3142 O O . GLY B 1 32 ? -11.07 -15.609 -16.906 1 97.19 32 GLY B O 1
ATOM 3143 N N . VAL B 1 33 ? -10.562 -15.898 -19.094 1 96.31 33 VAL B N 1
ATOM 3144 C CA . VAL B 1 33 ? -9.258 -15.25 -19.031 1 96.31 33 VAL B CA 1
ATOM 3145 C C . VAL B 1 33 ? -9.062 -14.344 -20.25 1 96.31 33 VAL B C 1
ATOM 3147 O O . VAL B 1 33 ? -9.609 -14.609 -21.312 1 96.31 33 VAL B O 1
ATOM 3150 N N . PHE B 1 34 ? -8.477 -13.234 -20.031 1 95.31 34 PHE B N 1
ATOM 3151 C CA . PHE B 1 34 ? -8.094 -12.25 -21.047 1 95.31 34 PHE B CA 1
ATOM 3152 C C . PHE B 1 34 ? -6.625 -11.875 -20.906 1 95.31 34 PHE B C 1
ATOM 3154 O O . PHE B 1 34 ? -6.18 -11.477 -19.828 1 95.31 34 PHE B O 1
ATOM 3161 N N . THR B 1 35 ? -5.859 -12.094 -21.984 1 93 35 THR B N 1
ATOM 3162 C CA . THR B 1 35 ? -4.434 -11.797 -21.953 1 93 35 THR B CA 1
ATOM 3163 C C . THR B 1 35 ? -4.102 -10.633 -22.875 1 93 35 THR B C 1
ATOM 3165 O O . THR B 1 35 ? -4.656 -10.531 -23.969 1 93 35 THR B O 1
ATOM 3168 N N . HIS B 1 36 ? -3.275 -9.773 -22.375 1 94.31 36 HIS B N 1
ATOM 3169 C CA . HIS B 1 36 ? -2.805 -8.625 -23.141 1 94.31 36 HIS B CA 1
ATOM 3170 C C . HIS B 1 36 ? -1.287 -8.492 -23.062 1 94.31 36 HIS B C 1
ATOM 3172 O O . HIS B 1 36 ? -0.727 -8.398 -21.969 1 94.31 36 HIS B O 1
ATOM 3178 N N . ALA B 1 37 ? -0.645 -8.406 -24.234 1 92.44 37 ALA B N 1
ATOM 3179 C CA . ALA B 1 37 ? 0.809 -8.273 -24.266 1 92.44 37 ALA B CA 1
ATOM 3180 C C . ALA B 1 37 ? 1.232 -6.852 -23.891 1 92.44 37 ALA B C 1
ATOM 3182 O O . ALA B 1 37 ? 0.553 -5.883 -24.25 1 92.44 37 ALA B O 1
ATOM 3183 N N . PHE B 1 38 ? 2.352 -6.742 -23.203 1 93.25 38 PHE B N 1
ATOM 3184 C CA . PHE B 1 38 ? 2.922 -5.418 -23 1 93.25 38 PHE B CA 1
ATOM 3185 C C . PHE B 1 38 ? 3.316 -4.785 -24.328 1 93.25 38 PHE B C 1
ATOM 3187 O O . PHE B 1 38 ? 3.838 -5.465 -25.219 1 93.25 38 PHE B O 1
ATOM 3194 N N . GLU B 1 39 ? 3.068 -3.482 -24.469 1 95.06 39 GLU B N 1
ATOM 3195 C CA . GLU B 1 39 ? 3.711 -2.768 -25.562 1 95.06 39 GLU B CA 1
ATOM 3196 C C . GLU B 1 39 ? 5.23 -2.895 -25.5 1 95.06 39 GLU B C 1
ATOM 3198 O O . GLU B 1 39 ? 5.805 -2.922 -24.406 1 95.06 39 GLU B O 1
ATOM 3203 N N . PRO B 1 40 ? 5.855 -2.961 -26.625 1 93.19 40 PRO B N 1
ATOM 3204 C CA . PRO B 1 40 ? 7.301 -3.203 -26.656 1 93.19 40 PRO B CA 1
ATOM 3205 C C . PRO B 1 40 ? 8.078 -2.236 -25.766 1 93.19 40 PRO B C 1
ATOM 3207 O O . PRO B 1 40 ? 8.984 -2.65 -25.031 1 93.19 40 PRO B O 1
ATOM 3210 N N . ALA B 1 41 ? 7.723 -0.993 -25.797 1 95.25 41 ALA B N 1
ATOM 3211 C CA . ALA B 1 41 ? 8.43 0.004 -24.984 1 95.25 41 ALA B CA 1
ATOM 3212 C C . ALA B 1 41 ? 8.273 -0.285 -23.5 1 95.25 41 ALA B C 1
ATOM 3214 O O . ALA B 1 41 ? 9.242 -0.188 -22.734 1 95.25 41 ALA B O 1
ATOM 3215 N N . LEU B 1 42 ? 7.078 -0.609 -23.109 1 95.81 42 LEU B N 1
ATOM 3216 C CA . LEU B 1 42 ? 6.824 -0.926 -21.703 1 95.81 42 LEU B CA 1
ATOM 3217 C C . LEU B 1 42 ? 7.555 -2.201 -21.297 1 95.81 42 LEU B C 1
ATOM 3219 O O . LEU B 1 42 ? 8.117 -2.277 -20.203 1 95.81 42 LEU B O 1
ATOM 3223 N N . ARG B 1 43 ? 7.516 -3.18 -22.172 1 92.69 43 ARG B N 1
ATOM 3224 C CA . ARG B 1 43 ? 8.219 -4.434 -21.906 1 92.69 43 ARG B CA 1
ATOM 3225 C C . ARG B 1 43 ? 9.703 -4.188 -21.656 1 92.69 43 ARG B C 1
ATOM 3227 O O . ARG B 1 43 ? 10.289 -4.754 -20.734 1 92.69 43 ARG B O 1
ATOM 3234 N N . THR B 1 44 ? 10.305 -3.377 -22.453 1 92.25 44 THR B N 1
ATOM 3235 C CA . THR B 1 44 ? 11.719 -3.041 -22.312 1 92.25 44 THR B CA 1
ATOM 3236 C C . THR B 1 44 ? 12 -2.395 -20.969 1 92.25 44 THR B C 1
ATOM 3238 O O . THR B 1 44 ? 12.984 -2.727 -20.297 1 92.25 44 THR B O 1
ATOM 3241 N N . GLU B 1 45 ? 11.148 -1.501 -20.562 1 94.56 45 GLU B N 1
ATOM 3242 C CA . GLU B 1 45 ? 11.305 -0.826 -19.281 1 94.56 45 GLU B CA 1
ATOM 3243 C C . GLU B 1 45 ? 11.188 -1.811 -18.125 1 94.56 45 GLU B C 1
ATOM 3245 O O . GLU B 1 45 ? 11.945 -1.734 -17.156 1 94.56 45 GLU B O 1
ATOM 3250 N N . VAL B 1 46 ? 10.203 -2.67 -18.219 1 93 46 VAL B N 1
ATOM 3251 C CA . VAL B 1 46 ? 9.953 -3.652 -17.172 1 93 46 VAL B CA 1
ATOM 3252 C C . VAL B 1 46 ? 11.172 -4.555 -17 1 93 46 VAL B C 1
ATOM 3254 O O . VAL B 1 46 ? 11.617 -4.816 -15.883 1 93 46 VAL B O 1
ATOM 3257 N N . LEU B 1 47 ? 11.711 -5.008 -18.078 1 85.69 47 LEU B N 1
ATOM 3258 C CA . LEU B 1 47 ? 12.883 -5.879 -18.031 1 85.69 47 LEU B CA 1
ATOM 3259 C C . LEU B 1 47 ? 14.094 -5.137 -17.469 1 85.69 47 LEU B C 1
ATOM 3261 O O . LEU B 1 47 ? 14.844 -5.695 -16.656 1 85.69 47 LEU B O 1
ATOM 3265 N N . ALA B 1 48 ? 14.266 -3.898 -17.812 1 90.12 48 ALA B N 1
ATOM 3266 C CA . ALA B 1 48 ? 15.391 -3.086 -17.359 1 90.12 48 ALA B CA 1
ATOM 3267 C C . ALA B 1 48 ? 15.289 -2.828 -15.852 1 90.12 48 ALA B C 1
ATOM 3269 O O . ALA B 1 48 ? 16.312 -2.645 -15.18 1 90.12 48 ALA B O 1
ATOM 3270 N N . ALA B 1 49 ? 14.094 -2.863 -15.336 1 92.94 49 ALA B N 1
ATOM 3271 C CA . ALA B 1 49 ? 13.852 -2.545 -13.938 1 92.94 49 ALA B CA 1
ATOM 3272 C C . ALA B 1 49 ? 14.414 -3.627 -13.016 1 92.94 49 ALA B C 1
ATOM 3274 O O . ALA B 1 49 ? 14.547 -3.42 -11.812 1 92.94 49 ALA B O 1
ATOM 3275 N N . ASN B 1 50 ? 14.789 -4.75 -13.516 1 85.94 50 ASN B N 1
ATOM 3276 C CA . ASN B 1 50 ? 15.406 -5.812 -12.727 1 85.94 50 ASN B CA 1
ATOM 3277 C C . ASN B 1 50 ? 16.859 -5.5 -12.406 1 85.94 50 ASN B C 1
ATOM 3279 O O . ASN B 1 50 ? 17.453 -6.137 -11.531 1 85.94 50 ASN B O 1
ATOM 3283 N N . GLY B 1 51 ? 17.469 -4.582 -13.133 1 88.31 51 GLY B N 1
ATOM 3284 C CA . GLY B 1 51 ? 18.812 -4.098 -12.836 1 88.31 51 GLY B CA 1
ATOM 3285 C C . GLY B 1 51 ? 18.812 -2.865 -11.945 1 88.31 51 GLY B C 1
ATOM 3286 O O . GLY B 1 51 ? 17.859 -2.629 -11.203 1 88.31 51 GLY B O 1
ATOM 3287 N N . PRO B 1 52 ? 19.969 -2.172 -11.953 1 92.88 52 PRO B N 1
ATOM 3288 C CA . PRO B 1 52 ? 20.016 -0.946 -11.156 1 92.88 52 PRO B CA 1
ATOM 3289 C C . PRO B 1 52 ? 18.906 0.036 -11.508 1 92.88 52 PRO B C 1
ATOM 3291 O O . PRO B 1 52 ? 18.656 0.303 -12.688 1 92.88 52 PRO B O 1
ATOM 3294 N N . LEU B 1 53 ? 18.203 0.523 -10.531 1 96.12 53 LEU B N 1
ATOM 3295 C CA . LEU B 1 53 ? 17.031 1.365 -10.742 1 96.12 53 LEU B CA 1
ATOM 3296 C C . LEU B 1 53 ? 16.922 2.422 -9.648 1 96.12 53 LEU B C 1
ATOM 3298 O O . LEU B 1 53 ? 17 2.102 -8.461 1 96.12 53 LEU B O 1
ATOM 3302 N N . GLY B 1 54 ? 16.734 3.721 -10.055 1 97.19 54 GLY B N 1
ATOM 3303 C CA . GLY B 1 54 ? 16.469 4.797 -9.117 1 97.19 54 GLY B CA 1
ATOM 3304 C C . GLY B 1 54 ? 15.016 4.875 -8.695 1 97.19 54 GLY B C 1
ATOM 3305 O O . GLY B 1 54 ? 14.133 4.336 -9.367 1 97.19 54 GLY B O 1
ATOM 3306 N N . VAL B 1 55 ? 14.758 5.574 -7.633 1 97.31 55 VAL B N 1
ATOM 3307 C CA . VAL B 1 55 ? 13.414 5.625 -7.062 1 97.31 55 VAL B CA 1
ATOM 3308 C C . VAL B 1 55 ? 12.484 6.387 -8 1 97.31 55 VAL B C 1
ATOM 3310 O O . VAL B 1 55 ? 11.297 6.055 -8.117 1 97.31 55 VAL B O 1
ATOM 3313 N N . GLU B 1 56 ? 12.93 7.445 -8.672 1 95.81 56 GLU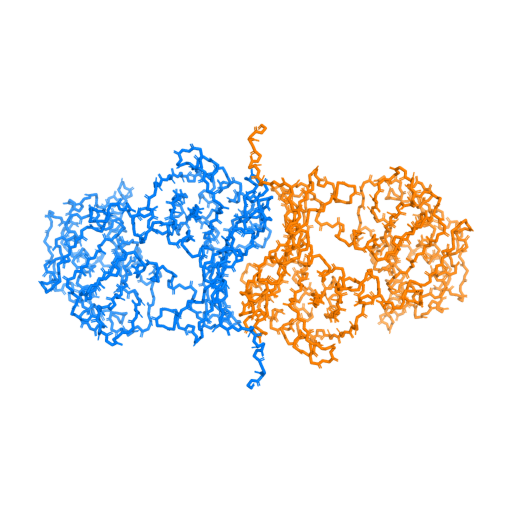 B N 1
ATOM 3314 C CA . GLU B 1 56 ? 12.086 8.211 -9.586 1 95.81 56 GLU B CA 1
ATOM 3315 C C . GLU B 1 56 ? 11.688 7.379 -10.805 1 95.81 56 GLU B C 1
ATOM 3317 O O . GLU B 1 56 ? 10.523 7.383 -11.211 1 95.81 56 GLU B O 1
ATOM 3322 N N . ALA B 1 57 ? 12.703 6.691 -11.336 1 96.94 57 ALA B N 1
ATOM 3323 C CA . ALA B 1 57 ? 12.422 5.82 -12.469 1 96.94 57 ALA B CA 1
ATOM 3324 C C . ALA B 1 57 ? 11.43 4.727 -12.094 1 96.94 57 ALA B C 1
ATOM 3326 O O . ALA B 1 57 ? 10.547 4.383 -12.875 1 96.94 57 ALA B O 1
ATOM 3327 N N . MET B 1 58 ? 11.562 4.188 -10.922 1 97.75 58 MET B N 1
ATOM 3328 C CA . MET B 1 58 ? 10.617 3.188 -10.43 1 97.75 58 MET B CA 1
ATOM 3329 C C . MET B 1 58 ? 9.211 3.768 -10.328 1 97.75 58 MET B C 1
ATOM 3331 O O . MET B 1 58 ? 8.242 3.125 -10.734 1 97.75 58 MET B O 1
ATOM 3335 N N . ALA B 1 59 ? 9.117 4.934 -9.75 1 97.5 59 ALA B N 1
ATOM 3336 C CA . ALA B 1 59 ? 7.816 5.566 -9.547 1 97.5 59 ALA B CA 1
ATOM 3337 C C . ALA B 1 59 ? 7.117 5.824 -10.883 1 97.5 59 ALA B C 1
ATOM 3339 O O . ALA B 1 59 ? 5.902 5.641 -10.992 1 97.5 59 ALA B O 1
ATOM 3340 N N . GLN B 1 60 ? 7.836 6.262 -11.852 1 97.12 60 GLN B N 1
ATOM 3341 C CA . GLN B 1 60 ? 7.266 6.52 -13.172 1 97.12 60 GLN B CA 1
ATOM 3342 C C . GLN B 1 60 ? 6.848 5.219 -13.852 1 97.12 60 GLN B C 1
ATOM 3344 O O . GLN B 1 60 ? 5.785 5.152 -14.477 1 97.12 60 GLN B O 1
ATOM 3349 N N . LEU B 1 61 ? 7.699 4.211 -13.75 1 97.5 61 LEU B N 1
ATOM 3350 C CA . LEU B 1 61 ? 7.332 2.906 -14.289 1 97.5 61 LEU B CA 1
ATOM 3351 C C . LEU B 1 61 ? 6.094 2.355 -13.586 1 97.5 61 LEU B C 1
ATOM 3353 O O . LEU B 1 61 ? 5.238 1.742 -14.227 1 97.5 61 LEU B O 1
ATOM 3357 N N . ASP B 1 62 ? 6.023 2.541 -12.289 1 98.06 62 ASP B N 1
ATOM 3358 C CA . ASP B 1 62 ? 4.859 2.148 -11.508 1 98.06 62 ASP B CA 1
ATOM 3359 C C . ASP B 1 62 ? 3.576 2.721 -12.102 1 98.06 62 ASP B C 1
ATOM 3361 O O . ASP B 1 62 ? 2.596 1.996 -12.289 1 98.06 62 ASP B O 1
ATOM 3365 N N . ARG B 1 63 ? 3.578 3.982 -12.445 1 98 63 ARG B N 1
ATOM 3366 C CA . ARG B 1 63 ? 2.426 4.688 -13 1 98 63 ARG B CA 1
ATOM 3367 C C . ARG B 1 63 ? 2.09 4.172 -14.391 1 98 63 ARG B C 1
ATOM 3369 O O . ARG B 1 63 ? 0.915 4.012 -14.734 1 98 63 ARG B O 1
ATOM 3376 N N . ARG B 1 64 ? 3.104 3.939 -15.211 1 97.81 64 ARG B N 1
ATOM 3377 C CA . ARG B 1 64 ? 2.871 3.438 -16.562 1 97.81 64 ARG B CA 1
ATOM 3378 C C . ARG B 1 64 ? 2.275 2.033 -16.531 1 97.81 64 ARG B C 1
ATOM 3380 O O . ARG B 1 64 ? 1.389 1.71 -17.312 1 97.81 64 ARG B O 1
ATOM 3387 N N . LEU B 1 65 ? 2.742 1.237 -15.617 1 97.69 65 LEU B N 1
ATOM 3388 C CA . LEU B 1 65 ? 2.16 -0.087 -15.422 1 97.69 65 LEU B CA 1
ATOM 3389 C C . LEU B 1 65 ? 0.715 0.017 -14.945 1 97.69 65 LEU B C 1
ATOM 3391 O O . LEU B 1 65 ? -0.151 -0.729 -15.414 1 97.69 65 LEU B O 1
ATOM 3395 N N . GLY B 1 66 ? 0.522 0.925 -13.992 1 98.12 66 GLY B N 1
ATOM 3396 C CA . GLY B 1 66 ? -0.837 1.14 -13.523 1 98.12 66 GLY B CA 1
ATOM 3397 C C . GLY B 1 66 ? -1.812 1.459 -14.641 1 98.12 66 GLY B C 1
ATOM 3398 O O . GLY B 1 66 ? -2.924 0.929 -14.672 1 98.12 66 GLY B O 1
ATOM 3399 N N . ALA B 1 67 ? -1.419 2.357 -15.516 1 97.44 67 ALA B N 1
ATOM 3400 C CA . ALA B 1 67 ? -2.252 2.713 -16.672 1 97.44 67 ALA B CA 1
ATOM 3401 C C . ALA B 1 67 ? -2.531 1.493 -17.531 1 97.44 67 ALA B C 1
ATOM 3403 O O . ALA B 1 67 ? -3.654 1.308 -18.016 1 97.44 67 ALA B O 1
ATOM 3404 N N . CYS B 1 68 ? -1.521 0.667 -17.781 1 97.56 68 CYS B N 1
ATOM 3405 C CA . CYS B 1 68 ? -1.676 -0.551 -18.562 1 97.56 68 CYS B CA 1
ATOM 3406 C C . CYS B 1 68 ? -2.646 -1.515 -17.891 1 97.56 68 CYS B C 1
ATOM 3408 O O . CYS B 1 68 ? -3.574 -2.016 -18.531 1 97.56 68 CYS B O 1
ATOM 3410 N N . TYR B 1 69 ? -2.479 -1.758 -16.594 1 98.19 69 TYR B N 1
ATOM 3411 C CA . TYR B 1 69 ? -3.342 -2.672 -15.852 1 98.19 69 TYR B CA 1
ATOM 3412 C C . TYR B 1 69 ? -4.781 -2.174 -15.844 1 98.19 69 TYR B C 1
ATOM 3414 O O . TYR B 1 69 ? -5.723 -2.971 -15.914 1 98.19 69 TYR B O 1
ATOM 3422 N N . ALA B 1 70 ? -4.953 -0.835 -15.75 1 98.19 70 ALA B N 1
ATOM 3423 C CA . ALA B 1 70 ? -6.289 -0.25 -15.766 1 98.19 70 ALA B CA 1
ATOM 3424 C C . ALA B 1 70 ? -6.992 -0.533 -17.094 1 98.19 70 ALA B C 1
ATOM 3426 O O . ALA B 1 70 ? -8.172 -0.895 -17.125 1 98.19 70 ALA B O 1
ATOM 3427 N N . ARG B 1 71 ? -6.27 -0.343 -18.172 1 97.69 71 ARG B N 1
ATOM 3428 C CA . ARG B 1 71 ? -6.82 -0.618 -19.5 1 97.69 71 ARG B CA 1
ATOM 3429 C C . ARG B 1 71 ? -7.207 -2.088 -19.625 1 97.69 71 ARG B C 1
ATOM 3431 O O . ARG B 1 71 ? -8.297 -2.406 -20.109 1 97.69 71 ARG B O 1
ATOM 3438 N N . VAL B 1 72 ? -6.332 -2.971 -19.172 1 97.75 72 VAL B N 1
ATOM 3439 C CA . VAL B 1 72 ? -6.57 -4.406 -19.281 1 97.75 72 VAL B CA 1
ATOM 3440 C C . VAL B 1 72 ? -7.77 -4.797 -18.406 1 97.75 72 VAL B C 1
ATOM 3442 O O . VAL B 1 72 ? -8.602 -5.613 -18.812 1 97.75 72 VAL B O 1
ATOM 3445 N N . ALA B 1 73 ? -7.84 -4.25 -17.25 1 98.38 73 ALA B N 1
ATOM 3446 C CA . ALA B 1 73 ? -8.961 -4.539 -16.359 1 98.38 73 ALA B CA 1
ATOM 3447 C C . ALA B 1 73 ? -10.289 -4.148 -17 1 98.38 73 ALA B C 1
ATOM 3449 O O . ALA B 1 73 ? -11.25 -4.918 -16.969 1 98.38 73 ALA B O 1
ATOM 3450 N N . ARG B 1 74 ? -10.352 -2.98 -17.578 1 97.88 74 ARG B N 1
ATOM 3451 C CA . ARG B 1 74 ? -11.578 -2.512 -18.203 1 97.88 74 ARG B CA 1
ATOM 3452 C C . ARG B 1 74 ? -11.969 -3.414 -19.375 1 97.88 74 ARG B C 1
ATOM 3454 O O . ARG B 1 74 ? -13.141 -3.779 -19.516 1 97.88 74 ARG B O 1
ATOM 3461 N N . GLU B 1 75 ? -10.984 -3.744 -20.188 1 97.56 75 GLU B N 1
ATOM 3462 C CA . GLU B 1 75 ? -11.25 -4.625 -21.328 1 97.56 75 GLU B CA 1
ATOM 3463 C C . GLU B 1 75 ? -11.719 -6 -20.859 1 97.56 75 GLU B C 1
ATOM 3465 O O . GLU B 1 75 ? -12.617 -6.594 -21.453 1 97.56 75 GLU B O 1
ATOM 3470 N N . ALA B 1 76 ? -11.086 -6.504 -19.812 1 97.69 76 ALA B N 1
ATOM 3471 C CA . ALA B 1 76 ? -11.461 -7.809 -19.281 1 97.69 76 ALA B CA 1
ATOM 3472 C C . ALA B 1 76 ? -12.891 -7.797 -18.75 1 97.69 76 ALA B C 1
ATOM 3474 O O . ALA B 1 76 ? -13.648 -8.742 -18.984 1 97.69 76 ALA B O 1
ATOM 3475 N N . VAL B 1 77 ? -13.234 -6.754 -18.047 1 97.12 77 VAL B N 1
ATOM 3476 C CA . VAL B 1 77 ? -14.578 -6.637 -17.5 1 97.12 77 VAL B CA 1
ATOM 3477 C C . VAL B 1 77 ? -15.594 -6.559 -18.625 1 97.12 77 VAL B C 1
ATOM 3479 O O . VAL B 1 77 ? -16.672 -7.141 -18.547 1 97.12 77 VAL B O 1
ATOM 3482 N N . ASP B 1 78 ? -15.266 -5.816 -19.688 1 96.69 78 ASP B N 1
ATOM 3483 C CA . ASP B 1 78 ? -16.141 -5.699 -20.844 1 96.69 78 ASP B CA 1
ATOM 3484 C C . ASP B 1 78 ? -16.375 -7.062 -21.5 1 96.69 78 ASP B C 1
ATOM 3486 O O . ASP B 1 78 ? -17.469 -7.363 -21.953 1 96.69 78 AS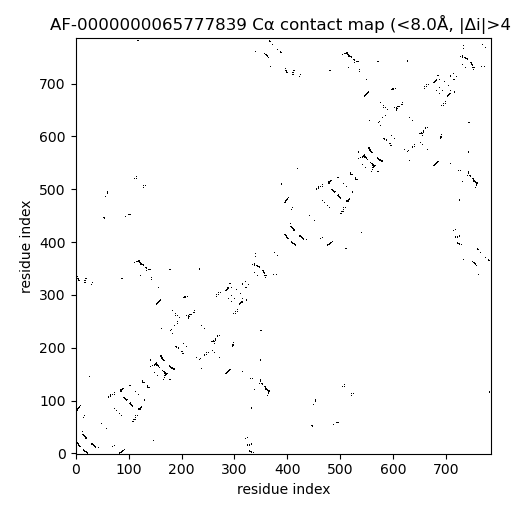P B O 1
ATOM 3490 N N . ARG B 1 79 ? -15.359 -7.883 -21.531 1 96.62 79 ARG B N 1
ATOM 3491 C CA . ARG B 1 79 ? -15.398 -9.141 -22.266 1 96.62 79 ARG B CA 1
ATOM 3492 C C . ARG B 1 79 ? -15.945 -10.266 -21.391 1 96.62 79 ARG B C 1
ATOM 3494 O O . ARG B 1 79 ? -16.656 -11.148 -21.891 1 96.62 79 ARG B O 1
ATOM 3501 N N . LEU B 1 80 ? -15.625 -10.25 -20.078 1 97.19 80 LEU B N 1
ATOM 3502 C CA . LEU B 1 80 ? -15.891 -11.406 -19.234 1 97.19 80 LEU B CA 1
ATOM 3503 C C . LEU B 1 80 ? -17.047 -11.125 -18.281 1 97.19 80 LEU B C 1
ATOM 3505 O O . LEU B 1 80 ? -17.578 -12.047 -17.656 1 97.19 80 LEU B O 1
ATOM 3509 N N . GLY B 1 81 ? -17.422 -9.859 -18.172 1 96.12 81 GLY B N 1
ATOM 3510 C CA . GLY B 1 81 ? -18.531 -9.492 -17.312 1 96.12 81 GLY B CA 1
ATOM 3511 C C . GLY B 1 81 ? -18.109 -8.703 -16.094 1 96.12 81 GLY B C 1
ATOM 3512 O O . GLY B 1 81 ? -16.922 -8.586 -15.805 1 96.12 81 GLY B O 1
ATOM 3513 N N . PRO B 1 82 ? -19.078 -8.18 -15.367 1 96.31 82 PRO B N 1
ATOM 3514 C CA . PRO B 1 82 ? -18.797 -7.316 -14.219 1 96.31 82 PRO B CA 1
ATOM 3515 C C . PRO B 1 82 ? -18.188 -8.07 -13.047 1 96.31 82 PRO B C 1
ATOM 3517 O O . PRO B 1 82 ? -18.453 -9.266 -12.867 1 96.31 82 PRO B O 1
ATOM 3520 N N . VAL B 1 83 ? -17.422 -7.41 -12.266 1 97.94 83 VAL B N 1
ATOM 3521 C CA . VAL B 1 83 ? -16.797 -7.969 -11.078 1 97.94 83 VAL B CA 1
ATOM 3522 C C . VAL B 1 83 ? -17 -7.023 -9.891 1 97.94 83 VAL B C 1
ATOM 3524 O O . VAL B 1 83 ? -17.375 -5.867 -10.078 1 97.94 83 VAL B O 1
ATOM 3527 N N . ASP B 1 84 ? -16.781 -7.508 -8.695 1 97.31 84 ASP B N 1
ATOM 3528 C CA . ASP B 1 84 ? -16.984 -6.73 -7.473 1 97.31 84 ASP B CA 1
ATOM 3529 C C . ASP B 1 84 ? -15.672 -6.09 -7.012 1 97.31 84 ASP B C 1
ATOM 3531 O O . ASP B 1 84 ? -15.688 -5.07 -6.32 1 97.31 84 ASP B O 1
ATOM 3535 N N . PHE B 1 85 ? -14.586 -6.719 -7.324 1 98.5 85 PHE B N 1
ATOM 3536 C CA . PHE B 1 85 ? -13.289 -6.172 -6.957 1 98.5 85 PHE B CA 1
ATOM 3537 C C . PHE B 1 85 ? -12.195 -6.676 -7.898 1 98.5 85 PHE B C 1
ATOM 3539 O O . PHE B 1 85 ? -12.43 -7.594 -8.688 1 98.5 85 PHE B O 1
ATOM 3546 N N . ILE B 1 86 ? -11.07 -6.031 -7.898 1 98.81 86 ILE B N 1
ATOM 3547 C CA . ILE B 1 86 ? -9.883 -6.402 -8.664 1 98.81 86 ILE B CA 1
ATOM 3548 C C . ILE B 1 86 ? -8.75 -6.789 -7.719 1 98.81 86 ILE B C 1
ATOM 3550 O O . ILE B 1 86 ? -8.531 -6.129 -6.703 1 98.81 86 ILE B O 1
ATOM 3554 N N . ALA B 1 87 ? -8.086 -7.883 -7.934 1 98.81 87 ALA B N 1
ATOM 3555 C CA . ALA B 1 87 ? -6.867 -8.273 -7.234 1 98.81 87 ALA B CA 1
ATOM 3556 C C . ALA B 1 87 ? -5.645 -8.141 -8.133 1 98.81 87 ALA B C 1
ATOM 3558 O O . ALA B 1 87 ? -5.582 -8.75 -9.203 1 98.81 87 ALA B O 1
ATOM 3559 N N . LEU B 1 88 ? -4.699 -7.348 -7.703 1 98.62 88 LEU B N 1
ATOM 3560 C CA . LEU B 1 88 ? -3.525 -7.031 -8.508 1 98.62 88 LEU B CA 1
ATOM 3561 C C . LEU B 1 88 ? -2.26 -7.594 -7.875 1 98.62 88 LEU B C 1
ATOM 3563 O O . LEU B 1 88 ? -1.867 -7.168 -6.785 1 98.62 88 LEU B O 1
ATOM 3567 N N . HIS B 1 89 ? -1.668 -8.539 -8.477 1 96 89 HIS B N 1
ATOM 3568 C CA . HIS B 1 89 ? -0.359 -8.984 -8.023 1 96 89 HIS B CA 1
ATOM 3569 C C . HIS B 1 89 ? 0.69 -7.891 -8.195 1 96 89 HIS B C 1
ATOM 3571 O O . HIS B 1 89 ? 1.499 -7.652 -7.293 1 96 89 HIS B O 1
ATOM 3577 N N . GLY B 1 90 ? 0.669 -7.262 -9.5 1 93.62 90 GLY B N 1
ATOM 3578 C CA . GLY B 1 90 ? 1.697 -6.297 -9.867 1 93.62 90 GLY B CA 1
ATOM 3579 C C . GLY B 1 90 ? 2.949 -6.945 -10.43 1 93.62 90 GLY B C 1
ATOM 3580 O O . GLY B 1 90 ? 2.965 -8.148 -10.695 1 93.62 90 GLY B O 1
ATOM 3581 N N . GLN B 1 91 ? 3.992 -6.125 -10.734 1 92.62 91 GLN B N 1
ATOM 3582 C CA . GLN B 1 91 ? 5.262 -6.574 -11.297 1 92.62 91 GLN B CA 1
ATOM 3583 C C . GLN B 1 91 ? 6.359 -6.59 -10.234 1 92.62 91 GLN B C 1
ATOM 3585 O O . GLN B 1 91 ? 6.707 -5.543 -9.68 1 92.62 91 GLN B O 1
ATOM 3590 N N . THR B 1 92 ? 6.883 -7.793 -9.945 1 90.81 92 THR B N 1
ATOM 3591 C CA . THR B 1 92 ? 8 -7.883 -9.016 1 90.81 92 THR B CA 1
ATOM 3592 C C . THR B 1 92 ? 9.273 -7.324 -9.641 1 90.81 92 THR B C 1
ATOM 3594 O O . THR B 1 92 ? 9.703 -7.785 -10.703 1 90.81 92 THR B O 1
ATOM 3597 N N . ILE B 1 93 ? 9.875 -6.32 -8.961 1 90.94 93 ILE B N 1
ATOM 3598 C CA . ILE B 1 93 ? 11.102 -5.762 -9.523 1 90.94 93 ILE B CA 1
ATOM 3599 C C . ILE B 1 93 ? 12.281 -6.102 -8.617 1 90.94 93 ILE B C 1
ATOM 3601 O O . ILE B 1 93 ? 13.438 -6.031 -9.039 1 90.94 93 ILE B O 1
ATOM 3605 N N . ARG B 1 94 ? 11.969 -6.363 -7.352 1 90.81 94 ARG B N 1
ATOM 3606 C CA . ARG B 1 94 ? 12.953 -6.848 -6.387 1 90.81 94 ARG B CA 1
ATOM 3607 C C . ARG B 1 94 ? 12.336 -7.863 -5.434 1 90.81 94 ARG B C 1
ATOM 3609 O O . ARG B 1 94 ? 11.195 -7.695 -4.992 1 90.81 94 ARG B O 1
ATOM 3616 N N . HIS B 1 95 ? 13 -8.906 -5.125 1 88.69 95 HIS B N 1
ATOM 3617 C CA . HIS B 1 95 ? 12.586 -9.914 -4.152 1 88.69 95 HIS B CA 1
ATOM 3618 C C . HIS B 1 95 ? 13.773 -10.406 -3.334 1 88.69 95 HIS B C 1
ATOM 3620 O O . HIS B 1 95 ? 14.539 -11.25 -3.797 1 88.69 95 HIS B O 1
ATOM 3626 N N . GLN B 1 96 ? 13.906 -9.859 -2.121 1 89.31 96 GLN B N 1
ATOM 3627 C CA . GLN B 1 96 ? 15.008 -10.18 -1.225 1 89.31 96 GLN B CA 1
ATOM 3628 C C . GLN B 1 96 ? 14.516 -10.422 0.198 1 89.31 96 GLN B C 1
ATOM 3630 O O . GLN B 1 96 ? 14.914 -9.719 1.128 1 89.31 96 GLN B O 1
ATOM 3635 N N . PRO B 1 97 ? 13.688 -11.422 0.4 1 89.31 97 PRO B N 1
ATOM 3636 C CA . PRO B 1 97 ? 13.078 -11.664 1.71 1 89.31 97 PRO B CA 1
ATOM 3637 C C . PRO B 1 97 ? 14.109 -12 2.787 1 89.31 97 PRO B C 1
ATOM 3639 O O . PRO B 1 97 ? 13.805 -11.922 3.98 1 89.31 97 PRO B O 1
ATOM 3642 N N . ARG B 1 98 ? 15.367 -12.383 2.461 1 86.25 98 ARG B N 1
ATOM 3643 C CA . ARG B 1 98 ? 16.406 -12.742 3.426 1 86.25 98 ARG B CA 1
ATOM 3644 C C . ARG B 1 98 ? 17.422 -11.625 3.566 1 86.25 98 ARG B C 1
ATOM 3646 O O . ARG B 1 98 ? 18.516 -11.844 4.109 1 86.25 98 ARG B O 1
ATOM 3653 N N . GLY B 1 99 ? 17.094 -10.484 3.02 1 87.75 99 GLY B N 1
ATOM 3654 C CA . GLY B 1 99 ? 17.953 -9.328 3.24 1 87.75 99 GLY B CA 1
ATOM 3655 C C . GLY B 1 99 ? 17.953 -8.859 4.684 1 87.75 99 GLY B C 1
ATOM 3656 O O . GLY B 1 99 ? 17.359 -9.5 5.551 1 87.75 99 GLY B O 1
ATOM 3657 N N . GLU B 1 100 ? 18.734 -7.75 4.945 1 91.19 100 GLU B N 1
ATOM 3658 C CA . GLU B 1 100 ? 18.781 -7.172 6.285 1 91.19 100 GLU B CA 1
ATOM 3659 C C . GLU B 1 100 ? 18.453 -5.684 6.258 1 91.19 100 GLU B C 1
ATOM 3661 O O . GLU B 1 100 ? 19.344 -4.844 6.168 1 91.19 100 GLU B O 1
ATOM 3666 N N . PRO B 1 101 ? 17.172 -5.359 6.492 1 94.44 101 PRO B N 1
ATOM 3667 C CA . PRO B 1 101 ? 16.016 -6.246 6.645 1 94.44 101 PRO B CA 1
ATOM 3668 C C . PRO B 1 101 ? 15.523 -6.801 5.312 1 94.44 101 PRO B C 1
ATOM 3670 O O . PRO B 1 101 ? 15.789 -6.215 4.262 1 94.44 101 PRO B O 1
ATOM 3673 N N . GLY B 1 102 ? 14.828 -7.918 5.293 1 93.69 102 GLY B N 1
ATOM 3674 C CA . GLY B 1 102 ? 14.242 -8.516 4.105 1 93.69 102 GLY B CA 1
ATOM 3675 C C . GLY B 1 102 ? 13.125 -7.68 3.506 1 93.69 102 GLY B C 1
ATOM 3676 O O . GLY B 1 102 ? 12.391 -7 4.23 1 93.69 102 GLY B O 1
ATOM 3677 N N . PHE B 1 103 ? 13 -7.734 2.145 1 94.94 103 PHE B N 1
ATOM 3678 C CA . PHE B 1 103 ? 11.945 -6.953 1.505 1 94.94 103 PHE B CA 1
ATOM 3679 C C . PHE B 1 103 ? 11.578 -7.555 0.153 1 94.94 103 PHE B C 1
ATOM 3681 O O . PHE B 1 103 ? 12.266 -8.445 -0.346 1 94.94 103 PHE B O 1
ATOM 3688 N N . THR B 1 104 ? 10.477 -7.211 -0.306 1 93.75 104 THR B N 1
ATOM 3689 C CA . THR B 1 104 ? 10.008 -7.492 -1.658 1 93.75 104 THR B CA 1
ATOM 3690 C C . THR B 1 104 ? 9.258 -6.289 -2.232 1 93.75 104 THR B C 1
ATOM 3692 O O . THR B 1 104 ? 8.641 -5.523 -1.491 1 93.75 104 THR B O 1
ATOM 3695 N N . LEU B 1 105 ? 9.406 -6.047 -3.576 1 94.88 105 LEU B N 1
ATOM 3696 C CA . LEU B 1 105 ? 8.805 -4.875 -4.199 1 94.88 105 LEU B CA 1
ATOM 3697 C C . LEU B 1 105 ? 8.008 -5.266 -5.441 1 94.88 105 LEU B C 1
ATOM 3699 O O . LEU B 1 105 ? 8.578 -5.793 -6.402 1 94.88 105 LEU B O 1
ATOM 3703 N N . GLN B 1 106 ? 6.73 -5.137 -5.395 1 94.81 106 GLN B N 1
ATOM 3704 C CA . GLN B 1 106 ? 5.832 -5.215 -6.543 1 94.81 106 GLN B CA 1
ATOM 3705 C C . GLN B 1 106 ? 5.285 -3.84 -6.91 1 94.81 106 GLN B C 1
ATOM 3707 O O . GLN B 1 106 ? 4.793 -3.111 -6.047 1 94.81 106 GLN B O 1
ATOM 3712 N N . ILE B 1 107 ? 5.395 -3.455 -8.188 1 96.56 107 ILE B N 1
ATOM 3713 C CA . ILE B 1 107 ? 4.875 -2.162 -8.625 1 96.56 107 ILE B CA 1
ATOM 3714 C C . ILE B 1 107 ? 3.709 -2.369 -9.586 1 96.56 107 ILE B C 1
ATOM 3716 O O . ILE B 1 107 ? 3.52 -3.467 -10.117 1 96.56 107 ILE B O 1
ATOM 3720 N N . GLY B 1 108 ? 2.854 -1.306 -9.781 1 96.88 108 GLY B N 1
ATOM 3721 C CA . GLY B 1 108 ? 1.701 -1.397 -10.664 1 96.88 108 GLY B CA 1
ATOM 3722 C C . GLY B 1 108 ? 0.616 -0.39 -10.328 1 96.88 108 GLY B C 1
ATOM 3723 O O . GLY B 1 108 ? -0.441 -0.379 -10.969 1 96.88 108 GLY B O 1
ATOM 3724 N N . ALA B 1 109 ? 0.806 0.475 -9.414 1 96.19 109 ALA B N 1
ATOM 3725 C CA . ALA B 1 109 ? -0.016 1.627 -9.047 1 96.19 109 ALA B CA 1
ATOM 3726 C C . ALA B 1 109 ? -1.488 1.239 -8.945 1 96.19 109 ALA B C 1
ATOM 3728 O O . ALA B 1 109 ? -2.309 1.675 -9.758 1 96.19 109 ALA B O 1
ATOM 3729 N N . ALA B 1 110 ? -1.888 0.569 -7.93 1 98.12 110 ALA B N 1
ATOM 3730 C CA . ALA B 1 110 ? -3.27 0.166 -7.676 1 98.12 110 ALA B CA 1
ATOM 3731 C C . ALA B 1 110 ? -4.207 1.369 -7.711 1 98.12 110 ALA B C 1
ATOM 3733 O O . ALA B 1 110 ? -5.359 1.252 -8.133 1 98.12 110 ALA B O 1
ATOM 3734 N N . ALA B 1 111 ? -3.717 2.539 -7.332 1 97.62 111 ALA B N 1
ATOM 3735 C CA . ALA B 1 111 ? -4.523 3.758 -7.305 1 97.62 111 ALA B CA 1
ATOM 3736 C C . ALA B 1 111 ? -5.012 4.125 -8.703 1 97.62 111 ALA B C 1
ATOM 3738 O O . ALA B 1 111 ? -6.148 4.57 -8.875 1 97.62 111 ALA B O 1
ATOM 3739 N N . ASP B 1 112 ? -4.176 3.965 -9.742 1 97.44 112 ASP B N 1
ATOM 3740 C CA . ASP B 1 112 ? -4.566 4.246 -11.117 1 97.44 112 ASP B CA 1
ATOM 3741 C C . ASP B 1 112 ? -5.727 3.354 -11.555 1 97.44 112 ASP B C 1
ATOM 3743 O O . ASP B 1 112 ? -6.633 3.803 -12.258 1 97.44 112 ASP B O 1
ATOM 3747 N N . ILE B 1 113 ? -5.668 2.121 -11.133 1 98.19 113 ILE B N 1
ATOM 3748 C CA . ILE B 1 113 ? -6.699 1.157 -11.5 1 98.19 113 ILE B CA 1
ATOM 3749 C C . ILE B 1 113 ? -8.016 1.521 -10.812 1 98.19 113 ILE B C 1
ATOM 3751 O O . ILE B 1 113 ? -9.07 1.523 -11.445 1 98.19 113 ILE B O 1
ATOM 3755 N N . ALA B 1 114 ? -7.953 1.829 -9.539 1 97.62 114 ALA B N 1
ATOM 3756 C CA . ALA B 1 114 ? -9.156 2.189 -8.789 1 97.62 114 ALA B CA 1
ATOM 3757 C C . ALA B 1 114 ? -9.812 3.438 -9.375 1 97.62 114 ALA B C 1
ATOM 3759 O O . ALA B 1 114 ? -11.031 3.488 -9.539 1 97.62 114 ALA B O 1
ATOM 3760 N N . VAL B 1 115 ? -9.008 4.461 -9.664 1 96.06 115 VAL B N 1
ATOM 3761 C CA . VAL B 1 115 ? -9.523 5.715 -10.211 1 96.06 115 VAL B CA 1
ATOM 3762 C C . VAL B 1 115 ? -10.141 5.465 -11.586 1 96.06 115 VAL B C 1
ATOM 3764 O O . VAL B 1 115 ? -11.211 5.992 -11.891 1 96.06 115 VAL B O 1
ATOM 3767 N N . ALA B 1 116 ? -9.523 4.629 -12.391 1 96.12 116 ALA B N 1
ATOM 3768 C CA . ALA B 1 116 ? -9.953 4.398 -13.766 1 96.12 116 ALA B CA 1
ATOM 3769 C C . ALA B 1 116 ? -11.211 3.529 -13.805 1 96.12 116 ALA B C 1
ATOM 3771 O O . ALA B 1 116 ? -12.047 3.682 -14.695 1 96.12 116 ALA B O 1
ATOM 3772 N N . THR B 1 117 ? -11.375 2.58 -12.844 1 96.5 117 THR B N 1
ATOM 3773 C CA . THR B 1 117 ? -12.438 1.582 -12.953 1 96.5 117 THR B CA 1
ATOM 3774 C C . THR B 1 117 ? -13.555 1.879 -11.961 1 96.5 117 THR B C 1
ATOM 3776 O O . THR B 1 117 ? -14.664 1.366 -12.102 1 96.5 117 THR B O 1
ATOM 3779 N N . GLY B 1 118 ? -13.188 2.639 -10.906 1 95.94 118 GLY B N 1
ATOM 3780 C CA . GLY B 1 118 ? -14.141 2.852 -9.828 1 95.94 118 GLY B CA 1
ATOM 3781 C C . GLY B 1 118 ? -14.273 1.653 -8.906 1 95.94 118 GLY B C 1
ATOM 3782 O O . GLY B 1 118 ? -15.062 1.677 -7.957 1 95.94 118 GLY B O 1
ATOM 3783 N N . LEU B 1 119 ? -13.5 0.609 -9.125 1 97.56 119 LEU B N 1
ATOM 3784 C CA . LEU B 1 119 ? -13.609 -0.625 -8.359 1 97.56 119 LEU B CA 1
ATOM 3785 C C . LEU B 1 119 ? -12.555 -0.669 -7.254 1 97.56 119 LEU B C 1
ATOM 3787 O O . LEU B 1 119 ? -11.469 -0.11 -7.406 1 97.56 119 LEU B O 1
ATOM 3791 N N . THR B 1 120 ? -12.891 -1.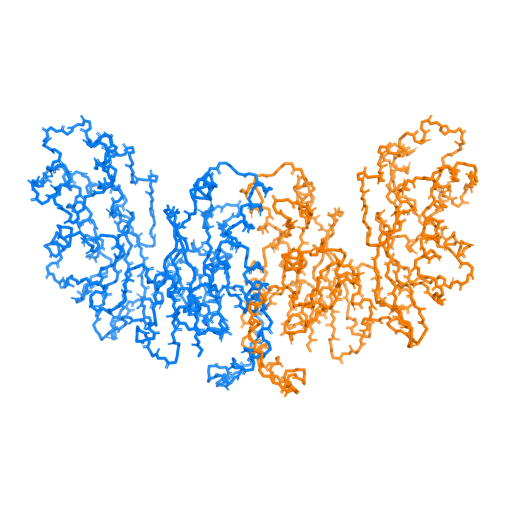301 -6.18 1 98.38 120 THR B N 1
ATOM 3792 C CA . THR B 1 120 ? -11.945 -1.583 -5.109 1 98.38 120 THR B CA 1
ATOM 3793 C C . THR B 1 120 ? -10.852 -2.537 -5.586 1 98.38 120 THR B C 1
ATOM 3795 O O . THR B 1 120 ? -11.141 -3.502 -6.301 1 98.38 120 THR B O 1
ATOM 3798 N N . VAL B 1 121 ? -9.609 -2.232 -5.242 1 98.81 121 VAL B N 1
ATOM 3799 C CA . VAL B 1 121 ? -8.469 -3.033 -5.676 1 98.81 121 VAL B CA 1
ATOM 3800 C C . VAL B 1 121 ? -7.762 -3.621 -4.461 1 98.81 121 VAL B C 1
ATOM 3802 O O . VAL B 1 121 ? -7.465 -2.906 -3.5 1 98.81 121 VAL B O 1
ATOM 3805 N N . VAL B 1 122 ? -7.559 -4.941 -4.41 1 98.81 122 VAL B N 1
ATOM 3806 C CA . VAL B 1 122 ? -6.703 -5.586 -3.422 1 98.81 122 VAL B CA 1
ATOM 3807 C C . VAL B 1 122 ? -5.336 -5.887 -4.039 1 98.81 122 VAL B C 1
ATOM 3809 O O . VAL B 1 122 ? -5.254 -6.43 -5.145 1 98.81 122 VAL B O 1
ATOM 3812 N N . HIS B 1 123 ? -4.254 -5.496 -3.354 1 98.56 123 HIS B N 1
ATOM 3813 C CA . HIS B 1 123 ? -2.926 -5.609 -3.947 1 98.56 123 HIS B CA 1
ATOM 3814 C C . HIS B 1 123 ? -1.855 -5.789 -2.877 1 98.56 123 HIS B C 1
ATOM 3816 O O . HIS B 1 123 ? -2.172 -5.902 -1.69 1 98.56 123 HIS B O 1
ATOM 3822 N N . ASP B 1 124 ? -0.604 -5.898 -3.301 1 97.38 124 ASP B N 1
ATOM 3823 C CA . ASP B 1 124 ? 0.547 -5.965 -2.404 1 97.38 124 ASP B CA 1
ATOM 3824 C C . ASP B 1 124 ? 0.422 -7.141 -1.438 1 97.38 124 ASP B C 1
ATOM 3826 O O . ASP B 1 124 ? 0.502 -6.961 -0.221 1 97.38 124 ASP B O 1
ATOM 3830 N N . PHE B 1 125 ? 0.373 -8.297 -1.949 1 97.62 125 PHE B N 1
ATOM 3831 C CA . PHE B 1 125 ? 0.04 -9.5 -1.199 1 97.62 125 PHE B CA 1
ATOM 3832 C C . PHE B 1 125 ? 1.263 -10.031 -0.463 1 97.62 125 PHE B C 1
ATOM 3834 O O . PHE B 1 125 ? 1.134 -10.68 0.579 1 97.62 125 PHE B O 1
ATOM 3841 N N . ARG B 1 126 ? 2.459 -9.766 -0.936 1 95.5 126 ARG B N 1
ATOM 3842 C CA . ARG B 1 126 ? 3.65 -10.477 -0.482 1 95.5 126 ARG B CA 1
ATOM 3843 C C . ARG B 1 126 ? 4.242 -9.812 0.757 1 95.5 126 ARG B C 1
ATOM 3845 O O . ARG B 1 126 ? 4.848 -10.484 1.597 1 95.5 126 ARG B O 1
ATOM 3852 N N . ARG B 1 127 ? 4.078 -8.539 0.924 1 96 127 ARG B N 1
ATOM 3853 C CA . ARG B 1 127 ? 4.855 -7.754 1.875 1 96 127 ARG B CA 1
ATOM 3854 C C . ARG B 1 127 ? 4.531 -8.148 3.311 1 96 127 ARG B C 1
ATOM 3856 O O . ARG B 1 127 ? 5.41 -8.156 4.172 1 96 127 ARG B O 1
ATOM 3863 N N . THR B 1 128 ? 3.271 -8.391 3.59 1 96.94 128 THR B N 1
ATOM 3864 C CA . THR B 1 128 ? 2.908 -8.773 4.949 1 96.94 128 THR B CA 1
ATOM 3865 C C . THR B 1 128 ? 3.584 -10.078 5.344 1 96.94 128 THR B C 1
ATOM 3867 O O . THR B 1 128 ? 4.035 -10.234 6.48 1 96.94 128 THR B O 1
ATOM 3870 N N . ASP B 1 129 ? 3.645 -11.031 4.426 1 95.06 129 ASP B N 1
ATOM 3871 C CA . ASP B 1 129 ? 4.336 -12.289 4.68 1 95.06 129 ASP B CA 1
ATOM 3872 C C . ASP B 1 129 ? 5.816 -12.055 4.973 1 95.06 129 ASP B C 1
ATOM 3874 O O . ASP B 1 129 ? 6.363 -12.625 5.918 1 95.06 129 ASP B O 1
ATOM 3878 N N . VAL B 1 130 ? 6.449 -11.227 4.211 1 94.25 130 VAL B N 1
ATOM 3879 C CA . VAL B 1 130 ? 7.863 -10.922 4.395 1 94.25 130 VAL B CA 1
ATOM 3880 C C . VAL B 1 130 ? 8.078 -10.211 5.727 1 94.25 130 VAL B C 1
ATOM 3882 O O . VAL B 1 130 ? 9.023 -10.5 6.453 1 94.25 130 VAL B O 1
ATOM 3885 N N . ALA B 1 131 ? 7.168 -9.289 6.035 1 95.38 131 ALA B N 1
ATOM 3886 C CA . ALA B 1 131 ? 7.238 -8.57 7.305 1 95.38 131 ALA B CA 1
ATOM 3887 C C . ALA B 1 131 ? 7.145 -9.539 8.484 1 95.38 131 ALA B C 1
ATOM 3889 O O . ALA B 1 131 ? 7.723 -9.289 9.547 1 95.38 131 ALA B O 1
ATOM 3890 N N . ALA B 1 132 ? 6.496 -10.625 8.273 1 94.56 132 ALA B N 1
ATOM 3891 C CA . ALA B 1 132 ? 6.293 -11.625 9.32 1 94.56 132 ALA B CA 1
ATOM 3892 C C . ALA B 1 132 ? 7.395 -12.68 9.297 1 94.56 132 ALA B C 1
ATOM 3894 O O . ALA B 1 132 ? 7.316 -13.688 10.016 1 94.56 132 ALA B O 1
ATOM 3895 N N . GLY B 1 133 ? 8.336 -12.5 8.43 1 92 133 GLY B N 1
ATOM 3896 C CA . GLY B 1 133 ? 9.492 -13.391 8.406 1 92 133 GLY B CA 1
ATOM 3897 C C . GLY B 1 133 ? 9.398 -14.453 7.328 1 92 133 GLY B C 1
ATOM 3898 O O . GLY B 1 133 ? 10.273 -15.312 7.223 1 92 133 GLY B O 1
ATOM 3899 N N . GLY B 1 134 ? 8.367 -14.461 6.512 1 92.12 134 GLY B N 1
ATOM 3900 C CA . GLY B 1 134 ? 8.219 -15.406 5.418 1 92.12 134 GLY B CA 1
ATOM 3901 C C . GLY B 1 134 ? 9 -15.008 4.18 1 92.12 134 GLY B C 1
ATOM 3902 O O . GLY B 1 134 ? 9.578 -13.922 4.125 1 92.12 134 GLY B O 1
ATOM 3903 N N . GLU B 1 135 ? 8.914 -15.898 3.133 1 88.69 135 GLU B N 1
ATOM 3904 C CA . GLU B 1 135 ? 9.641 -15.688 1.887 1 88.69 135 GLU B CA 1
ATOM 3905 C C . GLU B 1 135 ? 8.844 -14.82 0.917 1 88.69 135 GLU B C 1
ATOM 3907 O O . GLU B 1 135 ? 9.391 -14.305 -0.058 1 88.69 135 GLU B O 1
ATOM 3912 N N . GLY B 1 136 ? 7.551 -14.625 1.14 1 89.56 136 GLY B N 1
ATOM 3913 C CA . GLY B 1 136 ? 6.711 -13.852 0.24 1 89.56 136 GLY B CA 1
ATOM 3914 C C . GLY B 1 136 ? 6.348 -14.602 -1.029 1 89.56 136 GLY B C 1
ATOM 3915 O O . GLY B 1 136 ? 5.625 -14.078 -1.879 1 89.56 136 GLY B O 1
ATOM 3916 N N . ALA B 1 137 ? 6.898 -15.797 -1.246 1 83.75 137 ALA B N 1
ATOM 3917 C CA . ALA B 1 137 ? 6.621 -16.672 -2.383 1 83.75 137 ALA B CA 1
ATOM 3918 C C . ALA B 1 137 ? 6.926 -18.125 -2.043 1 83.75 137 ALA B C 1
ATOM 3920 O O . ALA B 1 137 ? 7.816 -18.406 -1.235 1 83.75 137 ALA B O 1
ATOM 3921 N N . PRO B 1 138 ? 6.219 -19.031 -2.633 1 86.88 138 PRO B N 1
ATOM 3922 C CA . PRO B 1 138 ? 5.027 -18.781 -3.451 1 86.88 138 PRO B CA 1
ATOM 3923 C C . PRO B 1 138 ? 3.789 -18.469 -2.615 1 86.88 138 PRO B C 1
ATOM 3925 O O . PRO B 1 138 ? 3.764 -18.75 -1.415 1 86.88 138 PRO B O 1
ATOM 3928 N N . LEU B 1 139 ? 2.742 -17.828 -3.25 1 91.06 139 LEU B N 1
ATOM 3929 C CA . LEU B 1 139 ? 1.504 -17.531 -2.535 1 91.06 139 LEU B CA 1
ATOM 3930 C C . LEU B 1 139 ? 0.333 -18.297 -3.141 1 91.06 139 LEU B C 1
ATOM 3932 O O . LEU B 1 139 ? -0.78 -18.266 -2.613 1 91.06 139 LEU B O 1
ATOM 3936 N N . VAL B 1 140 ? 0.554 -19.109 -4.086 1 93.06 140 VAL B N 1
ATOM 3937 C CA . VAL B 1 140 ? -0.496 -19.703 -4.902 1 93.06 140 VAL B CA 1
ATOM 3938 C C . VAL B 1 140 ? -0.943 -21.031 -4.281 1 93.06 140 VAL B C 1
ATOM 3940 O O . VAL B 1 140 ? -2.072 -21.469 -4.5 1 93.06 140 VAL B O 1
ATOM 3943 N N . PRO B 1 141 ? -0.151 -21.688 -3.443 1 94.19 141 PRO B N 1
ATOM 3944 C CA . PRO B 1 141 ? -0.458 -23.047 -2.988 1 94.19 141 PRO B CA 1
ATOM 3945 C C . PRO B 1 141 ? -1.79 -23.125 -2.244 1 94.19 141 PRO B C 1
ATOM 3947 O O . PRO B 1 141 ? -2.562 -24.062 -2.463 1 94.19 141 PRO B O 1
ATOM 3950 N N . PRO B 1 142 ? -2.191 -22.188 -1.407 1 94.56 142 PRO B N 1
ATOM 3951 C CA . PRO B 1 142 ? -3.518 -22.281 -0.792 1 94.56 142 PRO B CA 1
ATOM 3952 C C . PRO B 1 142 ? -4.648 -22.25 -1.818 1 94.56 142 PRO B C 1
ATOM 3954 O O . PRO B 1 142 ? -5.691 -22.875 -1.608 1 94.56 142 PRO B O 1
ATOM 3957 N N . PHE B 1 143 ? -4.441 -21.609 -2.85 1 95.94 143 PHE B N 1
ATOM 3958 C CA . PHE B 1 143 ? -5.43 -21.609 -3.918 1 95.94 143 PHE B CA 1
ATOM 3959 C C . PHE B 1 143 ? -5.492 -22.969 -4.609 1 95.94 143 PHE B C 1
ATOM 3961 O O . PHE B 1 143 ? -6.574 -23.422 -4.984 1 95.94 143 PHE B O 1
ATOM 3968 N N . HIS B 1 144 ? -4.336 -23.547 -4.852 1 95.56 144 HIS B N 1
ATOM 3969 C CA . HIS B 1 144 ? -4.336 -24.922 -5.355 1 95.56 144 HIS B CA 1
ATOM 3970 C C . HIS B 1 144 ? -5.211 -25.828 -4.496 1 95.56 144 HIS B C 1
ATOM 3972 O O . HIS B 1 144 ? -5.977 -26.641 -5.02 1 95.56 144 HIS B O 1
ATOM 3978 N N . GLN B 1 145 ? -5.047 -25.625 -3.23 1 93.56 145 GLN B N 1
ATOM 3979 C CA . GLN B 1 145 ? -5.844 -26.422 -2.307 1 93.56 145 GLN B CA 1
ATOM 3980 C C . GLN B 1 145 ? -7.336 -26.141 -2.475 1 93.56 145 GLN B C 1
ATOM 3982 O O . GLN B 1 145 ? -8.148 -27.062 -2.512 1 93.56 145 GLN B O 1
ATOM 3987 N N . TYR B 1 146 ? -7.645 -24.922 -2.6 1 93.88 146 TYR B N 1
ATOM 3988 C CA . TYR B 1 146 ? -9.023 -24.484 -2.803 1 93.88 146 TYR B CA 1
ATOM 3989 C C . TYR B 1 146 ? -9.609 -25.109 -4.059 1 93.88 146 TYR B C 1
ATOM 3991 O O . TYR B 1 146 ? -10.766 -25.547 -4.062 1 93.88 146 TYR B O 1
ATOM 3999 N N . CYS B 1 147 ? -8.82 -25.234 -5.102 1 94.69 147 CYS B N 1
ATOM 4000 C CA . CYS B 1 147 ? -9.312 -25.641 -6.41 1 94.69 147 CYS B CA 1
ATOM 4001 C C . CYS B 1 147 ? -9.25 -27.141 -6.57 1 94.69 147 CYS B C 1
ATOM 4003 O O . CYS B 1 147 ? -10.109 -27.75 -7.227 1 94.69 147 CYS B O 1
ATOM 4005 N N . PHE B 1 148 ? -8.203 -27.812 -5.996 1 94.69 148 PHE B N 1
ATOM 4006 C CA . PHE B 1 148 ? -7.891 -29.156 -6.48 1 94.69 148 PHE B CA 1
ATOM 4007 C C . PHE B 1 148 ? -7.836 -30.156 -5.332 1 94.69 148 PHE B C 1
ATOM 4009 O O . PHE B 1 148 ? -7.379 -31.281 -5.504 1 94.69 148 PHE B O 1
ATOM 4016 N N . GLN B 1 149 ? -8.266 -29.703 -4.191 1 93.06 149 GLN B N 1
ATOM 4017 C CA . GLN B 1 149 ? -8.312 -30.641 -3.074 1 93.06 149 GLN B CA 1
ATOM 4018 C C . GLN B 1 149 ? -9.117 -31.891 -3.438 1 93.06 149 GLN B C 1
ATOM 4020 O O . GLN B 1 149 ? -10.141 -31.797 -4.117 1 93.06 149 GLN B O 1
ATOM 4025 N N . ASP B 1 150 ? -8.594 -33.062 -3.039 1 92.44 150 ASP B N 1
ATOM 4026 C CA . ASP B 1 150 ? -9.266 -34.344 -3.285 1 92.44 150 ASP B CA 1
ATOM 4027 C C . ASP B 1 150 ? -9.07 -35.281 -2.111 1 92.44 150 ASP B C 1
ATOM 4029 O O . ASP B 1 150 ? -8.383 -34.969 -1.14 1 92.44 150 ASP B O 1
ATOM 4033 N N . GLU B 1 151 ? -9.812 -36.406 -2.205 1 94.5 151 GLU B N 1
ATOM 4034 C CA . GLU B 1 151 ? -9.672 -37.438 -1.176 1 94.5 151 GLU B CA 1
ATOM 4035 C C . GLU B 1 151 ? -8.266 -38.031 -1.174 1 94.5 151 GLU B C 1
ATOM 4037 O O . GLU B 1 151 ? -7.703 -38.312 -0.112 1 94.5 151 GLU B O 1
ATOM 4042 N N . GLN B 1 152 ? -7.727 -38.188 -2.307 1 94.94 152 GLN B N 1
ATOM 4043 C CA . GLN B 1 152 ? -6.355 -38.688 -2.438 1 94.94 152 GLN B CA 1
ATOM 4044 C C . GLN B 1 152 ? -5.371 -37.531 -2.574 1 94.94 152 GLN B C 1
ATOM 4046 O O . GLN B 1 152 ? -5.715 -36.469 -3.105 1 94.94 152 GLN B O 1
ATOM 4051 N N . PRO B 1 153 ? -4.172 -37.75 -2.045 1 95.88 153 PRO B N 1
ATOM 4052 C CA . PRO B 1 153 ? -3.15 -36.688 -2.217 1 95.88 153 PRO B CA 1
ATOM 4053 C C . PRO B 1 153 ? -2.881 -36.375 -3.686 1 95.88 153 PRO B C 1
ATOM 4055 O O . PRO B 1 153 ? -2.871 -37.281 -4.527 1 95.88 153 PRO B O 1
ATOM 4058 N N . ARG B 1 154 ? -2.641 -35.125 -3.91 1 96.5 154 ARG B N 1
ATOM 4059 C CA . ARG B 1 154 ? -2.424 -34.625 -5.266 1 96.5 154 ARG B CA 1
ATOM 4060 C C . ARG B 1 154 ? -1.254 -33.656 -5.312 1 96.5 154 ARG B C 1
ATOM 4062 O O . ARG B 1 154 ? -0.917 -33.031 -4.301 1 96.5 154 ARG B O 1
ATOM 4069 N N . LEU B 1 155 ? -0.672 -33.594 -6.484 1 97.69 155 LEU B N 1
ATOM 4070 C CA . LEU B 1 155 ? 0.357 -32.594 -6.754 1 97.69 155 LEU B CA 1
ATOM 4071 C C . LEU B 1 155 ? -0.1 -31.625 -7.832 1 97.69 155 LEU B C 1
ATOM 4073 O O . LEU B 1 155 ? -0.81 -32 -8.766 1 97.69 155 LEU B O 1
ATOM 4077 N N . VAL B 1 156 ? 0.212 -30.406 -7.629 1 97.31 156 VAL B N 1
ATOM 4078 C CA . VAL B 1 156 ? 0.109 -29.406 -8.688 1 97.31 156 VAL B CA 1
ATOM 4079 C C . VAL B 1 156 ? 1.503 -28.922 -9.078 1 97.31 156 VAL B C 1
ATOM 4081 O O . VAL B 1 156 ? 2.24 -28.391 -8.242 1 97.31 156 VAL B O 1
ATOM 4084 N N . LEU B 1 157 ? 1.875 -29.125 -10.305 1 97.25 157 LEU B N 1
ATOM 4085 C CA . LEU B 1 157 ? 3.197 -28.766 -10.805 1 97.25 157 LEU B CA 1
ATOM 4086 C C . LEU B 1 157 ? 3.1 -27.641 -11.828 1 97.25 157 LEU B C 1
ATOM 4088 O O . LEU B 1 157 ? 2.379 -27.75 -12.82 1 97.25 157 LEU B O 1
ATOM 4092 N N . ASN B 1 158 ? 3.715 -26.547 -11.539 1 93.38 158 ASN B N 1
ATOM 4093 C CA . ASN B 1 158 ? 3.869 -25.5 -12.531 1 93.38 158 ASN B CA 1
ATOM 4094 C C . ASN B 1 158 ? 5.219 -25.578 -13.242 1 93.38 158 ASN B C 1
ATOM 4096 O O . ASN B 1 158 ? 6.27 -25.453 -12.602 1 93.38 158 ASN B O 1
ATOM 4100 N N . LEU B 1 159 ? 5.16 -25.766 -14.547 1 93.81 159 LEU B N 1
ATOM 4101 C CA . LEU B 1 159 ? 6.379 -25.844 -15.344 1 93.81 159 LEU B CA 1
ATOM 4102 C C . LEU B 1 159 ? 6.574 -24.578 -16.172 1 93.81 159 LEU B C 1
ATOM 4104 O O . LEU B 1 159 ? 6.297 -24.578 -17.375 1 93.81 159 LEU B O 1
ATOM 4108 N N . GLY B 1 160 ? 7.031 -23.531 -15.547 1 87.69 160 GLY B N 1
ATOM 4109 C CA . GLY B 1 160 ? 7.531 -22.344 -16.234 1 87.69 160 GLY B CA 1
ATOM 4110 C C . GLY B 1 160 ? 9.023 -22.391 -16.484 1 87.69 160 GLY B C 1
ATOM 4111 O O . GLY B 1 160 ? 9.547 -23.391 -16.984 1 87.69 160 GLY B O 1
ATOM 4112 N N . GLY B 1 161 ? 9.672 -21.234 -16.203 1 83.56 161 GLY B N 1
ATOM 4113 C CA . GLY B 1 161 ? 11.125 -21.312 -16.203 1 83.56 161 GLY B CA 1
ATOM 4114 C C . GLY B 1 161 ? 11.672 -22.297 -15.195 1 83.56 161 GLY B C 1
ATOM 4115 O O . GLY B 1 161 ? 12.562 -23.094 -15.516 1 83.56 161 GLY B O 1
ATOM 4116 N N . MET B 1 162 ? 11.102 -22.172 -14.078 1 88.88 162 MET B N 1
ATOM 4117 C CA . MET B 1 162 ? 11.398 -23.141 -13.031 1 88.88 162 MET B CA 1
ATOM 4118 C C . MET B 1 162 ? 10.227 -24.094 -12.812 1 88.88 162 MET B C 1
ATOM 4120 O O . MET B 1 162 ? 9.133 -23.859 -13.336 1 88.88 162 MET B O 1
ATOM 4124 N N . ALA B 1 163 ? 10.508 -25.156 -12.141 1 93.94 163 ALA B N 1
ATOM 4125 C CA . ALA B 1 163 ? 9.477 -26.125 -11.758 1 93.94 163 ALA B CA 1
ATOM 4126 C C . ALA B 1 163 ? 9.109 -25.984 -10.281 1 93.94 163 ALA B C 1
ATOM 4128 O O . ALA B 1 163 ? 9.961 -26.156 -9.406 1 93.94 163 ALA B O 1
ATOM 4129 N N . ASN B 1 164 ? 7.875 -25.625 -10.039 1 92.62 164 ASN B N 1
ATOM 4130 C CA . ASN B 1 164 ? 7.359 -25.484 -8.688 1 92.62 164 ASN B CA 1
ATOM 4131 C C . ASN B 1 164 ? 6.23 -26.484 -8.414 1 92.62 164 ASN B C 1
ATOM 4133 O O . ASN B 1 164 ? 5.316 -26.625 -9.227 1 92.62 164 ASN B O 1
ATOM 4137 N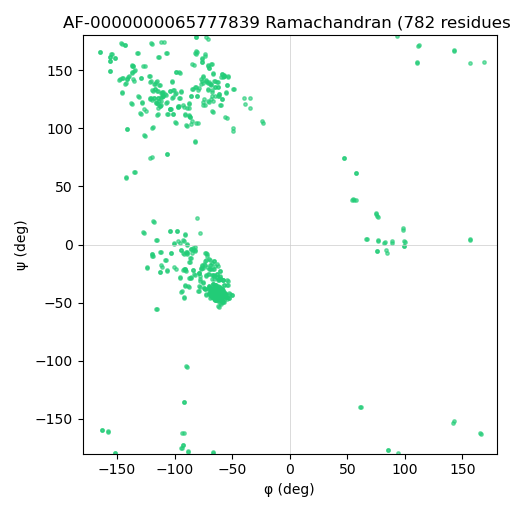 N . VAL B 1 165 ? 6.312 -27.156 -7.242 1 96.06 165 VAL B N 1
ATOM 4138 C CA . VAL B 1 165 ? 5.309 -28.172 -6.953 1 96.06 165 VAL B CA 1
ATOM 4139 C C . VAL B 1 165 ? 4.566 -27.812 -5.668 1 96.06 165 VAL B C 1
ATOM 4141 O O . VAL B 1 165 ? 5.156 -27.281 -4.73 1 96.06 165 VAL B O 1
ATOM 4144 N N . THR B 1 166 ? 3.305 -28.047 -5.68 1 96.38 166 THR B N 1
ATOM 4145 C CA . THR B 1 166 ? 2.455 -27.953 -4.5 1 96.38 166 THR B CA 1
ATOM 4146 C C . THR B 1 166 ? 1.926 -29.344 -4.113 1 96.38 166 THR B C 1
ATOM 4148 O O . THR B 1 166 ? 1.324 -30.031 -4.938 1 96.38 166 THR B O 1
ATOM 4151 N N . TRP B 1 167 ? 2.174 -29.766 -2.906 1 96.56 167 TRP B N 1
ATOM 4152 C CA . TRP B 1 167 ? 1.592 -30.969 -2.316 1 96.56 167 TRP B CA 1
ATOM 4153 C C . TRP B 1 167 ? 0.255 -30.656 -1.651 1 96.56 167 TRP B C 1
ATOM 4155 O O . TRP B 1 167 ? 0.184 -29.812 -0.75 1 96.56 167 TRP B O 1
ATOM 4165 N N . LEU B 1 168 ? -0.751 -31.312 -2.088 1 96.44 168 LEU B N 1
ATOM 4166 C CA . LEU B 1 168 ? -2.076 -31.25 -1.482 1 96.44 168 LEU B CA 1
ATOM 4167 C C . LEU B 1 168 ? -2.387 -32.531 -0.722 1 96.44 168 LEU B C 1
ATOM 4169 O O . LEU B 1 168 ? -2.633 -33.594 -1.332 1 96.44 168 LEU B O 1
ATOM 4173 N N . PRO B 1 169 ? -2.461 -32.406 0.581 1 94.31 169 PRO B N 1
ATOM 4174 C CA . PRO B 1 169 ? -2.734 -33.625 1.348 1 94.31 169 PRO B CA 1
ATOM 4175 C C . PRO B 1 169 ? -4.148 -34.156 1.13 1 94.31 169 PRO B C 1
ATOM 4177 O O . PRO B 1 169 ? -5.094 -33.375 0.998 1 94.31 169 PRO B O 1
ATOM 4180 N N . GLY B 1 170 ? -4.238 -35.469 0.985 1 92.19 170 GLY B N 1
ATOM 4181 C CA . GLY B 1 170 ? -5.562 -36.094 0.936 1 92.19 170 GLY B CA 1
ATOM 4182 C C . GLY B 1 170 ? -6.266 -36.094 2.279 1 92.19 170 GLY B C 1
ATOM 4183 O O . GLY B 1 170 ? -5.715 -35.625 3.277 1 92.19 170 GLY B O 1
ATOM 4184 N N . THR B 1 171 ? -7.488 -36.594 2.195 1 88.25 171 THR B N 1
ATOM 4185 C CA . THR B 1 171 ? -8.258 -36.688 3.436 1 88.25 171 THR B CA 1
ATOM 4186 C C . THR B 1 171 ? -7.523 -37.562 4.453 1 88.25 171 THR B C 1
ATOM 4188 O O . THR B 1 171 ? -7.164 -38.688 4.156 1 88.25 171 THR B O 1
ATOM 4191 N N . GLY B 1 172 ? -7.289 -37.094 5.551 1 86.31 172 GLY B N 1
ATOM 4192 C CA . GLY B 1 172 ? -6.688 -37.844 6.637 1 86.31 172 GLY B CA 1
ATOM 4193 C C . GLY B 1 172 ? -5.172 -37.906 6.57 1 86.31 172 GLY B C 1
ATOM 4194 O O . GLY B 1 172 ? -4.52 -38.469 7.453 1 86.31 172 GLY B O 1
ATOM 4195 N N . ASP B 1 173 ? -4.598 -37.375 5.508 1 90.06 173 ASP B N 1
ATOM 4196 C CA . ASP B 1 173 ? -3.143 -37.281 5.441 1 90.06 173 ASP B CA 1
ATOM 4197 C C . ASP B 1 173 ? -2.617 -36.281 6.453 1 90.06 173 ASP B C 1
ATOM 4199 O O . ASP B 1 173 ? -3.057 -35.125 6.469 1 90.06 173 ASP B O 1
ATOM 4203 N N . PRO B 1 174 ? -1.726 -36.656 7.297 1 90.38 174 PRO B N 1
ATOM 4204 C CA . PRO B 1 174 ? -1.265 -35.781 8.367 1 90.38 174 PRO B CA 1
ATOM 4205 C C . PRO B 1 174 ? -0.292 -34.719 7.867 1 90.38 174 PRO B C 1
ATOM 4207 O O . PRO B 1 174 ? -0.015 -33.75 8.578 1 90.38 174 PRO B O 1
ATOM 4210 N N . ARG B 1 175 ? 0.29 -34.969 6.773 1 91.19 175 ARG B N 1
ATOM 4211 C CA . ARG B 1 175 ? 1.23 -33.969 6.242 1 91.19 175 ARG B CA 1
ATOM 4212 C C . ARG B 1 175 ? 0.518 -32.688 5.867 1 91.19 175 ARG B C 1
ATOM 4214 O O . ARG B 1 175 ? -0.589 -32.719 5.324 1 91.19 175 ARG B O 1
ATOM 4221 N N . PRO B 1 176 ? 1.096 -31.547 6.117 1 90.5 176 PRO B N 1
ATOM 4222 C CA . PRO B 1 176 ? 0.492 -30.25 5.781 1 90.5 176 PRO B CA 1
ATOM 4223 C C . PRO B 1 176 ? 0.683 -29.875 4.312 1 90.5 176 PRO B C 1
ATOM 4225 O O . PRO B 1 176 ? 1.443 -30.531 3.598 1 90.5 176 PRO B O 1
ATOM 4228 N N . LEU B 1 177 ? -0.053 -28.906 3.861 1 93.38 177 LEU B N 1
ATOM 4229 C CA . LEU B 1 177 ? 0.228 -28.266 2.584 1 93.38 177 LEU B CA 1
ATOM 4230 C C . LEU B 1 177 ? 1.703 -27.891 2.473 1 93.38 177 LEU B C 1
ATOM 4232 O O . LEU B 1 177 ? 2.299 -27.406 3.438 1 93.38 177 LEU B O 1
ATOM 4236 N N . LEU B 1 178 ? 2.312 -28.203 1.339 1 93.69 178 LEU B N 1
ATOM 4237 C CA . LEU B 1 178 ? 3.732 -27.953 1.124 1 93.69 178 LEU B CA 1
ATOM 4238 C C . LEU B 1 178 ? 3.99 -27.484 -0.302 1 93.69 178 LEU B C 1
ATOM 4240 O O . LEU B 1 178 ? 3.338 -27.938 -1.241 1 93.69 178 LEU B O 1
ATOM 4244 N N . ALA B 1 179 ? 4.914 -26.562 -0.476 1 93.94 179 ALA B N 1
ATOM 4245 C CA . ALA B 1 179 ? 5.316 -26.125 -1.811 1 93.94 179 ALA B CA 1
ATOM 4246 C C . ALA B 1 179 ? 6.805 -25.797 -1.857 1 93.94 179 ALA B C 1
ATOM 4248 O O . ALA B 1 179 ? 7.371 -25.312 -0.878 1 93.94 179 ALA B O 1
ATOM 4249 N N . PHE B 1 180 ? 7.473 -26.109 -2.984 1 90.38 180 PHE B N 1
ATOM 4250 C CA . PHE B 1 180 ? 8.891 -25.828 -3.148 1 90.38 180 PHE B CA 1
ATOM 4251 C C . PHE B 1 180 ? 9.297 -25.922 -4.613 1 90.38 180 PHE B C 1
ATOM 4253 O O . PHE B 1 180 ? 8.539 -26.422 -5.441 1 90.38 180 PHE B O 1
ATOM 4260 N N . ASP B 1 181 ? 10.461 -25.422 -4.949 1 90.06 181 ASP B N 1
ATOM 4261 C CA . ASP B 1 181 ? 11.023 -25.578 -6.285 1 90.06 181 ASP B CA 1
ATOM 4262 C C . ASP B 1 181 ? 11.711 -26.938 -6.43 1 90.06 181 ASP B C 1
ATOM 4264 O O . ASP B 1 181 ? 12.43 -27.375 -5.531 1 90.06 181 ASP B O 1
ATOM 4268 N N . CYS B 1 182 ? 11.477 -27.594 -7.527 1 95 182 CYS B N 1
ATOM 4269 C CA . CYS B 1 182 ? 12.109 -28.875 -7.805 1 95 182 CYS B CA 1
ATOM 4270 C C . CYS B 1 182 ? 13.391 -28.688 -8.602 1 95 182 CYS B C 1
ATOM 4272 O O . CYS B 1 182 ? 14.258 -29.562 -8.609 1 95 182 CYS B O 1
ATOM 4274 N N . GLY B 1 183 ? 13.484 -27.562 -9.273 1 93.12 183 GLY B N 1
ATOM 4275 C CA . GLY B 1 183 ? 14.586 -27.281 -10.18 1 93.12 183 GLY B CA 1
ATOM 4276 C C . GLY B 1 183 ? 14.156 -26.516 -11.422 1 93.12 183 GLY B C 1
ATOM 4277 O O . GLY B 1 183 ? 13.242 -25.703 -11.367 1 93.12 183 GLY B O 1
ATOM 4278 N N . PRO B 1 184 ? 14.961 -26.766 -12.508 1 94.56 184 PRO B N 1
ATOM 4279 C CA . PRO B 1 184 ? 14.594 -26.062 -13.742 1 94.56 184 PRO B CA 1
ATOM 4280 C C . PRO B 1 184 ? 13.32 -26.625 -14.375 1 94.56 184 PRO B C 1
ATOM 4282 O O . PRO B 1 184 ? 13.078 -27.828 -14.32 1 94.56 184 PRO B O 1
ATOM 4285 N N . GLY B 1 185 ? 12.492 -25.719 -14.883 1 94.56 185 GLY B N 1
ATOM 4286 C CA . GLY B 1 185 ? 11.414 -26.078 -15.781 1 94.56 185 GLY B CA 1
ATOM 4287 C C . GLY B 1 185 ? 11.82 -26.047 -17.25 1 94.56 185 GLY B C 1
ATOM 4288 O O . GLY B 1 185 ? 12.688 -26.812 -17.672 1 94.56 185 GLY B O 1
ATOM 4289 N N . ASN B 1 186 ? 11.336 -24.953 -17.906 1 93.38 186 ASN B N 1
ATOM 4290 C CA . ASN B 1 186 ? 11.648 -24.812 -19.328 1 93.38 186 ASN B CA 1
ATOM 4291 C C . ASN B 1 186 ? 12.906 -23.984 -19.547 1 93.38 186 ASN B C 1
ATOM 4293 O O . ASN B 1 186 ? 13.438 -23.938 -20.672 1 93.38 186 ASN B O 1
ATOM 4297 N N . VAL B 1 187 ? 13.461 -23.391 -18.531 1 91.56 187 VAL B N 1
ATOM 4298 C CA . VAL B 1 187 ? 14.477 -22.344 -18.656 1 91.56 187 VAL B CA 1
ATOM 4299 C C . VAL B 1 187 ? 15.695 -22.906 -19.391 1 91.56 187 VAL B C 1
ATOM 4301 O O . VAL B 1 187 ? 16.266 -22.234 -20.25 1 91.56 187 VAL B O 1
ATOM 4304 N N . LEU B 1 188 ? 16.156 -24.094 -19.062 1 95.25 188 LEU B N 1
ATOM 4305 C CA . LEU B 1 188 ? 17.344 -24.656 -19.672 1 95.25 188 LEU B CA 1
ATOM 4306 C C . LEU B 1 188 ? 17.062 -25.109 -21.109 1 95.25 188 LEU B C 1
ATOM 4308 O O . LEU B 1 188 ? 17.922 -24.938 -21.984 1 95.25 188 LEU B O 1
ATOM 4312 N N . MET B 1 189 ? 15.906 -25.656 -21.312 1 96.5 189 MET B N 1
ATOM 4313 C CA . MET B 1 189 ? 15.508 -26.062 -22.656 1 96.5 189 MET B CA 1
ATOM 4314 C C . MET B 1 189 ? 15.406 -24.844 -23.578 1 96.5 189 MET B C 1
ATOM 4316 O O . MET B 1 189 ? 15.891 -24.875 -24.703 1 96.5 189 MET B O 1
ATOM 4320 N N . ASP B 1 190 ? 14.758 -23.797 -23.109 1 93 190 ASP B N 1
ATOM 4321 C CA . ASP B 1 190 ? 14.625 -22.562 -23.891 1 93 190 ASP B CA 1
ATOM 4322 C C . ASP B 1 190 ? 15.992 -21.969 -24.219 1 93 190 ASP B C 1
ATOM 4324 O O . ASP B 1 190 ? 16.234 -21.562 -25.359 1 93 190 ASP B O 1
ATOM 4328 N N . ALA B 1 191 ? 16.844 -21.922 -23.25 1 92.94 191 ALA B N 1
ATOM 4329 C CA . ALA B 1 191 ? 18.203 -21.422 -23.453 1 92.94 191 ALA B CA 1
ATOM 4330 C C . ALA B 1 191 ? 18.938 -22.25 -24.5 1 92.94 191 ALA B C 1
ATOM 4332 O O . ALA B 1 191 ? 19.656 -21.703 -25.344 1 92.94 191 ALA B O 1
ATOM 4333 N N . ALA B 1 192 ? 18.844 -23.531 -24.453 1 96.75 192 ALA B N 1
ATOM 4334 C CA . ALA B 1 192 ? 19.5 -24.438 -25.391 1 96.75 192 ALA B CA 1
ATOM 4335 C C . ALA B 1 192 ? 19 -24.203 -26.812 1 96.75 192 ALA B C 1
ATOM 4337 O O . ALA B 1 192 ? 19.797 -24.203 -27.766 1 96.75 192 ALA B O 1
ATOM 4338 N N . VAL B 1 193 ? 17.688 -24.094 -26.938 1 96.06 193 VAL B N 1
ATOM 4339 C CA . VAL B 1 193 ? 17.109 -23.844 -28.25 1 96.06 193 VAL B CA 1
ATOM 4340 C C . VAL B 1 193 ? 17.641 -22.531 -28.812 1 96.06 193 VAL B C 1
ATOM 4342 O O . VAL B 1 193 ? 18 -22.453 -29.984 1 96.06 193 VAL B O 1
ATOM 4345 N N . GLU B 1 194 ? 17.641 -21.531 -27.984 1 93.38 194 GLU B N 1
ATOM 4346 C CA . GLU B 1 194 ? 18.172 -20.234 -28.406 1 93.38 194 GLU B CA 1
ATOM 4347 C C . GLU B 1 194 ? 19.625 -20.359 -28.859 1 93.38 194 GLU B C 1
ATOM 4349 O O . GLU B 1 194 ? 20 -19.844 -29.906 1 93.38 194 GLU B O 1
ATOM 4354 N N . LEU B 1 195 ? 20.406 -20.984 -28.062 1 93.44 195 LEU B N 1
ATOM 4355 C CA . LEU B 1 195 ? 21.828 -21.172 -28.328 1 93.44 195 LEU B CA 1
ATOM 4356 C C . LEU B 1 195 ? 22.047 -21.953 -29.625 1 93.44 195 LEU B C 1
ATOM 4358 O O . LEU B 1 195 ? 22.797 -21.531 -30.5 1 93.44 195 LEU B O 1
ATOM 4362 N N . CYS B 1 196 ? 21.391 -23.062 -29.766 1 94.06 196 CYS B N 1
ATOM 4363 C CA . CYS B 1 196 ? 21.609 -24 -30.859 1 94.06 196 CYS B CA 1
ATOM 4364 C C . CYS B 1 196 ? 21.047 -23.438 -32.156 1 94.06 196 CYS B C 1
ATOM 4366 O O . CYS B 1 196 ? 21.484 -23.828 -33.25 1 94.06 196 CYS B O 1
ATOM 4368 N N . SER B 1 197 ? 20.062 -22.594 -32.062 1 93.88 197 SER B N 1
ATOM 4369 C CA . SER B 1 197 ? 19.453 -22.016 -33.25 1 93.88 197 SER B CA 1
ATOM 4370 C C . SER B 1 197 ? 20.047 -20.656 -33.594 1 93.88 197 SER B C 1
ATOM 4372 O O . SER B 1 197 ? 19.578 -19.969 -34.5 1 93.88 197 SER B O 1
ATOM 4374 N N . ALA B 1 198 ? 20.938 -20.203 -32.906 1 91.12 198 ALA B N 1
ATOM 4375 C CA . ALA B 1 198 ? 21.547 -18.891 -33.062 1 91.12 198 ALA B CA 1
ATOM 4376 C C . ALA B 1 198 ? 20.484 -17.781 -32.969 1 91.12 198 ALA B C 1
ATOM 4378 O O . ALA B 1 198 ? 20.469 -16.859 -33.781 1 91.12 198 ALA B O 1
ATOM 4379 N N . GLY B 1 199 ? 19.547 -18.047 -32.031 1 87.44 199 GLY B N 1
ATOM 4380 C CA . GLY B 1 199 ? 18.562 -17.016 -31.719 1 87.44 199 GLY B CA 1
ATOM 4381 C C . GLY B 1 199 ? 17.328 -17.078 -32.594 1 87.44 199 GLY B C 1
ATOM 4382 O O . GLY B 1 199 ? 16.391 -16.312 -32.438 1 87.44 199 GLY B O 1
ATOM 4383 N N . GLN B 1 200 ? 17.203 -18 -33.5 1 89.56 200 GLN B N 1
ATOM 4384 C CA . GLN B 1 200 ? 16.094 -18.078 -34.438 1 89.56 200 GLN B CA 1
ATOM 4385 C C . GLN B 1 200 ? 14.844 -18.641 -33.781 1 89.56 200 GLN B C 1
ATOM 4387 O O . GLN B 1 200 ? 13.727 -18.391 -34.25 1 89.56 200 GLN B O 1
ATOM 4392 N N . ALA B 1 201 ? 15.07 -19.469 -32.812 1 89.56 201 ALA B N 1
ATOM 4393 C CA . ALA B 1 201 ? 13.977 -20.031 -32.031 1 89.56 201 ALA B CA 1
ATOM 4394 C C . ALA B 1 201 ? 14.227 -19.812 -30.531 1 89.56 201 ALA B C 1
ATOM 4396 O O . ALA B 1 201 ? 15.375 -19.703 -30.094 1 89.56 201 ALA B O 1
ATOM 4397 N N . THR B 1 202 ? 13.062 -19.766 -29.781 1 88.25 202 THR B N 1
ATOM 4398 C CA . THR B 1 202 ? 13.219 -19.438 -28.375 1 88.25 202 THR B CA 1
ATOM 4399 C C . THR B 1 202 ? 12.711 -20.562 -27.484 1 88.25 202 THR B C 1
ATOM 4401 O O . THR B 1 202 ? 12.914 -20.547 -26.266 1 88.25 202 THR B O 1
ATOM 4404 N N . CYS B 1 203 ? 12.039 -21.547 -28.078 1 91.19 203 CYS B N 1
ATOM 4405 C CA . CYS B 1 203 ? 11.562 -22.688 -27.297 1 91.19 203 CYS B CA 1
ATOM 4406 C C . CYS B 1 203 ? 11.367 -23.922 -28.172 1 91.19 203 CYS B C 1
ATOM 4408 O O . CYS B 1 203 ? 11.344 -23.812 -29.406 1 91.19 203 CYS B O 1
ATOM 4410 N N . ASP B 1 204 ? 11.383 -25.062 -27.562 1 92.62 204 ASP B N 1
ATOM 4411 C CA . ASP B 1 204 ? 11.094 -26.328 -28.25 1 92.62 204 ASP B CA 1
ATOM 4412 C C . ASP B 1 204 ? 9.586 -26.562 -28.359 1 92.62 204 ASP B C 1
ATOM 4414 O O . ASP B 1 204 ? 9.008 -27.266 -27.531 1 92.62 204 ASP B O 1
ATOM 4418 N N . VAL B 1 205 ? 9.023 -26.062 -29.406 1 90.06 205 VAL B N 1
ATOM 4419 C CA . VAL B 1 205 ? 7.574 -26.094 -29.578 1 90.06 205 VAL B CA 1
ATOM 4420 C C . VAL B 1 205 ? 7.086 -27.547 -29.594 1 90.06 205 VAL B C 1
ATOM 4422 O O . VAL B 1 205 ? 7.566 -28.375 -30.375 1 90.06 205 VAL B O 1
ATOM 4425 N N . ASP B 1 206 ? 6.223 -27.875 -28.656 1 90.5 206 ASP B N 1
ATOM 4426 C CA . ASP B 1 206 ? 5.59 -29.188 -28.516 1 90.5 206 ASP B CA 1
ATOM 4427 C C . ASP B 1 206 ? 6.613 -30.25 -28.141 1 90.5 206 ASP B C 1
ATOM 4429 O O . ASP B 1 206 ? 6.305 -31.438 -28.156 1 90.5 206 ASP B O 1
ATOM 4433 N N . GLY B 1 207 ? 7.82 -29.875 -27.906 1 94.25 207 GLY B N 1
ATOM 4434 C CA . GLY B 1 207 ? 8.875 -30.812 -27.562 1 94.25 207 GLY B CA 1
ATOM 4435 C C . GLY B 1 207 ? 9.398 -31.594 -28.75 1 94.25 207 GLY B C 1
ATOM 4436 O O . GLY B 1 207 ? 9.906 -32.719 -28.594 1 94.25 207 GLY B O 1
ATOM 4437 N N . ARG B 1 208 ? 9.25 -31.062 -29.953 1 94.94 208 ARG B N 1
ATOM 4438 C CA . ARG B 1 208 ? 9.555 -31.781 -31.172 1 94.94 208 ARG B CA 1
ATOM 4439 C C . ARG B 1 208 ? 11.047 -32.062 -31.297 1 94.94 208 ARG B C 1
ATOM 4441 O O . ARG B 1 208 ? 11.445 -33.156 -31.734 1 94.94 208 ARG B O 1
ATOM 4448 N N . LEU B 1 209 ? 11.844 -31.109 -30.969 1 95.31 209 LEU B N 1
ATOM 4449 C CA . LEU B 1 209 ? 13.289 -31.281 -31.062 1 95.31 209 LEU B CA 1
ATOM 4450 C C . LEU B 1 209 ? 13.773 -32.344 -30.078 1 95.31 209 LEU B C 1
ATOM 4452 O O . LEU B 1 209 ? 14.562 -33.219 -30.438 1 95.31 209 LEU B O 1
ATOM 4456 N N . ALA B 1 210 ? 13.32 -32.281 -28.891 1 96.5 210 ALA B N 1
ATOM 4457 C CA . ALA B 1 210 ? 13.703 -33.281 -27.875 1 96.5 210 ALA B CA 1
ATOM 4458 C C . ALA B 1 210 ? 13.234 -34.688 -28.266 1 96.5 210 ALA B C 1
ATOM 4460 O O . ALA B 1 210 ? 13.945 -35.656 -28.047 1 96.5 210 ALA B O 1
ATOM 4461 N N . ALA B 1 211 ? 12.047 -34.781 -28.828 1 96.19 211 ALA B N 1
ATOM 4462 C CA . ALA B 1 211 ? 11.477 -36.062 -29.219 1 96.19 211 ALA B CA 1
ATOM 4463 C C . ALA B 1 211 ? 12.312 -36.719 -30.297 1 96.19 211 ALA B C 1
ATOM 4465 O O . ALA B 1 211 ? 12.297 -37.938 -30.438 1 96.19 211 ALA B O 1
ATOM 4466 N N . ALA B 1 212 ? 13.008 -35.938 -31.016 1 96.56 212 ALA B N 1
ATOM 4467 C CA . ALA B 1 212 ? 13.828 -36.438 -32.125 1 96.56 212 ALA B CA 1
ATOM 4468 C C . ALA B 1 212 ? 15.195 -36.906 -31.609 1 96.56 212 ALA B C 1
ATOM 4470 O O . ALA B 1 212 ? 15.977 -37.5 -32.375 1 96.56 212 ALA B O 1
ATOM 4471 N N . GLY B 1 213 ? 15.453 -36.656 -30.328 1 97.25 213 GLY B N 1
ATOM 4472 C CA . GLY B 1 213 ? 16.75 -36.969 -29.766 1 97.25 213 GLY B CA 1
ATOM 4473 C C . GLY B 1 213 ? 16.719 -38.156 -28.797 1 97.25 213 GLY B C 1
ATOM 4474 O O . GLY B 1 213 ? 15.664 -38.75 -28.562 1 97.25 213 GLY B O 1
ATOM 4475 N N . GLN B 1 214 ? 17.969 -38.5 -28.391 1 97.19 214 GLN B N 1
ATOM 4476 C CA . GLN B 1 214 ? 18.125 -39.531 -27.391 1 97.19 214 GLN B CA 1
ATOM 4477 C C . GLN B 1 214 ? 18.828 -39 -26.141 1 97.19 214 GLN B C 1
ATOM 4479 O O . GLN B 1 214 ? 19.844 -38.312 -26.234 1 97.19 214 GLN B O 1
ATOM 4484 N N . CYS B 1 215 ? 18.281 -39.312 -25 1 97.81 215 CYS B N 1
ATOM 4485 C CA . CYS B 1 215 ? 18.828 -38.844 -23.734 1 97.81 215 CYS B CA 1
ATOM 4486 C C . CYS B 1 215 ? 20.188 -39.469 -23.453 1 97.81 215 CYS B C 1
ATOM 4488 O O . CYS B 1 215 ? 20.344 -40.688 -23.594 1 97.81 215 CYS B O 1
ATOM 4490 N N . ASP B 1 216 ? 21.156 -38.688 -23.172 1 98.06 216 ASP B N 1
ATOM 4491 C CA . ASP B 1 216 ? 22.438 -39.156 -22.656 1 98.06 216 ASP B CA 1
ATOM 4492 C C . ASP B 1 216 ? 22.359 -39.438 -21.156 1 98.06 216 ASP B C 1
ATOM 4494 O O . ASP B 1 216 ? 22.578 -38.5 -20.359 1 98.06 216 ASP B O 1
ATOM 4498 N N . VAL B 1 217 ? 22.297 -40.656 -20.703 1 97.44 217 VAL B N 1
ATOM 4499 C CA . VAL B 1 217 ? 22.016 -41.062 -19.328 1 97.44 217 VAL B CA 1
ATOM 4500 C C . VAL B 1 217 ? 23.203 -40.688 -18.438 1 97.44 217 VAL B C 1
ATOM 4502 O O . VAL B 1 217 ? 23.016 -40.312 -17.266 1 97.44 217 VAL B O 1
ATOM 4505 N N . VAL B 1 218 ? 24.375 -40.812 -18.969 1 97.19 218 VAL B N 1
ATOM 4506 C CA . VAL B 1 218 ? 25.578 -40.5 -18.203 1 97.19 218 VAL B CA 1
ATOM 4507 C C . VAL B 1 218 ? 25.625 -39.031 -17.844 1 97.19 218 VAL B C 1
ATOM 4509 O O . VAL B 1 218 ? 25.859 -38.656 -16.688 1 97.19 218 VAL B O 1
ATOM 4512 N N . ARG B 1 219 ? 25.359 -38.188 -18.828 1 97.56 219 ARG B N 1
ATOM 4513 C CA . ARG B 1 219 ? 25.344 -36.75 -18.594 1 97.56 219 ARG B CA 1
ATOM 4514 C C . ARG B 1 219 ? 24.188 -36.344 -17.688 1 97.56 219 ARG B C 1
ATOM 4516 O O . ARG B 1 219 ? 24.328 -35.469 -16.828 1 97.56 219 ARG B O 1
ATOM 4523 N N . LEU B 1 220 ? 23.109 -37 -17.906 1 98.06 220 LEU B N 1
ATOM 4524 C CA . LEU B 1 220 ? 21.938 -36.719 -17.078 1 98.06 220 LEU B CA 1
ATOM 4525 C C . LEU B 1 220 ? 22.266 -36.969 -15.602 1 98.06 220 LEU B C 1
ATOM 4527 O O . LEU B 1 220 ? 21.953 -36.125 -14.758 1 98.06 220 LEU B O 1
ATOM 4531 N N . GLU B 1 221 ? 22.844 -38.062 -15.289 1 97.69 221 GLU B N 1
ATOM 4532 C CA . GLU B 1 221 ? 23.188 -38.375 -13.914 1 97.69 221 GLU B CA 1
ATOM 4533 C C . GLU B 1 221 ? 24.188 -37.375 -13.336 1 97.69 221 GLU B C 1
ATOM 4535 O O . GLU B 1 221 ? 24.094 -37.031 -12.156 1 97.69 221 GLU B O 1
ATOM 4540 N N . GLU B 1 222 ? 25.078 -36.969 -14.125 1 97.12 222 GLU B N 1
ATOM 4541 C CA . GLU B 1 222 ? 26.031 -35.969 -13.711 1 97.12 222 GLU B CA 1
ATOM 4542 C C . GLU B 1 222 ? 25.328 -34.656 -13.359 1 97.12 222 GLU B C 1
ATOM 4544 O O . GLU B 1 222 ? 25.641 -34.031 -12.352 1 97.12 222 GLU B O 1
ATOM 4549 N N . TRP B 1 223 ? 24.422 -34.25 -14.195 1 97.75 223 TRP B N 1
ATOM 4550 C CA . TRP B 1 223 ? 23.719 -33 -13.992 1 97.75 223 TRP B CA 1
ATOM 4551 C C . TRP B 1 223 ? 22.828 -33.062 -12.758 1 97.75 223 TRP B C 1
ATOM 4553 O O . TRP B 1 223 ? 22.656 -32.062 -12.039 1 97.75 223 TRP B O 1
ATOM 4563 N N . LEU B 1 224 ? 22.281 -34.188 -12.477 1 97.75 224 LEU B N 1
ATOM 4564 C CA . LEU B 1 224 ? 21.375 -34.406 -11.352 1 97.75 224 LEU B CA 1
ATOM 4565 C C . LEU B 1 224 ? 22.141 -34.375 -10.031 1 97.75 224 LEU B C 1
ATOM 4567 O O . LEU B 1 224 ? 21.531 -34.312 -8.961 1 97.75 224 LEU B O 1
ATOM 4571 N N . ASP B 1 225 ? 23.453 -34.375 -10.078 1 96.5 225 ASP B N 1
ATOM 4572 C CA . ASP B 1 225 ? 24.281 -34.312 -8.875 1 96.5 225 ASP B CA 1
ATOM 4573 C C . ASP B 1 225 ? 24.453 -32.906 -8.359 1 96.5 225 ASP B C 1
ATOM 4575 O O . ASP B 1 225 ? 25.062 -32.656 -7.316 1 96.5 225 ASP B O 1
ATOM 4579 N N . HIS B 1 226 ? 23.906 -32 -9.055 1 95.25 226 HIS B N 1
ATOM 4580 C CA . HIS B 1 226 ? 23.938 -30.609 -8.609 1 95.25 226 HIS B CA 1
ATOM 4581 C C . HIS B 1 226 ? 23.391 -30.484 -7.191 1 95.25 226 HIS B C 1
ATOM 4583 O O . HIS B 1 226 ? 22.375 -31.094 -6.859 1 95.25 226 HIS B O 1
ATOM 4589 N N . VAL B 1 227 ? 23.891 -29.625 -6.371 1 94.94 227 VAL B N 1
ATOM 4590 C CA . VAL B 1 227 ? 23.656 -29.531 -4.934 1 94.94 227 VAL B CA 1
ATOM 4591 C C . VAL B 1 227 ? 22.203 -29.125 -4.664 1 94.94 227 VAL B C 1
ATOM 4593 O O . VAL B 1 227 ? 21.609 -29.531 -3.668 1 94.94 227 VAL B O 1
ATOM 4596 N N . PHE B 1 228 ? 21.672 -28.406 -5.555 1 92.62 228 PHE B N 1
ATOM 4597 C CA . PHE B 1 228 ? 20.312 -27.922 -5.344 1 92.62 228 PHE B CA 1
ATOM 4598 C C . PHE B 1 228 ? 19.328 -29.078 -5.199 1 92.62 228 PHE B C 1
ATOM 4600 O O . PHE B 1 228 ? 18.391 -29.016 -4.41 1 92.62 228 PHE B O 1
ATOM 4607 N N . PHE B 1 229 ? 19.516 -30.125 -5.914 1 95.69 229 PHE B N 1
ATOM 4608 C CA . PHE B 1 229 ? 18.547 -31.219 -5.984 1 95.69 229 PHE B CA 1
ATOM 4609 C C . PHE B 1 229 ? 18.562 -32.031 -4.699 1 95.69 229 PHE B C 1
ATOM 4611 O O . PHE B 1 229 ? 17.656 -32.844 -4.461 1 95.69 229 PHE B O 1
ATOM 4618 N N . ARG B 1 230 ? 19.516 -31.719 -3.824 1 93.25 230 ARG B N 1
ATOM 4619 C CA . ARG B 1 230 ? 19.641 -32.438 -2.564 1 93.25 230 ARG B CA 1
ATOM 4620 C C . ARG B 1 230 ? 19.094 -31.609 -1.402 1 93.25 230 ARG B C 1
ATOM 4622 O O . ARG B 1 230 ? 18.938 -32.125 -0.291 1 93.25 230 ARG B O 1
ATOM 4629 N N . GLN B 1 231 ? 18.781 -30.469 -1.662 1 91.69 231 GLN B N 1
ATOM 4630 C CA . GLN B 1 231 ? 18.312 -29.578 -0.61 1 91.69 231 GLN B CA 1
ATOM 4631 C C . GLN B 1 231 ? 16.859 -29.891 -0.229 1 91.69 231 GLN B C 1
ATOM 4633 O O . GLN B 1 231 ? 16.047 -30.188 -1.096 1 91.69 231 GLN B O 1
ATOM 4638 N N . ALA B 1 232 ? 16.594 -29.781 1.085 1 90 232 ALA B N 1
ATOM 4639 C CA . ALA B 1 232 ? 15.234 -30 1.585 1 90 232 ALA B CA 1
ATOM 4640 C C . ALA B 1 232 ? 14.406 -28.719 1.488 1 90 232 ALA B C 1
ATOM 4642 O O . ALA B 1 232 ? 14.961 -27.609 1.521 1 90 232 ALA B O 1
ATOM 4643 N N . PRO B 1 233 ? 13.023 -28.906 1.407 1 86.19 233 PRO B N 1
ATOM 4644 C CA . PRO B 1 233 ? 12.156 -27.734 1.526 1 86.19 233 PRO B CA 1
ATOM 4645 C C . PRO B 1 233 ? 12.18 -27.109 2.926 1 86.19 233 PRO B C 1
ATOM 4647 O O . PRO B 1 233 ? 12.422 -27.828 3.908 1 86.19 233 PRO B O 1
ATOM 4650 N N . PRO B 1 234 ? 11.867 -25.859 2.982 1 80.06 234 PRO B N 1
ATOM 4651 C CA . PRO B 1 234 ? 11.578 -24.859 1.943 1 80.06 234 PRO B CA 1
ATOM 4652 C C . PRO B 1 234 ? 12.797 -24.516 1.095 1 80.06 234 PRO B C 1
ATOM 4654 O O . PRO B 1 234 ? 13.906 -24.391 1.624 1 80.06 234 PRO B O 1
ATOM 4657 N N . LYS B 1 235 ? 12.664 -24.516 -0.238 1 81.5 235 LYS B N 1
ATOM 4658 C CA . LYS B 1 235 ? 13.75 -24.188 -1.162 1 81.5 235 LYS B CA 1
ATOM 4659 C C . LYS B 1 235 ? 13.219 -23.516 -2.424 1 81.5 235 LYS B C 1
ATOM 4661 O O . LYS B 1 235 ? 12.117 -23.828 -2.883 1 81.5 235 LYS B O 1
ATOM 4666 N N . SER B 1 236 ? 14.016 -22.562 -2.867 1 81.31 236 SER B N 1
ATOM 4667 C CA . SER B 1 236 ? 13.703 -21.844 -4.098 1 81.31 236 SER B CA 1
ATOM 4668 C C . SER B 1 236 ? 14.945 -21.656 -4.969 1 81.31 236 SER B C 1
ATOM 4670 O O . SER B 1 236 ? 16.062 -21.797 -4.484 1 81.31 236 SER B O 1
ATOM 4672 N N . THR B 1 237 ? 14.781 -21.516 -6.273 1 82.62 237 THR B N 1
ATOM 4673 C CA . THR B 1 237 ? 15.883 -21.297 -7.203 1 82.62 237 THR B CA 1
ATOM 4674 C C . THR B 1 237 ? 15.438 -20.406 -8.359 1 82.62 237 THR B C 1
ATOM 4676 O O . THR B 1 237 ? 14.297 -19.938 -8.391 1 82.62 237 THR B O 1
ATOM 4679 N N . GLY B 1 238 ? 16.422 -20.016 -9.219 1 78.06 238 GLY B N 1
ATOM 4680 C CA . GLY B 1 238 ? 16.141 -19.125 -10.336 1 78.06 238 GLY B CA 1
ATOM 4681 C C . GLY B 1 238 ? 17.172 -19.234 -11.438 1 78.06 238 GLY B C 1
ATOM 4682 O O . GLY B 1 238 ? 17.922 -20.203 -11.523 1 78.06 238 GLY B O 1
ATOM 4683 N N . ARG B 1 239 ? 17.172 -18.188 -12.242 1 78.75 239 ARG B N 1
ATOM 4684 C CA . ARG B 1 239 ? 18 -18.172 -13.438 1 78.75 239 ARG B CA 1
ATOM 4685 C C . ARG B 1 239 ? 19.484 -18.016 -13.07 1 78.75 239 ARG B C 1
ATOM 4687 O O . ARG B 1 239 ? 20.359 -18.328 -13.875 1 78.75 239 ARG B O 1
ATOM 4694 N N . GLU B 1 240 ? 19.641 -17.531 -11.844 1 76.56 240 GLU B N 1
ATOM 4695 C CA . GLU B 1 240 ? 21.016 -17.391 -11.375 1 76.56 240 GLU B CA 1
ATOM 4696 C C . GLU B 1 240 ? 21.688 -18.75 -11.242 1 76.56 240 GLU B C 1
ATOM 4698 O O . GLU B 1 240 ? 22.906 -18.859 -11.398 1 76.56 240 GLU B O 1
ATOM 4703 N N . THR B 1 241 ? 20.922 -19.719 -10.867 1 86.56 241 THR B N 1
ATOM 4704 C CA . THR B 1 241 ? 21.438 -21.078 -10.711 1 86.56 241 THR B CA 1
ATOM 4705 C C . THR B 1 241 ? 21.281 -21.875 -12 1 86.56 241 THR B C 1
ATOM 4707 O O . THR B 1 241 ? 22.203 -22.562 -12.43 1 86.56 241 THR B O 1
ATOM 4710 N N . PHE B 1 242 ? 20.172 -21.781 -12.578 1 92.25 242 PHE B N 1
ATOM 4711 C CA . PHE B 1 242 ? 19.828 -22.516 -13.789 1 92.25 242 PHE B CA 1
ATOM 4712 C C . PHE B 1 242 ? 19.5 -21.562 -14.93 1 92.25 242 PHE B C 1
ATOM 4714 O O . PHE B 1 242 ? 18.422 -20.953 -14.945 1 92.25 242 PHE B O 1
ATOM 4721 N N . GLY B 1 243 ? 20.469 -21.359 -15.805 1 89.81 243 GLY B N 1
ATOM 4722 C CA . GLY B 1 243 ? 20.234 -20.438 -16.906 1 89.81 243 GLY B CA 1
ATOM 4723 C C . GLY B 1 243 ? 21.234 -20.594 -18.031 1 89.81 243 GLY B C 1
ATOM 4724 O O . GLY B 1 243 ? 21.859 -21.641 -18.188 1 89.81 243 GLY B O 1
ATOM 4725 N N . MET B 1 244 ? 21.328 -19.516 -18.844 1 90.75 244 MET B N 1
ATOM 4726 C CA . MET B 1 244 ? 22.109 -19.531 -20.078 1 90.75 244 MET B CA 1
ATOM 4727 C C . MET B 1 244 ? 23.578 -19.859 -19.797 1 90.75 244 MET B C 1
ATOM 4729 O O . MET B 1 244 ? 24.188 -20.641 -20.531 1 90.75 244 MET B O 1
ATOM 4733 N N . PRO B 1 245 ? 24.125 -19.344 -18.703 1 92.5 245 PRO B N 1
ATOM 4734 C CA . PRO B 1 245 ? 25.516 -19.672 -18.453 1 92.5 245 PRO B CA 1
ATOM 4735 C C . PRO B 1 245 ? 25.75 -21.172 -18.266 1 92.5 245 PRO B C 1
ATOM 4737 O O . PRO B 1 245 ? 26.75 -21.703 -18.75 1 92.5 245 PRO B O 1
ATOM 4740 N N . LEU B 1 246 ? 24.875 -21.797 -17.562 1 94.75 246 LEU B N 1
ATOM 4741 C CA . LEU B 1 246 ? 25 -23.234 -17.312 1 94.75 246 LEU B CA 1
ATOM 4742 C C . LEU B 1 246 ? 24.859 -24.016 -18.609 1 94.75 246 LEU B C 1
ATOM 4744 O O . LEU B 1 246 ? 25.625 -24.938 -18.859 1 94.75 246 LEU B O 1
ATOM 4748 N N . VAL B 1 247 ? 23.891 -23.672 -19.438 1 96.5 247 VAL B N 1
ATOM 4749 C CA . VAL B 1 247 ? 23.641 -24.344 -20.703 1 96.5 247 VAL B CA 1
ATOM 4750 C C . VAL B 1 247 ? 24.844 -24.172 -21.625 1 96.5 247 VAL B C 1
ATOM 4752 O O . VAL B 1 247 ? 25.234 -25.109 -22.328 1 96.5 247 VAL B O 1
ATOM 4755 N N . THR B 1 248 ? 25.375 -22.953 -21.625 1 96.31 248 THR B N 1
ATOM 4756 C CA . THR B 1 248 ? 26.531 -22.672 -22.469 1 96.31 248 THR B CA 1
ATOM 4757 C C . THR B 1 248 ? 27.719 -23.562 -22.078 1 96.31 248 THR B C 1
ATOM 4759 O O . THR B 1 248 ? 28.406 -24.109 -22.938 1 96.31 248 THR B O 1
ATOM 4762 N N . ARG B 1 249 ? 27.906 -23.672 -20.859 1 96.69 249 ARG B N 1
ATOM 4763 C CA . ARG B 1 249 ? 28.984 -24.531 -20.359 1 96.69 249 ARG B CA 1
ATOM 4764 C C . ARG B 1 249 ? 28.766 -25.984 -20.75 1 96.69 249 ARG B C 1
ATOM 4766 O O . ARG B 1 249 ? 29.688 -26.656 -21.219 1 96.69 249 ARG B O 1
ATOM 4773 N N . TRP B 1 250 ? 27.562 -26.516 -20.578 1 97.25 250 TRP B N 1
ATOM 4774 C CA . TRP B 1 250 ? 27.25 -27.922 -20.875 1 97.25 250 TRP B CA 1
ATOM 4775 C C . TRP B 1 250 ? 27.312 -28.188 -22.359 1 97.25 250 TRP B C 1
ATOM 4777 O O . TRP B 1 250 ? 27.75 -29.25 -22.797 1 97.25 250 TRP B O 1
ATOM 4787 N N . TRP B 1 251 ? 26.875 -27.219 -23.141 1 96.5 251 TRP B N 1
ATOM 4788 C CA . TRP B 1 251 ? 26.906 -27.359 -24.594 1 96.5 251 TRP B CA 1
ATOM 4789 C C . TRP B 1 251 ? 28.344 -27.406 -25.109 1 96.5 251 TRP B C 1
ATOM 4791 O O . TRP B 1 251 ? 28.656 -28.125 -26.047 1 96.5 251 TRP B O 1
ATOM 4801 N N . SER B 1 252 ? 29.188 -26.562 -24.516 1 96 252 SER B N 1
ATOM 4802 C CA . SER B 1 252 ? 30.578 -26.469 -24.953 1 96 252 SER B CA 1
ATOM 4803 C C . SER B 1 252 ? 31.281 -27.812 -24.859 1 96 252 SER B C 1
ATOM 4805 O O . SER B 1 252 ? 32.188 -28.125 -25.641 1 96 252 SER B O 1
ATOM 4807 N N . SER B 1 253 ? 30.891 -28.609 -23.938 1 95.06 253 SER B N 1
ATOM 4808 C CA . SER B 1 253 ? 31.516 -29.922 -23.734 1 95.06 253 SER B CA 1
ATOM 4809 C C . SER B 1 253 ? 30.672 -31.031 -24.344 1 95.06 253 SER B C 1
ATOM 4811 O O . SER B 1 253 ? 31.031 -32.219 -24.25 1 95.06 253 SER B O 1
ATOM 4813 N N . TRP B 1 254 ? 29.578 -30.703 -24.938 1 96.19 254 TRP B N 1
ATOM 4814 C CA . TRP B 1 254 ? 28.641 -31.688 -25.484 1 96.19 254 TRP B CA 1
ATOM 4815 C C . TRP B 1 254 ? 29.141 -32.219 -26.828 1 96.19 254 TRP B C 1
ATOM 4817 O O . TRP B 1 254 ? 29.594 -31.438 -27.672 1 96.19 254 TRP B O 1
ATOM 4827 N N . ARG B 1 255 ? 29.109 -33.469 -27.078 1 93.38 255 ARG B N 1
ATOM 4828 C CA . ARG B 1 255 ? 29.609 -34.062 -28.312 1 93.38 255 ARG B CA 1
ATOM 4829 C C . ARG B 1 255 ? 28.484 -34.656 -29.156 1 93.38 255 ARG B C 1
ATOM 4831 O O . ARG B 1 255 ? 28.672 -35 -30.312 1 93.38 255 ARG B O 1
ATOM 4838 N N . GLY B 1 256 ? 27.312 -34.688 -28.656 1 94.19 256 GLY B N 1
ATOM 4839 C CA . GLY B 1 256 ? 26.156 -35.25 -29.375 1 94.19 256 GLY B CA 1
ATOM 4840 C C . GLY B 1 256 ? 25.391 -34.188 -30.141 1 94.19 256 GLY B C 1
ATOM 4841 O O . GLY B 1 256 ? 25.828 -33.031 -30.266 1 94.19 256 GLY B O 1
ATOM 4842 N N . SER B 1 257 ? 24.266 -34.562 -30.75 1 96.69 257 SER B N 1
ATOM 4843 C CA . SER B 1 257 ? 23.438 -33.656 -31.531 1 96.69 257 SER B CA 1
ATOM 4844 C C . SER B 1 257 ? 22.672 -32.688 -30.625 1 96.69 257 SER B C 1
ATOM 4846 O O . SER B 1 257 ? 22.562 -32.906 -29.422 1 96.69 257 SER B O 1
ATOM 4848 N N . ALA B 1 258 ? 22.172 -31.625 -31.266 1 96.38 258 ALA B N 1
ATOM 4849 C CA . ALA B 1 258 ? 21.312 -30.688 -30.547 1 96.38 258 ALA B CA 1
ATOM 4850 C C . ALA B 1 258 ? 20.062 -31.375 -30.047 1 96.38 258 ALA B C 1
ATOM 4852 O O . ALA B 1 258 ? 19.562 -31.062 -28.953 1 96.38 258 ALA B O 1
ATOM 4853 N N . ALA B 1 259 ? 19.578 -32.281 -30.828 1 97.12 259 ALA B N 1
ATOM 4854 C CA . ALA B 1 259 ? 18.391 -33.031 -30.453 1 97.12 259 ALA B CA 1
ATOM 4855 C C . ALA B 1 259 ? 18.641 -33.875 -29.219 1 97.12 259 ALA B C 1
ATOM 4857 O O . ALA B 1 259 ? 17.797 -33.969 -28.312 1 97.12 259 ALA B O 1
ATOM 4858 N N . ASP B 1 260 ? 19.812 -34.5 -29.156 1 98.12 260 ASP B N 1
ATOM 4859 C CA . ASP B 1 260 ? 20.172 -35.312 -28 1 98.12 260 ASP B CA 1
ATOM 4860 C C . ASP B 1 260 ? 20.359 -34.438 -26.766 1 98.12 260 ASP B C 1
ATOM 4862 O O . ASP B 1 260 ? 20.016 -34.844 -25.641 1 98.12 260 ASP B O 1
ATOM 4866 N N . PHE B 1 261 ? 20.922 -33.281 -27 1 98.19 261 PHE B N 1
ATOM 4867 C CA . PHE B 1 261 ? 21.109 -32.344 -25.922 1 98.19 261 PHE B CA 1
ATOM 4868 C C . PHE B 1 261 ? 19.781 -31.922 -25.312 1 98.19 261 PHE B C 1
ATOM 4870 O O . PHE B 1 261 ? 19.609 -31.953 -24.094 1 98.19 261 PHE B O 1
ATOM 4877 N N . LEU B 1 262 ? 18.828 -31.609 -26.156 1 97.88 262 LEU B N 1
ATOM 4878 C CA . LEU B 1 262 ? 17.5 -31.172 -25.719 1 97.88 262 LEU B CA 1
ATOM 4879 C C . LEU B 1 262 ? 16.75 -32.312 -25.047 1 97.88 262 LEU B C 1
ATOM 4881 O O . LEU B 1 262 ? 16.047 -32.125 -24.062 1 97.88 262 LEU B O 1
ATOM 4885 N N . ALA B 1 263 ? 16.922 -33.5 -25.594 1 98.12 263 ALA B N 1
ATOM 4886 C CA . ALA B 1 263 ? 16.328 -34.688 -24.969 1 98.12 263 ALA B CA 1
ATOM 4887 C C . ALA B 1 263 ? 16.859 -34.875 -23.562 1 98.12 263 ALA B C 1
ATOM 4889 O O . ALA B 1 263 ? 16.109 -35.25 -22.656 1 98.12 263 ALA B O 1
ATOM 4890 N N . THR B 1 264 ? 18.109 -34.688 -23.391 1 98.5 264 THR B N 1
ATOM 4891 C CA . THR B 1 264 ? 18.75 -34.875 -22.094 1 98.5 264 THR B CA 1
ATOM 4892 C C . THR B 1 264 ? 18.312 -33.781 -21.109 1 98.5 264 THR B C 1
ATOM 4894 O O . THR B 1 264 ? 18.062 -34.062 -19.938 1 98.5 264 THR B O 1
ATOM 4897 N N . LEU B 1 265 ? 18.141 -32.562 -21.562 1 98.38 265 LEU B N 1
ATOM 4898 C CA . LEU B 1 265 ? 17.656 -31.469 -20.734 1 98.38 265 LEU B CA 1
ATOM 4899 C C . LEU B 1 265 ? 16.203 -31.703 -20.328 1 98.38 265 LEU B C 1
ATOM 4901 O O . LEU B 1 265 ? 15.805 -31.391 -19.203 1 98.38 265 LEU B O 1
ATOM 4905 N N . THR B 1 266 ? 15.438 -32.188 -21.219 1 98.31 266 THR B N 1
ATOM 4906 C CA . THR B 1 266 ? 14.047 -32.531 -20.938 1 98.31 266 THR B CA 1
ATOM 4907 C C . THR B 1 266 ? 13.969 -33.594 -19.844 1 98.31 266 THR B C 1
ATOM 4909 O O . THR B 1 266 ? 13.164 -33.469 -18.922 1 98.31 266 THR B O 1
ATOM 4912 N N . ALA B 1 267 ? 14.812 -34.562 -20 1 98.38 267 ALA B N 1
ATOM 4913 C CA . ALA B 1 267 ? 14.898 -35.594 -18.984 1 98.38 267 ALA B CA 1
ATOM 4914 C C . ALA B 1 267 ? 15.336 -35.031 -17.641 1 98.38 267 ALA B C 1
ATOM 4916 O O . ALA B 1 267 ? 14.891 -35.5 -16.578 1 98.38 267 ALA B O 1
ATOM 4917 N N . LEU B 1 268 ? 16.219 -34.094 -17.672 1 98.44 268 LEU B N 1
ATOM 4918 C CA . LEU B 1 268 ? 16.688 -33.469 -16.438 1 98.44 268 LEU B CA 1
ATOM 4919 C C . LEU B 1 268 ? 15.531 -32.844 -15.672 1 98.44 268 LEU B C 1
ATOM 4921 O O . LEU B 1 268 ? 15.414 -33 -14.461 1 98.44 268 LEU B O 1
ATOM 4925 N N . THR B 1 269 ? 14.688 -32.062 -16.375 1 98 269 THR B N 1
ATOM 4926 C CA . THR B 1 269 ? 13.523 -31.438 -15.75 1 98 269 THR B CA 1
ATOM 4927 C C . THR B 1 269 ? 12.602 -32.5 -15.156 1 98 269 THR B C 1
ATOM 4929 O O . THR B 1 269 ? 12.195 -32.406 -13.992 1 98 269 THR B O 1
ATOM 4932 N N . ALA B 1 270 ? 12.32 -33.531 -15.906 1 98.38 270 ALA B N 1
ATOM 4933 C CA . ALA B 1 270 ? 11.398 -34.562 -15.469 1 98.38 270 ALA B CA 1
ATOM 4934 C C . ALA B 1 270 ? 11.953 -35.312 -14.266 1 98.38 270 ALA B C 1
ATOM 4936 O O . ALA B 1 270 ? 11.242 -35.531 -13.273 1 98.38 270 ALA B O 1
ATOM 4937 N N . GLU B 1 271 ? 13.203 -35.688 -14.344 1 98.31 271 GLU B N 1
ATOM 4938 C CA . GLU B 1 271 ? 13.82 -36.5 -13.289 1 98.31 271 GLU B CA 1
ATOM 4939 C C . GLU B 1 271 ? 14.016 -35.688 -12.016 1 98.31 271 GLU B C 1
ATOM 4941 O O . GLU B 1 271 ? 13.922 -36.219 -10.906 1 98.31 271 GLU B O 1
ATOM 4946 N N . SER B 1 272 ? 14.367 -34.438 -12.172 1 98 272 SER B N 1
ATOM 4947 C CA . SER B 1 272 ? 14.531 -33.594 -10.992 1 98 272 SER B CA 1
ATOM 4948 C C . SER B 1 272 ? 13.203 -33.438 -10.25 1 98 272 SER B C 1
ATOM 4950 O O . SER B 1 272 ? 13.172 -33.469 -9.016 1 98 272 SER B O 1
ATOM 4952 N N . VAL B 1 273 ? 12.141 -33.281 -10.969 1 97.88 273 VAL B N 1
ATOM 4953 C CA . VAL B 1 273 ? 10.812 -33.188 -10.367 1 97.88 273 VAL B CA 1
ATOM 4954 C C . VAL B 1 273 ? 10.484 -34.5 -9.68 1 97.88 273 VAL B C 1
ATOM 4956 O O . VAL B 1 273 ? 10.062 -34.531 -8.516 1 97.88 273 VAL B O 1
ATOM 4959 N N . ALA B 1 274 ? 10.703 -35.594 -10.359 1 97.94 274 ALA B N 1
ATOM 4960 C CA . ALA B 1 274 ? 10.383 -36.938 -9.828 1 97.94 274 ALA B CA 1
ATOM 4961 C C . ALA B 1 274 ? 11.156 -37.219 -8.547 1 97.94 274 ALA B C 1
ATOM 4963 O O . ALA B 1 274 ? 10.594 -37.719 -7.578 1 97.94 274 ALA B O 1
ATOM 4964 N N . ARG B 1 275 ? 12.398 -36.906 -8.578 1 97.06 275 ARG B N 1
ATOM 4965 C CA . ARG B 1 275 ? 13.242 -37.156 -7.41 1 97.06 275 ARG B CA 1
ATOM 4966 C C . ARG B 1 275 ? 12.773 -36.344 -6.219 1 97.06 275 ARG B C 1
ATOM 4968 O O . ARG B 1 275 ? 12.734 -36.812 -5.09 1 97.06 275 ARG B O 1
ATOM 4975 N N . ALA B 1 276 ? 12.492 -35.062 -6.457 1 96.44 276 ALA B N 1
ATOM 4976 C CA . ALA B 1 276 ? 12.031 -34.188 -5.391 1 96.44 276 ALA B CA 1
ATOM 4977 C C . ALA B 1 276 ? 10.711 -34.688 -4.801 1 96.44 276 ALA B C 1
ATOM 4979 O O . ALA B 1 276 ? 10.539 -34.719 -3.582 1 96.44 276 ALA B O 1
ATOM 4980 N N . VAL B 1 277 ? 9.797 -35.094 -5.664 1 96.38 277 VAL B N 1
ATOM 4981 C CA . VAL B 1 277 ? 8.484 -35.562 -5.234 1 96.38 277 VAL B CA 1
ATOM 4982 C C . VAL B 1 277 ? 8.641 -36.844 -4.402 1 96.38 277 VAL B C 1
ATOM 4984 O O . VAL B 1 277 ? 8.016 -36.969 -3.348 1 96.38 277 VAL B O 1
ATOM 4987 N N . ARG B 1 278 ? 9.438 -37.719 -4.801 1 96.19 278 ARG B N 1
ATOM 4988 C CA . ARG B 1 278 ? 9.656 -38.969 -4.082 1 96.19 278 ARG B CA 1
ATOM 4989 C C . ARG B 1 278 ? 10.281 -38.719 -2.715 1 96.19 278 ARG B C 1
ATOM 4991 O O . ARG B 1 278 ? 9.977 -39.406 -1.745 1 96.19 278 ARG B O 1
ATOM 4998 N N . ALA B 1 279 ? 11.094 -37.75 -2.709 1 95.44 279 ALA B N 1
ATOM 4999 C CA . ALA B 1 279 ? 11.836 -37.469 -1.483 1 95.44 279 ALA B CA 1
ATOM 5000 C C . ALA B 1 279 ? 10.977 -36.75 -0.461 1 95.44 279 ALA B C 1
ATOM 5002 O O . ALA B 1 279 ? 11.055 -37.031 0.739 1 95.44 279 ALA B O 1
ATOM 5003 N N . TRP B 1 280 ? 10.109 -35.875 -0.934 1 93.5 280 TRP B N 1
ATOM 5004 C CA . TRP B 1 280 ? 9.547 -34.938 0.035 1 93.5 280 TRP B CA 1
ATOM 5005 C C . TRP B 1 280 ? 8.023 -35 0.039 1 93.5 280 TRP B C 1
ATOM 5007 O O . TRP B 1 280 ? 7.375 -34.562 0.996 1 93.5 280 TRP B O 1
ATOM 5017 N N . THR B 1 281 ? 7.441 -35.531 -1.024 1 92.44 281 THR B N 1
ATOM 5018 C CA . THR B 1 281 ? 5.988 -35.594 -1.1 1 92.44 281 THR B CA 1
ATOM 5019 C C . THR B 1 281 ? 5.543 -36.906 -1.771 1 92.44 281 THR B C 1
ATOM 5021 O O . THR B 1 281 ? 4.793 -36.875 -2.75 1 92.44 281 THR B O 1
ATOM 5024 N N . PRO B 1 282 ? 5.961 -37.969 -1.192 1 92.75 282 PRO B N 1
ATOM 5025 C CA . PRO B 1 282 ? 5.59 -39.25 -1.805 1 92.75 282 PRO B CA 1
ATOM 5026 C C . PRO B 1 282 ? 4.105 -39.562 -1.639 1 92.75 282 PRO B C 1
ATOM 5028 O O . PRO B 1 282 ? 3.455 -39.062 -0.728 1 92.75 282 PRO B O 1
ATOM 5031 N N . GLY B 1 283 ? 3.605 -40.375 -2.602 1 93.5 283 GLY B N 1
ATOM 5032 C CA . GLY B 1 283 ? 2.305 -41 -2.389 1 93.5 283 GLY B CA 1
ATOM 5033 C C . GLY B 1 283 ? 1.174 -40.25 -3.078 1 93.5 283 GLY B C 1
ATOM 5034 O O . GLY B 1 283 ? -0 -40.562 -2.846 1 93.5 283 GLY B O 1
ATOM 5035 N N . ALA B 1 284 ? 1.521 -39.344 -3.947 1 94.81 284 ALA B N 1
ATOM 5036 C CA . ALA B 1 284 ? 0.462 -38.656 -4.672 1 94.81 284 ALA B CA 1
ATOM 5037 C C . ALA B 1 284 ? -0.138 -39.562 -5.758 1 94.81 284 ALA B C 1
ATOM 5039 O O . ALA B 1 284 ? 0.589 -40.25 -6.473 1 94.81 284 ALA B O 1
ATOM 5040 N N . ALA B 1 285 ? -1.417 -39.5 -5.867 1 95.25 285 ALA B N 1
ATOM 5041 C CA . ALA B 1 285 ? -2.109 -40.281 -6.879 1 95.25 285 ALA B CA 1
ATOM 5042 C C . ALA B 1 285 ? -2.035 -39.625 -8.25 1 95.25 285 ALA B C 1
ATOM 5044 O O . ALA B 1 285 ? -1.916 -40.281 -9.273 1 95.25 285 ALA B O 1
ATOM 5045 N N . GLU B 1 286 ? -2.166 -38.312 -8.203 1 97.19 286 GLU B N 1
ATOM 5046 C CA . GLU B 1 286 ? -2.215 -37.531 -9.438 1 97.19 286 GLU B CA 1
ATOM 5047 C C . GLU B 1 286 ? -1.337 -36.281 -9.352 1 97.19 286 GLU B C 1
ATOM 5049 O O . GLU B 1 286 ? -1.096 -35.781 -8.258 1 97.19 286 GLU B O 1
ATOM 5054 N N . MET B 1 287 ? -0.843 -35.938 -10.5 1 98 287 MET B N 1
ATOM 5055 C CA . MET B 1 287 ? -0.121 -34.656 -10.664 1 98 287 MET B CA 1
ATOM 5056 C C . MET B 1 287 ? -0.729 -33.812 -11.781 1 98 287 MET B C 1
ATOM 5058 O O . MET B 1 287 ? -0.771 -34.25 -12.938 1 98 287 MET B O 1
ATOM 5062 N N . LEU B 1 288 ? -1.265 -32.688 -11.406 1 97.5 288 LEU B N 1
ATOM 5063 C CA . LEU B 1 288 ? -1.754 -31.719 -12.398 1 97.5 288 LEU B CA 1
ATOM 5064 C C . LEU B 1 288 ? -0.644 -30.781 -12.828 1 97.5 288 LEU B C 1
ATOM 5066 O O . LEU B 1 288 ? -0.122 -30.016 -12.016 1 97.5 288 LEU B O 1
ATOM 5070 N N . VAL B 1 289 ? -0.309 -30.844 -14.109 1 97.69 289 VAL B N 1
ATOM 5071 C CA . VAL B 1 289 ? 0.803 -30.047 -14.617 1 97.69 289 VAL B CA 1
ATOM 5072 C C . VAL B 1 289 ? 0.267 -28.812 -15.344 1 97.69 289 VAL B C 1
ATOM 5074 O O . VAL B 1 289 ? -0.603 -28.922 -16.219 1 97.69 289 VAL B O 1
ATOM 5077 N N . PHE B 1 290 ? 0.767 -27.641 -14.938 1 94.94 290 PHE B N 1
ATOM 5078 C CA . PHE B 1 290 ? 0.444 -26.375 -15.562 1 94.94 290 PHE B CA 1
ATOM 5079 C C . PHE B 1 290 ? 1.701 -25.703 -16.094 1 94.94 290 PHE B C 1
ATOM 5081 O O . PHE B 1 290 ? 2.807 -26.219 -15.938 1 94.94 290 PHE B O 1
ATOM 5088 N N . GLY B 1 291 ? 1.483 -24.531 -16.859 1 89.25 291 GLY B N 1
ATOM 5089 C CA . GLY B 1 291 ? 2.605 -23.797 -17.422 1 89.25 291 GLY B CA 1
ATOM 5090 C C . GLY B 1 291 ? 2.939 -24.203 -18.844 1 89.25 291 GLY B C 1
ATOM 5091 O O . GLY B 1 291 ? 2.324 -25.109 -19.391 1 89.25 291 GLY B O 1
ATOM 5092 N N . GLY B 1 292 ? 3.959 -23.531 -19.375 1 87.38 292 GLY B N 1
ATOM 5093 C CA . GLY B 1 292 ? 4.375 -23.844 -20.734 1 87.38 292 GLY B CA 1
ATOM 5094 C C . GLY B 1 292 ? 4.82 -25.281 -20.906 1 87.38 292 GLY B C 1
ATOM 5095 O O . GLY B 1 292 ? 4.645 -25.875 -21.969 1 87.38 292 GLY B O 1
ATOM 5096 N N . GLY B 1 293 ? 5.344 -25.859 -19.875 1 92.25 293 GLY B N 1
ATOM 5097 C CA . GLY B 1 293 ? 5.809 -27.234 -19.922 1 92.25 293 GLY B CA 1
ATOM 5098 C C . GLY B 1 293 ? 4.688 -28.234 -20.125 1 92.25 293 GLY B C 1
ATOM 5099 O O . GLY B 1 293 ? 4.918 -29.344 -20.625 1 92.25 293 GLY B O 1
ATOM 5100 N N . ALA B 1 294 ? 3.539 -27.859 -19.719 1 94.81 294 ALA B N 1
ATOM 5101 C CA . ALA B 1 294 ? 2.391 -28.75 -19.906 1 94.81 294 ALA B CA 1
ATOM 5102 C C . ALA B 1 294 ? 2.064 -28.906 -21.391 1 94.81 294 ALA B C 1
ATOM 5104 O O . ALA B 1 294 ? 1.411 -29.875 -21.797 1 94.81 294 ALA B O 1
ATOM 5105 N N . GLU B 1 295 ? 2.504 -27.984 -22.172 1 92.88 295 GLU B N 1
ATOM 5106 C CA . GLU B 1 295 ? 2.244 -28.016 -23.609 1 92.88 295 GLU B CA 1
ATOM 5107 C C . GLU B 1 295 ? 3.336 -28.781 -24.344 1 92.88 295 GLU B C 1
ATOM 5109 O O . GLU B 1 295 ? 3.24 -29 -25.547 1 92.88 295 GLU B O 1
ATOM 5114 N N . ASN B 1 296 ? 4.379 -29.141 -23.672 1 95.12 296 ASN B N 1
ATOM 5115 C CA . ASN B 1 296 ? 5.473 -29.938 -24.219 1 95.12 296 ASN B CA 1
ATOM 5116 C C . ASN B 1 296 ? 5.223 -31.438 -24.031 1 95.12 296 ASN B C 1
ATOM 5118 O O . ASN B 1 296 ? 5.535 -32 -22.984 1 95.12 296 ASN B O 1
ATOM 5122 N N . GLN B 1 297 ? 4.828 -32.031 -25.109 1 95.5 297 GLN B N 1
ATOM 5123 C CA . GLN B 1 297 ? 4.41 -33.438 -25.047 1 95.5 297 GLN B CA 1
ATOM 5124 C C . GLN B 1 297 ? 5.574 -34.312 -24.641 1 95.5 297 GLN B C 1
ATOM 5126 O O . GLN B 1 297 ? 5.387 -35.312 -23.938 1 95.5 297 GLN B O 1
ATOM 5131 N N . ALA B 1 298 ? 6.723 -34.031 -25.141 1 96.5 298 ALA B N 1
ATOM 5132 C CA . ALA B 1 298 ? 7.902 -34.812 -24.781 1 96.5 298 ALA B CA 1
ATOM 5133 C C . ALA B 1 298 ? 8.18 -34.719 -23.281 1 96.5 298 ALA B C 1
ATOM 5135 O O . ALA B 1 298 ? 8.531 -35.719 -22.641 1 96.5 298 ALA B O 1
ATOM 5136 N N . LEU B 1 299 ? 8.039 -33.562 -22.766 1 97.56 299 LEU B N 1
ATOM 5137 C CA . LEU B 1 299 ? 8.273 -33.344 -21.328 1 97.56 299 LEU B CA 1
ATOM 5138 C C . LEU B 1 299 ? 7.215 -34.062 -20.5 1 97.56 299 LEU B C 1
ATOM 5140 O O . LEU B 1 299 ? 7.531 -34.688 -19.484 1 97.56 299 LEU B O 1
ATOM 5144 N N . MET B 1 300 ? 5.988 -34 -20.875 1 97.75 300 MET B N 1
ATOM 5145 C CA . MET B 1 300 ? 4.895 -34.656 -20.172 1 97.75 300 MET B CA 1
ATOM 5146 C C . MET B 1 300 ? 5.109 -36.188 -20.141 1 97.75 300 MET B C 1
ATOM 5148 O O . MET B 1 300 ? 4.875 -36.812 -19.109 1 97.75 300 MET B O 1
ATOM 5152 N N . GLN B 1 301 ? 5.504 -36.688 -21.266 1 97.06 301 GLN B N 1
ATOM 5153 C CA . GLN B 1 301 ? 5.781 -38.125 -21.328 1 97.06 301 GLN B CA 1
ATOM 5154 C C . GLN B 1 301 ? 6.961 -38.5 -20.438 1 97.06 301 GLN B C 1
ATOM 5156 O O . GLN B 1 301 ? 6.926 -39.5 -19.75 1 97.06 301 GLN B O 1
ATOM 5161 N N . ALA B 1 302 ? 8 -37.688 -20.5 1 97.69 302 ALA B N 1
ATOM 5162 C CA . ALA B 1 302 ? 9.164 -37.906 -19.641 1 97.69 302 ALA B CA 1
ATOM 5163 C C . ALA B 1 302 ? 8.781 -37.906 -18.172 1 97.69 302 ALA B C 1
ATOM 5165 O O . ALA B 1 302 ? 9.289 -38.688 -17.375 1 97.69 302 ALA B O 1
ATOM 5166 N N . LEU B 1 303 ? 7.914 -36.969 -17.766 1 98.19 303 LEU B N 1
ATOM 5167 C CA . LEU B 1 303 ? 7.43 -36.875 -16.391 1 98.19 303 LEU B CA 1
ATOM 5168 C C . LEU B 1 303 ? 6.684 -38.156 -16 1 98.19 303 LEU B C 1
ATOM 5170 O O . LEU B 1 303 ? 6.914 -38.688 -14.914 1 98.19 303 LEU B O 1
ATOM 5174 N N . GLN B 1 304 ? 5.805 -38.594 -16.906 1 97.94 304 GLN B N 1
ATOM 5175 C CA . GLN B 1 304 ? 5.043 -39.812 -16.641 1 97.94 304 GLN B CA 1
ATOM 5176 C C . GLN B 1 304 ? 5.969 -41 -16.5 1 97.94 304 GLN B C 1
ATOM 5178 O O . GLN B 1 304 ? 5.758 -41.844 -15.633 1 97.94 304 GLN B O 1
ATOM 5183 N N . ASP B 1 305 ? 6.934 -41.094 -17.359 1 97.38 305 ASP B N 1
ATOM 5184 C CA . ASP B 1 305 ? 7.883 -42.188 -17.312 1 97.38 305 ASP B CA 1
ATOM 5185 C C . ASP B 1 305 ? 8.688 -42.188 -16.016 1 97.38 305 ASP B C 1
ATOM 5187 O O . ASP B 1 305 ? 9.047 -43.25 -15.492 1 97.38 305 ASP B O 1
ATOM 5191 N N . ALA B 1 306 ? 8.984 -41.031 -15.555 1 97.06 306 ALA B N 1
ATOM 5192 C CA . ALA B 1 306 ? 9.797 -40.875 -14.352 1 97.06 306 ALA B CA 1
ATOM 5193 C C . ALA B 1 306 ? 8.969 -41.125 -13.094 1 97.06 306 ALA B C 1
ATOM 5195 O O . ALA B 1 306 ? 9.508 -41.5 -12.055 1 97.06 306 ALA B O 1
ATOM 5196 N N . MET B 1 307 ? 7.66 -40.875 -13.188 1 96.56 307 MET B N 1
ATOM 5197 C CA . MET B 1 307 ? 6.777 -41 -12.023 1 96.56 307 MET B CA 1
ATOM 5198 C C . MET B 1 307 ? 5.695 -42.031 -12.273 1 96.56 307 MET B C 1
ATOM 5200 O O . MET B 1 307 ? 4.504 -41.719 -12.289 1 96.56 307 MET B O 1
ATOM 5204 N N . LYS B 1 308 ? 6.012 -43.281 -12.227 1 93.88 308 LYS B N 1
ATOM 5205 C CA . LYS B 1 308 ? 5.113 -44.375 -12.602 1 93.88 308 LYS B CA 1
ATOM 5206 C C . LYS B 1 308 ? 3.996 -44.531 -11.578 1 93.88 308 LYS B C 1
ATOM 5208 O O . LYS B 1 308 ? 2.9 -45 -11.914 1 93.88 308 LYS B O 1
ATOM 5213 N N . GLU B 1 309 ? 4.227 -44.125 -10.391 1 94.25 309 GLU B N 1
ATOM 5214 C CA . GLU B 1 309 ? 3.277 -44.312 -9.305 1 94.25 309 GLU B CA 1
ATOM 5215 C C . GLU B 1 309 ? 2.256 -43.188 -9.258 1 94.25 309 GLU B C 1
ATOM 5217 O O . GLU B 1 309 ? 1.285 -43.25 -8.5 1 94.25 309 GLU B O 1
ATOM 5222 N N . THR B 1 310 ? 2.471 -42.125 -9.992 1 96.56 310 THR B N 1
ATOM 5223 C CA . THR B 1 310 ? 1.623 -40.938 -10.023 1 96.56 310 THR B CA 1
ATOM 5224 C C . THR B 1 310 ? 1.106 -40.688 -11.438 1 96.56 310 THR B C 1
ATOM 5226 O O . THR B 1 310 ? 1.888 -40.625 -12.383 1 96.56 310 THR B O 1
ATOM 5229 N N . ARG B 1 311 ? -0.151 -40.562 -11.609 1 97.5 311 ARG B N 1
ATOM 5230 C CA . ARG B 1 311 ? -0.708 -40.25 -12.922 1 97.5 311 ARG B CA 1
ATOM 5231 C C . ARG B 1 311 ? -0.476 -38.781 -13.258 1 97.5 311 ARG B C 1
ATOM 5233 O O . ARG B 1 311 ? -0.942 -37.875 -12.547 1 97.5 311 ARG B O 1
ATOM 5240 N N . VAL B 1 312 ? 0.237 -38.5 -14.336 1 98.12 312 VAL B N 1
ATOM 5241 C CA . VAL B 1 312 ? 0.561 -37.156 -14.75 1 98.12 312 VAL B CA 1
ATOM 5242 C C . VAL B 1 312 ? -0.5 -36.625 -15.727 1 98.12 312 VAL B C 1
ATOM 5244 O O . VAL B 1 312 ? -0.732 -37.25 -16.766 1 98.12 312 VAL B O 1
ATOM 5247 N N . LEU B 1 313 ? -1.162 -35.594 -15.367 1 97.44 313 LEU B N 1
ATOM 5248 C CA . LEU B 1 313 ? -2.262 -35.062 -16.156 1 97.44 313 LEU B CA 1
ATOM 5249 C C . LEU B 1 313 ? -1.986 -33.594 -16.562 1 97.44 313 LEU B C 1
ATOM 5251 O O . LEU B 1 313 ? -1.329 -32.875 -15.828 1 97.44 313 LEU B O 1
ATOM 5255 N N . HIS B 1 314 ? -2.453 -33.312 -17.75 1 96.88 314 HIS B N 1
ATOM 5256 C CA . HIS B 1 314 ? -2.492 -31.891 -18.125 1 96.88 314 HIS B CA 1
ATOM 5257 C C . HIS B 1 314 ? -3.498 -31.125 -17.281 1 96.88 314 HIS B C 1
ATOM 5259 O O . HIS B 1 314 ? -4.711 -31.297 -17.438 1 96.88 314 HIS B O 1
ATOM 5265 N N . GLY B 1 315 ? -3.023 -30.234 -16.5 1 95.19 315 GLY B N 1
ATOM 5266 C CA . GLY B 1 315 ? -3.863 -29.531 -15.539 1 95.19 315 GLY B CA 1
ATOM 5267 C C . GLY B 1 315 ? -4.984 -28.75 -16.188 1 95.19 315 GLY B C 1
ATOM 5268 O O . GLY B 1 315 ? -6.121 -28.766 -15.719 1 95.19 315 GLY B O 1
ATOM 5269 N N . GLY B 1 316 ? -4.66 -28.062 -17.25 1 93.69 316 GLY B N 1
ATOM 5270 C CA . GLY B 1 316 ? -5.656 -27.281 -17.969 1 93.69 316 GLY B CA 1
ATOM 5271 C C . GLY B 1 316 ? -6.777 -28.125 -18.547 1 93.69 316 GLY B C 1
ATOM 5272 O O . GLY B 1 316 ? -7.953 -27.781 -18.406 1 93.69 316 GLY B O 1
ATOM 5273 N N . ARG B 1 317 ? -6.422 -29.234 -19.188 1 93.06 317 ARG B N 1
ATOM 5274 C CA . ARG B 1 317 ? -7.418 -30.125 -19.766 1 93.06 317 ARG B CA 1
ATOM 5275 C C . ARG B 1 317 ? -8.266 -30.781 -18.688 1 93.06 317 ARG B C 1
ATOM 5277 O O . ARG B 1 317 ? -9.461 -30.984 -18.859 1 93.06 317 ARG B O 1
ATOM 5284 N N . HIS B 1 318 ? -7.645 -31.031 -17.609 1 92.75 318 HIS B N 1
ATOM 5285 C CA . HIS B 1 318 ? -8.312 -31.703 -16.516 1 92.75 318 HIS B CA 1
ATOM 5286 C C . HIS B 1 318 ? -9.305 -30.781 -15.812 1 92.75 318 HIS B C 1
ATOM 5288 O O . HIS B 1 318 ? -10.422 -31.188 -15.484 1 92.75 318 HIS B O 1
ATOM 5294 N N . SER B 1 319 ? -8.914 -29.578 -15.57 1 92.69 319 SER B N 1
ATOM 5295 C CA . SER B 1 319 ? -9.672 -28.672 -14.719 1 92.69 319 SER B CA 1
ATOM 5296 C C . SER B 1 319 ? -10.516 -27.719 -15.547 1 92.69 319 SER B C 1
ATOM 5298 O O . SER B 1 319 ? -11.43 -27.078 -15.023 1 92.69 319 SER B O 1
ATOM 5300 N N . GLY B 1 320 ? -10.125 -27.547 -16.828 1 92.88 320 GLY B N 1
ATOM 5301 C CA . GLY B 1 320 ? -10.758 -26.547 -17.656 1 92.88 320 GLY B CA 1
ATOM 5302 C C . GLY B 1 320 ? -10.18 -25.156 -17.453 1 92.88 320 GLY B C 1
ATOM 5303 O O . GLY B 1 320 ? -10.609 -24.188 -18.094 1 92.88 320 GLY B O 1
ATOM 5304 N N . ILE B 1 321 ? -9.203 -25.016 -16.641 1 94.75 321 ILE B N 1
ATOM 5305 C CA . ILE B 1 321 ? -8.555 -23.75 -16.375 1 94.75 321 ILE B CA 1
ATOM 5306 C C . ILE B 1 321 ? -7.242 -23.672 -17.156 1 94.75 321 ILE B C 1
ATOM 5308 O O . ILE B 1 321 ? -6.297 -24.406 -16.875 1 94.75 321 ILE B O 1
ATOM 5312 N N . PRO B 1 322 ? -7.207 -22.781 -18.125 1 92 322 PRO B N 1
ATOM 5313 C CA . PRO B 1 322 ? -5.93 -22.625 -18.828 1 92 322 PRO B CA 1
ATOM 5314 C C . PRO B 1 322 ? -4.789 -22.219 -17.906 1 92 322 PRO B C 1
ATOM 5316 O O . PRO B 1 322 ? -5.008 -21.469 -16.953 1 92 322 PRO B O 1
ATOM 5319 N N . GLY B 1 323 ? -3.566 -22.688 -18.203 1 87.69 323 GLY B N 1
ATOM 5320 C CA . GLY B 1 323 ? -2.4 -22.375 -17.391 1 87.69 323 GLY B CA 1
ATOM 5321 C C . GLY B 1 323 ? -2.193 -20.891 -17.172 1 87.69 323 GLY B C 1
ATOM 5322 O O . GLY B 1 323 ? -1.793 -20.469 -16.094 1 87.69 323 GLY B O 1
ATOM 5323 N N . GLN B 1 324 ? -2.523 -20.125 -18.188 1 86.06 324 GLN B N 1
ATOM 5324 C CA . GLN B 1 324 ? -2.322 -18.672 -18.141 1 86.06 324 GLN B CA 1
ATOM 5325 C C . GLN B 1 324 ? -3.262 -18.016 -17.141 1 86.06 324 GLN B C 1
ATOM 5327 O O . GLN B 1 324 ? -2.973 -16.938 -16.625 1 86.06 324 GLN B O 1
ATOM 5332 N N . ALA B 1 325 ? -4.316 -18.688 -16.828 1 93.62 325 ALA B N 1
ATOM 5333 C CA . ALA B 1 325 ? -5.336 -18.094 -15.953 1 93.62 325 ALA B CA 1
ATOM 5334 C C . ALA B 1 325 ? -5.051 -18.422 -14.484 1 93.62 325 ALA B C 1
ATOM 5336 O O . ALA B 1 325 ? -5.535 -17.719 -13.594 1 93.62 325 ALA B O 1
ATOM 5337 N N . LEU B 1 326 ? -4.328 -19.438 -14.266 1 92.81 326 LEU B N 1
ATOM 5338 C CA . LEU B 1 326 ? -4.234 -20.031 -12.938 1 92.81 326 LEU B CA 1
ATOM 5339 C C . LEU B 1 326 ? -3.719 -19.016 -11.922 1 92.81 326 LEU B C 1
ATOM 5341 O O . LEU B 1 326 ? -4.316 -18.844 -10.859 1 92.81 326 LEU B O 1
ATOM 5345 N N . GLU B 1 327 ? -2.662 -18.359 -12.234 1 92 327 GLU B N 1
ATOM 5346 C CA . GLU B 1 327 ? -2.082 -17.422 -11.281 1 92 327 GLU B CA 1
ATOM 5347 C C . GLU B 1 327 ? -2.982 -16.203 -11.086 1 92 327 GLU B C 1
ATOM 5349 O O . GLU B 1 327 ? -3.146 -15.719 -9.961 1 92 327 GLU B O 1
ATOM 5354 N N . ALA B 1 328 ? -3.533 -15.711 -12.188 1 95.69 328 ALA B N 1
ATOM 5355 C CA . ALA B 1 328 ? -4.473 -14.594 -12.07 1 95.69 328 ALA B CA 1
ATOM 5356 C C . ALA B 1 328 ? -5.66 -14.969 -11.195 1 95.69 328 ALA B C 1
ATOM 5358 O O . ALA B 1 328 ? -6.102 -14.172 -10.359 1 95.69 328 ALA B O 1
ATOM 5359 N N . LEU B 1 329 ? -6.121 -16.172 -11.375 1 97.12 329 LEU B N 1
ATOM 5360 C CA . LEU B 1 329 ? -7.23 -16.656 -10.555 1 97.12 329 LEU B CA 1
ATOM 5361 C C . LEU B 1 329 ? -6.812 -16.766 -9.094 1 97.12 329 LEU B C 1
ATOM 5363 O O . LEU B 1 329 ? -7.605 -16.469 -8.195 1 97.12 329 LEU B O 1
ATOM 5367 N N . ALA B 1 330 ? -5.625 -17.203 -8.859 1 96.25 330 ALA B N 1
ATOM 5368 C CA . ALA B 1 330 ? -5.121 -17.312 -7.496 1 96.25 330 ALA B CA 1
ATOM 5369 C C . ALA B 1 330 ? -5.156 -15.961 -6.789 1 96.25 330 ALA B C 1
ATOM 5371 O O . ALA B 1 330 ? -5.539 -15.867 -5.621 1 96.25 330 ALA B O 1
ATOM 5372 N N . PHE B 1 331 ? -4.824 -14.93 -7.48 1 97.31 331 PHE B N 1
ATOM 5373 C CA . PHE B 1 331 ? -4.809 -13.609 -6.859 1 97.31 331 PHE B CA 1
ATOM 5374 C C . PHE B 1 331 ? -6.227 -13.094 -6.664 1 97.31 331 PHE B C 1
ATOM 5376 O O . PHE B 1 331 ? -6.512 -12.406 -5.676 1 97.31 331 PHE B O 1
ATOM 5383 N N . ALA B 1 332 ? -7.121 -13.383 -7.625 1 98.25 332 ALA B N 1
ATOM 5384 C CA . ALA B 1 332 ? -8.523 -13.07 -7.375 1 98.25 332 ALA B CA 1
ATOM 5385 C C . ALA B 1 332 ? -9.016 -13.727 -6.09 1 98.25 332 ALA B C 1
ATOM 5387 O O . ALA B 1 332 ? -9.688 -13.086 -5.273 1 98.25 332 ALA B O 1
ATOM 5388 N N . TRP B 1 333 ? -8.672 -14.969 -5.93 1 97.94 333 TRP B N 1
ATOM 5389 C CA . TRP B 1 333 ? -9.055 -15.711 -4.73 1 97.94 333 TRP B CA 1
ATOM 5390 C C . TRP B 1 333 ? -8.414 -15.094 -3.486 1 97.94 333 TRP B C 1
ATOM 5392 O O . TRP B 1 333 ? -9.086 -14.891 -2.473 1 97.94 333 TRP B O 1
ATOM 5402 N N . LEU B 1 334 ? -7.117 -14.773 -3.521 1 98 334 LEU B N 1
ATOM 5403 C CA . LEU B 1 334 ? -6.418 -14.141 -2.406 1 98 334 LEU B CA 1
ATOM 5404 C C . LEU B 1 334 ? -7.074 -12.812 -2.037 1 98 334 LEU B C 1
ATOM 5406 O O . LEU B 1 334 ? -7.184 -12.477 -0.856 1 98 334 LEU B O 1
ATOM 5410 N N . GLY B 1 335 ? -7.449 -12.055 -3.1 1 98.5 335 GLY B N 1
ATOM 5411 C CA . GLY B 1 335 ? -8.18 -10.82 -2.842 1 98.5 335 GLY B CA 1
ATOM 5412 C C . GLY B 1 335 ? -9.438 -11.031 -2.018 1 98.5 335 GLY B C 1
ATOM 5413 O O . GLY B 1 335 ? -9.719 -10.266 -1.097 1 98.5 335 GLY B O 1
ATOM 5414 N N . SER B 1 336 ? -10.203 -12.07 -2.314 1 97.25 336 SER B N 1
ATOM 5415 C CA . SER B 1 336 ? -11.414 -12.367 -1.56 1 97.25 336 SER B CA 1
ATOM 5416 C C . SER B 1 336 ? -11.086 -12.766 -0.123 1 97.25 336 SER B C 1
ATOM 5418 O O . SER B 1 336 ? -11.812 -12.398 0.806 1 97.25 336 SER B O 1
ATOM 5420 N N . GLN B 1 337 ? -9.977 -13.539 0.056 1 96.81 337 GLN B N 1
ATOM 5421 C CA . GLN B 1 337 ? -9.562 -13.906 1.404 1 96.81 337 GLN B CA 1
ATOM 5422 C C . GLN B 1 337 ? -9.227 -12.664 2.232 1 96.81 337 GLN B C 1
ATOM 5424 O O . GLN B 1 337 ? -9.57 -12.594 3.414 1 96.81 337 GLN B O 1
ATOM 5429 N N . CYS B 1 338 ? -8.578 -11.711 1.604 1 97.62 338 CYS B N 1
ATOM 5430 C CA . CYS B 1 338 ? -8.227 -10.461 2.256 1 97.62 338 CYS B CA 1
ATOM 5431 C C . CYS B 1 338 ? -9.469 -9.695 2.689 1 97.62 338 CYS B C 1
ATOM 5433 O O . CYS B 1 338 ? -9.602 -9.32 3.857 1 97.62 338 CYS B O 1
ATOM 5435 N N . LEU B 1 339 ? -10.359 -9.5 1.745 1 97.44 339 LEU B N 1
ATOM 5436 C CA . LEU B 1 339 ? -11.586 -8.75 1.983 1 97.44 339 LEU B CA 1
ATOM 5437 C C . LEU B 1 339 ? -12.398 -9.367 3.117 1 97.44 339 LEU B C 1
ATOM 5439 O O . LEU B 1 339 ? -12.969 -8.656 3.941 1 97.44 339 LEU B O 1
ATOM 5443 N N . LEU B 1 340 ? -12.367 -10.68 3.232 1 94.25 340 LEU B N 1
ATOM 5444 C CA . LEU B 1 340 ? -13.172 -11.398 4.211 1 94.25 340 LEU B CA 1
ATOM 5445 C C . LEU B 1 340 ? -12.414 -11.562 5.523 1 94.25 340 LEU B C 1
ATOM 5447 O O . LEU B 1 340 ? -12.945 -12.094 6.496 1 94.25 340 LEU B O 1
ATOM 5451 N N . GLY B 1 341 ? -11.133 -11.172 5.543 1 94.31 341 GLY B N 1
ATOM 5452 C CA . GLY B 1 341 ? -10.328 -11.242 6.754 1 94.31 341 GLY B CA 1
ATOM 5453 C C . GLY B 1 341 ? -9.898 -12.656 7.094 1 94.31 341 GLY B C 1
ATOM 5454 O O . GLY B 1 341 ? -9.742 -13 8.266 1 94.31 341 GLY B O 1
ATOM 5455 N N . LYS B 1 342 ? -9.789 -13.484 6.109 1 93.94 342 LYS B N 1
ATOM 5456 C CA . LYS B 1 342 ? -9.359 -14.867 6.34 1 93.94 342 LYS B CA 1
ATOM 5457 C C . LYS B 1 342 ? -7.844 -14.953 6.469 1 93.94 342 LYS B C 1
ATOM 5459 O O . LYS B 1 342 ? -7.109 -14.508 5.586 1 93.94 342 LYS B O 1
ATOM 5464 N N . ARG B 1 343 ? -7.422 -15.562 7.527 1 93.75 343 ARG B N 1
ATOM 5465 C CA . ARG B 1 343 ? -5.996 -15.773 7.75 1 93.75 343 ARG B CA 1
ATOM 5466 C C . ARG B 1 343 ? -5.504 -17.031 7.035 1 93.75 343 ARG B C 1
ATOM 5468 O O . ARG B 1 343 ? -6.176 -18.062 7.055 1 93.75 343 ARG B O 1
ATOM 5475 N N . LEU B 1 344 ? -4.387 -16.906 6.363 1 93.81 344 LEU B N 1
ATOM 5476 C CA . LEU B 1 344 ? -3.785 -18.031 5.668 1 93.81 344 LEU B CA 1
ATOM 5477 C C . LEU B 1 344 ? -2.576 -18.562 6.434 1 93.81 344 LEU B C 1
ATOM 5479 O O . LEU B 1 344 ? -1.767 -17.781 6.938 1 93.81 344 LEU B O 1
ATOM 5483 N N . ASP B 1 345 ? -2.51 -19.859 6.609 1 91.56 345 ASP B N 1
ATOM 5484 C CA . ASP B 1 345 ? -1.342 -20.516 7.195 1 91.56 345 ASP B CA 1
ATOM 5485 C C . ASP B 1 345 ? -0.307 -20.859 6.125 1 91.56 345 ASP B C 1
ATOM 5487 O O . ASP B 1 345 ? -0.507 -21.781 5.332 1 91.56 345 ASP B O 1
ATOM 5491 N N . LEU B 1 346 ? 0.826 -20.125 6.191 1 91.38 346 LEU B N 1
ATOM 5492 C CA . LEU B 1 346 ? 1.846 -20.281 5.156 1 91.38 346 LEU B CA 1
ATOM 5493 C C . LEU B 1 346 ? 3.154 -20.781 5.758 1 91.38 346 LEU B C 1
ATOM 5495 O O . LEU B 1 346 ? 4.219 -20.625 5.156 1 91.38 346 LEU B O 1
ATOM 5499 N N . GLU B 1 347 ? 3.092 -21.344 6.914 1 89.19 347 GLU B N 1
ATOM 5500 C CA . GLU B 1 347 ? 4.289 -21.781 7.629 1 89.19 347 GLU B CA 1
ATOM 5501 C C . GLU B 1 347 ? 5.117 -22.75 6.785 1 89.19 347 GLU B C 1
ATOM 5503 O O . GLU B 1 347 ? 6.34 -22.609 6.695 1 89.19 347 GLU B O 1
ATOM 5508 N N . ARG B 1 348 ? 4.41 -23.641 6.125 1 87 348 ARG B N 1
ATOM 5509 C CA . ARG B 1 348 ? 5.117 -24.672 5.375 1 87 348 ARG B CA 1
ATOM 5510 C C . ARG B 1 348 ? 5.215 -24.297 3.898 1 87 348 ARG B C 1
ATOM 5512 O O . ARG B 1 348 ? 5.57 -25.141 3.068 1 87 348 ARG B O 1
ATOM 5519 N N . VAL B 1 349 ? 4.914 -23.156 3.586 1 88.69 349 VAL B N 1
ATOM 5520 C CA . VAL B 1 349 ? 4.969 -22.672 2.207 1 88.69 349 VAL B CA 1
ATOM 5521 C C . VAL B 1 349 ? 6.023 -21.578 2.076 1 88.69 349 VAL B C 1
ATOM 5523 O O . VAL B 1 349 ? 7.016 -21.75 1.366 1 88.69 349 VAL B O 1
ATOM 5526 N N . THR B 1 350 ? 5.836 -20.562 2.928 1 89.38 350 THR B N 1
ATOM 5527 C CA . THR B 1 350 ? 6.77 -19.438 2.846 1 89.38 350 THR B CA 1
ATOM 5528 C C . THR B 1 350 ? 7.652 -19.391 4.09 1 89.38 350 THR B C 1
ATOM 5530 O O . THR B 1 350 ? 8.68 -18.703 4.098 1 89.38 350 THR B O 1
ATOM 5533 N N . GLY B 1 351 ? 7.203 -20.062 5.184 1 88.06 351 GLY B N 1
ATOM 5534 C CA . GLY B 1 351 ? 7.973 -20.047 6.418 1 88.06 351 GLY B CA 1
ATOM 5535 C C . GLY B 1 351 ? 7.453 -19.047 7.434 1 88.06 351 GLY B C 1
ATOM 5536 O O . GLY B 1 351 ? 7.961 -18.969 8.555 1 88.06 351 GLY B O 1
ATOM 5537 N N . ALA B 1 352 ? 6.43 -18.297 7.125 1 87.94 352 ALA B N 1
ATOM 5538 C CA . ALA B 1 352 ? 5.852 -17.375 8.094 1 87.94 352 ALA B CA 1
ATOM 5539 C C . ALA B 1 352 ? 5.301 -18.125 9.305 1 87.94 352 ALA B C 1
ATOM 5541 O O . ALA B 1 352 ? 4.574 -19.109 9.156 1 87.94 352 ALA B O 1
ATOM 5542 N N . GLN B 1 353 ? 5.566 -17.641 10.445 1 84.88 353 GLN B N 1
ATOM 5543 C CA . GLN B 1 353 ? 5.348 -18.438 11.648 1 84.88 353 GLN B CA 1
ATOM 5544 C C . GLN B 1 353 ? 3.896 -18.359 12.109 1 84.88 353 GLN B C 1
ATOM 5546 O O . GLN B 1 353 ? 3.424 -19.219 12.852 1 84.88 353 GLN B O 1
ATOM 5551 N N . HIS B 1 354 ? 3.133 -17.344 11.75 1 90.25 354 HIS B N 1
ATOM 5552 C CA . HIS B 1 354 ? 1.746 -17.203 12.18 1 90.25 354 HIS B CA 1
ATOM 5553 C C . HIS B 1 354 ? 0.828 -16.938 10.992 1 90.25 354 HIS B C 1
ATOM 5555 O O . HIS B 1 354 ? 1.235 -16.281 10.023 1 90.25 354 HIS B O 1
ATOM 5561 N N . PRO B 1 355 ? -0.409 -17.547 11.094 1 93 355 PRO B N 1
ATOM 5562 C CA . PRO B 1 355 ? -1.381 -17.203 10.055 1 93 355 PRO B CA 1
ATOM 5563 C C . PRO B 1 355 ? -1.652 -15.703 9.969 1 93 355 PRO B C 1
ATOM 5565 O O . PRO B 1 355 ? -1.676 -15.016 10.992 1 93 355 PRO B O 1
ATOM 5568 N N . MET B 1 356 ? -1.888 -15.18 8.766 1 93.69 356 MET B N 1
ATOM 5569 C CA . MET B 1 356 ? -2.084 -13.742 8.609 1 93.69 356 MET B CA 1
ATOM 5570 C C . MET B 1 356 ? -2.979 -13.445 7.41 1 93.69 356 MET B C 1
ATOM 5572 O O . MET B 1 356 ? -3.215 -14.32 6.574 1 93.69 356 MET B O 1
ATOM 5576 N N . ILE B 1 357 ? -3.533 -12.297 7.391 1 96.25 357 ILE B N 1
ATOM 5577 C CA . ILE B 1 357 ? -4.285 -11.781 6.25 1 96.25 357 ILE B CA 1
ATOM 5578 C C . ILE B 1 357 ? -3.33 -11.125 5.254 1 96.25 357 ILE B C 1
ATOM 5580 O O . ILE B 1 357 ? -2.492 -10.305 5.637 1 96.25 357 ILE B O 1
ATOM 5584 N N . LEU B 1 358 ? -3.402 -11.531 3.971 1 97.38 358 LEU B N 1
ATOM 5585 C CA . LEU B 1 358 ? -2.52 -10.977 2.947 1 97.38 358 LEU B CA 1
ATOM 5586 C C . LEU B 1 358 ? -3.254 -9.953 2.092 1 97.38 358 LEU B C 1
ATOM 5588 O O . LEU B 1 358 ? -4.434 -10.133 1.775 1 97.38 358 LEU B O 1
ATOM 5592 N N . GLY B 1 359 ? -2.508 -8.82 1.751 1 97.75 359 GLY B N 1
ATOM 5593 C CA . GLY B 1 359 ? -3.039 -7.867 0.791 1 97.75 359 GLY B CA 1
ATOM 5594 C C . GLY B 1 359 ? -3.414 -6.535 1.416 1 97.75 359 GLY B C 1
ATOM 5595 O O . GLY B 1 359 ? -3.613 -6.449 2.629 1 97.75 359 GLY B O 1
ATOM 5596 N N . ASN B 1 360 ? -3.436 -5.473 0.549 1 97.62 360 ASN B N 1
ATOM 5597 C CA . ASN B 1 360 ? -3.91 -4.121 0.84 1 97.62 360 ASN B CA 1
ATOM 5598 C C . ASN B 1 360 ? -5.211 -3.814 0.102 1 97.62 360 ASN B C 1
ATOM 5600 O O . ASN B 1 360 ? -5.301 -4.008 -1.111 1 97.62 360 ASN B O 1
ATOM 5604 N N . ILE B 1 361 ? -6.207 -3.352 0.883 1 98.69 361 ILE B N 1
ATOM 5605 C CA . ILE B 1 361 ? -7.477 -2.969 0.269 1 98.69 361 ILE B CA 1
ATOM 5606 C C . ILE B 1 361 ? -7.449 -1.486 -0.093 1 98.69 361 ILE B C 1
ATOM 5608 O O . ILE B 1 361 ? -7.34 -0.628 0.786 1 98.69 361 ILE B O 1
ATOM 5612 N N . LEU B 1 362 ? -7.441 -1.168 -1.341 1 98.69 362 LEU B N 1
ATOM 5613 C CA . LEU B 1 362 ? -7.59 0.2 -1.825 1 98.69 362 LEU B CA 1
ATOM 5614 C C . LEU B 1 362 ? -9.023 0.468 -2.271 1 98.69 362 LEU B C 1
ATOM 5616 O O . LEU B 1 362 ? -9.414 0.09 -3.377 1 98.69 362 LEU B O 1
ATOM 5620 N N . PRO B 1 363 ? -9.789 1.19 -1.485 1 97.69 363 PRO B N 1
ATOM 5621 C CA . PRO B 1 363 ? -11.195 1.429 -1.787 1 97.69 363 PRO B CA 1
ATOM 5622 C C . PRO B 1 363 ? -11.406 2.182 -3.1 1 97.69 363 PRO B C 1
ATOM 5624 O O . PRO B 1 363 ? -10.703 3.164 -3.367 1 97.69 363 PRO B O 1
ATOM 5627 N N . GLY B 1 364 ? -12.242 1.629 -3.957 1 96.19 364 GLY B N 1
ATOM 5628 C CA . GLY B 1 364 ? -12.797 2.377 -5.074 1 96.19 364 GLY B CA 1
ATOM 5629 C C . GLY B 1 364 ? -14.125 3.029 -4.758 1 96.19 364 GLY B C 1
ATOM 5630 O O . GLY B 1 364 ? -14.539 3.076 -3.598 1 96.19 364 GLY B O 1
ATOM 5631 N N . ASP B 1 365 ? -14.734 3.568 -5.75 1 93.12 365 ASP B N 1
ATOM 5632 C CA . ASP B 1 365 ? -16.047 4.199 -5.57 1 93.12 365 ASP B CA 1
ATOM 5633 C C . ASP B 1 365 ? -17.078 3.191 -5.066 1 93.12 365 ASP B C 1
ATOM 5635 O O . ASP B 1 365 ? -18.031 3.562 -4.383 1 93.12 365 ASP B O 1
ATOM 5639 N N . ASN B 1 366 ? -16.891 1.949 -5.266 1 94.56 366 ASN B N 1
ATOM 5640 C CA . ASN B 1 366 ? -17.844 0.904 -4.934 1 94.56 366 ASN B CA 1
ATOM 5641 C C . ASN B 1 366 ? -17.641 0.381 -3.514 1 94.56 366 ASN B C 1
ATOM 5643 O O . ASN B 1 366 ? -18.328 -0.544 -3.082 1 94.56 366 ASN B O 1
ATOM 5647 N N . TRP B 1 367 ? -16.688 0.875 -2.775 1 94.94 367 TRP B N 1
ATOM 5648 C CA . TRP B 1 367 ? -16.281 0.336 -1.484 1 94.94 367 TRP B CA 1
ATOM 5649 C C . TRP B 1 367 ? -17.453 0.27 -0.516 1 94.94 367 TRP B C 1
ATOM 5651 O O . TRP B 1 367 ? -17.672 -0.755 0.134 1 94.94 367 TRP B O 1
ATOM 5661 N N . PRO B 1 368 ? -18.312 1.316 -0.387 1 90.69 368 PRO B N 1
ATOM 5662 C CA . PRO B 1 368 ? -19.438 1.212 0.551 1 90.69 368 PRO B CA 1
ATOM 5663 C C . PRO B 1 368 ? -20.359 0.042 0.233 1 90.69 368 PRO B C 1
ATOM 5665 O O . PRO B 1 368 ? -20.828 -0.648 1.144 1 90.69 368 PRO B O 1
ATOM 5668 N N . ASP B 1 369 ? -20.578 -0.187 -1.071 1 91.19 369 ASP B N 1
ATOM 5669 C CA . ASP B 1 369 ? -21.422 -1.316 -1.476 1 91.19 369 ASP B CA 1
ATOM 5670 C C . ASP B 1 369 ? -20.734 -2.645 -1.144 1 91.19 369 ASP B C 1
ATOM 5672 O O . ASP B 1 369 ? -21.391 -3.582 -0.682 1 91.19 369 ASP B O 1
ATOM 5676 N N . LEU B 1 370 ? -19.484 -2.709 -1.424 1 93.75 370 LEU B N 1
ATOM 5677 C CA . LEU B 1 370 ? -18.734 -3.93 -1.152 1 93.75 370 LEU B CA 1
ATOM 5678 C C . LEU B 1 370 ? -18.688 -4.219 0.344 1 93.75 370 LEU B C 1
ATOM 5680 O O . LEU B 1 370 ? -18.766 -5.379 0.759 1 93.75 370 LEU B O 1
ATOM 5684 N N . LEU B 1 371 ? -18.484 -3.148 1.148 1 91.19 371 LEU B N 1
ATOM 5685 C CA . LEU B 1 371 ? -18.469 -3.277 2.602 1 91.19 371 LEU B CA 1
ATOM 5686 C C . LEU B 1 371 ? -19.766 -3.91 3.109 1 91.19 371 LEU B C 1
ATOM 5688 O O . LEU B 1 371 ? -19.734 -4.781 3.98 1 91.19 371 LEU B O 1
ATOM 5692 N N . VAL B 1 372 ? -20.891 -3.496 2.596 1 88.12 372 VAL B N 1
ATOM 5693 C CA . VAL B 1 372 ? -22.188 -4.055 2.967 1 88.12 372 VAL B CA 1
ATOM 5694 C C . VAL B 1 372 ? -22.25 -5.523 2.553 1 88.12 372 VAL B C 1
ATOM 5696 O O . VAL B 1 372 ? -22.703 -6.371 3.326 1 88.12 372 VAL B O 1
ATOM 5699 N N . GLN B 1 373 ? -21.828 -5.789 1.369 1 89.75 373 GLN B N 1
ATOM 5700 C CA . GLN B 1 373 ? -21.812 -7.16 0.875 1 89.75 373 GLN B CA 1
ATOM 5701 C C . GLN B 1 373 ? -20.969 -8.062 1.764 1 89.75 373 GLN B C 1
ATOM 5703 O O . GLN B 1 373 ? -21.359 -9.18 2.088 1 89.75 373 GLN B O 1
ATOM 5708 N N . LEU B 1 374 ? -19.781 -7.574 2.152 1 91.44 374 LEU B N 1
ATOM 5709 C CA . LEU B 1 374 ? -18.844 -8.336 2.975 1 91.44 374 LEU B CA 1
ATOM 5710 C C . LEU B 1 374 ? -19.438 -8.602 4.359 1 91.44 374 LEU B C 1
ATOM 5712 O O . LEU B 1 374 ? -19.266 -9.688 4.914 1 91.44 374 LEU B O 1
ATOM 5716 N N . SER B 1 375 ? -20.125 -7.66 4.91 1 84.06 375 SER B N 1
ATOM 5717 C CA . SER B 1 375 ? -20.656 -7.762 6.266 1 84.06 375 SER B CA 1
ATOM 5718 C C . SER B 1 375 ? -21.766 -8.812 6.348 1 84.06 375 SER B C 1
ATOM 5720 O O . SER B 1 375 ? -22.109 -9.273 7.438 1 84.06 375 SER B O 1
ATOM 5722 N N . GLN B 1 376 ? -22.297 -9.172 5.219 1 84.31 376 GLN B N 1
ATOM 5723 C CA . GLN B 1 376 ? -23.406 -10.125 5.18 1 84.31 376 GLN B CA 1
ATOM 5724 C C . GLN B 1 376 ? -22.891 -11.547 4.957 1 84.31 376 GLN B C 1
ATOM 5726 O O . GLN B 1 376 ? -23.656 -12.508 5.023 1 84.31 376 GLN B O 1
ATOM 5731 N N . GLN B 1 377 ? -21.625 -11.672 4.742 1 86.12 377 GLN B N 1
ATOM 5732 C CA . GLN B 1 377 ? -21.078 -13 4.496 1 86.12 377 GLN B CA 1
ATOM 5733 C C . GLN B 1 377 ? -21.047 -13.836 5.773 1 86.12 377 GLN B C 1
ATOM 5735 O O . GLN B 1 377 ? -20.75 -13.32 6.852 1 86.12 377 GLN B O 1
ATOM 5740 N N . PRO B 1 378 ? -21.344 -15.125 5.703 1 78.88 378 PRO B N 1
ATOM 5741 C CA . PRO B 1 378 ? -21.391 -16 6.879 1 78.88 378 PRO B CA 1
ATOM 5742 C C . PRO B 1 378 ? -20.062 -16.031 7.641 1 78.88 378 PRO B C 1
ATOM 5744 O O . PRO B 1 378 ? -20.047 -16.156 8.867 1 78.88 378 PRO B O 1
ATOM 5747 N N . GLU B 1 379 ? -18.969 -15.859 6.996 1 78 379 GLU B N 1
ATOM 5748 C CA . GLU B 1 379 ? -17.656 -15.859 7.613 1 78 379 GLU B CA 1
ATOM 5749 C C . GLU B 1 379 ? -17.5 -14.711 8.602 1 78 379 GLU B C 1
ATOM 5751 O O . GLU B 1 379 ? -16.703 -14.781 9.531 1 78 379 GLU B O 1
ATOM 5756 N N . ILE B 1 380 ? -18.219 -13.648 8.336 1 75.38 380 ILE B N 1
ATOM 5757 C CA . ILE B 1 380 ? -18.125 -12.445 9.156 1 75.38 380 ILE B CA 1
ATOM 5758 C C . ILE B 1 380 ? -19.188 -12.477 10.242 1 75.38 380 ILE B C 1
ATOM 5760 O O . ILE B 1 380 ? -18.922 -12.172 11.406 1 75.38 380 ILE B O 1
ATOM 5764 N N . THR B 1 381 ? -20.406 -12.93 9.914 1 71.62 381 THR B N 1
ATOM 5765 C CA . THR B 1 381 ? -21.531 -12.875 10.844 1 71.62 381 THR B CA 1
ATOM 5766 C C . THR B 1 381 ? -21.453 -14.008 11.859 1 71.62 381 THR B C 1
ATOM 5768 O O . THR B 1 381 ? -22 -13.906 12.953 1 71.62 381 THR B O 1
ATOM 5771 N N . ALA B 1 382 ? -20.797 -15.117 11.555 1 68.06 382 ALA B N 1
ATOM 5772 C CA . ALA B 1 382 ? -20.766 -16.281 12.43 1 68.06 382 ALA B CA 1
ATOM 5773 C C . ALA B 1 382 ? -19.578 -16.219 13.383 1 68.06 382 ALA B C 1
ATOM 5775 O O . ALA B 1 382 ? -19.328 -17.172 14.133 1 68.06 382 ALA B O 1
ATOM 5776 N N . ARG B 1 383 ? -18.922 -15.18 13.43 1 65.69 383 ARG B N 1
ATOM 5777 C CA . ARG B 1 383 ? -17.703 -15.109 14.234 1 65.69 383 ARG B CA 1
ATOM 5778 C C . ARG B 1 383 ? -18.031 -15.016 15.719 1 65.69 383 ARG B C 1
ATOM 5780 O O . ARG B 1 383 ? -18.938 -14.266 16.109 1 65.69 383 ARG B O 1
ATOM 5787 N N . GLU B 1 384 ? -17.422 -16.062 16.422 1 54.78 384 GLU B N 1
ATOM 5788 C CA . GLU B 1 384 ? -17.75 -16.312 17.812 1 54.78 384 GLU B CA 1
ATOM 5789 C C . GLU B 1 384 ? -17.047 -15.32 18.734 1 54.78 384 GLU B C 1
ATOM 5791 O O . GLU B 1 384 ? -17.234 -15.352 19.953 1 54.78 384 GLU B O 1
ATOM 5796 N N . GLY B 1 385 ? -16.328 -14.141 18.281 1 57.62 385 GLY B N 1
ATOM 5797 C CA . GLY B 1 385 ? -15.812 -13.234 19.297 1 57.62 385 GLY B CA 1
ATOM 5798 C C . GLY B 1 385 ? -14.859 -12.195 18.734 1 57.62 385 GLY B C 1
ATOM 5799 O O . GLY B 1 385 ? -14.375 -12.32 17.609 1 57.62 385 GLY B O 1
ATOM 5800 N N . PRO B 1 386 ? -14.742 -11.023 19.531 1 54.78 386 PRO B N 1
ATOM 5801 C CA . PRO B 1 386 ? -13.906 -9.891 19.125 1 54.78 386 PRO B CA 1
ATOM 5802 C C . PRO B 1 386 ? -12.414 -10.211 19.172 1 54.78 386 PRO B C 1
ATOM 5804 O O . PRO B 1 386 ? -11.984 -11.062 19.953 1 54.78 386 PRO B O 1
ATOM 5807 N N . TYR B 1 387 ? -11.703 -9.758 18.172 1 54.12 387 TYR B N 1
ATOM 5808 C CA . TYR B 1 387 ? -10.25 -9.82 18.156 1 54.12 387 TYR B CA 1
ATOM 5809 C C . TYR B 1 387 ? -9.664 -9.172 19.406 1 54.12 387 TYR B C 1
ATOM 5811 O O . TYR B 1 387 ? -10.094 -8.094 19.812 1 54.12 387 TYR B O 1
ATOM 5819 N N . ARG B 1 388 ? -9.117 -9.859 20.328 1 50.03 388 ARG B N 1
ATOM 5820 C CA . ARG B 1 388 ? -8.312 -9.297 21.406 1 50.03 388 ARG B CA 1
ATOM 5821 C C . ARG B 1 388 ? -6.863 -9.117 20.969 1 50.03 388 ARG B C 1
ATOM 5823 O O . ARG B 1 388 ? -6.242 -10.055 20.469 1 50.03 388 ARG B O 1
ATOM 5830 N N . ALA B 1 389 ? -6.426 -7.773 20.719 1 46.16 389 ALA B N 1
ATOM 5831 C CA . ALA B 1 389 ? -5.059 -7.434 20.344 1 46.16 389 ALA B CA 1
ATOM 5832 C C . ALA B 1 389 ? -4.047 -8.273 21.109 1 46.16 389 ALA B C 1
ATOM 5834 O O . ALA B 1 389 ? -4.184 -8.461 22.328 1 46.16 389 ALA B O 1
ATOM 5835 N N . LEU B 1 390 ? -3.16 -9.086 20.391 1 36.72 390 LEU B N 1
ATOM 5836 C CA . LEU B 1 390 ? -2.143 -9.906 21.031 1 36.72 390 LEU B CA 1
ATOM 5837 C C . LEU B 1 390 ? -1.342 -9.078 22.047 1 36.72 390 LEU B C 1
ATOM 5839 O O . LEU B 1 390 ? -0.881 -7.984 21.719 1 36.72 390 LEU B O 1
ATOM 5843 N N . ARG B 1 391 ? -1.583 -9.117 23.422 1 33.69 391 ARG B N 1
ATOM 5844 C CA . ARG B 1 391 ? -0.593 -8.773 24.438 1 33.69 391 ARG B CA 1
ATOM 5845 C C . ARG B 1 391 ? 0.807 -9.195 24 1 33.69 391 ARG B C 1
ATOM 5847 O O . ARG B 1 391 ? 0.966 -10.156 23.25 1 33.69 391 ARG B O 1
ATOM 5854 N N . SER B 1 392 ? 1.794 -8.188 24.016 1 29.92 392 SER B N 1
ATOM 5855 C CA . SER B 1 392 ? 3.223 -8.484 24.016 1 29.92 392 SER B CA 1
ATOM 5856 C C . SER B 1 392 ? 3.5 -9.883 24.578 1 29.92 392 SER B C 1
ATOM 5858 O O . SER B 1 392 ? 3.045 -10.219 25.672 1 29.92 392 SER B O 1
ATOM 5860 N N . VAL B 1 393 ? 3.828 -10.797 23.766 1 24.55 393 VAL B N 1
ATOM 5861 C CA . VAL B 1 393 ? 4.863 -11.758 24.141 1 24.55 393 VAL B CA 1
ATOM 5862 C C . VAL B 1 393 ? 6.078 -11.016 24.688 1 24.55 393 VAL B C 1
ATOM 5864 O O . VAL B 1 393 ? 6.5 -10 24.125 1 24.55 393 VAL B O 1
#

Secondary structure (DSSP, 8-state):
-EEEEEE--TT--EEEEEEEETTS-GGGGEEEEEEEEPPHHHHHHHHHTTSS-BHHHHHHHHHHHHHHHHHHHHHHHHHH---SEEEE--EEEEEETTSTT-EEEEES-HHHHHHHH--EEEE--HHHHHHTT-------HHHHHHHH--SS-EEEEEESSEEEEEEE--TT--SPPEEEEEEESSHHHHHHHHHHTTTS-SS-GGGHHHHTS---HHHHHHHTTSGGGGPPSS----TTTSSHHHHHHHHHT--S-HHHHHHHHHHHHHHHHHHHHHHHSTT-SEEEEESGGGG-HHHHHHHHHH-TTSEEEEHHHHHS--HHHHHHHHHHHHHHHHHTT--B--TTTT--SS-B---EEE--TTHHHHHHHHHTSHHHHT--S--------/-EEEEEE--TT--EEEEEEEETTS-GGGGEEEEEEEEPPHHHHHHHHHTTSS-BHHHHHHHHHHHHHHHHHHHHHHHHHH---SEEEE--EEEEEETTSTT-EEEEES-HHHHHHHH--EEEE--HHHHHHTT-------HHHHHHHH--SS-EEEEEESSEEEEEEE--TT--SPPEEEEEEESSHHHHHHHHHHTTTS-SS-GGGHHHHTS---HHHHHHHTTSGGGGPPSS----TTTSSHHHHHHHHHT--S-HHHHHHHHHHHHHHHHHHHHHHHSTT-SEEEEESGGGG-HHHHHHHHHH-TTSEEEEHHHHHS--HHHHHHHHHHHHHHHHHTT--B--TTTT--SS-B---EEE--TTHHHHHHHHHTSHHHHT--S--------

Nearest PDB structures (foldseek):
  3qbx-assembly1_B  TM=8.908E-01  e=1.040E-35  Pseudomonas aeruginosa
  3cqy-assembly1_A  TM=8.994E-01  e=2.362E-34  Shewanella oneidensis MR-1
  8cp9-assembly1_A  TM=8.911E-01  e=9.007E-34  Pseudomonas aeruginosa
  4zxz-assembly1_B  TM=8.674E-01  e=9.906E-33  Lipomyces starkeyi
  5tkr-assembly1_A-2  TM=8.562E-01  e=4.720E-32  Lipomyces starkeyi

Radius of gyration: 29.86 Å; Cα contacts (8 Å, |Δi|>4): 1768; chains: 2; bounding box: 61×94×62 Å

Sequence (786 aa):
MRGLGLMSGTSADGVDAAVLDLAVAGCGGYRGVFTHAFEPALRTEVLAANGPLGVEAMAQLDRRLGACYARVAREAVDRLGPVDFIALHGQTIRHQPRGEPGFTLQIGAAADIAVATGLTVVHDFRRTDVAAGGEGAPLVPPFHQYCFQDEQPRLVLNLGGMANVTWLPGTGDPRPLLAFDCGPGNVLMDAAVELCSAGQATCDVDGRLAAAGQCDVVRLEEWLDHVFFRQAPPKSTGRETFGMPLVTRWWSSWRGSAADFLATLTALTAESVARAVRAWTPGAAEMLVFGGGAENQALMQALQDAMKETRVLHGGRHSGIPGQALEALAFAWLGSQCLLGKRLDLERVTGAQHPMILGNILPGDNWPDLLVQLSQQPEITAREGPYRALRSVMRGLGLMSGTSADGVDAAVLDLAVAGCGGYRGVFTHAFEPALRTEVLAANGPLGVEAMAQLDRRLGACYARVAREAVDRLGPVDFIALHGQTIRHQPRGEPGFTLQIGAAADIAVATGLTVVHDFRRTDVAAGGEGAPLVPPFHQYCFQDEQPRLVLNLGGMANVTWLPGTGDPRPLLAFDCGPGNVLMDAAVELCSAGQATCDVDGRLAAAGQCDVVRLEEWLDHVFFRQAPPKSTGRETFGMPLVTRWWSSWRGSAADFLATLTALTAESVARAVRAWTPGAAEMLVFGGGAENQALMQALQDAMKETRVLHGGRHSGIPGQALEALAFAWLGSQCLLGKRLDLERVTGAQHPMILGNILPGDNWPDLLVQLSQQPEITAREGPYRALRSV

InterPro domains:
  IPR005338 Anhydro-N-acetylmuramic acid kinase [MF_01270] (1-364)
  IPR005338 Anhydro-N-acetylmuramic acid kinase [PF03702] (2-363)
  IPR005338 Anhydro-N-acetylmuramic acid kinase [PTHR30605] (3-369)
  IPR043129 ATPase, nucleotide binding domain [SSF53067] (4-326)

pLDDT: mean 92.31, std 9.64, range [24.55, 98.81]

Solvent-accessible surface area (backbone atoms only — not comparable to full-atom values): 39156 Å² total; per-residue (Å²): 101,29,21,31,3,35,32,31,58,90,80,50,59,31,37,28,33,12,36,32,34,66,80,38,72,45,57,71,12,63,63,50,68,42,75,46,68,49,53,67,71,56,32,53,51,58,62,50,43,62,50,90,43,41,47,66,61,48,50,37,50,19,48,56,41,4,52,52,51,29,53,50,50,52,53,37,33,72,74,64,41,85,61,66,32,35,8,39,57,32,40,72,49,46,78,39,40,84,46,92,63,40,39,63,41,62,41,32,38,63,42,37,28,16,68,72,53,27,34,23,30,24,27,60,48,35,46,39,37,27,58,53,63,6,49,43,45,72,77,50,56,68,42,48,43,57,46,62,63,44,68,56,25,31,33,40,33,37,20,37,53,44,22,38,40,28,43,35,50,16,67,86,48,84,59,68,61,34,36,35,49,36,48,53,31,39,35,48,48,23,39,45,34,20,62,75,47,74,62,76,37,65,54,56,69,52,19,52,50,26,64,73,29,55,61,46,64,69,61,38,55,58,61,62,63,44,68,71,68,72,57,66,80,75,42,79,82,52,60,88,76,50,22,56,71,54,44,51,55,53,52,74,71,51,85,71,52,71,31,21,51,39,18,22,47,41,43,44,31,20,45,36,41,35,52,42,35,59,70,75,54,62,81,31,52,35,30,32,28,25,40,68,38,50,60,14,53,43,42,49,50,39,33,33,68,56,28,76,80,29,48,68,39,50,28,27,80,72,65,69,48,50,49,74,32,48,63,9,35,32,36,13,52,46,32,52,33,32,76,62,47,44,61,46,80,35,43,56,36,29,48,15,81,61,62,43,46,40,34,30,40,30,56,19,74,30,31,51,48,49,47,53,56,50,48,67,33,64,80,51,66,66,56,92,69,75,60,72,68,71,70,82,125,99,29,21,31,3,36,32,32,60,90,80,51,60,28,39,27,33,10,36,33,33,67,80,36,72,47,56,71,14,63,63,50,68,41,76,46,69,49,53,69,71,57,31,53,52,57,60,51,43,63,50,90,43,43,47,67,61,48,50,37,49,19,48,54,40,3,53,51,51,28,54,51,49,53,52,38,33,71,73,64,42,84,60,66,32,35,10,38,57,33,38,71,50,46,81,39,42,83,44,95,62,40,38,63,42,61,41,31,38,64,41,37,28,16,68,72,52,27,34,24,30,26,27,60,48,37,47,39,37,27,58,53,63,7,50,46,46,70,76,48,56,68,43,49,43,57,46,62,62,44,69,57,26,32,32,42,32,37,21,38,53,43,21,37,40,28,42,37,50,15,67,87,47,83,60,68,64,36,38,34,47,37,47,53,33,41,35,48,47,22,40,43,34,20,61,78,47,73,63,76,39,66,54,56,71,52,18,52,50,26,62,72,30,54,62,47,65,70,59,38,55,58,61,64,62,44,68,72,67,72,58,66,80,74,43,81,83,50,60,88,75,50,22,60,70,53,42,51,55,55,52,73,74,52,86,72,53,70,30,21,50,39,19,22,46,41,43,43,31,20,46,36,40,36,53,42,36,58,72,74,53,62,80,29,52,35,30,31,26,25,39,67,39,50,59,15,52,44,42,49,50,40,32,32,69,55,28,76,79,28,50,68,40,52,28,27,79,72,63,70,48,50,50,74,29,49,63,10,34,32,35,14,51,45,32,52,33,32,76,61,46,43,61,47,79,35,44,57,37,30,48,16,81,62,63,42,46,41,35,29,40,29,54,20,73,30,31,52,46,50,48,53,55,52,48,68,33,64,80,53,65,66,56,90,70,74,60,71,68,73,70,85,125